Protein AF-A0A7G3FFK9-F1 (afdb_monomer)

Secondary structure (DSSP, 8-state):
-------HHHHHHHHHHHHHHHHTT-HHHHHHHHHHHHHHTTTHHHHHHHHHHHHHHTT-HHHHHHHHHHHTTSTTTHHHHHHHHHHHHHHTT-HHHHHHHHTTSPP-STHHHHHHHHHHHHHHHHTT-HHHHHHHHHHHHHH-TT-HHHHHHHHHHHHHHHHSS-HHHHHHHHHHTT----S------S-PPPPSS-EEEEEEE-S-HHHHHHHHHHHHHT--TTEEEEEEEEES--HHHHHHHHHHHHH-TTEEEEEESS---HHHHHHHHHHH--SSEEEEE-TTEE--TTHHHHHHHHHHHSTTEEEEEEEBSSSGGGBSS-TT--TTS-TTT---HHHHHHHHHHH--S---EES---TTEEEEEHHHHHHTT---TTT-TT-SSHHHHHHHHHHHTT-EEEEEEEEE-EE-----S-HHHHHHHHHHHHHHHHHHH-HHHHHHHHHHHHH-HHHHHHHHHHHHHHHHHHHHHHTTSEEEEEPPPTTS--EEEEE-S----TT-EEEEEEEE-TTSPPPHHHHHHHHHHHHTT-EEEEEEEES-TT----HHHHTT-SEEEEEES-SHHHHHHHHHHHH-GGGGG-SEEEEEETTEEE-S-THHHHHHHHH---SEEEEEEE-TTSSEE-TTEEEEEGGGTT-HHHHHHHHT----SSHHHHIIIIIHHHHHHGGGSS---EEEEE-HHHHH-GGGGG-TT--HHHHSHHHHHHTT--EEEHHHHTS-HHHHHHHHTT-SS-HHHHHHHHHHHHHHT-

Solvent-accessible surface area (backbone atoms only — not comparable to full-atom values): 40108 Å² total; per-residue (Å²): 140,78,78,66,83,69,49,70,67,58,50,51,54,46,48,52,50,23,49,55,27,43,79,70,68,38,46,54,65,12,44,62,41,33,62,56,39,54,73,59,54,59,64,41,33,61,40,23,33,54,48,11,57,44,27,49,76,71,67,38,49,70,61,14,45,56,24,17,62,54,6,48,79,33,80,91,39,31,56,66,16,40,54,52,44,28,56,44,28,50,77,71,69,38,56,69,61,21,50,61,41,50,72,70,48,75,93,54,83,65,76,60,38,59,52,48,54,49,50,53,32,54,51,32,42,75,72,66,43,34,71,65,23,40,43,56,32,26,46,52,26,54,79,34,74,84,41,56,66,38,50,52,49,39,53,50,36,53,52,52,39,50,71,37,101,52,42,66,57,40,48,53,54,43,42,74,56,52,63,67,74,74,67,74,79,81,77,68,91,65,89,67,74,49,81,90,64,53,31,28,39,28,28,42,34,69,51,58,53,71,40,35,54,47,20,54,51,24,50,66,75,48,62,52,92,44,59,46,45,39,29,38,21,33,37,46,41,53,70,72,44,47,53,50,51,56,54,47,60,77,76,41,92,59,56,48,80,46,74,41,92,53,76,60,35,53,36,46,33,41,51,56,31,53,72,75,49,85,50,67,29,37,29,39,35,45,36,35,27,38,59,27,82,66,34,67,57,36,32,44,24,39,29,68,70,39,92,49,40,39,29,16,25,47,31,22,66,64,31,81,56,33,26,48,48,63,91,86,62,70,80,86,77,51,84,84,72,65,72,44,64,60,52,50,25,50,50,35,42,71,70,29,80,73,71,37,53,74,26,58,50,61,46,67,58,43,29,38,36,35,43,66,57,37,59,73,51,64,43,67,49,44,85,87,18,27,67,33,53,55,30,53,45,53,37,31,51,42,29,29,76,71,66,23,39,29,25,36,15,49,42,22,33,38,36,44,57,87,69,89,70,100,47,67,69,58,55,53,47,38,48,51,53,32,48,40,52,49,23,73,74,66,36,35,41,40,53,51,50,34,52,48,52,29,52,68,30,66,70,51,49,51,50,27,51,50,51,51,53,51,53,57,48,52,41,37,56,61,40,60,84,34,51,76,49,83,49,82,61,55,96,94,56,62,52,36,33,32,43,38,68,58,91,81,79,39,63,80,31,41,36,32,45,32,27,39,79,21,47,72,31,52,74,53,69,66,57,42,51,46,42,42,54,48,34,79,72,65,35,47,31,37,35,28,36,25,15,76,46,58,85,50,49,43,51,54,85,52,49,80,42,37,42,33,33,40,32,22,36,76,57,22,56,60,66,34,40,52,32,51,51,50,68,78,40,60,58,57,52,47,22,45,24,48,35,36,34,38,64,63,41,38,71,46,37,83,52,64,68,58,52,51,52,63,68,67,56,83,39,22,24,37,25,48,31,45,32,27,49,94,49,75,26,43,44,73,53,34,30,35,36,22,54,68,30,48,63,29,67,67,56,50,50,53,47,73,66,65,66,72,40,94,45,70,66,51,42,40,68,69,42,35,50,42,55,62,58,46,30,72,78,36,89,37,56,45,72,42,53,79,50,31,52,37,77,76,69,33,74,72,44,76,72,45,76,66,35,39,43,70,77,78,38,41,67,62,42,43,76,74,66,47,31,67,43,39,46,65,53,52,64,72,42,72,66,56,47,55,59,47,49,79,69,32,88,60,56,68,64,59,53,50,51,46,29,48,48,58,52,57,60,77,88

Foldseek 3Di:
DDQPCQDLVNLVVLQVQLVVCLVVVLLVSNLVSLVVSCSNCRVNLVSLLSNLVSCVVVVVLVSSLVSLVSNCVDPVCVLSSLLSVLSSCLVVLNLVVSVVSLVVRDDDDDPSVLSNQLSVLSSCLSVVVLLVSLQSLLVSCLVPVPPVSSLVSNLVSLVSNCPDPDNVVSVVSLVVLLQNQPPPLPDDPDQDFFDDEAAEEEEEDAEPQVLLVQAVVLCVVQPDPRYAAYEYQYQCHDPVNVVVVVVVVVVDPRYHYHYDNHRQADQVSRVVSVVVDDDQKYKYAYSRKRFEHCAPRLQSSLQVVDPQAFKEDEAECDWQLSHLEDPPDPPPVDPQQPPDQHVLLVLQQVLFPQSFRFALDTGRNIMMGRVVLCVVLVHFDCVQQRNDALRRNSSSVSSSNVSHTYTYSSNGYMYGRCDDDPDVPVVVVSNSSSLNVSCVVSNSSSSSVSSSCNNPPPSSVVSSVSVVVSSQVSLQVLLVVWDKAADDDDPQAWGKIKTALADDQQAAAAEEEEEEEDAQQEDAPQVLVVLQLCVVLRYAYEYEYAYCDNPHRHGNPSSVSHRMYMYTHPWLPQLSSVLVCCVVCVSNLNHQKYKYAYPQKGFQDRCNVVSVVVVPDPAQKEAAEWWQAVHTFGDRRIIIGGDQQSNDPLNVVLSPPRHTDPDPVCCCVPPRRCPLVVLVVGPGNGYYHPQYPCVQVNVCCVVDHNDDCLPPVVVSCLVVPNRIHRLVLLLVDPVSLVVSVVRGPDDSVSSVVSNVVVSVSVD

Radius of gyration: 30.86 Å; Cα contacts (8 Å, |Δi|>4): 1346; chains: 1; bounding box: 81×66×81 Å

Mean predicted aligned error: 15.68 Å

pLDDT: mean 82.19, std 14.62, range [29.58, 98.62]

Sequence (763 aa):
MVKMNVTREEAENSLAQARASFFSGQLESSYRILKRLEHSGYEACFVALLLSQIFLKKGGLQNAKIYAEKALTDKRFEGDALATLVEILLRQGNIADAKDVFKKYGASEGAVEKLRALLEERINLAEGQYESAIVNISELVVMDRNFLLAREACRMGHEMFRTHENPARYCEFIDALGLNITREDHRSSQIIEPPQGVIDIIIPIYNGLSDLKACLKSLEAWREPCQGKIILVDDCSNEETKEFLHDYSKSQTNSIIIRNTVNLGFTRSVEKGIEASSEPYFLLLNSDTIVTPGWLSGLWRALAFDTDAALAGPFSNNAFCQSLLPPEYDWSANELDDLTPQRLACLVRAHGKRCYPRIPFLSGFCLLVEREAYKASGGLDSANYPFGYWEVQDLSLKLLDMGRYGVLADDVYVHHRSGGSSDNSRRERLISDGLRKLASSYGAVRVLAAEEISQSNVVVQEMISTVRSFLDERRREATKHFTVENTSSLNGQASRTWLKIGNIEFSGNNVCIFAAYAPDGALSELTQDYLKALRSNGLRLIVSLACRNIDVVVDPKWLEYADDVLIRENSGFDFGSWADVLRDRPALWQADRLLFANDSVVPIKKINNVLQTVRLTSAGFFAMTDCFLDGYHAQSYFFGWTGANIKSSVLKAFWEGIDYCSTKAEVISQYEKKIIHLSKLLPDATTHIFFATTDILGPSAAFLEEFSITHTGWRALLENGCPFVKSRLLSAGSDVISDLSEYTETSLGALLTHAETVRFDRL

Structure (mmCIF, N/CA/C/O backbone):
data_AF-A0A7G3FFK9-F1
#
_entry.id   AF-A0A7G3FFK9-F1
#
loop_
_atom_site.group_PDB
_atom_site.id
_atom_site.type_symbol
_atom_site.label_atom_id
_atom_site.label_alt_id
_atom_site.label_comp_id
_atom_site.label_asym_id
_atom_site.label_entity_id
_atom_site.label_seq_id
_atom_site.pdbx_PDB_ins_code
_atom_site.Cartn_x
_atom_site.Cartn_y
_atom_site.Cartn_z
_atom_site.occupancy
_atom_site.B_iso_or_equiv
_atom_site.auth_seq_id
_atom_site.auth_comp_id
_atom_site.auth_asym_id
_atom_site.auth_atom_id
_atom_site.pdbx_PDB_model_num
ATOM 1 N N . MET A 1 1 ? 27.261 -17.022 -34.051 1.00 32.47 1 MET A N 1
ATOM 2 C CA . MET A 1 1 ? 26.899 -17.855 -32.885 1.00 32.47 1 MET A CA 1
ATOM 3 C C . MET A 1 1 ? 28.181 -18.254 -32.172 1.00 32.47 1 MET A C 1
ATOM 5 O O . MET A 1 1 ? 28.748 -19.293 -32.480 1.00 32.47 1 MET A O 1
ATOM 9 N N . VAL A 1 2 ? 28.693 -17.390 -31.298 1.00 29.58 2 VAL A N 1
ATOM 10 C CA . VAL A 1 2 ? 29.856 -17.696 -30.456 1.00 29.58 2 VAL A CA 1
ATOM 11 C C . VAL A 1 2 ? 29.286 -18.085 -29.097 1.00 29.58 2 VAL A C 1
ATOM 13 O O . VAL A 1 2 ? 28.557 -17.297 -28.500 1.00 29.58 2 VAL A O 1
ATOM 16 N N . LYS A 1 3 ? 29.524 -19.321 -28.648 1.00 32.50 3 LYS A N 1
ATOM 17 C CA . LYS A 1 3 ? 29.248 -19.711 -27.261 1.00 32.50 3 LYS A CA 1
ATOM 18 C C . LYS A 1 3 ? 30.176 -18.864 -26.390 1.00 32.50 3 LYS A C 1
ATOM 20 O O . LYS A 1 3 ? 31.380 -19.096 -26.416 1.00 32.50 3 LYS A O 1
ATOM 25 N N . MET A 1 4 ? 29.645 -17.859 -25.690 1.00 40.31 4 MET A N 1
ATOM 26 C CA . MET A 1 4 ? 30.407 -17.167 -24.650 1.00 40.31 4 MET A CA 1
ATOM 27 C C . MET A 1 4 ? 30.804 -18.218 -23.613 1.00 40.31 4 MET A C 1
ATOM 29 O O . MET A 1 4 ? 29.939 -18.805 -22.961 1.00 40.31 4 MET A O 1
ATOM 33 N N . ASN A 1 5 ? 32.104 -18.482 -23.497 1.00 45.88 5 ASN A N 1
ATOM 34 C CA . ASN A 1 5 ? 32.664 -19.303 -22.432 1.00 45.88 5 ASN A CA 1
ATOM 35 C C . ASN A 1 5 ? 32.639 -18.477 -21.142 1.00 45.88 5 ASN A C 1
ATOM 37 O O . ASN A 1 5 ? 33.660 -17.946 -20.722 1.00 45.88 5 ASN A O 1
ATOM 41 N N . VAL A 1 6 ? 31.454 -18.339 -20.543 1.00 55.91 6 VAL A N 1
ATOM 42 C CA . VAL A 1 6 ? 31.321 -17.840 -19.171 1.00 55.91 6 VAL A CA 1
ATOM 43 C C . VAL A 1 6 ? 32.061 -18.828 -18.279 1.00 55.91 6 VAL A C 1
ATOM 45 O O . VAL A 1 6 ? 31.807 -20.036 -18.352 1.00 55.91 6 VAL A O 1
ATOM 48 N N . THR A 1 7 ? 33.003 -18.343 -17.476 1.00 71.31 7 THR A N 1
ATOM 49 C CA . THR A 1 7 ? 33.704 -19.222 -16.540 1.00 71.31 7 THR A CA 1
ATOM 50 C C . THR A 1 7 ? 32.703 -19.781 -15.526 1.00 71.31 7 THR A C 1
ATOM 52 O O . THR A 1 7 ? 31.679 -19.166 -15.220 1.00 71.31 7 THR A O 1
ATOM 55 N N . ARG A 1 8 ? 32.961 -20.984 -15.004 1.00 71.44 8 ARG A N 1
ATOM 56 C CA . ARG A 1 8 ? 32.049 -21.626 -14.044 1.00 71.44 8 ARG A CA 1
ATOM 57 C C . ARG A 1 8 ? 31.786 -20.737 -12.818 1.00 71.44 8 ARG A C 1
ATOM 59 O O . ARG A 1 8 ? 30.652 -20.659 -12.366 1.00 71.44 8 ARG A O 1
ATOM 66 N N . GLU A 1 9 ? 32.806 -20.021 -12.353 1.00 74.25 9 GLU A N 1
ATOM 67 C CA . GLU A 1 9 ? 32.741 -19.099 -11.213 1.00 74.25 9 GLU A CA 1
ATOM 68 C C . GLU A 1 9 ? 31.864 -17.862 -11.497 1.00 74.25 9 GLU A C 1
ATOM 70 O O . GLU A 1 9 ? 31.022 -17.481 -10.684 1.00 74.25 9 GLU A O 1
ATOM 75 N N . GLU A 1 10 ? 31.964 -17.272 -12.692 1.00 72.19 10 GLU A N 1
ATOM 76 C CA . GLU A 1 10 ? 31.086 -16.169 -13.114 1.00 72.19 10 GLU A CA 1
ATOM 77 C C . GLU A 1 10 ? 29.627 -16.613 -13.278 1.00 72.19 10 GLU A C 1
ATOM 79 O O . GLU A 1 10 ? 28.700 -15.856 -12.961 1.00 72.19 10 GLU A O 1
ATOM 84 N N . ALA A 1 11 ? 29.408 -17.839 -13.765 1.00 72.31 11 ALA A N 1
ATOM 85 C CA . ALA A 1 11 ? 28.077 -18.414 -13.907 1.00 72.31 11 ALA A CA 1
ATOM 86 C C . ALA A 1 11 ? 27.442 -18.724 -12.538 1.00 72.31 11 ALA A C 1
ATOM 88 O O . ALA A 1 11 ? 26.258 -18.446 -12.341 1.00 72.31 11 ALA A O 1
ATOM 89 N N . GLU A 1 12 ? 28.232 -19.217 -11.579 1.00 78.31 12 GLU A N 1
ATOM 90 C CA . GLU A 1 12 ? 27.831 -19.432 -10.182 1.00 78.31 12 GLU A CA 1
ATOM 91 C C . GLU A 1 12 ? 27.426 -18.116 -9.498 1.00 78.31 12 GLU A C 1
ATOM 93 O O . GLU A 1 12 ? 26.319 -18.020 -8.958 1.00 78.31 12 GLU A O 1
ATOM 98 N N . ASN A 1 13 ? 28.251 -17.070 -9.607 1.00 75.88 13 ASN A N 1
ATOM 99 C CA . ASN A 1 13 ? 27.957 -15.748 -9.042 1.00 75.88 13 ASN A CA 1
ATOM 100 C C . ASN A 1 13 ? 26.713 -15.104 -9.676 1.00 75.88 13 ASN A C 1
ATOM 102 O O . ASN A 1 13 ? 25.847 -14.569 -8.978 1.00 75.88 13 ASN A O 1
ATOM 106 N N . SER A 1 14 ? 26.579 -15.210 -11.001 1.00 71.94 14 SER A N 1
ATOM 107 C CA . SER A 1 14 ? 25.400 -14.722 -11.724 1.00 71.94 14 SER A CA 1
ATOM 108 C C . SER A 1 14 ? 24.131 -15.457 -11.288 1.00 71.94 14 SER A C 1
ATOM 110 O O . SER A 1 14 ? 23.085 -14.836 -11.100 1.00 71.94 14 SER A O 1
ATOM 112 N N . LEU A 1 15 ? 24.200 -16.775 -11.090 1.00 74.88 15 LEU A N 1
ATOM 113 C CA . LEU A 1 15 ? 23.052 -17.558 -10.648 1.00 74.88 15 LEU A CA 1
ATOM 114 C C . LEU A 1 15 ? 22.647 -17.215 -9.207 1.00 74.88 15 LEU A C 1
ATOM 116 O O . LEU A 1 15 ? 21.456 -17.080 -8.924 1.00 74.88 15 LEU A O 1
ATOM 120 N N . ALA A 1 16 ? 23.616 -17.013 -8.310 1.00 71.88 16 ALA A N 1
ATOM 121 C CA . ALA A 1 16 ? 23.361 -16.571 -6.940 1.00 71.88 16 ALA A CA 1
ATOM 122 C C . ALA A 1 16 ? 22.669 -15.197 -6.905 1.00 71.88 16 ALA A C 1
ATOM 124 O O . ALA A 1 16 ? 21.670 -15.020 -6.203 1.00 71.88 16 ALA A O 1
ATOM 125 N N . GLN A 1 17 ? 23.131 -14.253 -7.731 1.00 66.12 17 GLN A N 1
ATOM 126 C CA . GLN A 1 17 ? 22.508 -12.937 -7.880 1.00 66.12 17 GLN A CA 1
ATOM 127 C C . GLN A 1 17 ? 21.082 -13.042 -8.439 1.00 66.12 17 GLN A C 1
ATOM 129 O O . GLN A 1 17 ? 20.157 -12.439 -7.893 1.00 66.12 17 GLN A O 1
ATOM 134 N N . ALA A 1 18 ? 20.875 -13.848 -9.486 1.00 61.25 18 ALA A N 1
ATOM 135 C CA . ALA A 1 18 ? 19.551 -14.083 -10.057 1.00 61.25 18 ALA A CA 1
ATOM 136 C C . ALA A 1 18 ? 18.570 -14.648 -9.023 1.00 61.25 18 ALA A C 1
ATOM 138 O O . ALA A 1 18 ? 17.407 -14.240 -8.979 1.00 61.25 18 ALA A O 1
ATOM 139 N N . ARG A 1 19 ? 19.050 -15.561 -8.174 1.00 64.69 19 ARG A N 1
ATOM 140 C CA . ARG A 1 19 ? 18.278 -16.177 -7.096 1.00 64.69 19 ARG A CA 1
ATOM 141 C C . ARG A 1 19 ? 17.901 -15.153 -6.025 1.00 64.69 19 ARG A C 1
ATOM 143 O O . ARG A 1 19 ? 16.731 -15.065 -5.666 1.00 64.69 19 ARG A O 1
ATOM 150 N N . ALA A 1 20 ? 18.849 -14.339 -5.566 1.00 53.34 20 ALA A N 1
ATOM 151 C CA . ALA A 1 20 ? 18.577 -13.269 -4.607 1.00 53.34 20 ALA A CA 1
ATOM 152 C C . ALA A 1 20 ? 17.545 -12.260 -5.148 1.00 53.34 20 ALA A C 1
ATOM 154 O O . ALA A 1 20 ? 16.604 -11.891 -4.443 1.00 53.34 20 ALA A O 1
ATOM 155 N N . SER A 1 21 ? 17.655 -11.875 -6.425 1.00 48.38 21 SER A N 1
ATOM 156 C CA . SER A 1 21 ? 16.667 -11.012 -7.085 1.00 48.38 21 SER A CA 1
ATOM 157 C C . SER A 1 21 ? 15.291 -11.673 -7.196 1.00 48.38 21 SER A C 1
ATOM 159 O O . SER A 1 21 ? 14.281 -11.014 -6.980 1.00 48.38 21 SER A O 1
ATOM 161 N N . PHE A 1 22 ? 15.226 -12.975 -7.487 1.00 51.44 22 PHE A N 1
ATOM 162 C CA . PHE A 1 22 ? 13.956 -13.701 -7.560 1.00 51.44 22 PHE A CA 1
ATOM 163 C C . PHE A 1 22 ? 13.229 -13.714 -6.206 1.00 51.44 22 PHE A C 1
ATOM 165 O O . PHE A 1 22 ? 12.063 -13.329 -6.129 1.00 51.44 22 PHE A O 1
ATOM 172 N N . PHE A 1 23 ? 13.924 -14.101 -5.130 1.00 48.53 23 PHE A N 1
ATOM 173 C CA . PHE A 1 23 ? 13.323 -14.224 -3.794 1.00 48.53 23 PHE A CA 1
ATOM 174 C C . PHE A 1 23 ? 12.996 -12.882 -3.127 1.00 48.53 23 PHE A C 1
ATOM 176 O O . PHE A 1 23 ? 12.120 -12.835 -2.271 1.00 48.53 23 PHE A O 1
ATOM 183 N N . SER A 1 24 ? 13.640 -11.790 -3.542 1.00 44.03 24 SER A N 1
ATOM 184 C CA . SER A 1 24 ? 13.305 -10.422 -3.108 1.00 44.03 24 SER A CA 1
ATOM 185 C C . SER A 1 24 ? 12.191 -9.767 -3.937 1.00 44.03 24 SER A C 1
ATOM 187 O O . SER A 1 24 ? 11.929 -8.579 -3.779 1.00 44.03 24 SER A O 1
ATOM 189 N N . GLY A 1 25 ? 11.543 -10.510 -4.845 1.00 41.84 25 GLY A N 1
ATOM 190 C CA . GLY A 1 25 ? 10.458 -9.994 -5.687 1.00 41.84 25 GLY A CA 1
ATOM 191 C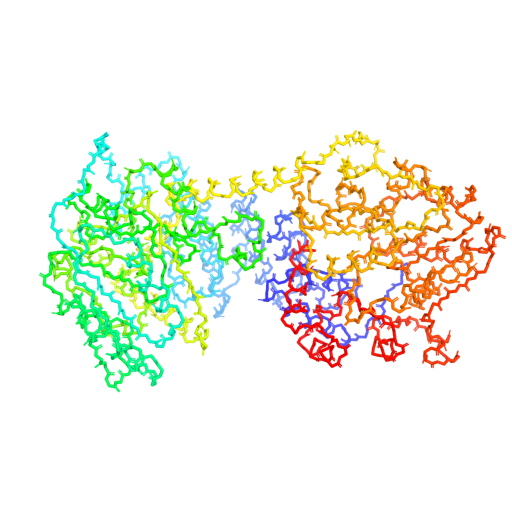 C . GLY A 1 25 ? 10.919 -9.160 -6.891 1.00 41.84 25 GLY A C 1
ATOM 192 O O . GLY A 1 25 ? 10.089 -8.686 -7.664 1.00 41.84 25 GLY A O 1
ATOM 193 N N . GLN A 1 26 ? 12.228 -9.029 -7.127 1.00 49.09 26 GLN A N 1
ATOM 194 C CA . GLN A 1 26 ? 12.821 -8.317 -8.267 1.00 49.09 26 GLN A CA 1
ATOM 195 C C . GLN A 1 26 ? 12.861 -9.208 -9.524 1.00 49.09 26 GLN A C 1
ATOM 197 O O . GLN A 1 26 ? 13.926 -9.532 -10.065 1.00 49.09 26 GLN A O 1
ATOM 202 N N . LEU A 1 27 ? 11.681 -9.629 -9.987 1.00 47.78 27 LEU A N 1
ATOM 203 C CA . LEU A 1 27 ? 11.508 -10.655 -11.027 1.00 47.78 27 LEU A CA 1
ATOM 204 C C . LEU A 1 27 ? 12.191 -10.304 -12.359 1.00 47.78 27 LEU A C 1
ATOM 206 O O . LEU A 1 27 ? 12.756 -11.180 -13.003 1.00 47.78 27 LEU A O 1
ATOM 210 N N . GLU A 1 28 ? 12.205 -9.031 -12.750 1.00 47.75 28 GLU A N 1
ATOM 211 C CA . GLU A 1 28 ? 12.821 -8.570 -14.003 1.00 47.75 28 GLU A CA 1
ATOM 212 C C . GLU A 1 28 ? 14.356 -8.560 -13.945 1.00 47.75 28 GLU A C 1
ATOM 214 O O . GLU A 1 28 ? 15.035 -8.943 -14.902 1.00 47.75 28 GLU A O 1
ATOM 219 N N . SER A 1 29 ? 14.930 -8.177 -12.800 1.00 50.25 29 SER A N 1
ATOM 220 C CA . SER A 1 29 ? 16.375 -8.287 -12.558 1.00 50.25 29 SER A CA 1
ATOM 221 C C . SER A 1 29 ? 16.819 -9.745 -12.640 1.00 50.25 29 SER A C 1
ATOM 223 O O . SER A 1 29 ? 17.804 -10.058 -13.313 1.00 50.25 29 SER A O 1
ATOM 225 N N . SER A 1 30 ? 16.045 -10.643 -12.022 1.00 52.75 30 SER A N 1
ATOM 226 C CA . SER A 1 30 ? 16.267 -12.084 -12.108 1.00 52.75 30 SER A CA 1
ATOM 227 C C . SER A 1 30 ? 16.160 -12.582 -13.556 1.00 52.75 30 SER A C 1
ATOM 229 O O . SER A 1 30 ? 17.098 -13.199 -14.061 1.00 52.75 30 SER A O 1
ATOM 231 N N . TYR A 1 31 ? 15.098 -12.209 -14.279 1.00 64.31 31 TYR A N 1
ATOM 232 C CA . TYR A 1 31 ? 14.864 -12.580 -15.679 1.00 64.31 31 TYR A CA 1
ATOM 233 C C . TYR A 1 31 ? 16.062 -12.269 -16.585 1.00 64.31 31 TYR A C 1
ATOM 235 O O . TYR A 1 31 ? 16.544 -13.141 -17.310 1.00 64.31 31 TYR A O 1
ATOM 243 N N . ARG A 1 32 ? 16.605 -11.047 -16.513 1.00 63.16 32 ARG A N 1
ATOM 244 C CA . ARG A 1 32 ? 17.735 -10.616 -17.361 1.00 63.16 32 ARG A CA 1
ATOM 245 C C . ARG A 1 32 ? 19.028 -11.375 -17.078 1.00 63.16 32 ARG A C 1
ATOM 247 O O . ARG A 1 32 ? 19.861 -11.534 -17.975 1.00 63.16 32 ARG A O 1
ATOM 254 N N . ILE A 1 33 ? 19.248 -11.804 -15.837 1.00 65.19 33 ILE A N 1
ATOM 255 C CA . ILE A 1 33 ? 20.420 -12.608 -15.479 1.00 65.19 33 ILE A CA 1
ATOM 256 C C . ILE A 1 33 ? 20.218 -14.051 -15.956 1.00 65.19 33 ILE A C 1
ATOM 258 O O . ILE A 1 33 ? 21.088 -14.601 -16.630 1.00 65.19 33 ILE A O 1
ATOM 262 N N . LEU A 1 34 ? 19.032 -14.614 -15.724 1.00 67.69 34 LEU A N 1
ATOM 263 C CA . LEU A 1 34 ? 18.670 -15.973 -16.126 1.00 67.69 34 LEU A CA 1
ATOM 264 C C . LEU A 1 34 ? 18.674 -16.166 -17.646 1.00 67.69 34 LEU A C 1
ATOM 266 O O . LEU A 1 34 ? 19.213 -17.155 -18.127 1.00 67.69 34 LEU A O 1
ATOM 270 N N . LYS A 1 35 ? 18.175 -15.204 -18.433 1.00 76.12 35 LYS A N 1
ATOM 271 C CA . LYS A 1 35 ? 18.235 -15.273 -19.906 1.00 76.12 35 LYS A CA 1
ATOM 272 C C . LYS A 1 35 ? 19.662 -15.274 -20.455 1.00 76.12 35 LYS A C 1
ATOM 274 O O . LYS A 1 35 ? 19.898 -15.857 -21.511 1.00 76.12 35 LYS A O 1
ATOM 279 N N . ARG A 1 36 ? 20.624 -14.654 -19.760 1.00 70.06 36 ARG A N 1
ATOM 280 C CA . ARG A 1 36 ? 22.049 -14.725 -20.136 1.00 70.06 36 ARG A CA 1
ATOM 281 C C . ARG A 1 36 ? 22.651 -16.083 -19.778 1.00 70.06 36 ARG A C 1
ATOM 283 O O . ARG A 1 36 ? 23.319 -16.677 -20.618 1.00 70.06 36 ARG A O 1
ATOM 290 N N . LEU A 1 37 ? 22.340 -16.602 -18.591 1.00 71.25 37 LEU A N 1
ATOM 291 C CA . LEU A 1 37 ? 22.743 -17.947 -18.161 1.00 71.25 37 LEU A CA 1
ATOM 292 C C . LEU A 1 37 ? 22.129 -19.060 -19.020 1.00 71.25 37 LEU A C 1
ATOM 294 O O . LEU A 1 37 ? 22.752 -20.095 -19.233 1.00 71.25 37 LEU A O 1
ATOM 298 N N . GLU A 1 38 ? 20.945 -18.841 -19.593 1.00 72.94 38 GLU A N 1
ATOM 299 C CA . GLU A 1 38 ? 20.321 -19.817 -20.486 1.00 72.94 38 GLU A CA 1
ATOM 300 C C . GLU A 1 38 ? 21.213 -20.154 -21.695 1.00 72.94 38 GLU A C 1
ATOM 302 O O . GLU A 1 38 ? 21.275 -21.309 -22.115 1.00 72.94 38 GLU A O 1
ATOM 307 N N . HIS A 1 39 ? 21.937 -19.165 -22.230 1.00 71.19 39 HIS A N 1
ATOM 308 C CA . HIS A 1 39 ? 22.805 -19.345 -23.394 1.00 71.19 39 HIS A CA 1
ATOM 309 C C . HIS A 1 39 ? 24.130 -20.047 -23.056 1.00 71.19 39 HIS A C 1
ATOM 311 O O . HIS A 1 39 ? 24.738 -20.639 -23.948 1.00 71.19 39 HIS A O 1
ATOM 317 N N . SER A 1 40 ? 24.577 -20.007 -21.792 1.00 72.88 40 SER A N 1
ATOM 318 C CA . SER A 1 40 ? 25.795 -20.703 -21.348 1.00 72.88 40 SER A CA 1
ATOM 319 C C . SER A 1 40 ? 25.551 -22.185 -21.049 1.00 72.88 40 SER A C 1
ATOM 321 O O . SER A 1 40 ? 26.493 -22.974 -21.042 1.00 72.88 40 SER A O 1
ATOM 323 N N . GLY A 1 41 ? 24.293 -22.580 -20.819 1.00 71.62 41 GLY A N 1
ATOM 324 C CA . GLY A 1 41 ? 23.918 -23.945 -20.441 1.00 71.62 41 GLY A CA 1
ATOM 325 C C . GLY A 1 41 ? 24.258 -24.310 -18.991 1.00 71.62 41 GLY A C 1
ATOM 326 O O . GLY A 1 41 ? 24.029 -25.449 -18.584 1.00 71.62 41 GLY A O 1
ATOM 327 N N . TYR A 1 42 ? 24.779 -23.363 -18.206 1.00 77.00 42 TYR A N 1
ATOM 328 C CA . TYR A 1 42 ? 25.091 -23.560 -16.793 1.00 77.00 42 TYR A CA 1
ATOM 329 C C . TYR A 1 42 ? 23.804 -23.680 -15.965 1.00 77.00 42 TYR A C 1
ATOM 331 O O . TYR A 1 42 ? 22.952 -22.796 -16.039 1.00 77.00 42 TYR A O 1
ATOM 339 N N . GLU A 1 43 ? 23.654 -24.769 -15.197 1.00 83.19 43 GLU A N 1
ATOM 340 C CA . GLU A 1 43 ? 22.444 -25.055 -14.399 1.00 83.19 43 GLU A CA 1
ATOM 341 C C . GLU A 1 43 ? 21.140 -24.855 -15.210 1.00 83.19 43 GLU A C 1
ATOM 343 O O . GLU A 1 43 ? 20.149 -24.304 -14.727 1.00 83.19 43 GLU A O 1
ATOM 348 N N . ALA A 1 44 ? 21.143 -25.284 -16.483 1.00 85.12 44 ALA A N 1
ATOM 349 C CA . ALA A 1 44 ? 20.110 -24.949 -17.470 1.00 85.12 44 ALA A CA 1
ATOM 350 C C . ALA A 1 44 ? 18.672 -25.259 -17.014 1.00 85.12 44 ALA A C 1
ATOM 352 O O . ALA A 1 44 ? 17.753 -24.508 -17.343 1.00 85.12 44 ALA A O 1
ATOM 353 N N . CYS A 1 45 ? 18.472 -26.338 -16.253 1.00 86.25 45 CYS A N 1
ATOM 354 C CA . CYS A 1 45 ? 17.157 -26.726 -15.742 1.00 86.25 45 CYS A CA 1
ATOM 355 C C . CYS A 1 45 ? 16.703 -25.848 -14.569 1.00 86.25 45 CYS A C 1
ATOM 357 O O . CYS A 1 45 ? 15.534 -25.479 -14.512 1.00 86.25 45 CYS A O 1
ATOM 359 N N . PHE A 1 46 ? 17.617 -25.431 -13.688 1.00 83.38 46 PHE A N 1
ATOM 360 C CA . PHE A 1 46 ? 17.306 -24.482 -12.616 1.00 83.38 46 PHE A CA 1
ATOM 361 C C . PHE A 1 46 ? 17.003 -23.086 -13.168 1.00 83.38 46 PHE A C 1
ATOM 363 O O . PHE A 1 46 ? 16.059 -22.419 -12.745 1.00 83.38 46 PHE A O 1
ATOM 370 N N . VAL A 1 47 ? 17.779 -22.658 -14.168 1.00 83.12 47 VAL A N 1
ATOM 371 C CA . VAL A 1 47 ? 17.542 -21.405 -14.890 1.00 83.12 47 VAL A CA 1
ATOM 372 C C . VAL A 1 47 ? 16.173 -21.432 -15.571 1.00 83.12 47 VAL A C 1
ATOM 374 O O . VAL A 1 47 ? 15.415 -20.469 -15.461 1.00 83.12 47 VAL A O 1
ATOM 377 N N . ALA A 1 48 ? 15.827 -22.545 -16.226 1.00 82.56 48 ALA A N 1
ATOM 378 C CA . ALA A 1 48 ? 14.509 -22.738 -16.820 1.00 82.56 48 ALA A CA 1
ATOM 379 C C . ALA A 1 48 ? 13.392 -22.707 -15.762 1.00 82.56 48 ALA A C 1
ATOM 381 O O . ALA A 1 48 ? 12.386 -22.033 -15.972 1.00 82.56 48 ALA A O 1
ATOM 382 N N . LEU A 1 49 ? 13.585 -23.335 -14.598 1.00 79.88 49 LEU A N 1
ATOM 383 C CA . LEU A 1 49 ? 12.613 -23.284 -13.507 1.00 79.88 49 LEU A CA 1
ATOM 384 C C . LEU A 1 49 ? 12.319 -21.837 -13.081 1.00 79.88 49 LEU A C 1
ATOM 386 O O . LEU A 1 49 ? 11.162 -21.419 -13.077 1.00 79.88 49 LEU A O 1
ATOM 390 N N . LEU A 1 50 ? 13.348 -21.042 -12.785 1.00 75.75 50 LEU A N 1
ATOM 391 C CA . LEU A 1 50 ? 13.155 -19.653 -12.359 1.00 75.75 50 LEU A CA 1
ATOM 392 C C . LEU A 1 50 ? 12.509 -18.795 -13.462 1.00 75.75 50 LEU A C 1
ATOM 394 O O . LEU A 1 50 ? 11.616 -17.995 -13.178 1.00 75.75 50 LEU A O 1
ATOM 398 N N . LEU A 1 51 ? 12.889 -18.997 -14.731 1.00 74.62 51 LEU A N 1
ATOM 399 C CA . LEU A 1 51 ? 12.241 -18.333 -15.869 1.00 74.62 51 LEU A CA 1
ATOM 400 C C . LEU A 1 51 ? 10.754 -18.694 -15.968 1.00 74.62 51 LEU A C 1
ATOM 402 O O . LEU A 1 51 ? 9.931 -17.807 -16.197 1.00 74.62 51 LEU A O 1
ATOM 406 N N . SER A 1 52 ? 10.392 -19.962 -15.755 1.00 75.56 52 SER A N 1
ATOM 407 C CA . SER A 1 52 ? 8.995 -20.404 -15.796 1.00 75.56 52 SER A CA 1
ATOM 408 C C . SER A 1 52 ? 8.130 -19.698 -14.748 1.00 75.56 52 SER A C 1
ATOM 410 O O . SER A 1 52 ? 7.057 -19.187 -15.073 1.00 75.56 52 SER A O 1
ATOM 412 N N . GLN A 1 53 ? 8.638 -19.564 -13.520 1.00 75.69 53 GLN A N 1
ATOM 413 C CA . GLN A 1 53 ? 7.946 -18.899 -12.415 1.00 75.69 53 GLN A CA 1
ATOM 414 C C . GLN A 1 53 ? 7.814 -17.386 -12.640 1.00 75.69 53 GLN A C 1
ATOM 416 O O . GLN A 1 53 ? 6.788 -16.796 -12.296 1.00 75.69 53 GLN A O 1
ATOM 421 N N . ILE A 1 54 ? 8.814 -16.750 -13.261 1.00 67.00 54 ILE A N 1
ATOM 422 C CA . ILE A 1 54 ? 8.738 -15.336 -13.657 1.00 67.00 54 ILE A CA 1
ATOM 423 C C . ILE A 1 54 ? 7.647 -15.128 -14.713 1.00 67.00 54 ILE A C 1
ATOM 425 O O . ILE A 1 54 ? 6.788 -14.263 -14.538 1.00 67.00 54 ILE A O 1
ATOM 429 N N . PHE A 1 55 ? 7.648 -15.924 -15.789 1.00 68.38 55 PHE A N 1
ATOM 430 C CA . PHE A 1 55 ? 6.637 -15.807 -16.843 1.00 68.38 55 PHE A CA 1
ATOM 431 C C . PHE A 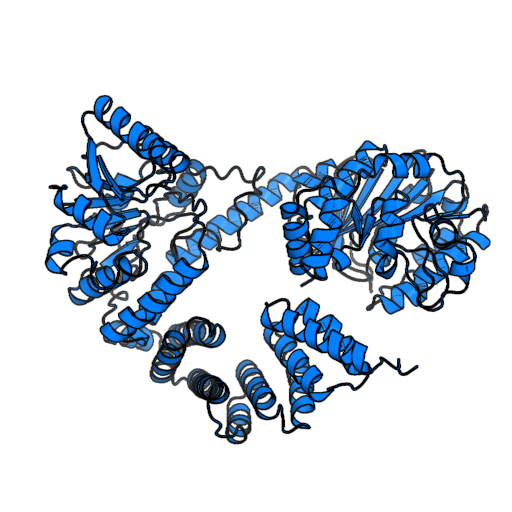1 55 ? 5.227 -16.049 -16.311 1.00 68.38 55 PHE A C 1
ATOM 433 O O . PHE A 1 55 ? 4.309 -15.319 -16.677 1.00 68.38 55 PHE A O 1
ATOM 440 N N . LEU A 1 56 ? 5.059 -17.016 -15.408 1.00 62.19 56 LEU A N 1
ATOM 441 C CA . LEU A 1 56 ? 3.783 -17.287 -14.757 1.00 62.19 56 LEU A CA 1
ATOM 442 C C . LEU A 1 56 ? 3.271 -16.072 -13.966 1.00 62.19 56 LEU A C 1
ATOM 444 O O . LEU A 1 56 ? 2.126 -15.661 -14.149 1.00 62.19 56 LEU A O 1
ATOM 448 N N . LYS A 1 57 ? 4.132 -15.447 -13.150 1.00 62.31 57 LYS A N 1
ATOM 449 C CA . LYS A 1 57 ? 3.798 -14.229 -12.388 1.00 62.31 57 LYS A CA 1
ATOM 450 C C . LYS A 1 57 ? 3.468 -13.029 -13.286 1.00 62.31 57 LYS A C 1
ATOM 452 O O . LYS A 1 57 ? 2.674 -12.186 -12.892 1.00 62.31 57 LYS A O 1
ATOM 457 N N . LYS A 1 58 ? 4.041 -12.962 -14.492 1.00 63.09 58 LYS A N 1
ATOM 458 C CA . LYS A 1 58 ? 3.785 -11.911 -15.496 1.00 63.09 58 LYS A CA 1
ATOM 459 C C . LYS A 1 58 ? 2.633 -12.241 -16.464 1.00 63.09 58 LYS A C 1
ATOM 461 O O . LYS A 1 58 ? 2.407 -11.491 -17.406 1.00 63.09 58 LYS A O 1
ATOM 466 N N . GLY A 1 59 ? 1.927 -13.360 -16.278 1.00 57.06 59 GLY A N 1
ATOM 467 C CA . GLY A 1 59 ? 0.813 -13.775 -17.145 1.00 57.06 59 GLY A CA 1
ATOM 468 C C . GLY A 1 59 ? 1.226 -14.387 -18.494 1.00 57.06 59 GLY A C 1
ATOM 469 O O . GLY A 1 59 ? 0.373 -14.704 -19.319 1.00 57.06 59 GLY A O 1
ATOM 470 N N . GLY A 1 60 ? 2.520 -14.617 -18.728 1.00 66.12 60 GLY A N 1
ATOM 471 C CA . GLY A 1 60 ? 3.063 -15.234 -19.941 1.00 66.12 60 GLY A CA 1
ATOM 472 C C . GLY A 1 60 ? 2.936 -16.759 -19.949 1.00 66.12 60 GLY A C 1
ATOM 473 O O . GLY A 1 60 ? 3.949 -17.456 -19.997 1.00 66.12 60 GLY A O 1
ATOM 474 N N . LEU A 1 61 ? 1.707 -17.284 -19.907 1.00 64.75 61 LEU A N 1
ATOM 475 C CA . LEU A 1 61 ? 1.419 -18.712 -19.685 1.00 64.75 61 LEU A CA 1
ATOM 476 C C . LEU A 1 61 ? 2.121 -19.654 -20.679 1.00 64.75 61 LEU A C 1
ATOM 478 O O . LEU A 1 61 ? 2.638 -20.696 -20.280 1.00 64.75 61 LEU A O 1
ATOM 482 N N . GLN A 1 62 ? 2.199 -19.275 -21.959 1.00 71.00 62 GLN A N 1
ATOM 483 C CA . GLN A 1 62 ? 2.828 -20.107 -22.991 1.00 71.00 62 GLN A CA 1
ATOM 484 C C . GLN A 1 62 ? 4.337 -20.272 -22.766 1.00 71.00 62 GLN A C 1
ATOM 486 O O . GLN A 1 62 ? 4.858 -21.385 -22.812 1.00 71.00 62 GLN A O 1
ATOM 491 N N . ASN A 1 63 ? 5.039 -19.172 -22.484 1.00 66.00 63 ASN A N 1
ATOM 492 C CA . ASN A 1 63 ? 6.469 -19.216 -22.187 1.00 66.00 63 ASN A CA 1
ATOM 493 C C . ASN A 1 63 ? 6.717 -19.928 -20.858 1.00 66.00 63 ASN A C 1
ATOM 495 O O . ASN A 1 63 ? 7.609 -20.769 -20.781 1.00 66.00 63 ASN A O 1
ATOM 499 N N . ALA A 1 64 ? 5.896 -19.649 -19.841 1.00 67.44 64 ALA A N 1
ATOM 500 C CA . ALA A 1 64 ? 5.977 -20.323 -18.550 1.00 67.44 64 ALA A CA 1
ATOM 501 C C . ALA A 1 64 ? 5.943 -21.852 -18.714 1.00 67.44 64 ALA A C 1
ATOM 503 O O . ALA A 1 64 ? 6.789 -22.545 -18.152 1.00 67.44 64 ALA A O 1
ATOM 504 N N . LYS A 1 65 ? 5.040 -22.363 -19.563 1.00 77.44 65 LYS A N 1
ATOM 505 C CA . LYS A 1 65 ? 4.918 -23.796 -19.858 1.00 77.44 65 LYS A CA 1
ATOM 506 C C . LYS A 1 65 ? 6.181 -24.373 -20.492 1.00 77.44 65 LYS A C 1
ATOM 508 O O . LYS A 1 65 ? 6.709 -25.357 -19.984 1.00 77.44 65 LYS A O 1
ATOM 513 N N . ILE A 1 66 ? 6.701 -23.729 -21.540 1.00 80.69 66 ILE A N 1
ATOM 514 C CA . ILE A 1 66 ? 7.912 -24.174 -22.255 1.00 80.69 66 ILE A CA 1
ATOM 515 C C . ILE A 1 66 ? 9.099 -24.316 -21.292 1.00 80.69 66 ILE A C 1
ATOM 517 O O . ILE A 1 66 ? 9.823 -25.313 -21.318 1.00 80.69 66 ILE A O 1
ATOM 521 N N . TYR A 1 67 ? 9.307 -23.324 -20.423 1.00 81.06 67 TYR A N 1
ATOM 522 C CA . TYR A 1 67 ? 10.416 -23.353 -19.471 1.00 81.06 67 TYR A CA 1
ATOM 523 C C . TYR A 1 67 ? 10.204 -24.367 -18.341 1.00 81.06 67 TYR A C 1
ATOM 525 O O . TYR A 1 67 ? 11.168 -25.010 -17.928 1.00 81.06 67 TYR A O 1
ATOM 533 N N . ALA A 1 68 ? 8.970 -24.557 -17.870 1.00 80.44 68 ALA A N 1
ATOM 534 C CA . ALA A 1 68 ? 8.683 -25.558 -16.849 1.00 80.44 68 ALA A CA 1
ATOM 535 C C . ALA A 1 68 ? 8.883 -26.987 -17.391 1.00 80.44 68 ALA A C 1
ATOM 537 O O . ALA A 1 68 ? 9.531 -27.802 -16.740 1.00 80.44 68 ALA A O 1
ATOM 538 N N . GLU A 1 69 ? 8.446 -27.274 -18.623 1.00 88.38 69 GLU A N 1
ATOM 539 C CA . GLU A 1 69 ? 8.706 -28.556 -19.299 1.00 88.38 69 GLU A CA 1
ATOM 540 C C . GLU A 1 69 ? 10.209 -28.814 -19.496 1.00 88.38 69 GLU A C 1
ATOM 542 O O . GLU A 1 69 ? 10.680 -29.935 -19.311 1.00 88.38 69 GLU A O 1
ATOM 547 N N . LYS A 1 70 ? 10.994 -27.771 -19.802 1.00 87.94 70 LYS A N 1
ATOM 548 C CA . LYS A 1 70 ? 12.461 -27.863 -19.887 1.00 87.94 70 LYS A CA 1
ATOM 549 C C . LYS A 1 70 ? 13.091 -28.201 -18.530 1.00 87.94 70 LYS A C 1
ATOM 551 O O . LYS A 1 70 ? 14.022 -29.006 -18.474 1.00 87.94 70 LYS A O 1
ATOM 556 N N . ALA A 1 71 ? 12.578 -27.628 -17.442 1.00 86.56 71 ALA A N 1
ATOM 557 C CA . ALA A 1 71 ? 13.069 -27.882 -16.090 1.00 86.56 71 ALA A CA 1
ATOM 558 C C . ALA A 1 71 ? 12.810 -29.325 -15.611 1.00 86.56 71 ALA A C 1
ATOM 560 O O . ALA A 1 71 ? 13.638 -29.862 -14.878 1.00 86.56 71 ALA A O 1
ATOM 561 N N . LEU A 1 72 ? 11.744 -29.989 -16.092 1.00 85.00 72 LEU A N 1
ATOM 562 C CA . LEU A 1 72 ? 11.426 -31.396 -15.769 1.00 85.00 72 LEU A CA 1
ATOM 563 C C . LEU A 1 72 ? 12.517 -32.397 -16.171 1.00 85.00 72 LEU A C 1
ATOM 565 O O . LEU A 1 72 ? 12.518 -33.533 -15.703 1.00 85.00 72 LEU A O 1
ATOM 569 N N . THR A 1 73 ? 13.438 -32.006 -17.053 1.00 86.50 73 THR A N 1
ATOM 570 C CA . THR A 1 73 ? 14.535 -32.886 -17.479 1.00 86.50 73 THR A CA 1
ATOM 571 C C . THR A 1 73 ? 15.566 -33.146 -16.372 1.00 86.50 73 THR A C 1
ATOM 573 O O . THR A 1 73 ? 16.365 -34.073 -16.495 1.00 86.50 73 THR A O 1
ATOM 576 N N . ASP A 1 74 ? 15.531 -32.375 -15.277 1.00 83.00 74 ASP A N 1
ATOM 577 C CA . ASP A 1 74 ? 16.381 -32.547 -14.098 1.00 83.00 74 ASP A CA 1
ATOM 578 C C . ASP A 1 74 ? 15.556 -32.911 -12.854 1.00 83.00 74 ASP A C 1
ATOM 580 O O . ASP A 1 74 ? 14.740 -32.127 -12.366 1.00 83.00 74 ASP A O 1
ATOM 584 N N . LYS A 1 75 ? 15.833 -34.093 -12.289 1.00 79.81 75 LYS A N 1
ATOM 585 C CA . LYS A 1 75 ? 15.145 -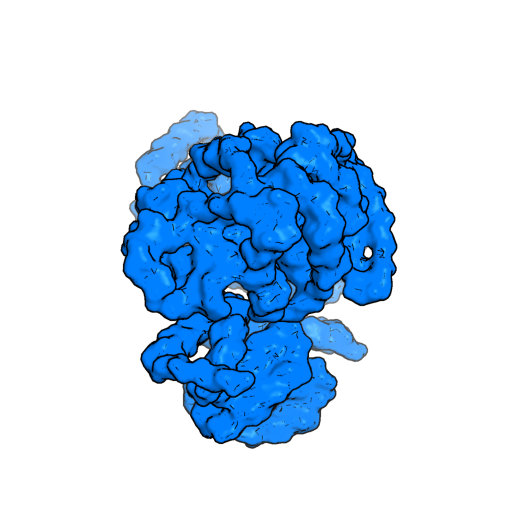34.618 -11.099 1.00 79.81 75 LYS A CA 1
ATOM 586 C C . LYS A 1 75 ? 15.267 -33.731 -9.859 1.00 79.81 75 LYS A C 1
ATOM 588 O O . LYS A 1 75 ? 14.443 -33.847 -8.959 1.00 79.81 75 LYS A O 1
ATOM 593 N N . ARG A 1 76 ? 16.266 -32.843 -9.791 1.00 78.31 76 ARG A N 1
ATOM 594 C CA . ARG A 1 76 ? 16.424 -31.890 -8.677 1.00 78.31 76 ARG A CA 1
ATOM 595 C C . ARG A 1 76 ? 15.290 -30.861 -8.616 1.00 78.31 76 ARG A C 1
ATOM 597 O O . ARG A 1 76 ? 14.990 -30.379 -7.532 1.00 78.31 76 ARG A O 1
ATOM 604 N N . PHE A 1 77 ? 14.677 -30.538 -9.757 1.00 79.31 77 PHE A N 1
ATOM 605 C CA . PHE A 1 77 ? 13.670 -29.475 -9.906 1.00 79.31 77 PHE A CA 1
ATOM 606 C C . PHE A 1 77 ? 12.304 -29.997 -10.354 1.00 79.31 77 PHE A C 1
ATOM 608 O O . PHE A 1 77 ? 11.384 -29.213 -10.578 1.00 79.31 77 PHE A O 1
ATOM 615 N N . GLU A 1 78 ? 12.175 -31.318 -10.491 1.00 79.50 78 GLU A N 1
ATOM 616 C CA . GLU A 1 78 ? 10.968 -31.998 -10.957 1.00 79.50 78 GLU A CA 1
ATOM 617 C C . GLU A 1 78 ? 9.730 -31.563 -10.161 1.00 79.50 78 GLU A C 1
ATOM 619 O O . GLU A 1 78 ? 8.714 -31.232 -10.763 1.00 79.50 78 GLU A O 1
ATOM 624 N N . GLY A 1 79 ? 9.839 -31.453 -8.831 1.00 73.12 79 GLY A N 1
ATOM 625 C CA . GLY A 1 79 ? 8.778 -30.917 -7.974 1.00 73.12 79 GLY A CA 1
ATOM 626 C C . GLY A 1 79 ? 8.355 -29.504 -8.387 1.00 73.12 79 GLY A C 1
ATOM 627 O O . GLY A 1 79 ? 7.269 -29.318 -8.927 1.00 73.12 79 GLY A O 1
ATOM 628 N N . ASP A 1 80 ? 9.211 -28.500 -8.196 1.00 76.50 80 ASP A N 1
ATOM 629 C CA . ASP A 1 80 ? 8.877 -27.094 -8.480 1.00 76.50 80 ASP A CA 1
ATOM 630 C C . ASP A 1 80 ? 8.396 -26.849 -9.927 1.00 76.50 80 ASP A C 1
ATOM 632 O O . ASP A 1 80 ? 7.536 -25.995 -10.177 1.00 76.50 80 ASP A O 1
ATOM 636 N N . ALA A 1 81 ? 8.922 -27.608 -10.892 1.00 81.88 81 ALA A N 1
ATOM 637 C CA . ALA A 1 81 ? 8.502 -27.553 -12.288 1.00 81.88 81 ALA A CA 1
ATOM 638 C C . ALA A 1 81 ? 7.085 -28.119 -12.486 1.00 81.88 81 ALA A C 1
ATOM 640 O O . ALA A 1 81 ? 6.254 -27.471 -13.125 1.00 81.88 81 ALA A O 1
ATOM 641 N N . LEU A 1 82 ? 6.773 -29.280 -11.895 1.00 83.50 82 LEU A N 1
ATOM 642 C CA . LEU A 1 82 ? 5.418 -29.842 -11.888 1.00 83.50 82 LEU A CA 1
ATOM 643 C C . LEU A 1 82 ? 4.429 -28.900 -11.181 1.00 83.50 82 LEU A C 1
ATOM 645 O O . LEU A 1 82 ? 3.339 -28.677 -11.701 1.00 83.50 82 LEU A O 1
ATOM 649 N N . ALA A 1 83 ? 4.819 -28.286 -10.058 1.00 80.38 83 ALA A N 1
ATOM 650 C CA . ALA A 1 83 ? 4.016 -27.275 -9.362 1.00 80.38 83 ALA A CA 1
ATOM 651 C C . ALA A 1 83 ? 3.661 -26.086 -10.264 1.00 80.38 83 ALA A C 1
ATOM 653 O O . ALA A 1 83 ? 2.504 -25.671 -10.353 1.00 80.38 83 ALA A O 1
ATOM 654 N N . THR A 1 84 ? 4.663 -25.561 -10.970 1.00 82.19 84 THR A N 1
ATOM 655 C CA . THR A 1 84 ? 4.489 -24.444 -11.904 1.00 82.19 84 THR A CA 1
ATOM 656 C C . THR A 1 84 ? 3.562 -24.833 -13.062 1.00 82.19 84 THR A C 1
ATOM 658 O O . THR A 1 84 ? 2.706 -24.042 -13.455 1.00 82.19 84 THR A O 1
ATOM 661 N N . LEU A 1 85 ? 3.676 -26.062 -13.581 1.00 86.88 85 LEU A N 1
ATOM 662 C CA . LEU A 1 85 ? 2.800 -26.581 -14.637 1.00 86.88 85 LEU A CA 1
ATOM 663 C C . LEU A 1 85 ? 1.343 -26.724 -14.195 1.00 86.88 85 LEU A C 1
ATOM 665 O O . LEU A 1 85 ? 0.459 -26.357 -14.966 1.00 86.88 85 LEU A O 1
ATOM 669 N N . VAL A 1 86 ? 1.088 -27.210 -12.975 1.00 85.94 86 VAL A N 1
ATOM 670 C CA . VAL A 1 86 ? -0.273 -27.269 -12.414 1.00 85.94 86 VAL A CA 1
ATOM 671 C C . VAL A 1 86 ? -0.898 -25.874 -12.423 1.00 85.94 86 VAL A C 1
ATOM 673 O O . VAL A 1 86 ? -1.973 -25.689 -12.984 1.00 85.94 86 VAL A O 1
ATOM 676 N N . GLU A 1 87 ? -0.197 -24.869 -11.895 1.00 83.44 87 GLU A N 1
ATOM 677 C CA . GLU A 1 87 ? -0.699 -23.492 -11.830 1.00 83.44 87 GLU A CA 1
ATOM 678 C C . GLU A 1 87 ? -0.973 -22.888 -13.221 1.00 83.44 87 GLU A C 1
ATOM 680 O O . GLU A 1 87 ? -1.979 -22.204 -13.418 1.00 83.44 87 GLU A O 1
ATOM 685 N N . ILE A 1 88 ? -0.118 -23.171 -14.212 1.00 82.75 88 ILE A N 1
ATOM 686 C CA . ILE A 1 88 ? -0.336 -22.749 -15.605 1.00 82.75 88 ILE A CA 1
ATOM 687 C C . ILE A 1 88 ? -1.617 -23.371 -16.169 1.00 82.75 88 ILE A C 1
ATOM 689 O O . ILE A 1 88 ? -2.438 -22.660 -16.748 1.00 82.75 88 ILE A O 1
ATOM 693 N N . LEU A 1 89 ? -1.787 -24.685 -16.008 1.00 87.56 89 LEU A N 1
ATOM 694 C CA . LEU A 1 89 ? -2.931 -25.427 -16.540 1.00 87.56 89 LEU A CA 1
ATOM 695 C C . LEU A 1 89 ? -4.247 -24.978 -15.898 1.00 87.56 89 LEU A C 1
ATOM 697 O O . LEU A 1 89 ? -5.239 -24.794 -16.604 1.00 87.56 89 LEU A O 1
ATOM 701 N N . LEU A 1 90 ? -4.237 -24.705 -14.591 1.00 84.31 90 LEU A N 1
ATOM 702 C CA . LEU A 1 90 ? -5.389 -24.143 -13.886 1.00 84.31 90 LEU A CA 1
ATOM 703 C C . LEU A 1 90 ? -5.778 -22.763 -14.431 1.00 84.31 90 LEU A C 1
ATOM 705 O O . LEU A 1 90 ? -6.951 -22.530 -14.706 1.00 84.31 90 LEU A O 1
ATOM 709 N N . ARG A 1 91 ? -4.809 -21.868 -14.678 1.00 82.19 91 ARG A N 1
ATOM 710 C CA . ARG A 1 91 ? -5.072 -20.547 -15.291 1.00 82.19 91 ARG A CA 1
ATOM 711 C C . ARG A 1 91 ? -5.578 -20.634 -16.735 1.00 82.19 91 ARG A C 1
ATOM 713 O O . ARG A 1 91 ? -6.218 -19.702 -17.209 1.00 82.19 91 ARG A O 1
ATOM 720 N N . GLN A 1 92 ? -5.299 -21.735 -17.431 1.00 83.25 92 GLN A N 1
ATOM 721 C CA . GLN A 1 92 ? -5.838 -22.031 -18.764 1.00 83.25 92 GLN A CA 1
ATOM 722 C C . GLN A 1 92 ? -7.225 -22.697 -18.724 1.00 83.25 92 GLN A C 1
ATOM 724 O O . GLN A 1 92 ? -7.800 -22.947 -19.780 1.00 83.25 92 GLN A O 1
ATOM 729 N N . GLY A 1 93 ? -7.756 -23.012 -17.537 1.00 84.44 93 GLY A N 1
ATOM 730 C CA . GLY A 1 93 ? -9.014 -23.746 -17.370 1.00 84.44 93 GLY A CA 1
ATOM 731 C C . GLY A 1 93 ? -8.915 -25.247 -17.674 1.00 84.44 93 GLY A C 1
ATOM 732 O O . GLY A 1 93 ? -9.938 -25.917 -17.794 1.00 84.44 93 GLY A O 1
ATOM 733 N N . ASN A 1 94 ? -7.706 -25.803 -17.804 1.00 90.50 94 ASN A N 1
ATOM 734 C CA . ASN A 1 94 ? -7.492 -27.211 -18.140 1.00 90.50 94 ASN A CA 1
ATOM 735 C C . ASN A 1 94 ? -7.238 -28.057 -16.881 1.00 90.50 94 ASN A C 1
ATOM 737 O O . ASN A 1 94 ? -6.111 -28.428 -16.550 1.00 90.50 94 ASN A O 1
ATOM 741 N N . ILE A 1 95 ? -8.321 -28.338 -16.160 1.00 91.06 95 ILE A N 1
ATOM 742 C CA . ILE A 1 95 ? -8.287 -29.002 -14.851 1.00 91.06 95 ILE A CA 1
ATOM 743 C C . ILE A 1 95 ? -7.851 -30.473 -14.960 1.00 91.06 95 ILE A C 1
ATOM 745 O O . ILE A 1 95 ? -7.105 -30.961 -14.110 1.00 91.06 95 ILE A O 1
ATOM 749 N N . ALA A 1 96 ? -8.283 -31.187 -16.006 1.00 91.56 96 ALA A N 1
ATOM 750 C CA . ALA A 1 96 ? -7.958 -32.603 -16.195 1.00 91.56 96 ALA A CA 1
ATOM 751 C C . ALA A 1 96 ? -6.444 -32.820 -16.342 1.00 91.56 96 ALA A C 1
ATOM 753 O O . ALA A 1 96 ? -5.861 -33.633 -15.620 1.00 91.56 96 ALA A O 1
ATOM 754 N N . ASP A 1 97 ? -5.794 -32.019 -17.191 1.00 90.19 97 ASP A N 1
ATOM 755 C CA . ASP A 1 97 ? -4.343 -32.082 -17.359 1.00 90.19 97 ASP A CA 1
ATOM 756 C C . ASP A 1 97 ? -3.618 -31.629 -16.084 1.00 90.19 97 ASP A C 1
ATOM 758 O O . ASP A 1 97 ? -2.603 -32.220 -15.711 1.00 90.19 97 ASP A O 1
ATOM 762 N N . ALA A 1 98 ? -4.145 -30.621 -15.372 1.00 90.06 98 ALA A N 1
ATOM 763 C CA . ALA A 1 98 ? -3.578 -30.177 -14.098 1.00 90.06 98 ALA A CA 1
ATOM 764 C C . ALA A 1 98 ? -3.547 -31.320 -13.070 1.00 90.06 98 ALA A C 1
ATOM 766 O O . ALA A 1 98 ? -2.528 -31.531 -12.411 1.00 90.06 98 ALA A O 1
ATOM 767 N N . LYS A 1 99 ? -4.617 -32.122 -12.985 1.00 90.81 99 LYS A N 1
ATOM 768 C CA . LYS A 1 99 ? -4.674 -33.315 -12.128 1.00 90.81 99 LYS A CA 1
ATOM 769 C C . LYS A 1 99 ? -3.672 -34.385 -12.534 1.00 90.81 99 LYS A C 1
ATOM 771 O O . LYS A 1 99 ? -3.040 -34.993 -11.670 1.00 90.81 99 LYS A O 1
ATOM 776 N N . ASP A 1 100 ? -3.509 -34.630 -13.827 1.00 90.06 100 ASP A N 1
ATOM 777 C CA . ASP A 1 100 ? -2.562 -35.635 -14.308 1.00 90.06 100 ASP A CA 1
ATOM 778 C C . ASP A 1 100 ? -1.103 -35.223 -14.085 1.00 90.06 100 ASP A C 1
ATOM 780 O O . ASP A 1 100 ? -0.258 -36.078 -13.807 1.00 90.06 100 ASP A O 1
ATOM 784 N N . VAL A 1 101 ? -0.803 -33.923 -14.133 1.00 87.44 101 VAL A N 1
ATOM 785 C CA . VAL A 1 101 ? 0.494 -33.376 -13.711 1.00 87.44 101 VAL A CA 1
ATOM 786 C C . VAL A 1 101 ? 0.652 -33.470 -12.191 1.00 87.44 101 VAL A C 1
ATOM 788 O O . VAL A 1 101 ? 1.686 -33.942 -11.720 1.00 87.44 101 VAL A O 1
ATOM 791 N N . PHE A 1 102 ? -0.373 -33.112 -11.414 1.00 87.38 102 PHE A N 1
ATOM 792 C CA . PHE A 1 102 ? -0.348 -33.191 -9.951 1.00 87.38 102 PHE A CA 1
ATOM 793 C C . PHE A 1 102 ? -0.110 -34.617 -9.432 1.00 87.38 102 PHE A C 1
ATOM 795 O O . PHE A 1 102 ? 0.681 -34.804 -8.513 1.00 87.38 102 PHE A O 1
ATOM 802 N N . LYS A 1 103 ? -0.690 -35.652 -10.060 1.00 86.62 103 LYS A N 1
ATOM 803 C CA . LYS A 1 103 ? -0.425 -37.067 -9.710 1.00 86.62 103 LYS A CA 1
ATOM 804 C C . LYS A 1 103 ? 1.054 -37.454 -9.820 1.00 86.62 103 LYS A C 1
ATOM 806 O O . LYS A 1 103 ? 1.488 -38.378 -9.139 1.00 86.62 103 LYS A O 1
ATOM 811 N N . LYS A 1 104 ? 1.814 -36.781 -10.691 1.00 82.75 104 LYS A N 1
ATOM 812 C CA . LYS A 1 104 ? 3.258 -37.005 -10.867 1.00 82.75 104 LYS A CA 1
ATOM 813 C C . LYS A 1 104 ? 4.087 -36.279 -9.810 1.00 82.75 104 LYS A C 1
ATOM 815 O O . LYS A 1 104 ? 5.247 -36.624 -9.614 1.00 82.75 104 LYS A O 1
ATOM 820 N N . TYR A 1 105 ? 3.506 -35.295 -9.125 1.00 75.88 105 TYR A N 1
ATOM 821 C CA . TYR A 1 105 ? 4.155 -34.597 -8.026 1.00 75.88 105 TYR A CA 1
ATOM 822 C C . TYR A 1 105 ? 4.335 -35.583 -6.862 1.00 75.88 105 TYR A C 1
ATOM 824 O O . TYR A 1 105 ? 3.363 -36.162 -6.375 1.00 75.88 105 TYR A O 1
ATOM 832 N N . GLY A 1 106 ? 5.579 -35.840 -6.448 1.00 65.25 106 GLY A N 1
ATOM 833 C CA . GLY A 1 106 ? 5.919 -36.829 -5.417 1.00 65.25 106 GLY A CA 1
ATOM 834 C C . GLY A 1 106 ? 5.580 -36.378 -3.991 1.00 65.25 106 GLY A C 1
ATOM 835 O O . GLY A 1 106 ? 5.409 -35.188 -3.726 1.00 65.25 106 GLY A O 1
ATOM 836 N N . ALA A 1 107 ? 5.430 -37.334 -3.069 1.00 54.00 107 ALA A N 1
ATOM 837 C CA . ALA A 1 107 ? 5.327 -37.052 -1.637 1.00 54.00 107 ALA A CA 1
ATOM 838 C C . ALA A 1 107 ? 6.741 -36.814 -1.086 1.00 54.00 107 ALA A C 1
ATOM 840 O O . ALA A 1 107 ? 7.589 -37.701 -1.169 1.00 54.00 107 ALA A O 1
ATOM 841 N N . SER A 1 108 ? 7.014 -35.619 -0.573 1.00 55.91 108 SER A N 1
ATOM 842 C CA . SER A 1 108 ? 8.292 -35.277 0.053 1.00 55.91 108 SER A CA 1
ATOM 843 C C . SER A 1 108 ? 8.075 -34.333 1.236 1.00 55.91 108 SER A C 1
ATOM 845 O O . SER A 1 108 ? 7.092 -33.597 1.278 1.00 55.91 108 SER A O 1
ATOM 847 N N . GLU A 1 109 ? 8.980 -34.402 2.213 1.00 52.81 109 GLU A N 1
ATOM 848 C CA . GLU A 1 109 ? 8.878 -33.721 3.511 1.00 52.81 109 GLU A CA 1
ATOM 849 C C . GLU A 1 109 ? 9.187 -32.209 3.421 1.00 52.81 109 GLU A C 1
ATOM 851 O O . GLU A 1 109 ? 10.032 -31.767 2.635 1.00 52.81 109 GLU A O 1
ATOM 856 N N . GLY A 1 110 ? 8.553 -31.397 4.276 1.00 59.16 110 GLY A N 1
ATOM 857 C CA . GLY A 1 110 ? 8.949 -30.002 4.523 1.00 59.16 110 GLY A CA 1
ATOM 858 C C . GLY A 1 110 ? 8.283 -28.960 3.609 1.00 59.16 110 GLY A C 1
ATOM 859 O O . GLY A 1 110 ? 7.068 -28.935 3.452 1.00 59.16 110 GLY A O 1
ATOM 860 N N . ALA A 1 111 ? 9.052 -28.027 3.027 1.00 54.47 111 ALA A N 1
ATOM 861 C CA . ALA A 1 111 ? 8.501 -26.917 2.222 1.00 54.47 111 ALA A CA 1
ATOM 862 C C . ALA A 1 111 ? 7.740 -27.386 0.963 1.00 54.47 111 ALA A C 1
ATOM 864 O O . ALA A 1 111 ? 6.802 -26.725 0.514 1.00 54.47 111 ALA A O 1
ATOM 865 N N . VAL A 1 112 ? 8.121 -28.547 0.427 1.00 67.00 112 VAL A N 1
ATOM 866 C CA . VAL A 1 112 ? 7.496 -29.167 -0.749 1.00 67.00 112 VAL A CA 1
ATOM 867 C C . VAL A 1 112 ? 6.087 -29.684 -0.428 1.00 67.00 112 VAL A C 1
ATOM 869 O O . VAL A 1 112 ? 5.211 -29.646 -1.292 1.00 67.00 112 VAL A O 1
ATOM 872 N N . GLU A 1 113 ? 5.841 -30.076 0.825 1.00 73.81 113 GLU A N 1
ATOM 873 C CA . GLU A 1 113 ? 4.544 -30.530 1.334 1.00 73.81 113 GLU A CA 1
ATOM 874 C C . GLU A 1 113 ? 3.525 -29.384 1.401 1.00 73.81 113 GLU A C 1
ATOM 876 O O . GLU A 1 113 ? 2.408 -29.525 0.908 1.00 73.81 113 GLU A O 1
ATOM 881 N N . LYS A 1 114 ? 3.926 -28.208 1.909 1.00 76.12 114 LYS A N 1
ATOM 882 C CA . LYS A 1 114 ? 3.055 -27.015 1.958 1.00 76.12 114 LYS A CA 1
ATOM 883 C C . LYS A 1 114 ? 2.624 -26.559 0.566 1.00 76.12 114 LYS A C 1
ATOM 885 O O . LYS A 1 114 ? 1.467 -26.202 0.359 1.00 76.12 114 LYS A O 1
ATOM 890 N N . LEU A 1 115 ? 3.557 -26.558 -0.388 1.00 76.94 115 LEU A N 1
ATOM 891 C CA . LEU A 1 115 ? 3.260 -26.194 -1.771 1.00 76.94 115 LEU A CA 1
ATOM 892 C C . LEU A 1 115 ? 2.357 -27.237 -2.440 1.00 76.94 115 LEU A C 1
ATOM 894 O O . LEU A 1 115 ? 1.424 -26.859 -3.141 1.00 76.94 115 LEU A O 1
ATOM 898 N N . ARG A 1 116 ? 2.588 -28.533 -2.189 1.00 83.12 116 ARG A N 1
ATOM 899 C CA . ARG A 1 116 ? 1.707 -29.611 -2.658 1.00 83.12 116 ARG A CA 1
ATOM 900 C C . ARG A 1 116 ? 0.280 -29.426 -2.153 1.00 83.12 116 ARG A C 1
ATOM 902 O O . ARG A 1 116 ? -0.637 -29.462 -2.964 1.00 83.12 116 ARG A O 1
ATOM 909 N N . ALA A 1 117 ? 0.120 -29.203 -0.848 1.00 87.06 117 ALA A N 1
ATOM 910 C CA . ALA A 1 117 ? -1.177 -28.970 -0.225 1.00 87.06 117 ALA A CA 1
ATOM 911 C C . ALA A 1 117 ? -1.869 -27.751 -0.849 1.00 87.06 117 ALA A C 1
ATOM 913 O O . ALA A 1 117 ? -3.025 -27.833 -1.243 1.00 87.06 117 ALA A O 1
ATOM 914 N N . LEU A 1 118 ? -1.141 -26.645 -1.050 1.00 87.62 118 LEU A N 1
ATOM 915 C CA . LEU A 1 118 ? -1.696 -25.472 -1.724 1.00 87.62 118 LEU A CA 1
ATOM 916 C C . LEU A 1 118 ? -2.179 -25.798 -3.146 1.00 87.62 118 LEU A C 1
ATOM 918 O O . LEU A 1 118 ? -3.258 -25.364 -3.534 1.00 87.62 118 LEU A O 1
ATOM 922 N N . LEU A 1 119 ? -1.396 -26.538 -3.934 1.00 88.25 119 LEU A N 1
ATOM 923 C CA . LEU A 1 119 ? -1.759 -26.895 -5.310 1.00 88.25 119 LEU A CA 1
ATOM 924 C C . LEU A 1 119 ? -2.971 -27.820 -5.382 1.00 88.25 119 LEU A C 1
ATOM 926 O O . LEU A 1 119 ? -3.797 -27.659 -6.277 1.00 88.25 119 LEU A O 1
ATOM 930 N N . GLU A 1 120 ? -3.081 -28.764 -4.450 1.00 92.00 120 GLU A N 1
ATOM 931 C CA . GLU A 1 120 ? -4.263 -29.612 -4.306 1.00 92.00 120 GLU A CA 1
ATOM 932 C C . GLU A 1 120 ? -5.512 -28.753 -4.101 1.00 92.00 120 GLU A C 1
ATOM 934 O O . GLU A 1 120 ? -6.486 -28.882 -4.844 1.00 92.00 120 GLU A O 1
ATOM 939 N N . GLU A 1 121 ? -5.439 -27.769 -3.203 1.00 94.44 121 GLU A N 1
ATOM 940 C CA . GLU A 1 121 ? -6.563 -26.863 -2.978 1.00 94.44 121 GLU A CA 1
ATOM 941 C C . GLU A 1 121 ? -6.815 -25.900 -4.140 1.00 94.44 121 GLU A C 1
ATOM 943 O O . GLU A 1 121 ? -7.962 -25.568 -4.431 1.00 94.44 121 GLU A O 1
ATOM 948 N N . ARG A 1 122 ? -5.782 -25.491 -4.884 1.00 92.56 122 ARG A N 1
ATOM 949 C CA . ARG A 1 122 ? -5.959 -24.724 -6.129 1.00 92.56 122 ARG A CA 1
ATOM 950 C C . ARG A 1 122 ? -6.720 -25.524 -7.189 1.00 92.56 122 ARG A C 1
ATOM 952 O O . ARG A 1 122 ? -7.521 -24.933 -7.913 1.00 92.56 122 ARG A O 1
ATOM 959 N N . ILE A 1 123 ? -6.496 -26.838 -7.278 1.00 92.12 123 ILE A N 1
ATOM 960 C CA . ILE A 1 123 ? -7.279 -27.731 -8.143 1.00 92.12 123 ILE A CA 1
ATOM 961 C C . ILE A 1 123 ? -8.724 -27.804 -7.636 1.00 92.12 123 ILE A C 1
ATOM 963 O O . ILE A 1 123 ? -9.641 -27.613 -8.430 1.00 92.12 123 ILE A O 1
ATOM 967 N N . ASN A 1 124 ? -8.930 -27.998 -6.331 1.00 94.12 124 ASN A N 1
ATOM 968 C CA . ASN A 1 124 ? -10.265 -28.051 -5.725 1.00 94.12 124 ASN A CA 1
ATOM 969 C C . ASN A 1 124 ? -11.068 -26.760 -5.981 1.00 94.12 124 ASN A C 1
ATOM 971 O O . ASN A 1 124 ? -12.230 -26.831 -6.381 1.00 94.12 124 ASN A O 1
ATOM 975 N N . LEU A 1 125 ? -10.440 -25.581 -5.856 1.00 92.56 125 LEU A N 1
ATOM 976 C CA . LEU A 1 125 ? -11.054 -24.294 -6.215 1.00 92.56 125 LEU A CA 1
ATOM 977 C C . LEU A 1 125 ? -11.488 -24.246 -7.685 1.00 92.56 125 LEU A C 1
ATOM 979 O O . LEU A 1 125 ? -12.581 -23.770 -7.989 1.00 92.56 125 LEU A O 1
ATOM 983 N N . ALA A 1 126 ? -10.656 -24.741 -8.604 1.00 90.06 126 ALA A N 1
ATOM 984 C CA . ALA A 1 126 ? -10.996 -24.779 -10.026 1.00 90.06 126 ALA A CA 1
ATOM 985 C C . ALA A 1 126 ? -12.154 -25.748 -10.330 1.00 90.06 126 ALA A C 1
ATOM 987 O O . ALA A 1 126 ? -12.908 -25.520 -11.271 1.00 90.06 126 ALA A O 1
ATOM 988 N N . GLU A 1 127 ? -12.328 -26.795 -9.520 1.00 91.81 127 GLU A N 1
ATOM 989 C CA . GLU A 1 127 ? -13.443 -27.747 -9.612 1.00 91.81 127 GLU A CA 1
ATOM 990 C C . GLU A 1 127 ? -14.732 -27.288 -8.927 1.00 91.81 127 GLU A C 1
ATOM 992 O O . GLU A 1 127 ? -15.721 -28.021 -8.925 1.00 91.81 127 GLU A O 1
ATOM 997 N N . GLY A 1 128 ? -14.736 -26.097 -8.332 1.00 91.06 128 GLY A N 1
ATOM 998 C CA . GLY A 1 128 ? -15.891 -25.576 -7.608 1.00 91.06 128 GLY A CA 1
ATOM 999 C C . GLY A 1 128 ? -16.034 -26.102 -6.177 1.00 91.06 128 GLY A C 1
ATOM 1000 O O . GLY A 1 128 ? -17.052 -25.855 -5.534 1.00 91.06 128 GLY A O 1
ATOM 1001 N N . GLN A 1 129 ? -15.026 -26.794 -5.636 1.00 94.12 129 GLN A N 1
ATOM 1002 C CA . GLN A 1 129 ? -14.994 -27.238 -4.237 1.00 94.12 129 GLN A CA 1
ATOM 1003 C C . GLN A 1 129 ? -14.503 -26.111 -3.314 1.00 94.12 129 GLN A C 1
ATOM 1005 O O . GLN A 1 129 ? -13.474 -26.218 -2.648 1.00 94.12 129 GLN A O 1
ATOM 1010 N N . TYR A 1 130 ? -15.226 -24.992 -3.308 1.00 94.69 130 TYR A N 1
ATOM 1011 C CA . TYR A 1 130 ? -14.764 -23.761 -2.668 1.00 94.69 130 TYR A CA 1
ATOM 1012 C C . TYR A 1 130 ? -14.663 -23.847 -1.142 1.00 94.69 130 TYR A C 1
ATOM 1014 O O . TYR A 1 130 ? -13.657 -23.427 -0.580 1.00 94.69 130 TYR A O 1
ATOM 1022 N N . GLU A 1 131 ? -15.680 -24.395 -0.470 1.00 94.81 131 GLU A N 1
ATOM 1023 C CA . GLU A 1 131 ? -15.763 -24.409 1.000 1.00 94.81 131 GLU A CA 1
ATOM 1024 C C . GLU A 1 131 ? -14.571 -25.133 1.636 1.00 94.81 131 GLU A C 1
ATOM 1026 O O . GLU A 1 131 ? -13.852 -24.553 2.449 1.00 94.81 131 GLU A O 1
ATOM 1031 N N . SER A 1 132 ? -14.320 -26.383 1.231 1.00 95.62 132 SER A N 1
ATOM 1032 C CA . SER A 1 132 ? -13.204 -27.182 1.748 1.00 95.62 132 SER A CA 1
ATOM 1033 C C . SER A 1 132 ? -11.850 -26.580 1.382 1.00 95.62 132 SER A C 1
ATOM 1035 O O . SER A 1 132 ? -10.957 -26.532 2.227 1.00 95.62 132 SER A O 1
ATOM 1037 N N . ALA A 1 133 ? -11.709 -26.062 0.160 1.00 96.12 133 ALA A N 1
ATOM 1038 C CA . ALA A 1 133 ? -10.450 -25.485 -0.285 1.00 96.12 133 ALA A CA 1
ATOM 1039 C C . ALA A 1 133 ? -10.092 -24.205 0.471 1.00 96.12 133 ALA A C 1
ATOM 1041 O O . ALA A 1 133 ? -8.955 -24.048 0.908 1.00 96.12 133 ALA A O 1
ATOM 1042 N N . ILE A 1 134 ? -11.057 -23.310 0.700 1.00 96.12 134 ILE A N 1
ATOM 1043 C CA . ILE A 1 134 ? -10.843 -22.097 1.498 1.00 96.12 134 ILE A CA 1
ATOM 1044 C C . ILE A 1 134 ? -10.455 -22.461 2.938 1.00 96.12 134 ILE A C 1
ATOM 1046 O O . ILE A 1 134 ? -9.536 -21.848 3.486 1.00 96.12 134 ILE A O 1
ATOM 1050 N N . VAL A 1 135 ? -11.095 -23.473 3.539 1.00 96.69 135 VAL A N 1
ATOM 1051 C CA . VAL A 1 135 ? -10.738 -23.966 4.882 1.00 96.69 135 VAL A CA 1
ATOM 1052 C C . VAL A 1 135 ? -9.279 -24.426 4.924 1.00 96.69 135 VAL A C 1
ATOM 1054 O O . VAL A 1 135 ? -8.506 -23.951 5.754 1.00 96.69 135 VAL A O 1
ATOM 1057 N N . ASN A 1 136 ? -8.877 -25.287 3.992 1.00 95.62 136 ASN A N 1
ATOM 1058 C CA . ASN A 1 136 ? -7.533 -25.861 3.971 1.00 95.62 136 ASN A CA 1
ATOM 1059 C C . ASN A 1 136 ? -6.454 -24.817 3.630 1.00 95.62 136 ASN A C 1
ATOM 1061 O O . ASN A 1 136 ? -5.396 -24.781 4.261 1.00 95.62 136 ASN A O 1
ATOM 1065 N N . ILE A 1 137 ? -6.725 -23.908 2.686 1.00 93.31 137 ILE A N 1
ATOM 1066 C CA . ILE A 1 137 ? -5.817 -22.798 2.351 1.00 93.31 137 ILE A CA 1
ATOM 1067 C C . ILE A 1 137 ? -5.638 -21.862 3.551 1.00 93.31 137 ILE A C 1
ATOM 1069 O O . ILE A 1 137 ? -4.532 -21.370 3.789 1.00 93.31 137 ILE A O 1
ATOM 1073 N N . SER A 1 138 ? -6.697 -21.635 4.331 1.00 94.56 138 SER A N 1
ATOM 1074 C CA . SER A 1 138 ? -6.638 -20.770 5.509 1.00 94.56 138 SER A CA 1
ATOM 1075 C C . SER A 1 138 ? -5.646 -21.281 6.555 1.00 94.56 138 SER A C 1
ATOM 1077 O O . SER A 1 138 ? -4.862 -20.501 7.100 1.00 94.56 138 SER A O 1
ATOM 1079 N N . GLU A 1 139 ? -5.613 -22.595 6.783 1.00 94.38 139 GLU A N 1
ATOM 1080 C CA . GLU A 1 139 ? -4.630 -23.228 7.670 1.00 94.38 139 GLU A CA 1
ATOM 1081 C C . GLU A 1 139 ? -3.193 -23.004 7.175 1.00 94.38 139 GLU A C 1
ATOM 1083 O O . GLU A 1 139 ? -2.309 -22.641 7.954 1.00 94.38 139 GLU A O 1
ATOM 1088 N N . LEU A 1 140 ? -2.955 -23.108 5.861 1.00 88.31 140 LEU A N 1
ATOM 1089 C CA . LEU A 1 140 ? -1.636 -22.846 5.272 1.00 88.31 140 LEU A CA 1
ATOM 1090 C C . LEU A 1 140 ? -1.169 -21.400 5.502 1.00 88.31 140 LEU A C 1
ATOM 1092 O O . LEU A 1 140 ? 0.006 -21.175 5.807 1.00 88.31 140 LEU A O 1
ATOM 1096 N N . VAL A 1 141 ? -2.078 -20.424 5.397 1.00 85.19 141 VAL A N 1
ATOM 1097 C CA . VAL A 1 141 ? -1.783 -19.002 5.648 1.00 85.19 141 VAL A CA 1
ATOM 1098 C C . VAL A 1 141 ? -1.414 -18.747 7.112 1.00 85.19 141 VAL A C 1
ATOM 1100 O O . VAL A 1 141 ? -0.521 -17.947 7.394 1.00 85.19 141 VAL A O 1
ATOM 1103 N N . VAL A 1 142 ? -2.086 -19.407 8.057 1.00 87.81 142 VAL A N 1
ATOM 1104 C CA . VAL A 1 142 ? -1.813 -19.254 9.496 1.00 87.81 142 VAL A CA 1
ATOM 1105 C C . VAL A 1 142 ? -0.499 -19.930 9.893 1.00 87.81 142 VAL A C 1
ATOM 1107 O O . VAL A 1 142 ? 0.277 -19.375 10.681 1.00 87.81 142 VAL A O 1
ATOM 1110 N N . MET A 1 143 ? -0.211 -21.105 9.324 1.00 84.12 143 MET A N 1
ATOM 1111 C CA . MET A 1 143 ? 1.056 -21.808 9.541 1.00 84.12 143 MET A CA 1
ATOM 1112 C C . MET A 1 143 ? 2.255 -20.956 9.102 1.00 84.12 143 MET A C 1
ATOM 1114 O O . MET A 1 143 ? 3.283 -20.924 9.788 1.00 84.12 143 MET A O 1
ATOM 1118 N N . ASP A 1 144 ? 2.123 -20.245 7.981 1.00 74.00 144 ASP A N 1
ATOM 1119 C CA . ASP A 1 144 ? 3.169 -19.395 7.424 1.00 74.00 144 ASP A CA 1
ATOM 1120 C C . ASP A 1 144 ? 2.602 -18.107 6.812 1.00 74.00 144 ASP A C 1
ATOM 1122 O O . ASP A 1 144 ? 2.227 -18.055 5.641 1.00 74.00 144 ASP A O 1
ATOM 1126 N N . ARG A 1 145 ? 2.598 -17.025 7.602 1.00 69.62 145 ARG A N 1
ATOM 1127 C CA . ARG A 1 145 ? 2.100 -15.711 7.165 1.00 69.62 145 ARG A CA 1
ATOM 1128 C C . ARG A 1 145 ? 2.844 -15.171 5.937 1.00 69.62 145 ARG A C 1
ATOM 1130 O O . ARG A 1 145 ? 2.254 -14.411 5.169 1.00 69.62 145 ARG A O 1
ATOM 1137 N N . ASN A 1 146 ? 4.110 -15.551 5.757 1.00 63.28 146 ASN A N 1
ATOM 1138 C CA . ASN A 1 146 ? 4.936 -15.115 4.633 1.00 63.28 146 ASN A CA 1
ATOM 1139 C C . ASN A 1 146 ? 4.710 -15.973 3.382 1.00 63.28 146 ASN A C 1
ATOM 1141 O O . ASN A 1 146 ? 5.290 -15.689 2.331 1.00 63.28 146 ASN A O 1
ATOM 1145 N N . PHE A 1 147 ? 3.839 -16.987 3.448 1.00 68.62 147 PHE A N 1
ATOM 1146 C CA . PHE A 1 147 ? 3.431 -17.763 2.289 1.00 68.62 147 PHE A CA 1
ATOM 1147 C C . PHE A 1 147 ? 2.424 -16.978 1.439 1.00 68.62 147 PHE A C 1
ATOM 1149 O O . PHE A 1 147 ? 1.228 -17.266 1.392 1.00 68.62 147 PHE A O 1
ATOM 1156 N N . LEU A 1 148 ? 2.929 -15.955 0.746 1.00 65.56 148 LEU A N 1
ATOM 1157 C CA . LEU A 1 148 ? 2.139 -15.018 -0.059 1.00 65.56 148 LEU A CA 1
ATOM 1158 C C . LEU A 1 148 ? 1.210 -15.724 -1.059 1.00 65.56 148 LEU A C 1
ATOM 1160 O O . LEU A 1 148 ? 0.085 -15.277 -1.258 1.00 65.56 148 LEU A O 1
ATOM 1164 N N . LEU A 1 149 ? 1.649 -16.852 -1.631 1.00 70.38 149 LEU A N 1
ATOM 1165 C CA . LEU A 1 149 ? 0.849 -17.646 -2.569 1.00 70.38 149 LEU A CA 1
ATOM 1166 C C . LEU A 1 149 ? -0.414 -18.229 -1.925 1.00 70.38 149 LEU A C 1
ATOM 1168 O O . LEU A 1 149 ? -1.456 -18.264 -2.572 1.00 70.38 149 LEU A O 1
ATOM 1172 N N . ALA A 1 150 ? -0.350 -18.659 -0.662 1.00 77.88 150 ALA A N 1
ATOM 1173 C CA . ALA A 1 150 ? -1.532 -19.141 0.047 1.00 77.88 150 ALA A CA 1
ATOM 1174 C C . ALA A 1 150 ? -2.510 -17.993 0.340 1.00 77.88 150 ALA A C 1
ATOM 1176 O O . ALA A 1 150 ? -3.716 -18.168 0.197 1.00 77.88 150 ALA A O 1
ATOM 1177 N N . ARG A 1 151 ? -2.009 -16.791 0.665 1.00 80.38 151 ARG A N 1
ATOM 1178 C CA . ARG A 1 151 ? -2.862 -15.601 0.846 1.00 80.38 151 ARG A CA 1
ATOM 1179 C C . ARG A 1 151 ? -3.556 -15.185 -0.448 1.00 80.38 151 ARG A C 1
ATOM 1181 O O . ARG A 1 151 ? -4.753 -14.913 -0.432 1.00 80.38 151 ARG A O 1
ATOM 1188 N N . GLU A 1 152 ? -2.822 -15.166 -1.557 1.00 80.19 152 GLU A N 1
ATOM 1189 C CA . GLU A 1 152 ? -3.379 -14.900 -2.888 1.00 80.19 152 GLU A CA 1
ATOM 1190 C C . GLU A 1 152 ? -4.448 -15.941 -3.250 1.00 80.19 152 GLU A C 1
ATOM 1192 O O . GLU A 1 152 ? -5.560 -15.573 -3.623 1.00 80.19 152 GLU A O 1
ATOM 1197 N N . ALA A 1 153 ? -4.157 -17.230 -3.044 1.00 84.00 153 ALA A N 1
ATOM 1198 C CA . ALA A 1 153 ? -5.103 -18.316 -3.282 1.00 84.00 153 ALA A CA 1
ATOM 1199 C C . ALA A 1 153 ? -6.364 -18.215 -2.411 1.00 84.00 153 ALA A C 1
ATOM 1201 O O . ALA A 1 153 ? -7.456 -18.481 -2.902 1.00 84.00 153 ALA A O 1
ATOM 1202 N N . CYS A 1 154 ? -6.228 -17.805 -1.146 1.00 89.88 154 CYS A N 1
ATOM 1203 C CA . CYS A 1 154 ? -7.355 -17.595 -0.239 1.00 89.88 154 CYS A CA 1
ATOM 1204 C C . CYS A 1 154 ? -8.295 -16.516 -0.791 1.00 89.88 154 CYS A C 1
ATOM 1206 O O . CYS A 1 154 ? -9.488 -16.765 -0.960 1.00 89.88 154 CYS A O 1
ATOM 1208 N N . ARG A 1 155 ? -7.747 -15.347 -1.152 1.00 87.31 155 ARG A N 1
ATOM 1209 C CA . ARG A 1 155 ? -8.504 -14.242 -1.760 1.00 87.31 155 ARG A CA 1
ATOM 1210 C C . ARG A 1 155 ? -9.203 -14.678 -3.046 1.00 87.31 155 ARG A C 1
ATOM 1212 O O . ARG A 1 155 ? -10.409 -14.487 -3.185 1.00 87.31 155 ARG A O 1
ATOM 1219 N N . MET A 1 156 ? -8.459 -15.310 -3.958 1.00 86.06 156 MET A N 1
ATOM 1220 C CA . MET A 1 156 ? -9.012 -15.834 -5.210 1.00 86.06 156 MET A CA 1
ATOM 1221 C C . MET A 1 156 ? -10.138 -16.837 -4.950 1.00 86.06 156 MET A C 1
ATOM 1223 O O . MET A 1 156 ? -11.162 -16.785 -5.619 1.00 86.06 156 MET A O 1
ATOM 1227 N N . GLY A 1 157 ? -9.978 -17.727 -3.968 1.00 91.81 157 GLY A N 1
ATOM 1228 C CA . GLY A 1 157 ? -10.999 -18.703 -3.602 1.00 91.81 157 GLY A CA 1
ATOM 1229 C C . GLY A 1 157 ? -12.299 -18.044 -3.145 1.00 91.81 157 GLY A C 1
ATOM 1230 O O . GLY A 1 157 ? -13.366 -18.405 -3.638 1.00 91.81 157 GLY A O 1
ATOM 1231 N N . HIS A 1 158 ? -12.217 -17.031 -2.277 1.00 92.81 158 HIS A N 1
ATOM 1232 C CA . HIS A 1 158 ? -13.381 -16.239 -1.869 1.00 92.81 158 HIS A CA 1
ATOM 1233 C C . HIS A 1 158 ? -14.034 -15.504 -3.047 1.00 92.81 158 HIS A C 1
ATOM 1235 O O . HIS A 1 158 ? -15.258 -15.497 -3.156 1.00 92.81 158 HIS A O 1
ATOM 1241 N N . GLU A 1 159 ? -13.246 -14.900 -3.939 1.00 90.44 159 GLU A N 1
ATOM 1242 C CA . GLU A 1 159 ? -13.756 -14.203 -5.124 1.00 90.44 159 GLU A CA 1
ATOM 1243 C C . GLU A 1 159 ? -14.467 -15.153 -6.096 1.00 90.44 159 GLU A C 1
ATOM 1245 O O . GLU A 1 159 ? -15.602 -14.886 -6.501 1.00 90.44 159 GLU A O 1
ATOM 1250 N N . MET A 1 160 ? -13.837 -16.285 -6.419 1.00 90.31 160 MET A N 1
ATOM 1251 C CA . MET A 1 160 ? -14.415 -17.318 -7.276 1.00 90.31 160 MET A CA 1
ATOM 1252 C C . MET A 1 160 ? -15.709 -17.869 -6.676 1.00 90.31 160 MET A C 1
ATOM 1254 O O . MET A 1 160 ? -16.699 -17.984 -7.388 1.00 90.31 160 MET A O 1
ATOM 1258 N N . PHE A 1 161 ? -15.736 -18.150 -5.370 1.00 92.62 161 PHE A N 1
ATOM 1259 C CA . PHE A 1 161 ? -16.930 -18.675 -4.706 1.00 92.62 161 PHE A CA 1
ATOM 1260 C C . PHE A 1 161 ? -18.078 -17.655 -4.708 1.00 92.62 161 PHE A C 1
ATOM 1262 O O . PHE A 1 161 ? -19.216 -17.989 -5.032 1.00 92.62 161 PHE A O 1
ATOM 1269 N N . ARG A 1 162 ? -17.776 -16.387 -4.410 1.00 88.50 162 ARG A N 1
ATOM 1270 C CA . ARG A 1 162 ? -18.757 -15.292 -4.383 1.00 88.50 162 ARG A CA 1
ATOM 1271 C C . ARG A 1 162 ? -19.379 -15.014 -5.753 1.00 88.50 162 ARG A C 1
ATOM 1273 O O . ARG A 1 162 ? -20.546 -14.641 -5.824 1.00 88.50 162 ARG A O 1
ATOM 1280 N N . THR A 1 163 ? -18.598 -15.159 -6.822 1.00 86.19 163 THR A N 1
ATOM 1281 C CA . THR A 1 163 ? -19.017 -14.878 -8.209 1.00 86.19 163 THR A CA 1
ATOM 1282 C C . THR A 1 163 ? -19.497 -16.116 -8.969 1.00 86.19 163 THR A C 1
ATOM 1284 O O . THR A 1 163 ? -19.858 -16.013 -10.142 1.00 86.19 163 THR A O 1
ATOM 1287 N N . HIS A 1 164 ? -19.523 -17.281 -8.316 1.00 87.06 164 HIS A N 1
ATOM 1288 C CA . HIS A 1 164 ? -19.994 -18.524 -8.912 1.00 87.06 164 HIS A CA 1
ATOM 1289 C C . HIS A 1 164 ? -21.510 -18.508 -9.185 1.00 87.06 164 HIS A C 1
ATOM 1291 O O . HIS A 1 164 ? -22.233 -17.619 -8.739 1.00 87.06 164 HIS A O 1
ATOM 1297 N N . GLU A 1 165 ? -22.012 -19.528 -9.893 1.00 79.81 165 GLU A N 1
ATOM 1298 C CA . GLU A 1 165 ? -23.410 -19.633 -10.341 1.00 79.81 165 GLU A CA 1
ATOM 1299 C C . GLU A 1 165 ? -24.442 -19.550 -9.200 1.00 79.81 165 GLU A C 1
ATOM 1301 O O . GLU A 1 165 ? -25.589 -19.174 -9.442 1.00 79.81 165 GLU A O 1
ATOM 1306 N N . ASN A 1 166 ? -24.046 -19.849 -7.955 1.00 81.19 166 ASN A N 1
ATOM 1307 C CA . ASN A 1 166 ? -24.899 -19.747 -6.770 1.00 81.19 166 ASN A CA 1
ATOM 1308 C C . ASN A 1 166 ? -24.288 -18.858 -5.660 1.00 81.19 166 ASN A C 1
ATOM 1310 O O . ASN A 1 166 ? -23.749 -19.381 -4.679 1.00 81.19 166 ASN A O 1
ATOM 1314 N N . PRO A 1 167 ? -24.419 -17.520 -5.750 1.00 80.75 167 PRO A N 1
ATOM 1315 C CA . PRO A 1 167 ? -23.904 -16.592 -4.738 1.00 80.75 167 PRO A CA 1
ATOM 1316 C C . PRO A 1 167 ? -24.533 -16.767 -3.347 1.00 80.75 167 PRO A C 1
ATOM 1318 O O . PRO A 1 167 ? -23.899 -16.450 -2.342 1.00 80.75 167 PRO A O 1
ATOM 1321 N N . ALA A 1 168 ? -25.757 -17.304 -3.258 1.00 86.56 168 ALA A N 1
ATOM 1322 C CA . ALA A 1 168 ? -26.419 -17.548 -1.974 1.00 86.56 168 ALA A CA 1
ATOM 1323 C C . ALA A 1 168 ? -25.648 -18.566 -1.121 1.00 86.56 168 ALA A C 1
ATOM 1325 O O . ALA A 1 168 ? -25.589 -18.434 0.100 1.00 86.56 168 ALA A O 1
ATOM 1326 N N . ARG A 1 169 ? -24.979 -19.533 -1.765 1.00 90.88 169 ARG A N 1
ATOM 1327 C CA . ARG A 1 169 ? -24.171 -20.534 -1.066 1.00 90.88 169 ARG A CA 1
ATOM 1328 C C . ARG A 1 169 ? -22.948 -19.926 -0.377 1.00 90.88 169 ARG A C 1
ATOM 1330 O O . ARG A 1 169 ? -22.588 -20.358 0.713 1.00 90.88 169 ARG A O 1
ATOM 1337 N N . TYR A 1 170 ? -22.345 -18.897 -0.975 1.00 90.75 170 TYR A N 1
ATOM 1338 C CA . TYR A 1 170 ? -21.273 -18.139 -0.328 1.00 90.75 170 TYR A CA 1
ATOM 1339 C C . TYR A 1 170 ? -21.783 -17.441 0.939 1.00 90.75 170 TYR A C 1
ATOM 1341 O O . TYR A 1 170 ? -21.125 -17.497 1.974 1.00 90.75 170 TYR A O 1
ATOM 1349 N N . CYS A 1 171 ? -22.973 -16.834 0.890 1.00 88.69 171 CYS A N 1
ATOM 1350 C CA . CYS A 1 171 ? -23.585 -16.217 2.067 1.00 88.69 171 CYS A CA 1
ATOM 1351 C C . CYS A 1 171 ? -23.842 -17.239 3.182 1.00 88.69 171 CYS A C 1
ATOM 1353 O O . CYS A 1 171 ? -23.437 -16.994 4.312 1.00 88.69 171 CYS A O 1
ATOM 1355 N N . GLU A 1 172 ? -24.409 -18.409 2.862 1.00 91.44 172 GLU A N 1
ATOM 1356 C CA . GLU A 1 172 ? -24.599 -19.501 3.832 1.00 91.44 172 GLU A CA 1
ATOM 1357 C C . GLU A 1 172 ? -23.279 -19.944 4.476 1.00 91.44 172 GLU A C 1
ATOM 1359 O O . GLU A 1 172 ? -23.227 -20.181 5.682 1.00 91.44 172 GLU A O 1
ATOM 1364 N N . PHE A 1 173 ? -22.202 -20.038 3.689 1.00 93.06 173 PHE A N 1
ATOM 1365 C CA . PHE A 1 173 ? -20.870 -20.362 4.194 1.00 93.06 173 PHE A CA 1
ATOM 1366 C C . PHE A 1 173 ? -20.357 -19.290 5.168 1.00 93.06 173 PHE A C 1
ATOM 1368 O O . PHE A 1 173 ? -19.904 -19.620 6.261 1.00 93.06 173 PHE A O 1
ATOM 1375 N N . ILE A 1 174 ? -20.479 -18.007 4.820 1.00 92.06 174 ILE A N 1
ATOM 1376 C CA . ILE A 1 174 ? -20.088 -16.889 5.694 1.00 92.06 174 ILE A CA 1
ATOM 1377 C C . ILE A 1 174 ? -20.938 -16.827 6.974 1.00 92.06 174 ILE A C 1
ATOM 1379 O O . ILE A 1 174 ? -20.407 -16.552 8.054 1.00 92.06 174 ILE A O 1
ATOM 1383 N N . ASP A 1 175 ? -22.231 -17.120 6.882 1.00 90.00 175 ASP A N 1
ATOM 1384 C CA . ASP A 1 175 ? -23.134 -17.164 8.033 1.00 90.00 175 ASP A CA 1
ATOM 1385 C C . ASP A 1 175 ? -22.816 -18.360 8.943 1.00 90.00 175 ASP A C 1
ATOM 1387 O O . ASP A 1 175 ? -22.805 -18.221 10.166 1.00 90.00 175 ASP A O 1
ATOM 1391 N N . ALA A 1 176 ? -22.447 -19.513 8.371 1.00 92.88 176 ALA A N 1
ATOM 1392 C CA . ALA A 1 176 ? -21.971 -20.673 9.126 1.00 92.88 176 ALA A CA 1
ATOM 1393 C C . ALA A 1 176 ? -20.650 -20.401 9.871 1.00 92.88 176 ALA A C 1
ATOM 1395 O O . ALA A 1 176 ? -20.407 -20.988 10.925 1.00 92.88 176 ALA A O 1
ATOM 1396 N N . LEU A 1 177 ? -19.823 -19.475 9.370 1.00 94.31 177 LEU A N 1
ATOM 1397 C CA . LEU A 1 177 ? -18.643 -18.962 10.075 1.00 94.31 177 LEU A CA 1
ATOM 1398 C C . LEU A 1 177 ? -18.991 -17.932 11.166 1.00 94.31 177 LEU A C 1
ATOM 1400 O O . LEU A 1 177 ? -18.088 -17.397 11.809 1.00 94.31 177 LEU A O 1
ATOM 1404 N N . GLY A 1 178 ? -20.272 -17.618 11.382 1.00 91.62 178 GLY A N 1
ATOM 1405 C CA . GLY A 1 178 ? -20.715 -16.670 12.402 1.00 91.62 178 GLY A CA 1
ATOM 1406 C C . GLY A 1 178 ? -20.254 -15.240 12.129 1.00 91.62 178 GLY A C 1
ATOM 1407 O O . GLY A 1 178 ? -19.950 -14.508 13.070 1.00 91.62 178 GLY A O 1
ATOM 1408 N N . LEU A 1 179 ? -20.126 -14.858 10.854 1.00 90.25 179 LEU A N 1
ATOM 1409 C CA . LEU A 1 179 ? -19.763 -13.494 10.466 1.00 90.25 179 LEU A CA 1
ATOM 1410 C C . LEU A 1 179 ? -21.005 -12.627 10.181 1.00 90.25 179 LEU A C 1
ATOM 1412 O O . LEU A 1 179 ? -20.946 -11.426 10.415 1.00 90.25 179 LEU A O 1
ATOM 1416 N N . ASN A 1 180 ? -22.134 -13.217 9.752 1.00 72.75 180 ASN A N 1
ATOM 1417 C CA . ASN A 1 180 ? -23.478 -12.600 9.700 1.00 72.75 180 ASN A CA 1
ATOM 1418 C C . ASN A 1 180 ? -23.547 -11.185 9.072 1.00 72.75 180 ASN A C 1
ATOM 1420 O O . ASN A 1 180 ? -24.303 -10.315 9.514 1.00 72.75 180 ASN A O 1
ATOM 1424 N N . ILE A 1 181 ? -22.750 -10.947 8.028 1.00 68.19 181 ILE A N 1
ATOM 1425 C CA . ILE A 1 181 ? -22.569 -9.634 7.373 1.00 68.19 181 ILE A CA 1
ATOM 1426 C C . ILE A 1 181 ? -23.547 -9.454 6.196 1.00 68.19 181 ILE A C 1
ATOM 1428 O O . ILE A 1 181 ? -23.615 -8.398 5.582 1.00 68.19 181 ILE A O 1
ATOM 1432 N N . THR A 1 182 ? -24.285 -10.508 5.851 1.00 57.91 182 THR A N 1
ATOM 1433 C CA . THR A 1 182 ? -25.111 -10.637 4.639 1.00 57.91 182 THR A CA 1
ATOM 1434 C C . THR A 1 182 ? -26.568 -10.228 4.846 1.00 57.91 182 THR A C 1
ATOM 1436 O O . THR A 1 182 ? -27.316 -10.162 3.869 1.00 57.91 182 THR A O 1
ATOM 1439 N N . ARG A 1 183 ? -26.996 -9.957 6.091 1.00 56.00 183 ARG A N 1
ATOM 1440 C CA . ARG A 1 183 ? -28.349 -9.453 6.365 1.00 56.00 183 ARG A CA 1
ATOM 1441 C C . ARG A 1 183 ? -28.527 -8.147 5.606 1.00 56.00 183 ARG A C 1
ATOM 1443 O O . ARG A 1 183 ? -27.763 -7.217 5.838 1.00 56.00 183 ARG A O 1
ATOM 1450 N N . GLU A 1 184 ? -29.500 -8.136 4.692 1.00 51.41 184 GLU A N 1
ATOM 1451 C CA . GLU A 1 184 ? -29.824 -6.992 3.843 1.00 51.41 184 GLU A CA 1
ATOM 1452 C C . GLU A 1 184 ? -29.744 -5.702 4.656 1.00 51.41 184 GLU A C 1
ATOM 1454 O O . GLU A 1 184 ? -30.447 -5.563 5.659 1.00 51.41 184 GLU A O 1
ATOM 1459 N N . ASP A 1 185 ? -28.880 -4.778 4.219 1.00 50.41 185 ASP A N 1
ATOM 1460 C CA . ASP A 1 185 ? -28.852 -3.411 4.720 1.00 50.41 185 ASP A CA 1
ATOM 1461 C C . ASP A 1 185 ? -30.286 -2.885 4.644 1.00 50.41 185 ASP A C 1
ATOM 1463 O O . ASP A 1 185 ? -30.789 -2.548 3.564 1.00 50.41 185 ASP A O 1
ATOM 1467 N N . HIS A 1 186 ? -30.982 -2.833 5.778 1.00 45.97 186 HIS A N 1
ATOM 1468 C CA . HIS A 1 186 ? -32.238 -2.118 5.873 1.00 45.97 186 HIS A CA 1
ATOM 1469 C C . HIS A 1 186 ? -31.898 -0.637 5.726 1.00 45.97 186 HIS A C 1
ATOM 1471 O O . HIS A 1 186 ? -31.618 0.079 6.683 1.00 45.97 186 HIS A O 1
ATOM 1477 N N . ARG A 1 187 ? -31.862 -0.198 4.465 1.00 51.31 187 ARG A N 1
ATOM 1478 C CA . ARG A 1 187 ? -31.561 1.164 4.043 1.00 51.31 187 ARG A CA 1
ATOM 1479 C C . ARG A 1 187 ? -32.667 2.082 4.537 1.00 51.31 187 ARG A C 1
ATOM 1481 O O . ARG A 1 187 ? -33.653 2.322 3.841 1.00 51.31 187 ARG A O 1
ATOM 1488 N N . SER A 1 188 ? -32.492 2.629 5.730 1.00 49.78 188 SER A N 1
ATOM 1489 C CA . SER A 1 188 ? -33.175 3.861 6.084 1.00 49.78 188 SER A CA 1
ATOM 1490 C C . SER A 1 188 ? -32.540 4.986 5.271 1.00 49.78 188 SER A C 1
ATOM 1492 O O . SER A 1 188 ? -31.385 5.343 5.471 1.00 49.78 188 SER A O 1
ATOM 1494 N N . SER A 1 189 ? -33.295 5.565 4.340 1.00 50.59 189 SER A N 1
ATOM 1495 C CA . SER A 1 189 ? -32.908 6.782 3.617 1.00 50.59 189 SER A CA 1
ATOM 1496 C C . SER A 1 189 ? -32.993 8.044 4.490 1.00 50.59 189 SER A C 1
ATOM 1498 O O . SER A 1 189 ? -33.051 9.156 3.964 1.00 50.59 189 SER A O 1
ATOM 1500 N N . GLN A 1 190 ? -33.083 7.897 5.815 1.00 57.97 190 GLN A N 1
ATOM 1501 C CA . GLN A 1 190 ? -33.188 9.018 6.736 1.00 57.97 190 GLN A CA 1
ATOM 1502 C C . GLN A 1 190 ? -31.795 9.443 7.186 1.00 57.97 190 GLN A C 1
ATOM 1504 O O . GLN A 1 190 ? -30.994 8.639 7.655 1.00 57.97 190 GLN A O 1
ATOM 1509 N N . ILE A 1 191 ? -31.520 10.738 7.053 1.00 60.22 191 ILE A N 1
ATOM 1510 C CA . ILE A 1 191 ? -30.372 11.365 7.698 1.00 60.22 191 ILE A CA 1
ATOM 1511 C C . ILE A 1 191 ? -30.617 11.268 9.204 1.00 60.22 191 ILE A C 1
ATOM 1513 O O . ILE A 1 191 ? -31.535 11.898 9.726 1.00 60.22 191 ILE A O 1
ATOM 1517 N N . ILE A 1 192 ? -29.825 10.444 9.881 1.00 70.00 192 ILE A N 1
ATOM 1518 C CA . ILE A 1 192 ? -29.853 10.323 11.336 1.00 70.00 192 ILE A CA 1
ATOM 1519 C C . ILE A 1 192 ? -28.927 11.402 11.889 1.00 70.00 192 ILE A C 1
ATOM 1521 O O . ILE A 1 192 ? -27.737 11.420 11.582 1.00 70.00 192 ILE A O 1
ATOM 1525 N N . GLU A 1 193 ? -29.466 12.333 12.668 1.00 76.88 193 GLU A N 1
ATOM 1526 C CA . GLU A 1 193 ? -28.628 13.239 13.456 1.00 76.88 193 GLU A CA 1
ATOM 1527 C C . GLU A 1 193 ? -27.892 12.432 14.535 1.00 76.88 193 GLU A C 1
ATOM 1529 O O . GLU A 1 193 ? -28.469 11.483 15.078 1.00 76.88 193 GLU A O 1
ATOM 1534 N N . PRO A 1 194 ? -26.628 12.767 14.860 1.00 76.69 194 PRO A N 1
ATOM 1535 C CA . PRO A 1 194 ? -25.916 12.072 15.919 1.00 76.69 194 PRO A CA 1
ATOM 1536 C C . PRO A 1 194 ? -26.707 12.187 17.235 1.00 76.69 194 PRO A C 1
ATOM 1538 O O . PRO A 1 194 ? -27.298 13.241 17.507 1.00 76.69 194 PRO A O 1
ATOM 1541 N N . PRO A 1 195 ? -26.727 11.134 18.068 1.00 82.31 195 PRO A N 1
ATOM 1542 C CA . PRO A 1 195 ? -27.373 11.196 19.371 1.00 82.31 195 PRO A CA 1
ATOM 1543 C C . PRO A 1 195 ? -26.824 12.329 20.251 1.00 82.31 195 PRO A C 1
ATOM 1545 O O . PRO A 1 195 ? -25.714 12.826 20.056 1.00 82.31 195 PRO A O 1
ATOM 1548 N N . GLN A 1 196 ? -27.603 12.729 21.259 1.00 84.12 196 GLN A N 1
ATOM 1549 C CA . GLN A 1 196 ? -27.134 13.667 22.280 1.00 84.12 196 GLN A CA 1
ATOM 1550 C C . GLN A 1 196 ? -26.334 12.944 23.368 1.00 84.12 196 GLN A C 1
ATOM 1552 O O . GLN A 1 196 ? -26.697 11.850 23.797 1.00 84.12 196 GLN A O 1
ATOM 1557 N N . GLY A 1 197 ? -25.283 13.601 23.862 1.00 89.69 197 GLY A N 1
ATOM 1558 C CA . GLY A 1 197 ? -24.449 13.142 24.974 1.00 89.69 197 GLY A CA 1
ATOM 1559 C C . GLY A 1 197 ? -22.976 13.476 24.740 1.00 89.69 197 GLY A C 1
ATOM 1560 O O . GLY A 1 197 ? -22.657 14.339 23.919 1.00 89.69 197 GLY A O 1
ATOM 1561 N N . VAL A 1 198 ? -22.090 12.790 25.457 1.00 94.06 198 VAL A N 1
ATOM 1562 C CA . VAL A 1 198 ? -20.642 13.010 25.398 1.00 94.06 198 VAL A CA 1
ATOM 1563 C C . VAL A 1 198 ? -19.889 11.698 25.183 1.00 94.06 198 VAL A C 1
ATOM 1565 O O . VAL A 1 198 ? -20.333 10.635 25.614 1.00 94.06 198 VAL A O 1
ATOM 1568 N N . ILE A 1 199 ? -18.748 11.791 24.507 1.00 97.06 199 ILE A N 1
ATOM 1569 C CA . ILE A 1 199 ? -17.832 10.689 24.217 1.00 97.06 199 ILE A CA 1
ATOM 1570 C C . ILE A 1 199 ? -16.464 11.062 24.779 1.00 97.06 199 ILE A C 1
ATOM 1572 O O . ILE A 1 199 ? -15.870 12.060 24.361 1.00 97.06 199 ILE A O 1
ATOM 1576 N N . ASP A 1 200 ? -15.949 10.259 25.705 1.00 97.75 200 ASP A N 1
ATOM 1577 C CA . ASP A 1 200 ? -14.569 10.407 26.172 1.00 97.75 200 ASP A CA 1
ATOM 1578 C C . ASP A 1 200 ? -13.585 9.886 25.118 1.00 97.75 200 ASP A C 1
ATOM 1580 O O . ASP A 1 200 ? -13.818 8.858 24.480 1.00 97.75 200 ASP A O 1
ATOM 1584 N N . ILE A 1 201 ? -12.461 10.581 24.958 1.00 98.19 201 ILE A N 1
ATOM 1585 C CA . ILE A 1 201 ? -11.401 10.242 24.005 1.00 98.19 201 ILE A CA 1
ATOM 1586 C C . ILE A 1 201 ? -10.207 9.697 24.780 1.00 98.19 201 ILE A C 1
ATOM 1588 O O . ILE A 1 201 ? -9.663 10.387 25.637 1.00 98.19 201 ILE A O 1
ATOM 1592 N N . ILE A 1 202 ? -9.773 8.484 24.459 1.00 98.62 202 ILE A N 1
ATOM 1593 C CA . ILE A 1 202 ? -8.656 7.791 25.101 1.00 98.62 202 ILE A CA 1
ATOM 1594 C C . ILE A 1 202 ? -7.482 7.741 24.125 1.00 98.62 202 ILE A C 1
ATOM 1596 O O . ILE A 1 202 ? -7.606 7.188 23.033 1.00 98.62 202 ILE A O 1
ATOM 1600 N N . ILE A 1 203 ? -6.341 8.298 24.537 1.00 98.12 203 ILE A N 1
ATOM 1601 C CA . ILE A 1 203 ? -5.131 8.408 23.714 1.00 98.12 203 ILE A CA 1
ATOM 1602 C C . ILE A 1 203 ? -3.965 7.720 24.433 1.00 98.12 203 ILE A C 1
ATOM 1604 O O . ILE A 1 203 ? -3.418 8.296 25.381 1.00 98.12 203 ILE A O 1
ATOM 1608 N N . PRO A 1 204 ? -3.566 6.500 24.024 1.00 97.19 204 PRO A N 1
ATOM 1609 C CA . PRO A 1 204 ? -2.335 5.877 24.496 1.00 97.19 204 PRO A CA 1
ATOM 1610 C C . PRO A 1 204 ? -1.121 6.554 23.846 1.00 97.19 204 PRO A C 1
ATOM 1612 O O . PRO A 1 204 ? -1.134 6.874 22.658 1.00 97.19 204 PRO A O 1
ATOM 1615 N N . ILE A 1 205 ? -0.066 6.778 24.627 1.00 96.12 205 ILE A N 1
ATOM 1616 C CA . ILE A 1 205 ? 1.107 7.560 24.227 1.00 96.12 205 ILE A CA 1
ATOM 1617 C C . ILE A 1 205 ? 2.368 6.780 24.581 1.00 96.12 205 ILE A C 1
ATOM 1619 O O . ILE A 1 205 ? 2.573 6.417 25.737 1.00 96.12 205 ILE A O 1
ATOM 1623 N N . TYR A 1 206 ? 3.243 6.577 23.598 1.00 92.25 206 TYR A N 1
ATOM 1624 C CA . TYR A 1 206 ? 4.590 6.056 23.816 1.00 92.25 206 TYR A CA 1
ATOM 1625 C C . TYR A 1 206 ? 5.596 6.821 22.953 1.00 92.25 206 TYR A C 1
ATOM 1627 O O . TYR A 1 206 ? 5.828 6.480 21.793 1.00 92.25 206 TYR A O 1
ATOM 1635 N N . ASN A 1 207 ? 6.211 7.856 23.531 1.00 89.50 207 ASN A N 1
ATOM 1636 C CA . ASN A 1 207 ? 7.044 8.830 22.812 1.00 89.50 207 ASN A CA 1
ATOM 1637 C C . ASN A 1 207 ? 6.273 9.496 21.645 1.00 89.50 207 ASN A C 1
ATOM 1639 O O . ASN A 1 207 ? 5.062 9.676 21.731 1.00 89.50 207 ASN A O 1
ATOM 1643 N N . GLY A 1 208 ? 6.964 9.930 20.582 1.00 88.50 208 GLY A N 1
ATOM 1644 C CA . GLY A 1 208 ? 6.311 10.535 19.412 1.00 88.50 208 GLY A CA 1
ATOM 1645 C C . GLY A 1 208 ? 5.770 11.948 19.661 1.00 88.50 208 GLY A C 1
ATOM 1646 O O . GLY A 1 208 ? 4.689 12.292 19.193 1.00 88.50 208 GLY A O 1
ATOM 1647 N N . LEU A 1 209 ? 6.510 12.787 20.399 1.00 93.12 209 LEU A N 1
ATOM 1648 C CA . LEU A 1 209 ? 6.032 14.103 20.843 1.00 93.12 209 LEU A CA 1
ATOM 1649 C C . LEU A 1 209 ? 5.531 15.014 19.707 1.00 93.12 209 LEU A C 1
ATOM 1651 O O . LEU A 1 209 ? 4.557 15.744 19.889 1.00 93.12 209 LEU A O 1
ATOM 1655 N N . SER A 1 210 ? 6.198 15.001 18.551 1.00 92.44 210 SER A N 1
ATOM 1656 C CA . SER A 1 210 ? 5.789 15.806 17.391 1.00 92.44 210 SER A CA 1
ATOM 1657 C C . SER A 1 210 ? 4.391 15.419 16.900 1.00 92.44 210 SER A C 1
ATOM 1659 O O . SER A 1 210 ? 3.534 16.286 16.709 1.00 92.44 210 SER A O 1
ATOM 1661 N N . ASP A 1 211 ? 4.138 14.116 16.768 1.00 92.81 211 ASP A N 1
ATOM 1662 C CA . ASP A 1 211 ? 2.852 13.596 16.315 1.00 92.81 211 ASP A CA 1
ATOM 1663 C C . ASP A 1 211 ? 1.768 13.786 17.385 1.00 92.81 211 ASP A C 1
ATOM 1665 O O . ASP A 1 211 ? 0.686 14.274 17.061 1.00 92.81 211 ASP A O 1
ATOM 1669 N N . LEU A 1 212 ? 2.089 13.577 18.669 1.00 95.62 212 LEU A N 1
ATOM 1670 C CA . LEU A 1 212 ? 1.180 13.876 19.783 1.00 95.62 212 LEU A CA 1
ATOM 1671 C C . LEU A 1 212 ? 0.729 15.345 19.782 1.00 95.62 212 LEU A C 1
ATOM 1673 O O . LEU A 1 212 ? -0.460 15.635 19.920 1.00 95.62 212 LEU A O 1
ATOM 1677 N N . LYS A 1 213 ? 1.661 16.290 19.599 1.00 95.19 213 LYS A N 1
ATOM 1678 C CA . LYS A 1 213 ? 1.337 17.724 19.502 1.00 95.19 213 LYS A CA 1
ATOM 1679 C C . LYS A 1 213 ? 0.403 18.009 18.326 1.00 95.19 213 LYS A C 1
ATOM 1681 O O . LYS A 1 213 ? -0.516 18.817 18.463 1.00 95.19 213 LYS A O 1
ATOM 1686 N N . ALA A 1 214 ? 0.623 17.362 17.181 1.00 94.62 214 ALA A N 1
ATOM 1687 C CA . ALA A 1 214 ? -0.246 17.500 16.015 1.00 94.62 214 ALA A CA 1
ATOM 1688 C C . ALA A 1 214 ? -1.651 16.926 16.272 1.00 94.62 214 ALA A C 1
ATOM 1690 O O . ALA A 1 214 ? -2.639 17.583 15.934 1.00 94.62 214 ALA A O 1
ATOM 1691 N N . CYS A 1 215 ? -1.740 15.764 16.928 1.00 96.50 215 CYS A N 1
ATOM 1692 C CA . CYS A 1 215 ? -2.996 15.130 17.322 1.00 96.50 215 CYS A CA 1
ATOM 1693 C C . CYS A 1 215 ? -3.817 16.038 18.246 1.00 96.50 215 CYS A C 1
ATOM 1695 O O . CYS A 1 215 ? -4.937 16.420 17.893 1.00 96.50 215 CYS A O 1
ATOM 1697 N N . LEU A 1 216 ? -3.236 16.501 19.358 1.00 95.94 216 LEU A N 1
ATOM 1698 C CA . LEU A 1 216 ? -3.919 17.386 20.312 1.00 95.94 216 LEU A CA 1
ATOM 1699 C C . LEU A 1 216 ? -4.368 18.704 19.666 1.00 95.94 216 LEU A C 1
ATOM 1701 O O . LEU A 1 216 ? -5.504 19.133 19.858 1.00 95.94 216 LEU 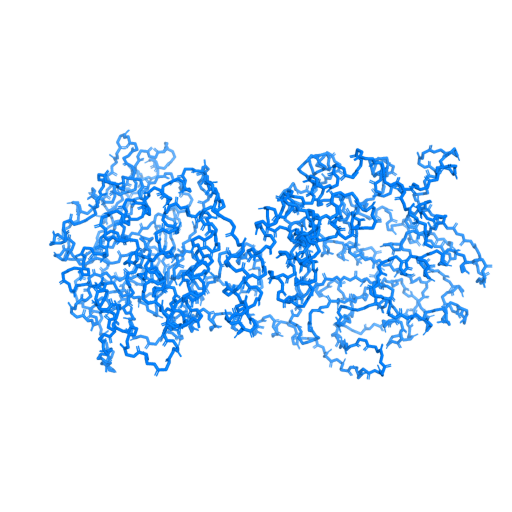A O 1
ATOM 1705 N N . LYS A 1 217 ? -3.523 19.308 18.821 1.00 95.56 217 LYS A N 1
ATOM 1706 C CA . LYS A 1 217 ? -3.889 20.517 18.070 1.00 95.56 217 LYS A CA 1
ATOM 1707 C C . LYS A 1 217 ? -5.074 20.275 17.129 1.00 95.56 217 LYS A C 1
ATOM 1709 O O . LYS A 1 217 ? -5.910 21.159 16.959 1.00 95.56 217 LYS A O 1
ATOM 1714 N N . SER A 1 218 ? -5.157 19.098 16.506 1.00 96.75 218 SER A N 1
ATOM 1715 C CA . SER A 1 218 ? -6.282 18.753 15.630 1.00 96.75 218 SER A CA 1
ATOM 1716 C C . SER A 1 218 ? -7.590 18.553 16.405 1.00 96.75 218 SER A C 1
ATOM 1718 O O . SER A 1 218 ? -8.632 19.013 15.942 1.00 96.75 218 SER A O 1
ATOM 1720 N N . LEU A 1 219 ? -7.527 17.971 17.609 1.00 96.00 219 LEU A N 1
ATOM 1721 C CA . LEU A 1 219 ? -8.673 17.828 18.516 1.00 96.00 219 LEU A CA 1
ATOM 1722 C C . LEU A 1 219 ? -9.206 19.180 19.003 1.00 96.00 219 LEU A C 1
ATOM 1724 O O . LEU A 1 219 ? -10.411 19.341 19.172 1.00 96.00 219 LEU A O 1
ATOM 1728 N N . GLU A 1 220 ? -8.325 20.157 19.223 1.00 94.06 220 GLU A N 1
ATOM 1729 C CA . GLU A 1 220 ? -8.721 21.529 19.558 1.00 94.06 220 GLU A CA 1
ATOM 1730 C C . GLU A 1 220 ? -9.341 22.251 18.354 1.00 94.06 220 GLU A C 1
ATOM 1732 O O . GLU A 1 220 ? -10.368 22.916 18.493 1.00 94.06 220 GLU A O 1
ATOM 1737 N N . ALA A 1 221 ? -8.746 22.099 17.166 1.00 95.25 221 ALA A N 1
ATOM 1738 C CA . ALA A 1 221 ? -9.213 22.747 15.941 1.00 95.25 221 ALA A CA 1
ATOM 1739 C C . ALA A 1 221 ? -10.584 22.233 15.468 1.00 95.25 221 ALA A C 1
ATOM 1741 O O . ALA A 1 221 ? -11.379 23.012 14.946 1.00 95.25 221 ALA A O 1
ATOM 1742 N N . TRP A 1 222 ? -10.862 20.940 15.659 1.00 95.44 222 TRP A N 1
ATOM 1743 C CA . TRP A 1 222 ? -12.098 20.272 15.232 1.00 95.44 222 TRP A CA 1
ATOM 1744 C C . TRP A 1 222 ? -12.909 19.747 16.415 1.00 95.44 222 TRP A C 1
ATOM 1746 O O . TRP A 1 222 ? -13.478 18.656 16.357 1.00 95.44 222 TRP A O 1
ATOM 1756 N N . ARG A 1 223 ? -12.946 20.524 17.502 1.00 93.69 223 ARG A N 1
ATOM 1757 C CA . ARG A 1 223 ? -13.730 20.194 18.690 1.00 93.69 223 ARG A CA 1
ATOM 1758 C C . ARG A 1 223 ? -15.223 20.184 18.370 1.00 93.69 223 ARG A C 1
ATOM 1760 O O . ARG A 1 223 ? -15.750 21.145 17.811 1.00 93.69 223 ARG A O 1
ATOM 1767 N N . GLU A 1 224 ? -15.914 19.134 18.799 1.00 91.94 224 GLU A N 1
ATOM 1768 C CA . GLU A 1 224 ? -17.355 18.966 18.582 1.00 91.94 224 GLU A CA 1
ATOM 1769 C C . GLU A 1 224 ? -18.152 18.988 19.897 1.00 91.94 224 GLU A C 1
ATOM 1771 O O . GLU A 1 224 ? -17.589 18.711 20.957 1.00 91.94 224 GLU A O 1
ATOM 1776 N N . PRO A 1 225 ? -19.466 19.296 19.870 1.00 90.88 225 PRO A N 1
ATOM 1777 C CA . PRO A 1 225 ? -20.294 19.332 21.081 1.00 90.88 225 PRO A CA 1
ATOM 1778 C C . PRO A 1 225 ? -20.350 18.003 21.846 1.00 90.88 225 PRO A C 1
ATOM 1780 O O . PRO A 1 225 ? -20.497 18.003 23.063 1.00 90.88 225 PRO A O 1
ATOM 1783 N N . CYS A 1 226 ? -20.214 16.883 21.133 1.00 92.50 226 CYS A N 1
ATOM 1784 C CA . CYS A 1 226 ? -20.184 15.536 21.697 1.00 92.50 226 CYS A CA 1
ATOM 1785 C C . CYS A 1 226 ? -18.829 15.148 22.312 1.00 92.50 226 CYS A C 1
ATOM 1787 O O . CYS A 1 226 ? -18.701 14.058 22.862 1.00 92.50 226 CYS A O 1
ATOM 1789 N N . GLN A 1 227 ? -17.808 16.005 22.231 1.00 94.56 227 GLN A N 1
ATOM 1790 C CA . GLN A 1 227 ? -16.475 15.706 22.745 1.00 94.56 227 GLN A CA 1
ATOM 1791 C C . GLN A 1 227 ? -16.411 15.886 24.269 1.00 94.56 227 GLN A C 1
ATOM 1793 O O . GLN A 1 227 ? -16.468 17.008 24.781 1.00 94.56 227 GLN A O 1
ATOM 1798 N N . GLY A 1 228 ? -16.262 14.763 24.973 1.00 93.69 228 GLY A N 1
ATOM 1799 C CA . GLY A 1 228 ? -16.110 14.662 26.422 1.00 93.69 228 GLY A CA 1
ATOM 1800 C C . GLY A 1 228 ? -14.680 14.926 26.895 1.00 93.69 228 GLY A C 1
ATOM 1801 O O . GLY A 1 228 ? -14.005 15.845 26.417 1.00 93.69 228 GLY A O 1
ATOM 1802 N N . LYS A 1 229 ? -14.217 14.156 27.884 1.00 95.12 229 LYS A N 1
ATOM 1803 C CA . LYS A 1 229 ? -12.868 14.303 28.453 1.00 95.12 229 LYS A CA 1
ATOM 1804 C C . LYS A 1 229 ? -11.827 13.683 27.529 1.00 95.12 229 LYS A C 1
ATOM 1806 O O . LYS A 1 229 ? -12.082 12.672 26.880 1.00 95.12 229 LYS A O 1
ATOM 1811 N N . ILE A 1 230 ? -10.627 14.258 27.524 1.00 96.69 230 ILE A N 1
ATOM 1812 C CA . ILE A 1 230 ? -9.461 13.655 26.867 1.00 96.69 230 ILE A CA 1
ATOM 1813 C C . ILE A 1 230 ? -8.629 12.928 27.927 1.00 96.69 230 ILE A C 1
ATOM 1815 O O . ILE A 1 230 ? -8.104 13.551 28.846 1.00 96.69 230 ILE A O 1
ATOM 1819 N N . ILE A 1 231 ? -8.508 11.612 27.808 1.00 98.00 231 ILE A N 1
ATOM 1820 C CA . ILE A 1 231 ? -7.769 10.740 28.718 1.00 98.00 231 ILE A CA 1
ATOM 1821 C C . ILE A 1 231 ? -6.465 10.334 28.033 1.00 98.00 231 ILE A C 1
ATOM 1823 O O . ILE A 1 231 ? -6.449 9.511 27.121 1.00 98.00 231 ILE A O 1
ATOM 1827 N N . LEU A 1 232 ? -5.365 10.934 28.472 1.00 98.00 232 LEU A N 1
ATOM 1828 C CA . LEU A 1 232 ? -4.018 10.700 27.964 1.00 98.00 232 LEU A CA 1
ATOM 1829 C C . LEU A 1 232 ? -3.343 9.627 28.820 1.00 98.00 232 LEU A C 1
ATOM 1831 O O . LEU A 1 232 ? -3.162 9.826 30.023 1.00 98.00 232 LEU A O 1
ATOM 1835 N N . VAL A 1 233 ? -2.958 8.504 28.215 1.00 98.00 233 VAL A N 1
ATOM 1836 C CA . VAL A 1 233 ? -2.273 7.407 28.913 1.00 98.00 233 VAL A CA 1
ATOM 1837 C C . VAL A 1 233 ? -0.834 7.302 28.428 1.00 98.00 233 VAL A C 1
ATOM 1839 O O . VAL A 1 233 ? -0.556 6.742 27.375 1.00 98.00 233 VAL A O 1
ATOM 1842 N N . ASP A 1 234 ? 0.086 7.848 29.211 1.00 97.56 234 ASP A N 1
ATOM 1843 C CA . ASP A 1 234 ? 1.519 7.861 28.944 1.00 97.56 234 ASP A CA 1
ATOM 1844 C C . ASP A 1 234 ? 2.196 6.566 29.407 1.00 97.56 234 ASP A C 1
ATOM 1846 O O . ASP A 1 234 ? 2.375 6.327 30.605 1.00 97.56 234 ASP A O 1
ATOM 1850 N N . ASP A 1 235 ? 2.601 5.732 28.454 1.00 96.06 235 ASP A N 1
ATOM 1851 C CA . ASP A 1 235 ? 3.184 4.415 28.690 1.00 96.06 235 ASP A CA 1
ATOM 1852 C C . ASP A 1 235 ? 4.706 4.468 28.884 1.00 96.06 235 ASP A C 1
ATOM 1854 O O . ASP A 1 235 ? 5.472 3.889 28.123 1.00 96.06 235 ASP A O 1
ATOM 1858 N N . CYS A 1 236 ? 5.152 5.192 29.911 1.00 95.19 236 CYS A N 1
ATOM 1859 C CA . CYS A 1 236 ? 6.562 5.395 30.260 1.00 95.19 236 CYS A CA 1
ATOM 1860 C C . CYS A 1 236 ? 7.401 6.157 29.207 1.00 95.19 236 CYS A C 1
ATOM 1862 O O . CYS A 1 236 ? 8.577 5.850 28.992 1.00 95.19 236 CYS A O 1
ATOM 1864 N N . SER A 1 237 ? 6.836 7.191 28.574 1.00 94.62 237 SER A N 1
ATOM 1865 C CA . SER A 1 237 ? 7.574 8.012 27.600 1.00 94.62 237 SER A CA 1
ATOM 1866 C C . SER A 1 237 ? 8.787 8.730 28.211 1.00 94.62 237 SER A C 1
ATOM 1868 O O . SER A 1 237 ? 8.869 8.944 29.431 1.00 94.62 237 SER A O 1
ATOM 1870 N N . ASN A 1 238 ? 9.715 9.128 27.334 1.00 94.06 238 ASN A N 1
ATOM 1871 C CA . ASN A 1 238 ? 10.921 9.895 27.656 1.00 94.06 238 ASN A CA 1
ATOM 1872 C C . ASN A 1 238 ? 10.623 11.242 28.357 1.00 94.06 238 ASN A C 1
ATOM 1874 O O . ASN A 1 238 ? 9.479 11.701 28.405 1.00 94.06 238 ASN A O 1
ATOM 1878 N N . GLU A 1 239 ? 11.662 11.882 28.911 1.00 94.00 239 GLU A N 1
ATOM 1879 C CA . GLU A 1 239 ? 11.504 13.134 29.674 1.00 94.00 239 GLU A CA 1
ATOM 1880 C C . GLU A 1 239 ? 10.879 14.265 28.840 1.00 94.00 239 GLU A C 1
ATOM 1882 O O . GLU A 1 239 ? 10.027 14.982 29.348 1.00 94.00 239 GLU A O 1
ATOM 1887 N N . GLU A 1 240 ? 11.189 14.361 27.545 1.00 94.88 240 GLU A N 1
ATOM 1888 C CA . GLU A 1 240 ? 10.614 15.386 26.660 1.00 94.88 240 GLU A CA 1
ATOM 1889 C C . GLU A 1 240 ? 9.077 15.283 26.570 1.00 94.88 240 GLU A C 1
ATOM 1891 O O . GLU A 1 240 ? 8.353 16.270 26.715 1.00 94.88 240 GLU A O 1
ATOM 1896 N N . THR A 1 241 ? 8.559 14.067 26.373 1.00 94.44 241 THR A N 1
ATOM 1897 C CA . THR A 1 241 ? 7.111 13.817 26.281 1.00 94.44 241 THR A CA 1
ATOM 1898 C C . THR A 1 241 ? 6.432 13.998 27.639 1.00 94.44 241 THR A C 1
ATOM 1900 O O . THR A 1 241 ? 5.334 14.548 27.728 1.00 94.44 241 THR A O 1
ATOM 1903 N N . LYS A 1 242 ? 7.108 13.579 28.712 1.00 93.69 242 LYS A N 1
ATOM 1904 C CA . LYS A 1 242 ? 6.646 13.720 30.096 1.00 93.69 242 LYS A CA 1
ATOM 1905 C C . LYS A 1 242 ? 6.466 15.180 30.505 1.00 93.69 242 LYS A C 1
ATOM 1907 O O . LYS A 1 242 ? 5.431 15.528 31.069 1.00 93.69 242 LYS A O 1
ATOM 1912 N N . GLU A 1 243 ? 7.468 16.020 30.247 1.00 94.75 243 GLU A N 1
ATOM 1913 C CA . GLU A 1 243 ? 7.429 17.450 30.570 1.00 94.75 243 GLU A CA 1
ATOM 1914 C C . GLU A 1 243 ? 6.292 18.141 29.820 1.00 94.75 243 GLU A C 1
ATOM 1916 O O . GLU A 1 243 ? 5.495 18.861 30.425 1.00 94.75 243 GLU A O 1
ATOM 1921 N N . PHE A 1 244 ? 6.140 17.830 28.529 1.00 95.69 244 PHE A N 1
ATOM 1922 C CA . PHE A 1 244 ? 5.034 18.343 27.730 1.00 95.69 244 PHE A CA 1
ATOM 1923 C C . PHE A 1 244 ? 3.663 17.963 28.306 1.00 95.69 244 PHE A C 1
ATOM 1925 O O . PHE A 1 244 ? 2.805 18.831 28.448 1.00 95.69 244 PHE A O 1
ATOM 1932 N N . LEU A 1 245 ? 3.448 16.694 28.670 1.00 94.38 245 LEU A N 1
ATOM 1933 C CA . LEU A 1 245 ? 2.183 16.246 29.263 1.00 94.38 245 LEU A CA 1
ATOM 1934 C C . LEU A 1 245 ? 1.917 16.906 30.621 1.00 94.38 245 LEU A C 1
ATOM 1936 O O . LEU A 1 245 ? 0.786 17.295 30.912 1.00 94.38 245 LEU A O 1
ATOM 1940 N N . HIS A 1 246 ? 2.952 17.088 31.440 1.00 90.94 246 HIS A N 1
ATOM 1941 C CA . HIS A 1 246 ? 2.831 17.797 32.709 1.00 90.94 246 HIS A CA 1
ATOM 1942 C C . HIS A 1 246 ? 2.386 19.252 32.509 1.00 90.94 246 HIS A C 1
ATOM 1944 O O . HIS A 1 246 ? 1.485 19.719 33.206 1.00 90.94 246 HIS A O 1
ATOM 1950 N N . ASP A 1 247 ? 2.941 19.963 31.532 1.00 91.75 247 ASP A N 1
ATOM 1951 C CA . ASP A 1 247 ? 2.520 21.334 31.239 1.00 91.75 247 ASP A CA 1
ATOM 1952 C C . ASP A 1 247 ? 1.148 21.397 30.548 1.00 91.75 247 ASP A C 1
ATOM 1954 O O . ASP A 1 247 ? 0.338 22.277 30.859 1.00 91.75 247 ASP A O 1
ATOM 1958 N N . TYR A 1 248 ? 0.818 20.413 29.706 1.00 89.81 248 TYR A N 1
ATOM 1959 C CA . TYR A 1 248 ? -0.523 20.254 29.139 1.00 89.81 248 TYR A CA 1
ATOM 1960 C C . TYR A 1 248 ? -1.579 20.114 30.249 1.00 89.81 248 TYR A C 1
ATOM 1962 O O . TYR A 1 248 ? -2.577 20.833 30.239 1.00 89.81 248 TYR A O 1
ATOM 1970 N N . SER A 1 249 ? -1.309 19.308 31.286 1.00 87.44 249 SER A N 1
ATOM 1971 C CA . SER A 1 249 ? -2.225 19.121 32.426 1.00 87.44 249 SER A CA 1
ATOM 1972 C C . SER A 1 249 ? -2.549 20.407 33.195 1.00 87.44 249 SER A C 1
ATOM 1974 O O . SER A 1 249 ? -3.631 20.535 33.760 1.00 87.44 249 SER A O 1
ATOM 1976 N N . LYS A 1 250 ? -1.629 21.381 33.211 1.00 86.88 250 LYS A N 1
ATOM 1977 C CA . LYS A 1 250 ? -1.834 22.671 33.891 1.00 86.88 250 LYS A CA 1
ATOM 1978 C C . LYS A 1 250 ? -2.685 23.636 33.073 1.00 86.88 250 LYS A C 1
ATOM 1980 O O . LYS A 1 250 ? -3.315 24.524 33.642 1.00 86.88 250 LYS A O 1
ATOM 1985 N N . SER A 1 251 ? -2.641 23.508 31.749 1.00 84.12 251 SER A N 1
ATOM 1986 C CA . SER A 1 251 ? -3.308 24.419 30.812 1.00 84.12 251 SER A CA 1
ATOM 1987 C C . SER A 1 251 ? -4.711 23.960 30.416 1.00 84.12 251 SER A C 1
ATOM 1989 O O . SER A 1 251 ? -5.517 24.793 30.005 1.00 84.12 251 SER A O 1
ATOM 1991 N N . GLN A 1 252 ? -5.030 22.672 30.578 1.00 82.56 252 GLN A N 1
ATOM 1992 C CA . GLN A 1 252 ? -6.299 22.086 30.151 1.00 82.56 252 GLN A CA 1
ATOM 1993 C C . GLN A 1 252 ? -7.107 21.543 31.331 1.00 82.56 252 GLN A C 1
ATOM 1995 O O . GLN A 1 252 ? -6.675 20.655 32.059 1.00 82.56 252 GLN A O 1
ATOM 2000 N N . THR A 1 253 ? -8.330 22.048 31.501 1.00 75.19 253 THR A N 1
ATOM 2001 C CA . THR A 1 253 ? -9.230 21.648 32.599 1.00 75.19 253 THR A CA 1
ATOM 2002 C C . THR A 1 253 ? -10.076 20.412 32.287 1.00 75.19 253 THR A C 1
ATOM 2004 O O . THR A 1 253 ? -10.681 19.847 33.194 1.00 75.19 253 THR A O 1
ATOM 2007 N N . ASN A 1 254 ? -10.121 19.976 31.023 1.00 86.06 254 ASN A N 1
ATOM 2008 C CA . ASN A 1 254 ? -10.948 18.859 30.550 1.00 86.06 254 ASN A CA 1
ATOM 2009 C C . ASN A 1 254 ? -10.106 17.665 30.055 1.00 86.06 254 ASN A C 1
ATOM 2011 O O . ASN A 1 254 ? -10.449 17.013 29.066 1.00 86.06 254 ASN A O 1
ATOM 2015 N N . SER A 1 255 ? -8.982 17.401 30.726 1.00 91.19 255 SER A N 1
ATOM 2016 C CA . SER A 1 255 ? -8.104 16.266 30.431 1.00 91.19 255 SER A CA 1
ATOM 2017 C C . SER A 1 255 ? -7.701 15.500 31.687 1.00 91.19 255 SER A C 1
ATOM 2019 O O . SER A 1 255 ? -7.470 16.100 32.735 1.00 91.19 255 SER A O 1
ATOM 2021 N N . ILE A 1 256 ? -7.569 14.183 31.562 1.00 94.44 256 ILE A N 1
ATOM 2022 C CA . ILE A 1 256 ? -7.016 13.285 32.580 1.00 94.44 256 ILE A CA 1
ATOM 2023 C C . ILE A 1 256 ? -5.700 12.743 32.034 1.00 94.44 256 ILE A C 1
ATOM 2025 O O . ILE A 1 256 ? -5.656 12.300 30.891 1.00 94.44 256 ILE A O 1
ATOM 2029 N N . ILE A 1 257 ? -4.635 12.759 32.838 1.00 95.62 257 ILE A N 1
ATOM 2030 C CA . ILE A 1 257 ? -3.346 12.174 32.453 1.00 95.62 257 ILE A CA 1
ATOM 2031 C C . ILE A 1 257 ? -3.004 11.037 33.407 1.00 95.62 257 ILE A C 1
ATOM 2033 O O . ILE A 1 257 ? -2.939 11.227 34.621 1.00 95.62 257 ILE A O 1
ATOM 2037 N N . ILE A 1 258 ? -2.772 9.857 32.842 1.00 96.38 258 ILE A N 1
ATOM 2038 C CA . ILE A 1 258 ? -2.369 8.641 33.544 1.00 96.38 258 ILE A CA 1
ATOM 2039 C C . ILE A 1 258 ? -0.982 8.277 33.037 1.00 96.38 258 ILE A C 1
ATOM 2041 O O . ILE A 1 258 ? -0.787 8.154 31.835 1.00 96.38 258 ILE A O 1
ATOM 2045 N N . ARG A 1 259 ? -0.013 8.086 33.936 1.00 95.88 259 ARG A N 1
ATOM 2046 C CA . ARG A 1 259 ? 1.346 7.681 33.555 1.00 95.88 259 ARG A CA 1
ATOM 2047 C C . ARG A 1 259 ? 1.685 6.302 34.105 1.00 95.88 259 ARG A C 1
ATOM 2049 O O . ARG A 1 259 ? 1.605 6.072 35.312 1.00 95.88 259 ARG A O 1
ATOM 2056 N N . ASN A 1 260 ? 2.129 5.409 33.228 1.00 95.69 260 ASN A N 1
ATOM 2057 C CA . ASN A 1 260 ? 2.740 4.140 33.598 1.00 95.69 260 ASN A CA 1
ATOM 2058 C C . ASN A 1 260 ? 4.225 4.342 33.912 1.00 95.69 260 ASN A C 1
ATOM 2060 O O . ASN A 1 260 ? 4.941 5.087 33.242 1.00 95.69 260 ASN A O 1
ATOM 2064 N N . THR A 1 261 ? 4.706 3.657 34.946 1.00 93.06 261 THR A N 1
ATOM 2065 C CA . THR A 1 261 ? 6.122 3.685 35.344 1.00 93.06 261 THR A CA 1
ATOM 2066 C C . THR A 1 261 ? 6.996 2.749 34.510 1.00 93.06 261 THR A C 1
ATOM 2068 O O . THR A 1 261 ? 8.212 2.910 34.492 1.00 93.06 261 THR A O 1
ATOM 2071 N N . VAL A 1 262 ? 6.385 1.789 33.814 1.00 93.62 262 VAL A N 1
ATOM 2072 C CA . VAL A 1 262 ? 7.023 0.805 32.930 1.00 93.62 262 VAL A CA 1
ATOM 2073 C C . VAL A 1 262 ? 6.185 0.657 31.662 1.00 93.62 262 VAL A C 1
ATOM 2075 O O . VAL A 1 262 ? 4.985 0.907 31.717 1.00 93.62 262 VAL A O 1
ATOM 2078 N N . ASN A 1 263 ? 6.798 0.227 30.556 1.00 92.62 263 ASN A N 1
ATOM 2079 C CA . ASN A 1 263 ? 6.095 -0.004 29.291 1.00 92.62 263 ASN A CA 1
ATOM 2080 C C . ASN A 1 263 ? 5.171 -1.220 29.447 1.00 92.62 263 ASN A C 1
ATOM 2082 O O . ASN A 1 263 ? 5.647 -2.356 29.539 1.00 92.62 263 ASN A O 1
ATOM 2086 N N . LEU A 1 264 ? 3.865 -0.974 29.532 1.00 92.25 264 LEU A N 1
ATOM 2087 C CA . LEU A 1 264 ? 2.841 -2.012 29.637 1.00 92.25 264 LEU A CA 1
ATOM 2088 C C . LEU A 1 264 ? 2.364 -2.494 28.266 1.00 92.25 264 LEU A C 1
ATOM 2090 O O . LEU A 1 264 ? 1.772 -3.572 28.183 1.00 92.25 264 LEU A O 1
ATOM 2094 N N . GLY A 1 265 ? 2.645 -1.729 27.215 1.00 90.44 265 GLY A N 1
ATOM 2095 C CA . GLY A 1 265 ? 2.176 -1.971 25.867 1.00 90.44 265 GLY A CA 1
ATOM 2096 C C . GLY A 1 265 ? 0.850 -1.275 25.575 1.00 90.44 265 GLY A C 1
ATOM 2097 O O . GLY A 1 265 ? 0.142 -0.799 26.470 1.00 90.44 265 GLY A O 1
ATOM 2098 N N . PHE A 1 266 ? 0.528 -1.216 24.281 1.00 92.75 266 PHE A N 1
ATOM 2099 C CA . PHE A 1 266 ? -0.629 -0.502 23.744 1.00 92.75 266 PHE A CA 1
ATOM 2100 C C . PHE A 1 266 ? -1.939 -0.905 24.433 1.00 92.75 266 PHE A C 1
ATOM 2102 O O . PHE A 1 266 ? -2.607 -0.061 25.025 1.00 92.75 266 PHE A O 1
ATOM 2109 N N . THR A 1 267 ? -2.269 -2.196 24.433 1.00 95.50 267 THR A N 1
ATOM 2110 C CA . THR A 1 267 ? -3.573 -2.703 24.889 1.00 95.50 267 THR A CA 1
ATOM 2111 C C . THR A 1 267 ? -3.807 -2.440 26.373 1.00 95.50 267 THR A C 1
ATOM 2113 O O . THR A 1 267 ? -4.872 -1.971 26.757 1.00 95.50 267 THR A O 1
ATOM 2116 N N . ARG A 1 268 ? -2.789 -2.650 27.218 1.00 96.00 268 ARG A N 1
ATOM 2117 C CA . ARG A 1 268 ? -2.886 -2.373 28.665 1.00 96.00 268 ARG A CA 1
ATOM 2118 C C . ARG A 1 268 ? -3.003 -0.884 28.970 1.00 96.00 268 ARG A C 1
ATOM 2120 O O . ARG A 1 268 ? -3.655 -0.495 29.935 1.00 96.00 268 ARG A O 1
ATOM 2127 N N . SER A 1 269 ? -2.356 -0.046 28.165 1.00 96.62 269 SER A N 1
ATOM 2128 C CA . SER A 1 269 ? -2.473 1.409 28.287 1.00 96.62 269 SER A CA 1
ATOM 2129 C C . SER A 1 269 ? -3.871 1.879 27.887 1.00 96.62 269 SER A C 1
ATOM 2131 O O . SER A 1 269 ? -4.471 2.686 28.591 1.00 96.62 269 SER A O 1
ATOM 2133 N N . VAL A 1 270 ? -4.431 1.309 26.819 1.00 96.81 270 VAL A N 1
ATOM 2134 C CA . VAL A 1 270 ? -5.821 1.544 26.419 1.00 96.81 270 VAL A CA 1
ATOM 2135 C C . VAL A 1 270 ? -6.798 1.126 27.522 1.00 96.81 270 VAL A C 1
ATOM 2137 O O . VAL A 1 270 ? -7.637 1.935 27.907 1.00 96.81 270 VAL A O 1
ATOM 2140 N N . GLU A 1 271 ? -6.664 -0.077 28.089 1.00 97.19 271 GLU A N 1
ATOM 2141 C CA . GLU A 1 271 ? -7.532 -0.565 29.176 1.00 97.19 271 GLU A CA 1
ATOM 2142 C C . GLU A 1 271 ? -7.555 0.386 30.381 1.00 97.19 271 GLU A C 1
ATOM 2144 O O . GLU A 1 271 ? -8.633 0.747 30.850 1.00 97.19 271 GLU A O 1
ATOM 2149 N N . LYS A 1 272 ? -6.393 0.891 30.818 1.00 97.31 272 LYS A N 1
ATOM 2150 C CA . LYS A 1 272 ? -6.321 1.904 31.889 1.00 97.31 272 LYS A CA 1
ATOM 2151 C C . LYS A 1 272 ? -7.058 3.197 31.545 1.00 97.31 272 LYS A C 1
ATOM 2153 O O . LYS A 1 272 ? -7.640 3.834 32.420 1.00 97.31 272 LYS A O 1
ATOM 2158 N N . GLY A 1 273 ? -7.019 3.606 30.279 1.00 97.50 273 GLY A N 1
ATOM 2159 C CA . GLY A 1 273 ? -7.791 4.749 29.802 1.00 97.50 273 GLY A CA 1
ATOM 2160 C C . GLY A 1 273 ? -9.298 4.485 29.837 1.00 97.50 273 GLY A C 1
ATOM 2161 O O . GLY A 1 273 ? -10.060 5.348 30.270 1.00 97.50 273 GLY A O 1
ATOM 2162 N N . ILE A 1 274 ? -9.725 3.278 29.454 1.00 97.62 274 ILE A N 1
ATOM 2163 C CA . ILE A 1 274 ? -11.134 2.849 29.488 1.00 97.62 274 ILE A CA 1
ATOM 2164 C C . ILE A 1 274 ? -11.666 2.823 30.926 1.00 97.62 274 ILE A C 1
ATOM 2166 O O . ILE A 1 274 ? -12.796 3.262 31.157 1.00 97.62 274 ILE A O 1
ATOM 2170 N N . GLU A 1 275 ? -10.860 2.355 31.884 1.00 97.06 275 GLU A N 1
ATOM 2171 C CA . GLU A 1 275 ? -11.179 2.350 33.321 1.00 97.06 275 GLU A CA 1
ATOM 2172 C C . GLU A 1 275 ? -11.398 3.762 33.886 1.00 97.06 275 GLU A C 1
ATOM 2174 O O . GLU A 1 275 ? -12.227 3.952 34.776 1.00 97.06 275 GLU A O 1
ATOM 2179 N N . ALA A 1 276 ? -10.681 4.760 33.364 1.00 96.88 276 ALA A N 1
ATOM 2180 C CA . ALA A 1 276 ? -10.818 6.157 33.772 1.00 96.88 276 ALA A CA 1
ATOM 2181 C C . ALA A 1 276 ? -11.979 6.896 33.085 1.00 96.88 276 ALA A C 1
ATOM 2183 O O . ALA A 1 276 ? -12.344 7.997 33.509 1.00 96.88 276 ALA A O 1
ATOM 2184 N N . SER A 1 277 ? -12.562 6.309 32.039 1.00 96.31 277 SER A N 1
ATOM 2185 C CA . SER A 1 277 ? -13.715 6.857 31.333 1.00 96.31 277 SER A CA 1
ATOM 2186 C C . SER A 1 277 ? -15.028 6.358 31.939 1.00 96.31 277 SER A C 1
ATOM 2188 O O . SER A 1 277 ? -15.190 5.167 32.206 1.00 96.31 277 SER A O 1
ATOM 2190 N N . SER A 1 278 ? -16.001 7.259 32.100 1.00 93.31 278 SER A N 1
ATOM 2191 C CA . SER A 1 278 ? -17.330 6.946 32.652 1.00 93.31 278 SER A CA 1
ATOM 2192 C C . SER A 1 278 ? -18.451 6.911 31.615 1.00 93.31 278 SER A C 1
ATOM 2194 O O . SER A 1 278 ? -19.540 6.425 31.918 1.00 93.31 278 SER A O 1
ATOM 2196 N N . GLU A 1 279 ? -18.206 7.420 30.409 1.00 95.69 279 GLU A N 1
ATOM 2197 C CA . GLU A 1 279 ? -19.277 7.674 29.442 1.00 95.69 279 GLU A CA 1
ATOM 2198 C C . GLU A 1 279 ? -19.781 6.396 28.757 1.00 95.69 279 GLU A C 1
ATOM 2200 O O . GLU A 1 279 ? -18.991 5.466 28.563 1.00 95.69 279 GLU A O 1
ATOM 2205 N N . PRO A 1 280 ? -21.068 6.316 28.358 1.00 95.44 280 PRO A N 1
ATOM 2206 C CA . PRO A 1 280 ? -21.632 5.139 27.681 1.00 95.44 280 PRO A CA 1
ATOM 2207 C C . PRO A 1 280 ? -20.925 4.774 26.370 1.00 95.44 280 PRO A C 1
ATOM 2209 O O . PRO A 1 280 ? -20.961 3.620 25.949 1.00 95.44 280 PRO A O 1
ATOM 2212 N N . TYR A 1 281 ? -20.255 5.748 25.757 1.00 96.69 281 TYR A N 1
ATOM 2213 C CA . TYR A 1 281 ? -19.439 5.587 24.565 1.00 96.69 281 TYR A CA 1
ATOM 2214 C C . TYR A 1 281 ? -18.061 6.191 24.818 1.00 96.69 281 TYR A C 1
ATOM 2216 O O . TYR A 1 281 ? -17.940 7.245 25.447 1.00 96.69 281 TYR A O 1
ATOM 2224 N N . PHE A 1 282 ? -17.024 5.538 24.312 1.00 98.19 282 PHE A N 1
ATOM 2225 C CA . PHE A 1 282 ? -15.660 6.052 24.355 1.00 98.19 282 PHE A CA 1
ATOM 2226 C C . PHE A 1 282 ? -14.977 5.820 23.014 1.00 98.19 282 PHE A C 1
ATOM 2228 O O . PHE A 1 282 ? -15.315 4.894 22.277 1.00 98.19 282 PHE A O 1
ATOM 2235 N N . LEU A 1 283 ? -14.009 6.666 22.696 1.00 98.50 283 LEU A N 1
ATOM 2236 C CA . LEU A 1 283 ? -13.236 6.579 21.472 1.00 98.50 283 LEU A CA 1
ATOM 2237 C C . LEU A 1 283 ? -11.782 6.242 21.794 1.00 98.50 283 LEU A C 1
ATOM 2239 O O . LEU A 1 283 ? -11.133 6.946 22.563 1.00 98.50 283 LEU A O 1
ATOM 2243 N N . LEU A 1 284 ? -11.262 5.205 21.149 1.00 98.38 284 LEU A N 1
ATOM 2244 C CA . LEU A 1 284 ? -9.836 4.913 21.097 1.00 98.38 284 LEU A CA 1
ATOM 2245 C C . LEU A 1 284 ? -9.216 5.709 19.949 1.00 98.38 284 LEU A C 1
ATOM 2247 O O . LEU A 1 284 ? -9.680 5.599 18.814 1.00 98.38 284 LEU A O 1
ATOM 2251 N N . LEU A 1 285 ? -8.195 6.516 20.231 1.00 98.12 285 LEU A N 1
ATOM 2252 C CA . LEU A 1 285 ? -7.526 7.344 19.231 1.00 98.12 285 LEU A CA 1
ATOM 2253 C C . LEU A 1 285 ? -6.012 7.275 19.412 1.00 98.12 285 LEU A C 1
ATOM 2255 O O . LEU A 1 285 ? -5.491 7.664 20.453 1.00 98.12 285 LEU A O 1
ATOM 2259 N N . ASN A 1 286 ? -5.290 6.827 18.390 1.00 96.69 286 ASN A N 1
ATOM 2260 C CA . ASN A 1 286 ? -3.833 6.809 18.440 1.00 96.69 286 ASN A CA 1
ATOM 2261 C C . ASN A 1 286 ? -3.250 8.230 18.526 1.00 96.69 286 ASN A C 1
ATOM 2263 O O . ASN A 1 286 ? -3.778 9.188 17.947 1.00 96.69 286 ASN A O 1
ATOM 2267 N N . SER A 1 287 ? -2.112 8.359 19.214 1.00 96.12 287 SER A N 1
ATOM 2268 C CA . SER A 1 287 ? -1.418 9.637 19.416 1.00 96.12 287 SER A CA 1
ATOM 2269 C C . SER A 1 287 ? -0.837 10.252 18.140 1.00 96.12 287 SER A C 1
ATOM 2271 O O . SER A 1 287 ? -0.460 11.418 18.153 1.00 96.12 287 SER A O 1
ATOM 2273 N N . ASP A 1 288 ? -0.764 9.497 17.048 1.00 93.56 288 ASP A N 1
ATOM 2274 C CA . ASP A 1 288 ? -0.205 9.888 15.753 1.00 93.56 288 ASP A CA 1
ATOM 2275 C C . ASP A 1 288 ? -1.283 10.136 14.682 1.00 93.56 288 ASP A C 1
ATOM 2277 O O . ASP A 1 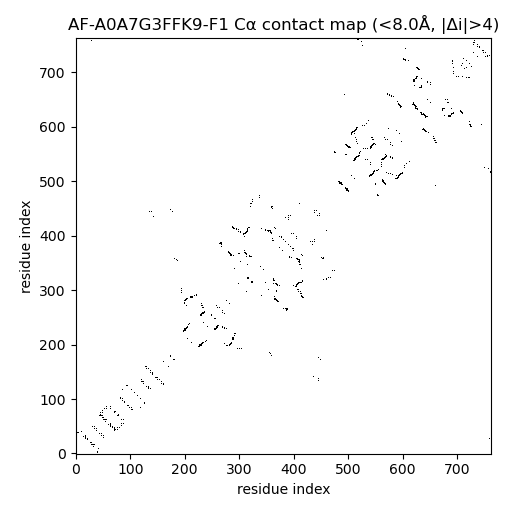288 ? -1.069 9.987 13.478 1.00 93.56 288 ASP A O 1
ATOM 2281 N N . THR A 1 289 ? -2.468 10.562 15.113 1.00 96.25 289 THR A N 1
ATOM 2282 C CA . THR A 1 289 ? -3.595 10.877 14.229 1.00 96.25 289 THR A CA 1
ATOM 2283 C C . THR A 1 289 ? -3.790 12.382 14.030 1.00 96.25 289 THR A C 1
ATOM 2285 O O . THR A 1 289 ? -3.362 13.205 14.834 1.00 96.25 289 THR A O 1
ATOM 2288 N N . ILE A 1 290 ? -4.444 12.765 12.932 1.00 96.44 290 ILE A N 1
ATOM 2289 C CA . ILE A 1 290 ? -4.994 14.106 12.711 1.00 96.44 290 ILE A CA 1
ATOM 2290 C C . ILE A 1 290 ? -6.485 13.931 12.425 1.00 96.44 290 ILE A C 1
ATOM 2292 O O . ILE A 1 290 ? -6.866 13.420 11.363 1.00 96.44 290 ILE A O 1
ATOM 2296 N N . VAL A 1 291 ? -7.328 14.374 13.358 1.00 98.00 291 VAL A N 1
ATOM 2297 C CA . VAL A 1 291 ? -8.781 14.402 13.148 1.00 98.00 291 VAL A CA 1
ATOM 2298 C C . VAL A 1 291 ? -9.171 15.535 12.196 1.00 98.00 291 VAL A C 1
ATOM 2300 O O . VAL A 1 291 ? -8.426 16.501 12.004 1.00 98.00 291 VAL A O 1
ATOM 2303 N N . THR A 1 292 ? -10.334 15.413 11.559 1.00 96.94 292 THR A N 1
ATOM 2304 C CA . THR A 1 292 ? -10.802 16.332 10.508 1.00 96.94 292 THR A CA 1
ATOM 2305 C C . THR A 1 292 ? -12.227 16.826 10.806 1.00 96.94 292 THR A C 1
ATOM 2307 O O . THR A 1 292 ? -12.840 16.344 11.752 1.00 96.94 292 THR A O 1
ATOM 2310 N N . PRO A 1 293 ? -12.786 17.813 10.080 1.00 94.06 293 PRO A N 1
ATOM 2311 C CA . PRO A 1 293 ? -14.110 18.348 10.405 1.00 94.06 293 PRO A CA 1
ATOM 2312 C C . PRO A 1 293 ? -15.212 17.276 10.370 1.00 94.06 293 PRO A C 1
ATOM 2314 O O . PRO A 1 293 ? -15.320 16.533 9.390 1.00 94.06 293 PRO A O 1
ATOM 2317 N N . GLY A 1 294 ? -16.086 17.254 11.385 1.00 92.00 294 GLY A N 1
ATOM 2318 C CA . GLY A 1 294 ? -17.264 16.380 11.438 1.00 92.00 294 GLY A CA 1
ATOM 2319 C C . GLY A 1 294 ? -16.931 14.908 11.707 1.00 92.00 294 GLY A C 1
ATOM 2320 O O . GLY A 1 294 ? -17.645 14.038 11.202 1.00 92.00 294 GLY A O 1
ATOM 2321 N N . TRP A 1 295 ? -15.806 14.636 12.371 1.00 96.69 295 TRP A N 1
ATOM 2322 C CA . TRP A 1 295 ? -15.247 13.297 12.542 1.00 96.69 295 TRP A CA 1
ATOM 2323 C C . TRP A 1 295 ? -15.953 12.502 13.644 1.00 96.69 295 TRP A C 1
ATOM 2325 O O . TRP A 1 295 ? -16.349 11.362 13.414 1.00 96.69 295 TRP A O 1
ATOM 2335 N N . LEU A 1 296 ? -16.160 13.106 14.819 1.00 96.81 296 LEU A N 1
ATOM 2336 C CA . LEU A 1 296 ? -16.698 12.408 15.987 1.00 96.81 296 LEU A CA 1
ATOM 2337 C C . LEU A 1 296 ? -18.207 12.186 15.847 1.00 96.81 296 LEU A C 1
ATOM 2339 O O . LEU A 1 296 ? -18.694 11.073 16.011 1.00 96.81 296 LEU A O 1
ATOM 2343 N N . SER A 1 297 ? -18.938 13.224 15.449 1.00 94.56 297 SER A N 1
ATOM 2344 C CA . SER A 1 297 ? -20.362 13.174 15.109 1.00 94.56 297 SER A CA 1
ATOM 2345 C C . SER A 1 297 ? -20.654 12.226 13.949 1.00 94.56 297 SER A C 1
ATOM 2347 O O . SER A 1 297 ? -21.676 11.546 13.974 1.00 94.56 297 SER A O 1
ATOM 2349 N N . GLY A 1 298 ? -19.770 12.143 12.951 1.00 95.00 298 GLY A N 1
ATOM 2350 C CA . GLY A 1 298 ? -19.903 11.185 11.853 1.00 95.00 298 GLY A CA 1
ATOM 2351 C C . GLY A 1 298 ? -19.743 9.736 12.319 1.00 95.00 298 GLY A C 1
ATOM 2352 O O . GLY A 1 298 ? -20.586 8.901 11.998 1.00 95.00 298 GLY A O 1
ATOM 2353 N N . LEU A 1 299 ? -18.727 9.452 13.143 1.00 96.75 299 LEU A N 1
ATOM 2354 C CA . LEU A 1 299 ? -18.554 8.134 13.768 1.00 96.75 299 LEU A CA 1
ATOM 2355 C C . LEU A 1 299 ? -19.744 7.773 14.658 1.00 96.75 299 LEU A C 1
ATOM 2357 O O . LEU A 1 299 ? -20.237 6.649 14.601 1.00 96.75 299 LEU A O 1
ATOM 2361 N N . TRP A 1 300 ? -20.236 8.729 15.448 1.00 95.81 300 TRP A N 1
ATOM 2362 C CA . TRP A 1 300 ? -21.377 8.495 16.323 1.00 95.81 300 TRP A CA 1
ATOM 2363 C C . TRP A 1 300 ? -22.660 8.240 15.533 1.00 95.81 300 TRP A C 1
ATOM 2365 O O . TRP A 1 300 ? -23.409 7.321 15.851 1.00 95.81 300 TRP A O 1
ATOM 2375 N N . ARG A 1 301 ? -22.888 8.995 14.456 1.00 93.62 301 ARG A N 1
ATOM 2376 C CA . ARG A 1 301 ? -23.998 8.753 13.533 1.00 93.62 301 ARG A CA 1
ATOM 2377 C C . ARG A 1 301 ? -23.920 7.363 12.907 1.00 93.62 301 ARG A C 1
ATOM 2379 O O . ARG A 1 301 ? -24.943 6.694 12.855 1.00 93.62 301 ARG A O 1
ATOM 2386 N N . ALA A 1 302 ? -22.739 6.933 12.461 1.00 93.81 302 ALA A N 1
ATOM 2387 C CA . ALA A 1 302 ? -22.548 5.598 11.898 1.00 93.81 302 ALA A CA 1
ATOM 2388 C C . ALA A 1 302 ? -22.865 4.504 12.927 1.00 93.81 302 ALA A C 1
ATOM 2390 O O . ALA A 1 302 ? -23.625 3.589 12.631 1.00 93.81 302 ALA A O 1
ATOM 2391 N N . LEU A 1 303 ? -22.350 4.636 14.156 1.00 94.00 303 LEU A N 1
ATOM 2392 C CA . LEU A 1 303 ? -22.631 3.696 15.244 1.00 94.00 303 LEU A CA 1
ATOM 2393 C C . LEU A 1 303 ? -24.125 3.655 15.603 1.00 94.00 303 LEU A C 1
ATOM 2395 O O . LEU A 1 303 ? -24.672 2.591 15.844 1.00 94.00 303 LEU A O 1
ATOM 2399 N N . ALA A 1 304 ? -24.794 4.807 15.635 1.00 92.00 304 ALA A N 1
ATOM 2400 C CA . ALA A 1 304 ? -26.209 4.907 15.988 1.00 92.00 304 ALA A CA 1
ATOM 2401 C C . ALA A 1 304 ? -27.162 4.518 14.846 1.00 92.00 304 ALA A C 1
ATOM 2403 O O . ALA A 1 304 ? -28.372 4.446 15.068 1.00 92.00 304 ALA A O 1
ATOM 2404 N N . PHE A 1 305 ? -26.646 4.315 13.629 1.00 88.19 305 PHE A N 1
ATOM 2405 C CA . PHE A 1 305 ? -27.467 4.013 12.459 1.00 88.19 305 PHE A CA 1
ATOM 2406 C C . PHE A 1 305 ? -28.133 2.643 12.549 1.00 88.19 305 PHE A C 1
ATOM 2408 O O . PHE A 1 305 ? -29.255 2.471 12.074 1.00 88.19 305 PHE A O 1
ATOM 2415 N N . ASP A 1 306 ? -27.464 1.690 13.189 1.00 86.25 306 ASP A N 1
ATOM 2416 C CA . ASP A 1 306 ? -27.979 0.347 13.383 1.00 86.25 306 ASP A CA 1
ATOM 2417 C C . ASP A 1 306 ? -27.768 -0.074 14.839 1.00 86.25 306 ASP A C 1
ATOM 2419 O O . ASP A 1 306 ? -26.671 0.019 15.384 1.00 86.25 306 ASP A O 1
ATOM 2423 N N . THR A 1 307 ? -28.844 -0.525 15.483 1.00 86.44 307 THR A N 1
ATOM 2424 C CA . THR A 1 307 ? -28.856 -0.874 16.910 1.00 86.44 307 THR A CA 1
ATOM 2425 C C . THR A 1 307 ? -27.949 -2.047 17.253 1.00 86.44 307 THR A C 1
ATOM 2427 O O . THR A 1 307 ? -27.592 -2.211 18.416 1.00 86.44 307 THR A O 1
ATOM 2430 N N . ASP A 1 308 ? -27.579 -2.857 16.262 1.00 90.69 308 ASP A N 1
ATOM 2431 C CA . ASP A 1 308 ? -26.664 -3.976 16.444 1.00 90.69 308 ASP A CA 1
ATOM 2432 C C . ASP A 1 308 ? -25.185 -3.542 16.306 1.00 90.69 308 ASP A C 1
ATOM 2434 O O . ASP A 1 308 ? -24.286 -4.279 16.724 1.00 90.69 308 ASP A O 1
ATOM 2438 N N . ALA A 1 309 ? -24.891 -2.333 15.815 1.00 93.38 309 ALA A N 1
ATOM 2439 C CA . ALA A 1 309 ? -23.525 -1.821 15.734 1.00 93.38 309 ALA A CA 1
ATOM 2440 C C . ALA A 1 309 ? -22.951 -1.521 17.132 1.00 93.38 309 ALA A C 1
ATOM 2442 O O . ALA A 1 309 ? -23.607 -0.925 17.984 1.00 93.38 309 ALA A O 1
ATOM 2443 N N . ALA A 1 310 ? -21.708 -1.942 17.367 1.00 96.81 310 ALA A N 1
ATOM 2444 C CA . ALA A 1 310 ? -20.989 -1.751 18.632 1.00 96.81 310 ALA A CA 1
ATOM 2445 C C . ALA A 1 310 ? -19.631 -1.053 18.459 1.00 96.81 310 ALA A C 1
ATOM 2447 O O . ALA A 1 310 ? -19.097 -0.507 19.428 1.00 96.81 310 ALA A O 1
ATOM 2448 N N . LEU A 1 311 ? -19.089 -1.052 17.235 1.00 97.94 311 LEU A N 1
ATOM 2449 C CA . LEU A 1 311 ? -17.850 -0.368 16.872 1.00 97.94 311 LEU A CA 1
ATOM 2450 C C . LEU A 1 311 ? -18.069 0.511 15.637 1.00 97.94 311 LEU A C 1
ATOM 2452 O O . LEU A 1 311 ? -18.765 0.094 14.715 1.00 97.94 311 LEU A O 1
ATOM 2456 N N . ALA A 1 312 ? -17.426 1.676 15.568 1.00 97.88 312 ALA A N 1
ATOM 2457 C CA . ALA A 1 312 ? -17.375 2.484 14.348 1.00 97.88 312 ALA A CA 1
ATOM 2458 C C . ALA A 1 312 ? -15.960 3.009 14.077 1.00 97.88 312 ALA A C 1
ATOM 2460 O O . ALA A 1 312 ? -15.300 3.515 14.985 1.00 97.88 312 ALA A O 1
ATOM 2461 N N . GLY A 1 313 ? -15.500 2.908 12.827 1.00 97.88 313 GLY A N 1
ATOM 2462 C CA . GLY A 1 313 ? -14.176 3.373 12.396 1.00 97.88 313 GLY A CA 1
ATOM 2463 C C . GLY A 1 313 ? -14.234 4.199 11.101 1.00 97.88 313 GLY A C 1
ATOM 2464 O O . GLY A 1 313 ? -15.122 3.962 10.285 1.00 97.88 313 GLY A O 1
ATOM 2465 N N . PRO A 1 314 ? -13.317 5.160 10.874 1.00 97.94 314 PRO A N 1
ATOM 2466 C CA . PRO A 1 314 ? -13.332 6.029 9.692 1.00 97.94 314 PRO A CA 1
ATOM 2467 C C . PRO A 1 314 ? -12.395 5.534 8.578 1.00 97.94 314 PRO A C 1
ATOM 2469 O O . PRO A 1 314 ? -11.542 4.682 8.816 1.00 97.94 314 PRO A O 1
ATOM 2472 N N . PHE A 1 315 ? -12.476 6.110 7.377 1.00 97.25 315 PHE A N 1
ATOM 2473 C CA . PHE A 1 315 ? -11.402 5.972 6.385 1.00 97.25 315 PHE A CA 1
ATOM 2474 C C . PHE A 1 315 ? -10.107 6.668 6.849 1.00 97.25 315 PHE A C 1
ATOM 2476 O O . PHE A 1 315 ? -10.130 7.594 7.664 1.00 97.25 315 PHE A O 1
ATOM 2483 N N . SER A 1 316 ? -8.965 6.249 6.300 1.00 94.06 316 SER A N 1
ATOM 2484 C CA . SER A 1 316 ? -7.636 6.798 6.589 1.00 94.06 316 SER A CA 1
ATOM 2485 C C . SER A 1 316 ? -6.679 6.685 5.399 1.00 94.06 316 SER A C 1
ATOM 2487 O O . SER A 1 316 ? -6.999 6.101 4.369 1.00 94.06 316 SER A O 1
ATOM 2489 N N . ASN A 1 317 ? -5.475 7.237 5.531 1.00 87.56 317 ASN A N 1
ATOM 2490 C CA . ASN A 1 317 ? -4.351 6.982 4.627 1.00 87.56 317 ASN A CA 1
ATOM 2491 C C . ASN A 1 317 ? -3.612 5.675 4.952 1.00 87.56 317 ASN A C 1
ATOM 2493 O O . ASN A 1 317 ? -2.952 5.130 4.074 1.00 87.56 317 ASN A O 1
ATOM 2497 N N . ASN A 1 318 ? -3.688 5.195 6.199 1.00 85.06 318 ASN A N 1
ATOM 2498 C CA . ASN A 1 318 ? -2.986 3.990 6.640 1.00 85.06 318 ASN A CA 1
ATOM 2499 C C . ASN A 1 318 ? -3.742 3.257 7.764 1.00 85.06 318 ASN A C 1
ATOM 2501 O O . ASN A 1 318 ? -3.447 3.432 8.947 1.00 85.06 318 ASN A O 1
ATOM 2505 N N . ALA A 1 319 ? -4.733 2.442 7.406 1.00 86.25 319 ALA A N 1
ATOM 2506 C CA . ALA A 1 319 ? -5.589 1.734 8.352 1.00 86.25 319 ALA A CA 1
ATOM 2507 C C . ALA A 1 319 ? -6.202 0.437 7.777 1.00 86.25 319 ALA A C 1
ATOM 2509 O O . ALA A 1 319 ? -7.418 0.316 7.682 1.00 86.25 319 ALA A O 1
ATOM 2510 N N . PHE A 1 320 ? -5.388 -0.570 7.436 1.00 86.50 320 PHE A N 1
ATOM 2511 C CA . PHE A 1 320 ? -5.886 -1.868 6.934 1.00 86.50 320 PHE A CA 1
ATOM 2512 C C . PHE A 1 320 ? -6.853 -1.691 5.733 1.00 86.50 320 PHE A C 1
ATOM 2514 O O . PHE A 1 320 ? -6.470 -1.061 4.750 1.00 86.50 320 PHE A O 1
ATOM 2521 N N . CYS A 1 321 ? -8.085 -2.212 5.791 1.00 87.25 321 CYS A N 1
ATOM 2522 C CA . CYS A 1 321 ? -9.110 -2.058 4.755 1.00 87.25 321 CYS A CA 1
ATOM 2523 C C . CYS A 1 321 ? -9.657 -0.622 4.662 1.00 87.25 321 CYS A C 1
ATOM 2525 O O . CYS A 1 321 ? -10.218 -0.248 3.643 1.00 87.25 321 CYS A O 1
ATOM 2527 N N . GLN A 1 322 ? -9.456 0.204 5.692 1.00 94.00 322 GLN A N 1
ATOM 2528 C CA . GLN A 1 322 ? -9.892 1.601 5.733 1.00 94.00 322 GLN A CA 1
ATOM 2529 C C . GLN A 1 322 ? -8.886 2.550 5.056 1.00 94.00 322 GLN A C 1
ATOM 2531 O O . GLN A 1 322 ? -9.100 3.761 5.058 1.00 94.00 322 GLN A O 1
ATOM 2536 N N . SER A 1 323 ? -7.786 2.044 4.486 1.00 90.56 323 SER A N 1
ATOM 2537 C CA . SER A 1 323 ? -6.837 2.853 3.710 1.00 90.56 323 SER A CA 1
ATOM 2538 C C . SER A 1 323 ? -7.408 3.241 2.341 1.00 90.56 323 SER A C 1
ATOM 2540 O O . SER A 1 323 ? -7.702 2.374 1.523 1.00 90.56 323 SER A O 1
ATOM 2542 N N . LEU A 1 324 ? -7.495 4.543 2.050 1.00 87.25 324 LEU A N 1
ATOM 2543 C CA . LEU A 1 324 ? -7.969 5.071 0.759 1.00 87.25 324 LEU A CA 1
ATOM 2544 C C . LEU A 1 324 ? -7.012 4.798 -0.406 1.00 87.25 324 LEU A C 1
ATOM 2546 O O . LEU A 1 324 ? -7.432 4.747 -1.560 1.00 87.25 324 LEU A O 1
ATOM 2550 N N . LEU A 1 325 ? -5.721 4.668 -0.109 1.00 73.44 325 LEU A N 1
ATOM 2551 C CA . LEU A 1 325 ? -4.670 4.416 -1.085 1.00 73.44 325 LEU A CA 1
ATOM 2552 C C . LEU A 1 325 ? -3.879 3.177 -0.666 1.00 73.44 325 LEU A C 1
ATOM 2554 O O . LEU A 1 325 ? -3.808 2.863 0.525 1.00 73.44 325 LEU A O 1
ATOM 2558 N N . PRO A 1 326 ? -3.326 2.440 -1.640 1.00 57.53 326 PRO A N 1
ATOM 2559 C CA . PRO A 1 326 ? -2.576 1.236 -1.340 1.00 57.53 326 PRO A CA 1
ATOM 2560 C C . PRO A 1 326 ? -1.296 1.585 -0.550 1.00 57.53 326 PRO A C 1
ATOM 2562 O O . PRO A 1 326 ? -0.809 2.714 -0.662 1.00 57.53 326 PRO A O 1
ATOM 2565 N N . PRO A 1 327 ? -0.753 0.658 0.263 1.00 49.06 327 PRO A N 1
ATOM 2566 C CA . PRO A 1 327 ? 0.408 0.918 1.121 1.00 49.06 327 PRO A CA 1
ATOM 2567 C C . PRO A 1 327 ? 1.650 1.426 0.376 1.00 49.06 327 PRO A C 1
ATOM 2569 O O . PRO A 1 327 ? 2.488 2.089 0.978 1.00 49.06 327 PRO A O 1
ATOM 2572 N N . GLU A 1 328 ? 1.766 1.120 -0.918 1.00 44.50 328 GLU A N 1
ATOM 2573 C CA . GLU A 1 328 ? 2.866 1.525 -1.797 1.00 44.50 328 GLU A CA 1
ATOM 2574 C C . GLU A 1 328 ? 2.736 2.970 -2.308 1.00 44.50 328 GLU A C 1
ATOM 2576 O O . GLU A 1 328 ? 3.630 3.462 -2.994 1.00 44.50 328 GLU A O 1
ATOM 2581 N N . TYR A 1 329 ? 1.629 3.660 -2.014 1.00 52.81 329 TYR A N 1
ATOM 2582 C CA . TYR A 1 329 ? 1.458 5.056 -2.400 1.00 52.81 329 TYR A CA 1
ATOM 2583 C C . TYR A 1 329 ? 2.380 5.958 -1.572 1.00 52.81 329 TYR A C 1
ATOM 2585 O O . TYR A 1 329 ? 2.237 6.068 -0.351 1.00 52.81 329 TYR A O 1
ATOM 2593 N N . ASP A 1 330 ? 3.310 6.630 -2.249 1.00 52.81 330 ASP A N 1
ATOM 2594 C CA . ASP A 1 330 ? 4.236 7.561 -1.614 1.00 52.81 330 ASP A CA 1
ATOM 2595 C C . ASP A 1 330 ? 3.540 8.882 -1.257 1.00 52.81 330 ASP A C 1
ATOM 2597 O O . ASP A 1 330 ? 3.388 9.796 -2.068 1.00 52.81 330 ASP A O 1
ATOM 2601 N N . TRP A 1 331 ? 3.133 8.988 0.006 1.00 57.50 331 TRP A N 1
ATOM 2602 C CA . TRP A 1 331 ? 2.544 10.200 0.571 1.00 57.50 331 TRP A CA 1
ATOM 2603 C C . TRP A 1 331 ? 3.542 11.365 0.704 1.00 57.50 331 TRP A C 1
ATOM 2605 O O . TRP A 1 331 ? 3.107 12.501 0.896 1.00 57.50 331 TRP A O 1
ATOM 2615 N N . SER A 1 332 ? 4.854 11.111 0.620 1.00 42.28 332 SER A N 1
ATOM 2616 C CA . SER A 1 332 ? 5.912 12.114 0.806 1.00 42.28 332 SER A CA 1
ATOM 2617 C C . SER A 1 332 ? 6.263 12.888 -0.469 1.00 42.28 332 SER A C 1
ATOM 2619 O O . SER A 1 332 ? 6.756 14.011 -0.383 1.00 42.28 332 SER A O 1
ATOM 2621 N N . ALA A 1 333 ? 5.918 12.357 -1.644 1.00 44.22 333 ALA A N 1
ATOM 2622 C CA . ALA A 1 333 ? 6.236 12.953 -2.939 1.00 44.22 333 ALA A CA 1
ATOM 2623 C C . ALA A 1 333 ? 5.222 14.009 -3.444 1.00 44.22 333 ALA A C 1
ATOM 2625 O O . ALA A 1 333 ? 5.305 14.419 -4.597 1.00 44.22 333 ALA A O 1
ATOM 2626 N N . ASN A 1 334 ? 4.251 14.485 -2.655 1.00 49.53 334 ASN A N 1
ATOM 2627 C CA . ASN A 1 334 ? 3.030 15.123 -3.189 1.00 49.53 334 ASN A CA 1
ATOM 2628 C C . ASN A 1 334 ? 2.878 16.646 -2.996 1.00 49.53 334 ASN A C 1
ATOM 2630 O O . ASN A 1 334 ? 1.939 17.106 -2.349 1.00 49.53 334 ASN A O 1
ATOM 2634 N N . GLU A 1 335 ? 3.708 17.459 -3.655 1.00 45.19 335 GLU A N 1
ATOM 2635 C CA . GLU A 1 335 ? 3.424 18.906 -3.781 1.00 45.19 335 GLU A CA 1
ATOM 2636 C C . GLU A 1 335 ? 2.278 19.224 -4.768 1.00 45.19 335 GLU A C 1
ATOM 2638 O O . GLU A 1 335 ? 1.633 20.263 -4.648 1.00 45.19 335 GLU A O 1
ATOM 2643 N N . LEU A 1 336 ? 1.973 18.328 -5.718 1.00 45.47 336 LEU A N 1
ATOM 2644 C CA . LEU A 1 336 ? 0.952 18.553 -6.758 1.00 45.47 336 LEU A CA 1
ATOM 2645 C C . LEU A 1 336 ? -0.482 18.239 -6.325 1.00 45.47 336 LEU A C 1
ATOM 2647 O O . LEU A 1 336 ? -1.423 18.903 -6.766 1.00 45.47 336 LEU A O 1
ATOM 2651 N N . ASP A 1 337 ? -0.658 17.212 -5.492 1.00 55.56 337 ASP A N 1
ATOM 2652 C CA . ASP A 1 337 ? -1.993 16.689 -5.198 1.00 55.56 337 ASP A CA 1
ATOM 2653 C C . ASP A 1 337 ? -2.694 17.518 -4.094 1.00 55.56 337 ASP A C 1
ATOM 2655 O O . ASP A 1 337 ? -3.924 17.495 -3.995 1.00 55.56 337 ASP A O 1
ATOM 2659 N N . ASP A 1 338 ? -1.929 18.298 -3.303 1.00 63.09 338 ASP A N 1
ATOM 2660 C CA . ASP A 1 338 ? -2.398 19.137 -2.181 1.00 63.09 338 ASP A CA 1
ATOM 2661 C C . ASP A 1 338 ? -3.487 18.396 -1.374 1.00 63.09 338 ASP A C 1
ATOM 2663 O O . ASP A 1 338 ? -4.593 18.886 -1.138 1.00 63.09 338 ASP A O 1
ATOM 2667 N N . LEU A 1 339 ? -3.192 17.133 -1.032 1.00 74.12 339 LEU A N 1
ATOM 2668 C CA . LEU A 1 339 ? -4.065 16.211 -0.297 1.00 74.12 339 LEU A CA 1
ATOM 2669 C C . LEU A 1 339 ? -3.895 16.409 1.202 1.00 74.12 339 LEU A C 1
ATOM 2671 O O . LEU A 1 339 ? -3.507 15.507 1.946 1.00 74.12 339 LEU A O 1
ATOM 2675 N N . THR A 1 340 ? -4.193 17.617 1.662 1.00 84.75 340 THR A N 1
ATOM 2676 C CA . THR A 1 340 ? -4.293 17.861 3.099 1.00 84.75 340 THR A CA 1
ATOM 2677 C C . THR A 1 340 ? -5.346 16.931 3.721 1.00 84.75 340 THR A C 1
ATOM 2679 O O . THR A 1 340 ? -6.323 16.569 3.050 1.00 84.75 340 THR A O 1
ATOM 2682 N N . PRO A 1 341 ? -5.216 16.566 5.013 1.00 88.75 341 PRO A N 1
ATOM 2683 C CA . PRO A 1 341 ? -6.229 15.773 5.708 1.00 88.75 341 PRO A CA 1
ATOM 2684 C C . PRO A 1 341 ? -7.656 16.314 5.526 1.00 88.75 341 PRO A C 1
ATOM 2686 O O . PRO A 1 341 ? -8.597 15.545 5.360 1.00 88.75 341 PRO A O 1
ATOM 2689 N N . GLN A 1 342 ? -7.815 17.639 5.479 1.00 89.31 342 GLN A N 1
ATOM 2690 C CA . GLN A 1 342 ? -9.095 18.313 5.270 1.00 89.31 342 GLN A CA 1
ATOM 2691 C C . GLN A 1 342 ? -9.676 18.055 3.876 1.00 89.31 342 GLN A C 1
ATOM 2693 O O . GLN A 1 342 ? -10.882 17.868 3.746 1.00 89.31 342 GLN A O 1
ATOM 2698 N N . ARG A 1 343 ? -8.848 18.019 2.828 1.00 87.69 343 ARG A N 1
ATOM 2699 C CA . ARG A 1 343 ? -9.318 17.738 1.464 1.00 87.69 343 ARG A CA 1
ATOM 2700 C C . ARG A 1 343 ? -9.704 16.286 1.269 1.00 87.69 343 ARG A C 1
ATOM 2702 O O . ARG A 1 343 ? -10.731 16.028 0.649 1.00 87.69 343 ARG A O 1
ATOM 2709 N N . LEU A 1 344 ? -8.943 15.358 1.843 1.00 89.75 344 LEU A N 1
ATOM 2710 C CA . LEU A 1 344 ? -9.331 13.947 1.873 1.00 89.75 344 LEU A CA 1
ATOM 2711 C C . LEU A 1 344 ? -10.643 13.759 2.636 1.00 89.75 344 LEU A C 1
ATOM 2713 O O . LEU A 1 344 ? -11.526 13.058 2.155 1.00 89.75 344 LEU A O 1
ATOM 2717 N N . ALA A 1 345 ? -10.832 14.469 3.752 1.00 93.00 345 ALA A N 1
ATOM 2718 C CA . ALA A 1 345 ? -12.108 14.477 4.458 1.00 93.00 345 ALA A CA 1
ATOM 2719 C C . ALA A 1 345 ? -13.259 15.030 3.608 1.00 93.00 345 ALA A C 1
ATOM 2721 O O . ALA A 1 345 ? -14.346 14.456 3.621 1.00 93.00 345 ALA A O 1
ATOM 2722 N N . CYS A 1 346 ? -13.039 16.096 2.832 1.00 91.81 346 CYS A N 1
ATOM 2723 C CA . CYS A 1 346 ? -14.038 16.596 1.887 1.00 91.81 346 CYS A CA 1
ATOM 2724 C C . CYS A 1 346 ? -14.372 15.566 0.800 1.00 91.81 346 CYS A C 1
ATOM 2726 O O . CYS A 1 346 ? -15.549 15.365 0.520 1.00 91.81 346 CYS A O 1
ATOM 2728 N N . LEU A 1 347 ? -13.368 14.901 0.218 1.00 90.56 347 LEU A N 1
ATOM 2729 C CA . LEU A 1 347 ? -13.564 13.862 -0.800 1.00 90.56 347 LEU A CA 1
ATOM 2730 C C . LEU A 1 347 ? -14.368 12.686 -0.243 1.00 90.56 347 LEU A C 1
ATOM 2732 O O . LEU A 1 347 ? -15.402 12.332 -0.805 1.00 90.56 347 LEU A O 1
ATOM 2736 N N . VAL A 1 348 ? -13.948 12.142 0.901 1.00 93.94 348 VAL A N 1
ATOM 2737 C CA . VAL A 1 348 ? -14.654 11.045 1.574 1.00 93.94 348 VAL A CA 1
ATOM 2738 C C . VAL A 1 348 ? -16.086 11.452 1.917 1.00 93.94 348 VAL A C 1
ATOM 2740 O O . VAL A 1 348 ? -17.020 10.717 1.627 1.00 93.94 348 VAL A O 1
ATOM 2743 N N . ARG A 1 349 ? -16.307 12.656 2.450 1.00 93.06 349 ARG A N 1
ATOM 2744 C CA . ARG A 1 349 ? -17.653 13.140 2.794 1.00 93.06 349 ARG A CA 1
ATOM 2745 C C . ARG A 1 349 ? -18.543 13.394 1.571 1.00 93.06 349 ARG A C 1
ATOM 2747 O O . ARG A 1 349 ? -19.763 13.246 1.671 1.00 93.06 349 ARG A O 1
ATOM 2754 N N . ALA A 1 350 ? -17.963 13.824 0.452 1.00 91.12 350 ALA A N 1
ATOM 2755 C CA . ALA A 1 350 ? -18.688 14.111 -0.785 1.00 91.12 350 ALA A CA 1
ATOM 2756 C C . ALA A 1 350 ? -19.098 12.833 -1.529 1.00 91.12 350 ALA A C 1
ATOM 2758 O O . ALA A 1 350 ? -20.186 12.789 -2.098 1.00 91.12 350 ALA A O 1
ATOM 2759 N N . HIS A 1 351 ? -18.247 11.804 -1.497 1.00 90.56 351 HIS A N 1
ATOM 2760 C CA . HIS A 1 351 ? -18.464 10.541 -2.206 1.00 90.56 351 HIS A CA 1
ATOM 2761 C C . HIS A 1 351 ? -18.965 9.398 -1.311 1.00 90.56 351 HIS A C 1
ATOM 2763 O O . HIS A 1 351 ? -19.385 8.362 -1.823 1.00 90.56 351 HIS A O 1
ATOM 2769 N N . GLY A 1 352 ? -18.957 9.585 0.010 1.00 90.06 352 GLY A N 1
ATOM 2770 C CA . GLY A 1 352 ? -19.494 8.638 0.980 1.00 90.06 352 GLY A CA 1
ATOM 2771 C C . GLY A 1 352 ? -20.994 8.443 0.793 1.00 90.06 352 GLY A C 1
ATOM 2772 O O . GLY A 1 352 ? -21.756 9.410 0.685 1.00 90.06 352 GLY A O 1
ATOM 2773 N N . LYS A 1 353 ? -21.430 7.182 0.766 1.00 89.50 353 LYS A N 1
ATOM 2774 C CA . LYS A 1 353 ? -22.832 6.808 0.544 1.00 89.50 353 LYS A CA 1
ATOM 2775 C C . LYS A 1 353 ? -23.680 6.962 1.807 1.00 89.50 353 LYS A C 1
ATOM 2777 O O . LYS A 1 353 ? -24.904 6.989 1.692 1.00 89.50 353 LYS A O 1
ATOM 2782 N N . ARG A 1 354 ? -23.048 7.099 2.982 1.00 90.25 354 ARG A N 1
ATOM 2783 C CA . ARG A 1 354 ? -23.695 7.132 4.309 1.00 90.25 354 ARG A CA 1
ATOM 2784 C C . ARG A 1 354 ? -24.531 5.882 4.549 1.00 90.25 354 ARG A C 1
ATOM 2786 O O . ARG A 1 354 ? -25.629 5.948 5.093 1.00 90.25 354 ARG A O 1
ATOM 2793 N N . CYS A 1 355 ? -24.018 4.763 4.052 1.00 88.69 355 CYS A N 1
ATOM 2794 C CA . CYS A 1 355 ? -24.638 3.451 4.190 1.00 88.69 355 CYS A CA 1
ATOM 2795 C C . CYS A 1 355 ? -24.016 2.633 5.323 1.00 88.69 355 CYS A C 1
ATOM 2797 O O . CYS A 1 355 ? -24.566 1.597 5.669 1.00 88.69 355 CYS A O 1
ATOM 2799 N N . TYR A 1 356 ? -22.905 3.118 5.892 1.00 91.62 356 TYR A N 1
ATOM 2800 C CA . TYR A 1 356 ? -22.236 2.571 7.070 1.00 91.62 356 TYR A CA 1
ATOM 2801 C C . TYR A 1 356 ? -22.077 1.045 7.039 1.00 91.62 356 TYR A C 1
ATOM 2803 O O . TYR A 1 356 ? -22.609 0.350 7.907 1.00 91.62 356 TYR A O 1
ATOM 2811 N N . PRO A 1 357 ? -21.376 0.499 6.027 1.00 91.62 357 PRO A N 1
ATOM 2812 C CA . PRO A 1 357 ? -21.353 -0.936 5.796 1.00 91.62 357 PRO A CA 1
ATOM 2813 C C . PRO A 1 357 ? -20.784 -1.669 7.010 1.00 91.62 357 PRO A C 1
ATOM 2815 O O . PRO A 1 357 ? -19.813 -1.223 7.633 1.00 91.62 357 PRO A O 1
ATOM 2818 N N . ARG A 1 358 ? -21.371 -2.829 7.313 1.00 92.69 358 ARG A N 1
ATOM 2819 C CA . ARG A 1 358 ? -20.862 -3.742 8.339 1.00 92.69 358 ARG A CA 1
ATOM 2820 C C . ARG A 1 358 ? -19.497 -4.280 7.902 1.00 92.69 358 ARG A C 1
ATOM 2822 O O . ARG A 1 358 ? -19.367 -4.856 6.821 1.00 92.69 358 ARG A O 1
ATOM 2829 N N . ILE A 1 359 ? -18.482 -4.094 8.739 1.00 92.00 359 ILE A N 1
ATOM 2830 C CA . ILE A 1 359 ? -17.103 -4.531 8.508 1.00 92.00 359 ILE A CA 1
ATOM 2831 C C . ILE A 1 359 ? -16.659 -5.386 9.702 1.00 92.00 359 ILE A C 1
ATOM 2833 O O . ILE A 1 359 ? -16.605 -4.872 10.820 1.00 92.00 359 ILE A O 1
ATOM 2837 N N . PRO A 1 360 ? -16.304 -6.670 9.492 1.00 93.69 360 PRO A N 1
ATOM 2838 C CA . PRO A 1 360 ? -15.827 -7.535 10.569 1.00 93.69 360 PRO A CA 1
ATOM 2839 C C . PRO A 1 360 ? -14.594 -6.992 11.274 1.00 93.69 360 PRO A C 1
ATOM 2841 O O . PRO A 1 360 ? -14.550 -6.984 12.497 1.00 93.69 360 PRO A O 1
ATOM 2844 N N . PHE A 1 361 ? -13.595 -6.542 10.511 1.00 95.25 361 PHE A N 1
ATOM 2845 C CA . PHE A 1 361 ? -12.322 -6.076 11.045 1.00 95.25 361 PHE A CA 1
ATOM 2846 C C . PHE A 1 361 ? -12.078 -4.613 10.704 1.00 95.25 361 PHE A C 1
ATOM 2848 O O . PHE A 1 361 ? -11.678 -4.266 9.591 1.00 95.25 361 PHE A O 1
ATOM 2855 N N . LEU A 1 362 ? -12.258 -3.772 11.720 1.00 95.25 362 LEU A N 1
ATOM 2856 C CA . LEU A 1 362 ? -11.811 -2.385 11.737 1.00 95.25 362 LEU A CA 1
ATOM 2857 C C . LEU A 1 362 ? -10.394 -2.286 12.324 1.00 95.25 362 LEU A C 1
ATOM 2859 O O . LEU A 1 362 ? -9.955 -3.114 13.124 1.00 95.25 362 LEU A O 1
ATOM 2863 N N . SER A 1 363 ? -9.670 -1.252 11.923 1.00 92.75 363 SER A N 1
ATOM 2864 C CA . SER A 1 363 ? -8.387 -0.850 12.485 1.00 92.75 363 SER A CA 1
ATOM 2865 C C . SER A 1 363 ? -8.590 -0.090 13.799 1.00 92.75 363 SER A C 1
ATOM 2867 O O . SER A 1 363 ? -9.473 0.757 13.910 1.00 92.75 363 SER A O 1
ATOM 2869 N N . GLY A 1 364 ? -7.730 -0.352 14.785 1.00 92.75 364 GLY A N 1
ATOM 2870 C CA . GLY A 1 364 ? -7.804 0.250 16.122 1.00 92.75 364 GLY A CA 1
ATOM 2871 C C . GLY A 1 364 ? -7.297 1.689 16.244 1.00 92.75 364 GLY A C 1
ATOM 2872 O O . GLY A 1 364 ? -7.349 2.245 17.334 1.00 92.75 364 GLY A O 1
ATOM 2873 N N . PHE A 1 365 ? -6.798 2.299 15.162 1.00 95.00 365 PHE A N 1
ATOM 2874 C CA . PHE A 1 365 ? -6.180 3.635 15.209 1.00 95.00 365 PHE A CA 1
ATOM 2875 C C . PHE A 1 365 ? -7.155 4.764 15.588 1.00 95.00 365 PHE A C 1
ATOM 2877 O O . PHE A 1 365 ? -6.748 5.783 16.145 1.00 95.00 365 PHE A O 1
ATOM 2884 N N . CYS A 1 366 ? -8.432 4.598 15.237 1.00 97.81 366 CYS A N 1
ATOM 2885 C CA . CYS A 1 366 ? -9.534 5.491 15.559 1.00 97.81 366 CYS A CA 1
ATOM 2886 C C . CYS A 1 366 ? -10.817 4.652 15.589 1.00 97.81 366 CYS A C 1
ATOM 2888 O O . CYS A 1 366 ? -11.321 4.257 14.535 1.00 97.81 366 CYS A O 1
ATOM 2890 N N . LEU A 1 367 ? -11.305 4.332 16.788 1.00 98.19 367 LEU A N 1
ATOM 2891 C CA . LEU A 1 367 ? -12.400 3.385 16.986 1.00 98.19 367 LEU A CA 1
ATOM 2892 C C . LEU A 1 367 ? -13.361 3.894 18.062 1.00 98.19 367 LEU A C 1
ATOM 2894 O O . LEU A 1 367 ? -12.987 4.009 19.229 1.00 98.19 367 LEU A O 1
ATOM 2898 N N . LEU A 1 368 ? -14.599 4.193 17.675 1.00 98.50 368 LEU A N 1
ATOM 2899 C CA . LEU A 1 368 ? -15.682 4.500 18.607 1.00 98.50 368 LEU A CA 1
ATOM 2900 C C . LEU A 1 368 ? -16.293 3.194 19.106 1.00 98.50 368 LEU A C 1
ATOM 2902 O O . LEU A 1 368 ? -16.577 2.309 18.301 1.00 98.50 368 LEU A O 1
ATOM 2906 N N . VAL A 1 369 ? -16.501 3.086 20.417 1.00 98.44 369 VAL A N 1
ATOM 2907 C CA . VAL A 1 369 ? -16.913 1.850 21.084 1.00 98.44 369 VAL A CA 1
ATOM 2908 C C . VAL A 1 369 ? -18.093 2.113 22.016 1.00 98.44 369 VAL A C 1
ATOM 2910 O O . VAL A 1 369 ? -18.065 3.039 22.832 1.00 98.44 369 VAL A O 1
ATOM 2913 N N . GLU A 1 370 ? -19.118 1.266 21.934 1.00 97.56 370 GLU A N 1
ATOM 2914 C CA . GLU A 1 370 ? -20.189 1.211 22.931 1.00 97.56 370 GLU A CA 1
ATOM 2915 C C . GLU A 1 370 ? -19.731 0.439 24.178 1.00 97.56 370 GLU A C 1
ATOM 2917 O O . GLU A 1 370 ? -19.358 -0.736 24.110 1.00 97.56 370 GLU A O 1
ATOM 2922 N N . ARG A 1 371 ? -19.793 1.080 25.351 1.00 97.44 371 ARG A N 1
ATOM 2923 C CA . ARG A 1 371 ? -19.266 0.513 26.600 1.00 97.44 371 ARG A CA 1
ATOM 2924 C C . ARG A 1 371 ? -19.974 -0.761 27.032 1.00 97.44 371 ARG A C 1
ATOM 2926 O O . ARG A 1 371 ? -19.315 -1.672 27.527 1.00 97.44 371 ARG A O 1
ATOM 2933 N N . GLU A 1 372 ? -21.294 -0.821 26.913 1.00 97.00 372 GLU A N 1
ATOM 2934 C CA . GLU A 1 372 ? -22.042 -1.990 27.378 1.00 97.00 372 GLU A CA 1
ATOM 2935 C C . GLU A 1 372 ? -21.745 -3.212 26.503 1.00 97.00 372 GLU A C 1
ATOM 2937 O O . GLU A 1 372 ? -21.483 -4.285 27.043 1.00 97.00 372 GLU A O 1
ATOM 2942 N N . ALA A 1 373 ? -21.635 -3.037 25.182 1.00 97.50 373 ALA A N 1
ATOM 2943 C CA . ALA A 1 373 ? -21.164 -4.086 24.278 1.00 97.50 373 ALA A CA 1
ATOM 2944 C C . ALA A 1 373 ? -19.716 -4.512 24.591 1.00 97.50 373 ALA A C 1
ATOM 2946 O O . ALA A 1 373 ? -19.435 -5.707 24.674 1.00 97.50 373 ALA A O 1
ATOM 2947 N N . TYR A 1 374 ? -18.818 -3.551 24.847 1.00 98.12 374 TYR A N 1
ATOM 2948 C CA . TYR A 1 374 ? -17.433 -3.817 25.256 1.00 98.12 374 TYR A CA 1
ATOM 2949 C C . TYR A 1 374 ? -17.340 -4.642 26.546 1.00 98.12 374 TYR A C 1
ATOM 2951 O O . TYR A 1 374 ? -16.581 -5.603 26.623 1.00 98.12 374 TYR A O 1
ATOM 2959 N N . LYS A 1 375 ? -18.109 -4.285 27.579 1.00 97.81 375 LYS A N 1
ATOM 2960 C CA . LYS A 1 375 ? -18.126 -5.034 28.844 1.00 97.81 375 LYS A CA 1
ATOM 2961 C C . LYS A 1 375 ? -18.720 -6.424 28.658 1.00 97.81 375 LYS A C 1
ATOM 2963 O O . LYS A 1 375 ? -18.192 -7.385 29.208 1.00 97.81 375 LYS A O 1
ATOM 2968 N N . ALA A 1 376 ? -19.814 -6.522 27.906 1.00 97.75 376 ALA A N 1
ATOM 2969 C CA . ALA A 1 376 ? -20.530 -7.772 27.708 1.00 97.75 376 ALA A CA 1
ATOM 2970 C C . ALA A 1 376 ? -19.716 -8.797 26.898 1.00 97.75 376 ALA A C 1
ATOM 2972 O O . ALA A 1 376 ? -19.838 -9.992 27.158 1.00 97.75 376 ALA A O 1
ATOM 2973 N N . SER A 1 377 ? -18.841 -8.346 25.991 1.00 97.06 377 SER A N 1
ATOM 2974 C CA . SER A 1 377 ? -17.905 -9.211 25.257 1.00 97.06 377 SER A CA 1
ATOM 2975 C C . SER A 1 377 ? -16.667 -9.624 26.066 1.00 97.06 377 SER A C 1
ATOM 2977 O O . SER A 1 377 ? -15.899 -10.478 25.625 1.00 97.06 377 SER A O 1
ATOM 2979 N N . GLY A 1 378 ? -16.451 -9.028 27.244 1.00 96.75 378 GLY A N 1
ATOM 2980 C CA . GLY A 1 378 ? -15.244 -9.214 28.052 1.00 96.75 378 GLY A CA 1
ATOM 2981 C C . GLY A 1 378 ? -14.075 -8.297 27.671 1.00 96.75 378 GLY A C 1
ATOM 2982 O O . GLY A 1 378 ? -13.005 -8.428 28.257 1.00 96.75 378 GLY A O 1
ATOM 2983 N N . GLY A 1 379 ? -14.274 -7.357 26.741 1.00 96.75 379 GLY A N 1
ATOM 2984 C CA . GLY A 1 379 ? -13.299 -6.329 26.381 1.00 96.75 379 GLY A CA 1
ATOM 2985 C C . GLY A 1 379 ? -12.083 -6.832 25.595 1.00 96.75 379 GLY A C 1
ATOM 2986 O O . GLY A 1 379 ? -12.088 -7.923 25.012 1.00 96.75 379 GLY A O 1
ATOM 2987 N N . LEU A 1 380 ? -11.042 -5.993 25.553 1.00 97.25 380 LEU A N 1
ATOM 2988 C CA . LEU A 1 380 ? -9.749 -6.343 24.960 1.00 97.25 380 LEU A CA 1
ATOM 2989 C C . LEU A 1 380 ? -9.066 -7.457 25.765 1.00 97.25 380 LEU A C 1
ATOM 2991 O O . LEU A 1 380 ? -9.226 -7.567 26.975 1.00 97.25 380 LEU A O 1
ATOM 2995 N N . ASP A 1 381 ? -8.280 -8.285 25.078 1.00 95.81 381 ASP A N 1
ATOM 2996 C CA . ASP A 1 381 ? -7.490 -9.344 25.707 1.00 95.81 381 ASP A CA 1
ATOM 2997 C C . ASP A 1 381 ? -6.020 -8.924 25.833 1.00 95.81 381 ASP A C 1
ATOM 2999 O O . ASP A 1 381 ? -5.149 -9.296 25.037 1.00 95.81 381 ASP A O 1
ATOM 3003 N N . SER A 1 382 ? -5.718 -8.126 26.858 1.00 94.38 382 SER A N 1
ATOM 3004 C CA . SER A 1 382 ? -4.345 -7.695 27.136 1.00 94.38 382 SER A CA 1
ATOM 3005 C C . SER A 1 382 ? -3.427 -8.792 27.689 1.00 94.38 382 SER A C 1
ATOM 3007 O O . SER A 1 382 ? -2.216 -8.567 27.830 1.00 94.38 382 SER A O 1
ATOM 3009 N N . ALA A 1 383 ? -3.958 -9.982 27.990 1.00 93.19 383 ALA A N 1
ATOM 3010 C CA . ALA A 1 383 ? -3.149 -11.145 28.332 1.00 93.19 383 ALA A CA 1
ATOM 3011 C C . ALA A 1 383 ? -2.523 -11.751 27.068 1.00 93.19 383 ALA A C 1
ATOM 3013 O O . ALA A 1 383 ? -1.318 -12.018 27.047 1.00 93.19 383 ALA A O 1
ATOM 3014 N N . ASN A 1 384 ? -3.310 -11.904 26.000 1.00 92.81 384 ASN A N 1
ATOM 3015 C CA . ASN A 1 384 ? -2.838 -12.459 24.734 1.00 92.81 384 ASN A CA 1
ATOM 3016 C C . ASN A 1 384 ? -2.192 -11.423 23.803 1.00 92.81 384 ASN A C 1
ATOM 3018 O O . ASN A 1 384 ? -1.239 -11.777 23.093 1.00 92.81 384 ASN A O 1
ATOM 3022 N N . TYR A 1 385 ? -2.633 -10.162 23.855 1.00 94.06 385 TYR A N 1
ATOM 3023 C CA . TYR A 1 385 ? -2.188 -9.081 22.966 1.00 94.06 385 TYR A CA 1
ATOM 3024 C C . TYR A 1 385 ? -1.691 -7.840 23.736 1.00 94.06 385 TYR A C 1
ATOM 3026 O O . TYR A 1 385 ? -2.174 -6.740 23.492 1.00 94.06 385 TYR A O 1
ATOM 3034 N N . PRO A 1 386 ? -0.722 -7.939 24.669 1.00 90.81 386 PRO A N 1
ATOM 3035 C CA . PRO A 1 386 ? -0.346 -6.813 25.538 1.00 90.81 386 PRO A CA 1
ATOM 3036 C C . PRO A 1 386 ? 0.205 -5.585 24.791 1.00 90.81 386 PRO A C 1
ATOM 3038 O O . PRO A 1 386 ? -0.008 -4.454 25.220 1.00 90.81 386 PRO A O 1
ATOM 3041 N N . PHE A 1 387 ? 0.898 -5.793 23.666 1.00 88.69 387 PHE A N 1
ATOM 3042 C CA . PHE A 1 387 ? 1.560 -4.737 22.884 1.00 88.69 387 PHE A CA 1
ATOM 3043 C C . PHE A 1 387 ? 0.783 -4.320 21.624 1.00 88.69 387 PHE A C 1
ATOM 3045 O O . PHE A 1 387 ? 1.360 -3.678 20.748 1.00 88.69 387 PHE A O 1
ATOM 3052 N N . GLY A 1 388 ? -0.500 -4.677 21.541 1.00 88.56 388 GLY A N 1
ATOM 3053 C CA . GLY A 1 388 ? -1.332 -4.478 20.356 1.00 88.56 388 GLY A CA 1
ATOM 3054 C C . GLY A 1 388 ? -1.052 -5.489 19.239 1.00 88.56 388 GLY A C 1
ATOM 3055 O O . GLY A 1 388 ? -0.285 -6.440 19.425 1.00 88.56 388 GLY A O 1
ATOM 3056 N N . TYR A 1 389 ? -1.652 -5.222 18.079 1.00 86.44 389 TYR A N 1
ATOM 3057 C CA . TYR A 1 389 ? -1.853 -6.131 16.949 1.00 86.44 389 TYR A CA 1
ATOM 3058 C C . TYR A 1 389 ? -2.761 -7.329 17.291 1.00 86.44 389 TYR A C 1
ATOM 3060 O O . TYR A 1 389 ? -2.348 -8.241 18.006 1.00 86.44 389 TYR A O 1
ATOM 3068 N N . TRP A 1 390 ? -3.949 -7.362 16.668 1.00 93.25 390 TRP A N 1
ATOM 3069 C CA . TRP A 1 390 ? -5.029 -8.363 16.797 1.00 93.25 390 TRP A CA 1
ATOM 3070 C C . TRP A 1 390 ? -5.974 -8.226 18.000 1.00 93.25 390 TRP A C 1
ATOM 3072 O O . TRP A 1 390 ? -6.985 -8.920 18.047 1.00 93.25 390 TRP A O 1
ATOM 3082 N N . GLU A 1 391 ? -5.736 -7.288 18.913 1.00 95.31 391 GLU A N 1
ATOM 3083 C CA . GLU A 1 391 ? -6.604 -6.996 20.061 1.00 95.31 391 GLU A CA 1
ATOM 3084 C C . GLU A 1 391 ? -7.999 -6.506 19.643 1.00 95.31 391 GLU A C 1
ATOM 3086 O O . GLU A 1 391 ? -9.003 -6.905 20.231 1.00 95.31 391 GLU A O 1
ATOM 3091 N N . VAL A 1 392 ? -8.077 -5.681 18.592 1.00 96.31 392 VAL A N 1
ATOM 3092 C CA . VAL A 1 392 ? -9.355 -5.178 18.063 1.00 96.31 392 VAL A CA 1
ATOM 3093 C C . VAL A 1 392 ? -10.070 -6.248 17.243 1.00 96.31 392 VAL A C 1
ATOM 3095 O O . VAL A 1 392 ? -11.294 -6.346 17.300 1.00 96.31 392 VAL A O 1
ATOM 3098 N N . GLN A 1 393 ? -9.330 -7.079 16.506 1.00 96.81 393 GLN A N 1
ATOM 3099 C CA . GLN A 1 393 ? -9.899 -8.196 15.746 1.00 96.81 393 GLN A CA 1
ATOM 3100 C C . GLN A 1 393 ? -10.476 -9.266 16.682 1.00 96.81 393 GLN A C 1
ATOM 3102 O O . GLN A 1 393 ? -11.574 -9.754 16.430 1.00 96.81 393 GLN A O 1
ATOM 3107 N N . ASP A 1 394 ? -9.794 -9.569 17.789 1.00 97.75 394 ASP A N 1
ATOM 3108 C CA . ASP A 1 394 ? -10.312 -10.433 18.855 1.00 97.75 394 ASP A CA 1
ATOM 3109 C C . ASP A 1 394 ? -11.605 -9.876 19.467 1.00 97.75 394 ASP A C 1
ATOM 3111 O O . ASP A 1 394 ? -12.618 -10.575 19.498 1.00 97.75 394 ASP A O 1
ATOM 3115 N N . LEU A 1 395 ? -11.617 -8.595 19.859 1.00 97.75 395 LEU A N 1
ATOM 3116 C CA . LEU A 1 395 ? -12.832 -7.922 20.331 1.00 97.75 395 LEU A CA 1
ATOM 3117 C C . LEU A 1 395 ? -13.966 -7.991 19.296 1.00 97.75 395 LEU A C 1
ATOM 3119 O O . LEU A 1 395 ? -15.117 -8.229 19.656 1.00 97.75 395 LEU A O 1
ATOM 3123 N N . SER A 1 396 ? -13.646 -7.807 18.015 1.00 96.62 396 SER A N 1
ATOM 3124 C CA . SER A 1 396 ? -14.634 -7.837 16.934 1.00 96.62 396 SER A CA 1
ATOM 3125 C C . SER A 1 396 ? -15.267 -9.221 16.775 1.00 96.62 396 SER A C 1
ATOM 3127 O O . SER A 1 396 ? -16.482 -9.308 16.627 1.00 96.62 396 SER A O 1
ATOM 3129 N N . LEU A 1 397 ? -14.489 -10.308 16.869 1.00 97.25 397 LEU A N 1
ATOM 3130 C CA . LEU A 1 397 ? -15.033 -11.673 16.819 1.00 97.25 397 LEU A CA 1
ATOM 3131 C C . LEU A 1 397 ? -15.913 -11.986 18.036 1.00 97.25 397 LEU A C 1
ATOM 3133 O O . LEU A 1 397 ? -16.998 -12.537 17.861 1.00 97.25 397 LEU A O 1
ATOM 3137 N N . LYS A 1 398 ? -15.510 -11.561 19.242 1.00 97.31 398 LYS A N 1
ATOM 3138 C CA . LYS A 1 398 ? -16.343 -11.691 20.452 1.00 97.31 398 LYS A CA 1
ATOM 3139 C C . LYS A 1 398 ? -17.678 -10.960 20.310 1.00 97.31 398 LYS A C 1
ATOM 3141 O O . LYS A 1 398 ? -18.712 -11.471 20.725 1.00 97.31 398 LYS A O 1
ATOM 3146 N N . LEU A 1 399 ? -17.667 -9.763 19.721 1.00 96.56 399 LEU A N 1
ATOM 3147 C CA . LEU A 1 399 ? -18.887 -9.001 19.450 1.00 96.56 399 LEU A CA 1
ATOM 3148 C C . LEU A 1 399 ? -19.765 -9.700 18.404 1.00 96.56 399 LEU A C 1
ATOM 3150 O O . LEU A 1 399 ? -20.974 -9.805 18.614 1.00 96.56 399 LEU A O 1
ATOM 3154 N N . LEU A 1 400 ? -19.169 -10.241 17.336 1.00 95.12 400 LEU A N 1
ATOM 3155 C CA . LEU A 1 400 ? -19.892 -10.995 16.305 1.00 95.12 400 LEU A CA 1
ATOM 3156 C C . LEU A 1 400 ? -20.591 -12.233 16.879 1.00 95.12 400 LEU A C 1
ATOM 3158 O O . LEU A 1 400 ? -21.745 -12.489 16.536 1.00 95.12 400 LEU A O 1
ATOM 3162 N N . ASP A 1 401 ? -19.950 -12.940 17.815 1.00 94.69 401 ASP A N 1
ATOM 3163 C CA . ASP A 1 401 ? -20.552 -14.068 18.545 1.00 94.69 401 ASP A CA 1
ATOM 3164 C C . ASP A 1 401 ? -21.785 -13.661 19.374 1.00 94.69 401 ASP A C 1
ATOM 3166 O O . ASP A 1 401 ? -22.648 -14.488 19.669 1.00 94.69 401 ASP A O 1
ATOM 3170 N N . MET A 1 402 ? -21.907 -12.375 19.712 1.00 94.00 402 MET A N 1
ATOM 3171 C CA . MET A 1 402 ? -23.052 -11.788 20.412 1.00 94.00 402 MET A CA 1
ATOM 3172 C C . MET A 1 402 ? -24.072 -11.131 19.467 1.00 94.00 402 MET A C 1
ATOM 3174 O O . MET A 1 402 ? -25.022 -10.503 19.935 1.00 94.00 402 MET A O 1
ATOM 3178 N N . GLY A 1 403 ? -23.881 -11.234 18.148 1.00 92.25 403 GLY A N 1
ATOM 3179 C CA . GLY A 1 403 ? -24.717 -10.566 17.146 1.00 92.25 403 GLY A CA 1
ATOM 3180 C C . GLY A 1 403 ? -24.463 -9.061 17.011 1.00 92.25 403 GLY A C 1
ATOM 3181 O O . GLY A 1 403 ? -25.272 -8.369 16.400 1.00 92.25 403 GLY A O 1
ATOM 3182 N N . ARG A 1 404 ? -23.357 -8.552 17.565 1.00 94.38 404 ARG A N 1
ATOM 3183 C CA . ARG A 1 404 ? -22.918 -7.153 17.458 1.00 94.38 404 ARG A CA 1
ATOM 3184 C C . ARG A 1 404 ? -21.777 -7.038 16.446 1.00 94.38 404 ARG A C 1
ATOM 3186 O O . ARG A 1 404 ? -21.028 -7.988 16.257 1.00 94.38 404 ARG A O 1
ATOM 3193 N N . TYR A 1 405 ? -21.595 -5.893 15.795 1.00 92.69 405 TYR A N 1
ATOM 3194 C CA . TYR A 1 405 ? -20.551 -5.764 14.761 1.00 92.69 405 TYR A CA 1
ATOM 3195 C C . TYR A 1 405 ? -19.952 -4.359 14.663 1.00 92.69 405 TYR A C 1
ATOM 3197 O O . TYR A 1 405 ? -20.416 -3.408 15.296 1.00 92.69 405 TYR A O 1
ATOM 3205 N N . GLY A 1 406 ? -18.890 -4.243 13.863 1.00 95.19 406 GLY A N 1
ATOM 3206 C CA . GLY A 1 406 ? -18.294 -2.967 13.489 1.00 95.19 406 GLY A CA 1
ATOM 3207 C C . GLY A 1 406 ? -18.876 -2.395 12.201 1.00 95.19 406 GLY A C 1
ATOM 3208 O O . GLY A 1 406 ? -19.225 -3.137 11.284 1.00 95.19 406 GLY A O 1
ATOM 3209 N N . VAL A 1 407 ? -18.951 -1.069 12.117 1.00 95.25 407 VAL A N 1
ATOM 3210 C CA . VAL A 1 407 ? -19.340 -0.333 10.909 1.00 95.25 407 VAL A CA 1
ATOM 3211 C C . VAL A 1 407 ? -18.238 0.612 10.455 1.00 95.25 407 VAL A C 1
ATOM 3213 O O . VAL A 1 407 ? -17.527 1.219 11.260 1.00 95.25 407 VAL A O 1
ATOM 3216 N N . LEU A 1 408 ? -18.104 0.765 9.144 1.00 96.06 408 LEU A N 1
ATOM 3217 C CA . LEU A 1 408 ? -17.269 1.810 8.565 1.00 96.06 408 LEU A CA 1
ATOM 3218 C C . LEU A 1 408 ? -18.086 3.090 8.412 1.00 96.06 408 LEU A C 1
ATOM 3220 O O . LEU A 1 408 ? -19.075 3.107 7.691 1.00 96.06 408 LEU A O 1
ATOM 3224 N N . ALA A 1 409 ? -17.647 4.180 9.032 1.00 96.31 409 ALA A N 1
ATOM 3225 C CA . ALA A 1 409 ? -18.183 5.507 8.764 1.00 96.31 409 ALA A CA 1
ATOM 3226 C C . ALA A 1 409 ? -17.700 5.984 7.383 1.00 96.31 409 ALA A C 1
ATOM 3228 O O . ALA A 1 409 ? -16.669 6.647 7.264 1.00 96.31 409 ALA A O 1
ATOM 3229 N N . ASP A 1 410 ? -18.433 5.611 6.329 1.00 94.75 410 ASP A N 1
ATOM 3230 C CA . ASP A 1 410 ? -18.045 5.789 4.925 1.00 94.75 410 ASP A CA 1
ATOM 3231 C C . ASP A 1 410 ? -18.048 7.251 4.441 1.00 94.75 410 ASP A C 1
ATOM 3233 O O . ASP A 1 410 ? -17.691 7.525 3.298 1.00 94.75 410 ASP A O 1
ATOM 3237 N N . ASP A 1 411 ? -18.401 8.197 5.315 1.00 94.75 411 ASP A N 1
ATOM 3238 C CA . ASP A 1 411 ? -18.327 9.642 5.101 1.00 94.75 411 ASP A CA 1
ATOM 3239 C C . ASP A 1 411 ? -17.385 10.372 6.084 1.00 94.75 411 ASP A C 1
ATOM 3241 O O . ASP A 1 411 ? -17.386 11.608 6.141 1.00 94.75 411 ASP A O 1
ATOM 3245 N N . VAL A 1 412 ? -16.556 9.628 6.831 1.00 97.38 412 VAL A N 1
ATOM 3246 C CA . VAL A 1 412 ? -15.584 10.162 7.798 1.00 97.38 412 VAL A CA 1
ATOM 3247 C C . VAL A 1 412 ? -14.157 9.776 7.429 1.00 97.38 412 VAL A C 1
ATOM 3249 O O . VAL A 1 412 ? -13.872 8.637 7.068 1.00 97.38 412 VAL A O 1
ATOM 3252 N N . TYR A 1 413 ? -13.236 10.726 7.596 1.00 97.38 413 TYR A N 1
ATOM 3253 C CA . TYR A 1 413 ? -11.808 10.520 7.391 1.00 97.38 413 TYR A CA 1
ATOM 3254 C C . TYR A 1 413 ? -10.994 10.992 8.599 1.00 97.38 413 TYR A C 1
ATOM 3256 O O . TYR A 1 413 ? -11.171 12.114 9.080 1.00 97.38 413 TYR A O 1
ATOM 3264 N N . VAL A 1 414 ? -10.057 10.164 9.054 1.00 97.25 414 VAL A N 1
ATOM 3265 C CA . VAL A 1 414 ? -9.047 10.524 10.057 1.00 97.25 414 VAL A CA 1
ATOM 3266 C C . VAL A 1 414 ? -7.683 10.127 9.517 1.00 97.25 414 VAL A C 1
ATOM 3268 O O . VAL A 1 414 ? -7.460 8.986 9.114 1.00 97.25 414 VAL A O 1
ATOM 3271 N N . HIS A 1 415 ? -6.752 11.074 9.496 1.00 94.25 415 HIS A N 1
ATOM 3272 C CA . HIS A 1 415 ? -5.413 10.825 8.982 1.00 94.25 415 HIS A CA 1
ATOM 3273 C C . HIS A 1 415 ? -4.546 10.173 10.063 1.00 94.25 415 HIS A C 1
ATOM 3275 O O . HIS A 1 415 ? -4.583 10.592 11.214 1.00 94.25 415 HIS A O 1
ATOM 3281 N N . HIS A 1 416 ? -3.752 9.177 9.693 1.00 91.75 416 HIS A N 1
ATOM 3282 C CA . HIS A 1 416 ? -2.855 8.425 10.562 1.00 91.75 416 HIS A CA 1
ATOM 3283 C C . HIS A 1 416 ? -1.420 8.641 10.071 1.00 91.75 416 HIS A C 1
ATOM 3285 O O . HIS A 1 416 ? -0.988 8.088 9.053 1.00 91.75 416 HIS A O 1
ATOM 3291 N N . ARG A 1 417 ? -0.687 9.515 10.765 1.00 81.88 417 ARG A N 1
ATOM 3292 C CA . ARG A 1 417 ? 0.726 9.786 10.509 1.00 81.88 417 ARG A CA 1
ATOM 3293 C C . ARG A 1 417 ? 1.509 8.625 11.099 1.00 81.88 417 ARG A C 1
ATOM 3295 O O . ARG A 1 417 ? 2.009 8.722 12.204 1.00 81.88 417 ARG A O 1
ATOM 3302 N N . SER A 1 418 ? 1.621 7.519 10.382 1.00 64.12 418 SER A N 1
ATOM 3303 C CA . SER A 1 418 ? 2.493 6.423 10.802 1.00 64.12 418 SER A CA 1
ATOM 3304 C C . SER A 1 418 ? 3.962 6.859 10.702 1.00 64.12 418 SER A C 1
ATOM 3306 O O . SER A 1 418 ? 4.650 6.556 9.728 1.00 64.12 418 SER A O 1
ATOM 3308 N N . GLY A 1 419 ? 4.405 7.648 11.682 1.00 46.09 419 GLY A N 1
ATOM 3309 C CA . GLY A 1 419 ? 5.771 8.086 11.917 1.00 46.09 419 GLY A CA 1
ATOM 3310 C C . GLY A 1 419 ? 6.558 6.964 12.584 1.00 46.09 419 GLY A C 1
ATOM 3311 O O . GLY A 1 419 ? 6.038 6.222 13.413 1.00 46.09 419 GLY A O 1
ATOM 3312 N N . GLY A 1 420 ? 7.804 6.787 12.147 1.00 45.59 420 GLY A N 1
ATOM 3313 C CA . GLY A 1 420 ? 8.621 5.609 12.416 1.00 45.59 420 GLY A CA 1
ATOM 3314 C C . GLY A 1 420 ? 8.657 5.144 13.874 1.00 45.59 420 GLY A C 1
ATOM 3315 O O . GLY A 1 420 ? 8.883 5.920 14.798 1.00 45.59 420 GLY A O 1
ATOM 3316 N N . SER A 1 421 ? 8.558 3.827 14.057 1.00 37.91 421 SER A N 1
ATOM 3317 C CA . SER A 1 421 ? 9.140 3.168 15.221 1.00 37.91 421 SER A CA 1
ATOM 3318 C C . SER A 1 421 ? 10.103 2.072 14.770 1.00 37.91 421 SER A C 1
ATOM 3320 O O . SER A 1 421 ? 9.823 1.211 13.935 1.00 37.91 421 SER A O 1
ATOM 3322 N N . SER A 1 422 ? 11.301 2.205 15.307 1.00 39.91 422 SER A N 1
ATOM 3323 C CA . SER A 1 422 ? 12.556 1.529 15.037 1.00 39.91 422 SER A CA 1
ATOM 3324 C C . SER A 1 422 ? 12.600 0.098 15.582 1.00 39.91 422 SER A C 1
ATOM 3326 O O . SER A 1 422 ? 13.434 -0.207 16.426 1.00 39.91 422 SER A O 1
ATOM 3328 N N . ASP A 1 423 ? 11.716 -0.784 15.100 1.00 57.22 423 ASP A N 1
ATOM 3329 C CA . ASP A 1 423 ? 11.936 -2.243 15.082 1.00 57.22 423 ASP A CA 1
ATOM 3330 C C . ASP A 1 423 ? 10.884 -2.941 14.195 1.00 57.22 423 ASP A C 1
ATOM 3332 O O . ASP A 1 423 ? 9.921 -3.544 14.685 1.00 57.22 423 ASP A O 1
ATOM 3336 N N . ASN A 1 424 ? 11.055 -2.866 12.869 1.00 63.56 424 ASN A N 1
ATOM 3337 C CA . ASN A 1 424 ? 10.155 -3.532 11.919 1.00 63.56 424 ASN A CA 1
ATOM 3338 C C . ASN A 1 424 ? 10.024 -5.044 12.221 1.00 63.56 424 ASN A C 1
ATOM 3340 O O . ASN A 1 424 ? 8.944 -5.617 12.091 1.00 63.56 424 ASN A O 1
ATOM 3344 N N . SER A 1 425 ? 11.086 -5.665 12.758 1.00 69.25 425 SER A N 1
ATOM 3345 C CA . SER A 1 425 ? 11.096 -7.084 13.129 1.00 69.25 425 SER A CA 1
ATOM 3346 C C . SER A 1 425 ? 10.161 -7.405 14.301 1.00 69.25 425 SER A C 1
ATOM 3348 O O . SER A 1 425 ? 9.485 -8.434 14.299 1.00 69.25 425 SER A O 1
ATOM 3350 N N . ARG A 1 426 ? 10.070 -6.528 15.312 1.00 77.88 426 ARG A N 1
ATOM 3351 C CA . ARG A 1 426 ? 9.133 -6.712 16.434 1.00 77.88 426 ARG A CA 1
ATOM 3352 C C . ARG A 1 426 ? 7.692 -6.566 15.979 1.00 77.88 426 ARG A C 1
ATOM 3354 O O . ARG A 1 426 ? 6.863 -7.376 16.389 1.00 77.88 426 ARG A O 1
ATOM 3361 N N . ARG A 1 427 ? 7.400 -5.573 15.137 1.00 79.44 427 ARG A N 1
ATOM 3362 C CA . ARG A 1 427 ? 6.067 -5.396 14.548 1.00 79.44 427 ARG A CA 1
ATOM 3363 C C . ARG A 1 427 ? 5.642 -6.640 13.770 1.00 79.44 427 ARG A C 1
ATOM 3365 O O . ARG A 1 427 ? 4.555 -7.160 13.998 1.00 79.44 427 ARG A O 1
ATOM 3372 N N . GLU A 1 428 ? 6.509 -7.149 12.900 1.00 76.88 428 GLU A N 1
ATOM 3373 C CA . GLU A 1 428 ? 6.236 -8.361 12.121 1.00 76.88 428 GLU A CA 1
ATOM 3374 C C . GLU A 1 428 ? 5.978 -9.586 13.007 1.00 76.88 428 GLU A C 1
ATOM 3376 O O . GLU A 1 428 ? 5.033 -10.334 12.740 1.00 76.88 428 GLU A O 1
ATOM 3381 N N . ARG A 1 429 ? 6.752 -9.756 14.091 1.00 81.62 429 ARG A N 1
ATOM 3382 C CA . ARG A 1 429 ? 6.524 -10.817 15.087 1.00 81.62 429 ARG A CA 1
ATOM 3383 C C . ARG A 1 429 ? 5.154 -10.699 15.753 1.00 81.62 429 ARG A C 1
ATOM 3385 O O . ARG A 1 429 ? 4.417 -11.678 15.758 1.00 81.62 429 ARG A O 1
ATOM 3392 N N . LEU A 1 430 ? 4.784 -9.515 16.254 1.00 87.06 430 LEU A N 1
ATOM 3393 C CA . LEU A 1 430 ? 3.482 -9.296 16.902 1.00 87.06 430 LEU A CA 1
ATOM 3394 C C . LEU A 1 430 ? 2.316 -9.615 15.958 1.00 87.06 430 LEU A C 1
ATOM 3396 O O . LEU A 1 430 ? 1.373 -10.297 16.353 1.00 87.06 430 LEU A O 1
ATOM 3400 N N . ILE A 1 431 ? 2.411 -9.202 14.689 1.00 85.50 431 ILE A N 1
ATOM 3401 C CA . ILE A 1 431 ? 1.380 -9.514 13.696 1.00 85.50 431 ILE A CA 1
ATOM 3402 C C . ILE A 1 431 ? 1.332 -11.021 13.403 1.00 85.50 431 ILE A C 1
ATOM 3404 O O . ILE A 1 431 ? 0.246 -11.587 13.299 1.00 85.50 431 ILE A O 1
ATOM 3408 N N . SER A 1 432 ? 2.478 -11.690 13.251 1.00 84.00 432 SER A N 1
ATOM 3409 C CA . SER A 1 432 ? 2.500 -13.127 12.950 1.00 84.00 432 SER A CA 1
ATOM 3410 C C . SER A 1 432 ? 1.985 -13.974 14.114 1.00 84.00 432 SER A C 1
ATOM 3412 O O . SER A 1 432 ? 1.201 -14.897 13.898 1.00 84.00 432 SER A O 1
ATOM 3414 N N . ASP A 1 433 ? 2.423 -13.685 15.336 1.00 88.75 433 ASP A N 1
ATOM 3415 C CA . ASP A 1 433 ? 2.028 -14.451 16.517 1.00 88.75 433 ASP A CA 1
ATOM 3416 C C . ASP A 1 433 ? 0.568 -14.188 16.883 1.00 88.75 433 ASP A C 1
ATOM 3418 O O . ASP A 1 433 ? -0.150 -15.123 17.235 1.00 88.75 433 ASP A O 1
ATOM 3422 N N . GLY A 1 434 ? 0.099 -12.944 16.743 1.00 92.12 434 GLY A N 1
ATOM 3423 C CA . GLY A 1 434 ? -1.300 -12.607 16.986 1.00 92.12 434 GLY A CA 1
ATOM 3424 C C . GLY A 1 434 ? -2.258 -13.308 16.018 1.00 92.12 434 GLY A C 1
ATOM 3425 O O . GLY A 1 434 ? -3.263 -13.848 16.470 1.00 92.12 434 GLY A O 1
ATOM 3426 N N . LEU A 1 435 ? -1.902 -13.431 14.729 1.00 91.31 435 LEU A N 1
ATOM 3427 C CA . LEU A 1 435 ? -2.698 -14.196 13.758 1.00 91.31 435 LEU A CA 1
ATOM 3428 C C . LEU A 1 435 ? -2.839 -15.664 14.177 1.00 91.31 435 LEU A C 1
ATOM 3430 O O . LEU A 1 435 ? -3.938 -16.210 14.139 1.00 91.31 435 LEU A O 1
ATOM 3434 N N . ARG A 1 436 ? -1.740 -16.305 14.597 1.00 91.88 436 ARG A N 1
ATOM 3435 C CA . ARG A 1 436 ? -1.764 -17.707 15.048 1.00 91.88 436 ARG A CA 1
ATOM 3436 C C . ARG A 1 436 ? -2.623 -17.896 16.290 1.00 91.88 436 ARG A C 1
ATOM 3438 O O . ARG A 1 436 ? -3.387 -18.854 16.350 1.00 91.88 436 ARG A O 1
ATOM 3445 N N . LYS A 1 437 ? -2.516 -16.989 17.265 1.00 94.62 437 LYS A N 1
ATOM 3446 C CA . LYS A 1 437 ? -3.351 -17.019 18.474 1.00 94.62 437 LYS A CA 1
ATOM 3447 C C . LYS A 1 437 ? -4.827 -16.872 18.122 1.00 94.62 437 LYS A C 1
ATOM 3449 O O . LYS A 1 437 ? -5.629 -17.695 18.546 1.00 94.62 437 LYS A O 1
ATOM 3454 N N . LEU A 1 438 ? -5.165 -15.879 17.301 1.00 95.50 438 LEU A N 1
ATOM 3455 C CA . LEU A 1 438 ? -6.544 -15.623 16.905 1.00 95.50 438 LEU A CA 1
ATOM 3456 C C . LEU A 1 438 ? -7.132 -16.808 16.127 1.00 95.50 438 LEU A C 1
ATOM 3458 O O . LEU A 1 438 ? -8.213 -17.290 16.452 1.00 95.50 438 LEU A O 1
ATOM 3462 N N . ALA A 1 439 ? -6.392 -17.341 15.154 1.00 95.50 439 ALA A N 1
ATOM 3463 C CA . ALA A 1 439 ? -6.803 -18.518 14.397 1.00 95.50 439 ALA A CA 1
ATOM 3464 C C . ALA A 1 439 ? -6.950 -19.769 15.278 1.00 95.50 439 ALA A C 1
ATOM 3466 O O . ALA A 1 439 ? -7.876 -20.545 15.071 1.00 95.50 439 ALA A O 1
ATOM 3467 N N . SER A 1 440 ? -6.096 -19.948 16.290 1.00 95.19 440 SER A N 1
ATOM 3468 C CA . SER A 1 440 ? -6.237 -21.048 17.250 1.00 95.19 440 SER A CA 1
ATOM 3469 C C . SER A 1 440 ? -7.496 -20.927 18.113 1.00 95.19 440 SER A C 1
ATOM 3471 O O . SER A 1 440 ? -8.025 -21.954 18.531 1.00 95.19 440 SER A O 1
ATOM 3473 N N . SER A 1 441 ? -7.953 -19.707 18.406 1.00 95.38 441 SER A N 1
ATOM 3474 C CA . SER A 1 441 ? -9.142 -19.466 19.232 1.00 95.38 441 SER A CA 1
ATOM 3475 C C . SER A 1 441 ? -10.448 -19.541 18.438 1.00 95.38 441 SER A C 1
ATOM 3477 O O . SER A 1 441 ? -11.435 -20.060 18.950 1.00 95.38 441 SER A O 1
ATOM 3479 N N . TYR A 1 442 ? -10.462 -19.040 17.197 1.00 96.31 442 TYR A N 1
ATOM 3480 C CA . TYR A 1 442 ? -11.696 -18.857 16.412 1.00 96.31 442 TYR A CA 1
ATOM 3481 C C . TYR A 1 442 ? -11.747 -19.657 15.099 1.00 96.31 442 TYR A C 1
ATOM 3483 O O . TYR A 1 442 ? -12.767 -19.633 14.411 1.00 96.31 442 TYR A O 1
ATOM 3491 N N . GLY A 1 443 ? -10.673 -20.367 14.744 1.00 96.88 443 GLY A N 1
ATOM 3492 C CA . GLY A 1 443 ? -10.508 -21.080 13.476 1.00 96.88 443 GLY A CA 1
ATOM 3493 C C . GLY A 1 443 ? -9.886 -20.208 12.380 1.00 96.88 443 GLY A C 1
ATOM 3494 O O . GLY A 1 443 ? -10.288 -19.060 12.173 1.00 96.88 443 GLY A O 1
ATOM 3495 N N . ALA A 1 444 ? -8.920 -20.760 11.636 1.00 96.06 444 ALA A N 1
ATOM 3496 C CA . ALA A 1 444 ? -8.195 -20.036 10.588 1.00 96.06 444 ALA A CA 1
ATOM 3497 C C . ALA A 1 444 ? -9.129 -19.481 9.502 1.00 96.06 444 ALA A C 1
ATOM 3499 O O . ALA A 1 444 ? -9.028 -18.311 9.128 1.00 96.06 444 ALA A O 1
ATOM 3500 N N . VAL A 1 445 ? -10.073 -20.310 9.045 1.00 97.25 445 VAL A N 1
ATOM 3501 C CA . VAL A 1 445 ? -11.042 -19.945 8.003 1.00 97.25 445 VAL A CA 1
ATOM 3502 C C . VAL A 1 445 ? -11.922 -18.767 8.406 1.00 97.25 445 VAL A C 1
ATOM 3504 O O . VAL A 1 445 ? -12.147 -17.868 7.604 1.00 97.25 445 VAL A O 1
ATOM 3507 N N . ARG A 1 446 ? -12.367 -18.717 9.665 1.00 97.00 446 ARG A N 1
ATOM 3508 C CA . ARG A 1 446 ? -13.214 -17.634 10.172 1.00 97.00 446 ARG A CA 1
ATOM 3509 C C . ARG A 1 446 ? -12.456 -16.310 10.188 1.00 97.00 446 ARG A C 1
ATOM 3511 O O . ARG A 1 446 ? -12.972 -15.299 9.718 1.00 97.00 446 ARG A O 1
ATOM 3518 N N . VAL A 1 447 ? -11.223 -16.328 10.696 1.00 96.44 447 VAL A N 1
ATOM 3519 C CA . VAL A 1 447 ? -10.363 -15.140 10.788 1.00 96.44 447 VAL A CA 1
ATOM 3520 C C . VAL A 1 447 ? -10.029 -14.591 9.402 1.00 96.44 447 VAL A C 1
ATOM 3522 O O . VAL A 1 447 ? -10.160 -13.391 9.167 1.00 96.44 447 VAL A O 1
ATOM 3525 N N . LEU A 1 448 ? -9.620 -15.450 8.466 1.00 94.75 448 LEU A N 1
ATOM 3526 C CA . LEU A 1 448 ? -9.238 -15.000 7.127 1.00 94.75 448 LEU A CA 1
ATOM 3527 C C . LEU A 1 448 ? -10.442 -14.607 6.271 1.00 94.75 448 LEU A C 1
ATOM 3529 O O . LEU A 1 448 ? -10.341 -13.640 5.520 1.00 94.75 448 LEU A O 1
ATOM 3533 N N . ALA A 1 449 ? -11.596 -15.257 6.444 1.00 95.31 449 ALA A N 1
ATOM 3534 C CA . ALA A 1 449 ? -12.840 -14.807 5.829 1.00 95.31 449 ALA A CA 1
ATOM 3535 C C . ALA A 1 449 ? -13.239 -13.408 6.327 1.00 95.31 449 ALA A C 1
ATOM 3537 O O . ALA A 1 449 ? -13.600 -12.553 5.521 1.00 95.31 449 ALA A O 1
ATOM 3538 N N . ALA A 1 450 ? -13.125 -13.131 7.632 1.00 95.25 450 ALA A N 1
ATOM 3539 C CA . ALA A 1 450 ? -13.377 -11.800 8.187 1.00 95.25 450 ALA A CA 1
ATOM 3540 C C . ALA A 1 450 ? -12.420 -10.738 7.610 1.00 95.25 450 ALA A C 1
ATOM 3542 O O . ALA A 1 450 ? -12.855 -9.640 7.247 1.00 95.25 450 ALA A O 1
ATOM 3543 N N . GLU A 1 451 ? -11.132 -11.073 7.472 1.00 92.69 451 GLU A N 1
ATOM 3544 C CA . GLU A 1 451 ? -10.120 -10.215 6.844 1.00 92.69 451 GLU A CA 1
ATOM 3545 C C . GLU A 1 451 ? -10.466 -9.916 5.372 1.00 92.69 451 GLU A C 1
ATOM 3547 O O . GLU A 1 451 ? -10.471 -8.753 4.958 1.00 92.69 451 GLU A O 1
ATOM 3552 N N . GLU A 1 452 ? -10.813 -10.948 4.601 1.00 91.44 452 GLU A N 1
ATOM 3553 C CA . GLU A 1 452 ? -11.133 -10.850 3.174 1.00 91.44 452 GLU A CA 1
ATOM 3554 C C . GLU A 1 452 ? -12.431 -10.080 2.921 1.00 91.44 452 GLU A C 1
ATOM 3556 O O . GLU A 1 452 ? -12.475 -9.231 2.034 1.00 91.44 452 GLU A O 1
ATOM 3561 N N . ILE A 1 453 ? -13.484 -10.303 3.710 1.00 90.62 453 ILE A N 1
ATOM 3562 C CA . ILE A 1 453 ? -14.746 -9.562 3.554 1.00 90.62 453 ILE A CA 1
ATOM 3563 C C . ILE A 1 453 ? -14.555 -8.083 3.890 1.00 90.62 453 ILE A C 1
ATOM 3565 O O . ILE A 1 453 ? -15.118 -7.218 3.222 1.00 90.62 453 ILE A O 1
ATOM 3569 N N . SER A 1 454 ? -13.721 -7.781 4.887 1.00 92.19 454 SER A N 1
ATOM 3570 C CA . SER A 1 454 ? -13.385 -6.398 5.229 1.00 92.19 454 SER A CA 1
ATOM 3571 C C . SER A 1 454 ? -12.655 -5.701 4.073 1.00 92.19 454 SER A C 1
ATOM 3573 O O . SER A 1 454 ? -12.995 -4.574 3.723 1.00 92.19 454 SER A O 1
ATOM 3575 N N . GLN A 1 455 ? -11.682 -6.372 3.443 1.00 87.31 455 GLN A N 1
ATOM 3576 C CA . GLN A 1 455 ? -10.923 -5.825 2.309 1.00 87.31 455 GLN A CA 1
ATOM 3577 C C . GLN A 1 455 ? -11.758 -5.713 1.029 1.00 87.31 455 GLN A C 1
ATOM 3579 O O . GLN A 1 455 ? -11.660 -4.713 0.325 1.00 87.31 455 GLN A O 1
ATOM 3584 N N . SER A 1 456 ? -12.567 -6.724 0.715 1.00 86.69 456 SER A N 1
ATOM 3585 C CA . SER A 1 456 ? -13.344 -6.810 -0.530 1.00 86.69 456 SER A CA 1
ATOM 3586 C C . SER A 1 456 ? -14.708 -6.115 -0.463 1.00 86.69 456 SER A C 1
ATOM 3588 O O . SER A 1 456 ? -15.481 -6.194 -1.419 1.00 86.69 456 SER A O 1
ATOM 3590 N N . ASN A 1 457 ? -15.016 -5.419 0.637 1.00 90.12 457 ASN A N 1
ATOM 3591 C CA . ASN A 1 457 ? -16.270 -4.691 0.781 1.00 90.12 457 ASN A CA 1
ATOM 3592 C C . ASN A 1 457 ? -16.458 -3.677 -0.363 1.00 90.12 457 ASN A C 1
ATOM 3594 O O . ASN A 1 457 ? -15.570 -2.878 -0.666 1.00 90.12 457 ASN A O 1
ATOM 3598 N N . VAL A 1 458 ? -17.639 -3.693 -0.985 1.00 89.12 458 VAL A N 1
ATOM 3599 C CA . VAL A 1 458 ? -17.922 -2.893 -2.185 1.00 89.12 458 VAL A CA 1
ATOM 3600 C C . VAL A 1 458 ? -17.775 -1.388 -1.944 1.00 89.12 458 VAL A C 1
ATOM 3602 O O . VAL A 1 458 ? -17.183 -0.703 -2.770 1.00 89.12 458 VAL A O 1
ATOM 3605 N N . VAL A 1 459 ? -18.223 -0.881 -0.792 1.00 90.62 459 VAL A N 1
ATOM 3606 C CA . VAL A 1 459 ? -18.167 0.552 -0.455 1.00 90.62 459 VAL A CA 1
ATOM 3607 C C . VAL A 1 459 ? -16.721 0.998 -0.248 1.00 90.62 459 VAL A C 1
ATOM 3609 O O . VAL A 1 459 ? -16.329 2.081 -0.682 1.00 90.62 459 VAL A O 1
ATOM 3612 N N . VAL A 1 460 ? -15.907 0.137 0.372 1.00 90.88 460 VAL A N 1
ATOM 3613 C CA . VAL A 1 460 ? -14.463 0.354 0.524 1.00 90.88 460 VAL A CA 1
ATOM 3614 C C . VAL A 1 460 ? -13.796 0.448 -0.848 1.00 90.88 460 VAL A C 1
ATOM 3616 O O . VAL A 1 460 ? -13.108 1.429 -1.134 1.00 90.88 460 VAL A O 1
ATOM 3619 N N . GLN A 1 461 ? -14.032 -0.534 -1.721 1.00 89.62 461 GLN A N 1
ATOM 3620 C CA . GLN A 1 461 ? -13.413 -0.585 -3.049 1.00 89.62 461 GLN A CA 1
ATOM 3621 C C . GLN A 1 461 ? -13.852 0.576 -3.954 1.00 89.62 461 GLN A C 1
ATOM 3623 O O . GLN A 1 461 ? -13.024 1.158 -4.657 1.00 89.62 461 GLN A O 1
ATOM 3628 N N . GLU A 1 462 ? -15.125 0.971 -3.908 1.00 90.81 462 GLU A N 1
ATOM 3629 C CA . GLU A 1 462 ? -15.637 2.127 -4.650 1.00 90.81 462 GLU A CA 1
ATOM 3630 C C . GLU A 1 462 ? -15.003 3.443 -4.184 1.00 90.81 462 GLU A C 1
ATOM 3632 O O . GLU A 1 462 ? -14.629 4.272 -5.019 1.00 90.81 462 GLU A O 1
ATOM 3637 N N . MET A 1 463 ? -14.839 3.640 -2.871 1.00 91.31 463 MET A N 1
ATOM 3638 C CA . MET A 1 463 ? -14.178 4.832 -2.336 1.00 91.31 463 MET A CA 1
ATOM 3639 C C . MET A 1 463 ? -12.704 4.885 -2.764 1.00 91.31 463 MET A C 1
ATOM 3641 O O . MET A 1 463 ? -12.245 5.920 -3.250 1.00 91.31 463 MET A O 1
ATOM 3645 N N . ILE A 1 464 ? -11.978 3.765 -2.666 1.00 87.56 464 ILE A N 1
ATOM 3646 C CA . ILE A 1 464 ? -10.587 3.656 -3.140 1.00 87.56 464 ILE A CA 1
ATOM 3647 C C . ILE A 1 464 ? -10.498 3.999 -4.633 1.00 87.56 464 ILE A C 1
ATOM 3649 O O . ILE A 1 464 ? -9.648 4.793 -5.042 1.00 87.56 464 ILE A O 1
ATOM 3653 N N . SER A 1 465 ? -11.390 3.440 -5.456 1.00 86.31 465 SER A N 1
ATOM 3654 C CA . SER A 1 465 ? -11.440 3.740 -6.890 1.00 86.31 465 SER A CA 1
ATOM 3655 C C . SER A 1 465 ? -11.713 5.221 -7.152 1.00 86.31 465 SER A C 1
ATOM 3657 O O . SER A 1 465 ? -11.063 5.818 -8.005 1.00 86.31 465 SER A O 1
ATOM 3659 N N . THR A 1 466 ? -12.639 5.824 -6.405 1.00 88.56 466 THR A N 1
ATOM 3660 C CA . THR A 1 466 ? -13.009 7.240 -6.543 1.00 88.56 466 THR A CA 1
ATOM 3661 C C . THR A 1 466 ? -11.828 8.157 -6.245 1.00 88.56 466 THR A C 1
ATOM 3663 O O . THR A 1 466 ? -11.522 9.050 -7.035 1.00 88.56 466 THR A O 1
ATOM 3666 N N . VAL A 1 467 ? -11.122 7.914 -5.136 1.00 84.56 467 VAL A N 1
ATOM 3667 C CA . VAL A 1 467 ? -9.934 8.696 -4.773 1.00 84.56 467 VAL A CA 1
ATOM 3668 C C . VAL A 1 467 ? -8.847 8.538 -5.836 1.00 84.56 467 VAL A C 1
ATOM 3670 O O . VAL A 1 467 ? -8.285 9.542 -6.262 1.00 84.56 467 VAL A O 1
ATOM 3673 N N . ARG A 1 468 ? -8.589 7.319 -6.332 1.00 81.25 468 ARG A N 1
ATOM 3674 C CA . ARG A 1 468 ? -7.620 7.096 -7.422 1.00 81.25 468 ARG A CA 1
ATOM 3675 C C . ARG A 1 468 ? -7.981 7.879 -8.685 1.00 81.25 468 ARG A C 1
ATOM 3677 O O . ARG A 1 468 ? -7.144 8.619 -9.191 1.00 81.25 468 ARG A O 1
ATOM 3684 N N . SER A 1 469 ? -9.230 7.793 -9.142 1.00 82.00 469 SER A N 1
ATOM 3685 C CA . SER A 1 469 ? -9.686 8.530 -10.326 1.00 82.00 469 SER A CA 1
ATOM 3686 C C . SER A 1 469 ? -9.555 10.045 -10.162 1.00 82.00 469 SER A C 1
ATOM 3688 O O . SER A 1 469 ? -9.127 10.715 -11.099 1.00 82.00 469 SER A O 1
ATOM 3690 N N . PHE A 1 470 ? -9.850 10.584 -8.975 1.00 81.25 470 PHE A N 1
ATOM 3691 C CA . PHE A 1 470 ? -9.663 12.005 -8.677 1.00 81.25 470 PHE A CA 1
ATOM 3692 C C . PHE A 1 470 ? -8.194 12.439 -8.806 1.00 81.25 470 PHE A C 1
ATOM 3694 O O . PHE A 1 470 ? -7.905 13.485 -9.390 1.00 81.25 470 PHE A O 1
ATOM 3701 N N . LEU A 1 471 ? -7.254 11.634 -8.302 1.00 75.19 471 LEU A N 1
ATOM 3702 C CA . LEU A 1 471 ? -5.820 11.912 -8.441 1.00 75.19 471 LEU A CA 1
ATOM 3703 C C . LEU A 1 471 ? -5.381 11.874 -9.906 1.00 75.19 471 LEU A C 1
ATOM 3705 O O . LEU A 1 471 ? -4.688 12.783 -10.366 1.00 75.19 471 LEU A O 1
ATOM 3709 N N . ASP A 1 472 ? -5.843 10.879 -10.659 1.00 71.62 472 ASP A N 1
ATOM 3710 C CA . ASP A 1 472 ? -5.541 10.757 -12.086 1.00 71.62 472 ASP A CA 1
ATOM 3711 C C . ASP A 1 472 ? -6.123 11.924 -12.902 1.00 71.62 472 ASP A C 1
ATOM 3713 O O . ASP A 1 472 ? -5.519 12.381 -13.873 1.00 71.62 472 ASP A O 1
ATOM 3717 N N . GLU A 1 473 ? -7.300 12.438 -12.537 1.00 74.56 473 GLU A N 1
ATOM 3718 C CA . GLU A 1 473 ? -7.894 13.632 -13.151 1.00 74.56 473 GLU A CA 1
ATOM 3719 C C . GLU A 1 473 ? -7.115 14.906 -12.838 1.00 74.56 473 GLU A C 1
ATOM 3721 O O . GLU A 1 473 ? -6.822 15.670 -13.757 1.00 74.56 473 GLU A O 1
ATOM 3726 N N . ARG A 1 474 ? -6.722 15.131 -11.581 1.00 71.12 474 ARG A N 1
ATOM 3727 C CA . ARG A 1 474 ? -5.930 16.314 -11.214 1.00 71.12 474 ARG A CA 1
ATOM 3728 C C . ARG A 1 474 ? -4.590 16.349 -11.924 1.00 71.12 474 ARG A C 1
ATOM 3730 O O . ARG A 1 474 ? -4.189 17.402 -12.420 1.00 71.12 474 ARG A O 1
ATOM 3737 N N . ARG A 1 475 ? -3.926 15.196 -12.013 1.00 65.44 475 ARG A N 1
ATOM 3738 C CA . ARG A 1 475 ? -2.694 15.059 -12.790 1.00 65.44 475 ARG A CA 1
ATOM 3739 C C . ARG A 1 475 ? -2.956 15.439 -14.248 1.00 65.44 475 ARG A C 1
ATOM 3741 O O . ARG A 1 475 ? -2.236 16.279 -14.771 1.00 65.44 475 ARG A O 1
ATOM 3748 N N . ARG A 1 476 ? -4.059 14.963 -14.853 1.00 64.62 476 ARG A N 1
ATOM 3749 C CA . ARG A 1 476 ? -4.464 15.338 -16.226 1.00 64.62 476 ARG A CA 1
ATOM 3750 C C . ARG A 1 476 ? -4.734 16.827 -16.385 1.00 64.62 476 ARG A C 1
ATOM 3752 O O . ARG A 1 476 ? -4.332 17.404 -17.388 1.00 64.62 476 ARG A O 1
ATOM 3759 N N . GLU A 1 477 ? -5.427 17.463 -15.447 1.00 65.19 477 GLU A N 1
ATOM 3760 C CA . GLU A 1 477 ? -5.717 18.901 -15.503 1.00 65.19 477 GLU A CA 1
ATOM 3761 C C . GLU A 1 477 ? -4.461 19.760 -15.406 1.00 65.19 477 GLU A C 1
ATOM 3763 O O . GLU A 1 477 ? -4.335 20.753 -16.126 1.00 65.19 477 GLU A O 1
ATOM 3768 N N . ALA A 1 478 ? -3.499 19.353 -14.584 1.00 60.34 478 ALA A N 1
ATOM 3769 C CA . ALA A 1 478 ? -2.201 20.000 -14.568 1.00 60.34 478 ALA A CA 1
ATOM 3770 C C . ALA A 1 478 ? -1.485 19.849 -15.926 1.00 60.34 478 ALA A C 1
ATOM 3772 O O . ALA A 1 478 ? -0.878 20.806 -16.403 1.00 60.34 478 ALA A O 1
ATOM 3773 N N . THR A 1 479 ? -1.658 18.712 -16.612 1.00 55.41 479 THR A N 1
ATOM 3774 C CA . THR A 1 479 ? -1.153 18.488 -17.977 1.00 55.41 479 THR A CA 1
ATOM 3775 C C . THR A 1 479 ? -1.953 19.233 -19.072 1.00 55.41 479 THR A C 1
ATOM 3777 O O . THR A 1 479 ? -1.399 19.526 -20.128 1.00 55.41 479 THR A O 1
ATOM 3780 N N . LYS A 1 480 ? -3.229 19.613 -18.853 1.00 53.41 480 LYS A N 1
ATOM 3781 C CA . LYS A 1 480 ? -4.084 20.325 -19.846 1.00 53.41 480 LYS A CA 1
ATOM 3782 C C . LYS A 1 480 ? -3.601 21.733 -20.216 1.00 53.41 480 LYS A C 1
ATOM 3784 O O . LYS A 1 480 ? -4.064 22.281 -21.213 1.00 53.41 480 LYS A O 1
ATOM 3789 N N . HIS A 1 481 ? -2.695 22.331 -19.443 1.00 53.38 481 HIS A N 1
ATOM 3790 C CA . HIS A 1 481 ? -2.076 23.615 -19.800 1.00 53.38 481 HIS A CA 1
ATOM 3791 C C . HIS A 1 481 ? -1.167 23.511 -21.039 1.00 53.38 481 HIS A C 1
ATOM 3793 O O . HIS A 1 481 ? -0.719 24.530 -21.563 1.00 53.38 481 HIS A O 1
ATOM 3799 N N . PHE A 1 482 ? -0.926 22.294 -21.526 1.00 56.09 482 PHE A N 1
ATOM 3800 C CA . PHE A 1 482 ? -0.077 21.995 -22.667 1.00 56.09 482 PHE A CA 1
ATOM 3801 C C . PHE A 1 482 ? -0.916 21.493 -23.850 1.00 56.09 482 PHE A C 1
ATOM 3803 O O . PHE A 1 482 ? -1.927 20.811 -23.684 1.00 56.09 482 PHE A O 1
ATOM 3810 N N . THR A 1 483 ? -0.527 21.868 -25.072 1.00 60.53 483 THR A N 1
ATOM 3811 C CA . THR A 1 483 ? -1.300 21.522 -26.279 1.00 60.53 483 THR A CA 1
ATOM 3812 C C . THR A 1 483 ? -0.918 20.124 -26.755 1.00 60.53 483 THR A C 1
ATOM 3814 O O . THR A 1 483 ? 0.256 19.877 -27.015 1.00 60.53 483 THR A O 1
ATOM 3817 N N . VAL A 1 484 ? -1.892 19.221 -26.897 1.00 63.31 484 VAL A N 1
ATOM 3818 C CA . VAL A 1 484 ? -1.651 17.871 -27.433 1.00 63.31 484 VAL A CA 1
ATOM 3819 C C . VAL A 1 484 ? -1.727 17.895 -28.962 1.00 63.31 484 VAL A C 1
ATOM 3821 O O . VAL A 1 484 ? -2.764 18.236 -29.531 1.00 63.31 484 VAL A O 1
ATOM 3824 N N . GLU A 1 485 ? -0.635 17.533 -29.633 1.00 67.31 485 GLU A N 1
ATOM 3825 C CA . GLU A 1 485 ? -0.567 17.362 -31.089 1.00 67.31 485 GLU A CA 1
ATOM 3826 C C . GLU A 1 485 ? -0.535 15.855 -31.418 1.00 67.31 485 GLU A C 1
ATOM 3828 O O . GLU A 1 485 ? 0.484 15.178 -31.257 1.00 67.31 485 GLU A O 1
ATOM 3833 N N . ASN A 1 486 ? -1.661 15.312 -31.894 1.00 58.44 486 ASN A N 1
ATOM 3834 C CA . ASN A 1 486 ? -1.753 13.899 -32.273 1.00 58.44 486 ASN A CA 1
ATOM 3835 C C . ASN A 1 486 ? -0.968 13.624 -33.560 1.00 58.44 486 ASN A C 1
ATOM 3837 O O . ASN A 1 486 ? -1.224 14.246 -34.593 1.00 58.44 486 ASN A O 1
ATOM 3841 N N . THR A 1 487 ? -0.065 12.642 -33.520 1.00 58.31 487 THR A N 1
ATOM 3842 C CA . THR A 1 487 ? 0.700 12.200 -34.695 1.00 58.31 487 THR A CA 1
ATOM 3843 C C . THR A 1 487 ? 0.303 10.761 -35.014 1.00 58.31 487 THR A C 1
ATOM 3845 O O . THR A 1 487 ? 0.469 9.867 -34.191 1.00 58.31 487 THR A O 1
ATOM 3848 N N . SER A 1 488 ? -0.292 10.518 -36.184 1.00 51.66 488 SER A N 1
ATOM 3849 C CA . SER A 1 488 ? -0.743 9.175 -36.577 1.00 51.66 488 SER A CA 1
ATOM 3850 C C . SER A 1 488 ? 0.439 8.218 -36.759 1.00 51.66 488 SER A C 1
ATOM 3852 O O . SER A 1 488 ? 1.433 8.591 -37.387 1.00 51.66 488 SER A O 1
ATOM 3854 N N . SER A 1 489 ? 0.302 6.976 -36.287 1.00 51.47 489 SER A N 1
ATOM 3855 C CA . SER A 1 489 ? 1.276 5.910 -36.530 1.00 51.47 489 SER A CA 1
ATOM 3856 C C . SER A 1 489 ? 1.358 5.579 -38.026 1.00 51.47 489 SER A C 1
ATOM 3858 O O . SER A 1 489 ? 0.362 5.296 -38.692 1.00 51.47 489 SER A O 1
ATOM 3860 N N . LEU A 1 490 ? 2.568 5.635 -38.580 1.00 52.31 490 LEU A N 1
ATOM 3861 C CA . LEU A 1 490 ? 2.877 5.056 -39.888 1.00 52.31 490 LEU A CA 1
ATOM 3862 C C . LEU A 1 490 ? 3.160 3.557 -39.693 1.00 52.31 490 LEU A C 1
ATOM 3864 O O . LEU A 1 490 ? 3.722 3.170 -38.669 1.00 52.31 490 LEU A O 1
ATOM 3868 N N . ASN A 1 491 ? 2.783 2.713 -40.662 1.00 42.06 491 ASN A N 1
ATOM 3869 C CA . ASN A 1 491 ? 2.959 1.255 -40.587 1.00 42.06 491 ASN A CA 1
ATOM 3870 C C . ASN A 1 491 ? 4.382 0.872 -40.127 1.00 42.06 491 ASN A C 1
ATOM 3872 O O . ASN A 1 491 ? 5.353 1.159 -40.825 1.00 42.06 491 ASN A O 1
ATOM 3876 N N . GLY A 1 492 ? 4.483 0.208 -38.967 1.00 52.50 492 GLY A N 1
ATOM 3877 C CA . GLY A 1 492 ? 5.746 -0.263 -38.380 1.00 52.50 492 GLY A CA 1
ATOM 3878 C C . GLY A 1 492 ? 6.416 0.668 -37.355 1.00 52.50 492 GLY A C 1
ATOM 3879 O O . GLY A 1 492 ? 7.522 0.357 -36.926 1.00 52.50 492 GLY A O 1
ATOM 3880 N N . GLN A 1 493 ? 5.787 1.783 -36.957 1.00 61.50 493 GLN A N 1
ATOM 3881 C CA . GLN A 1 493 ? 6.302 2.732 -35.949 1.00 61.50 493 GLN A CA 1
ATOM 3882 C C . GLN A 1 493 ? 5.480 2.711 -34.647 1.00 61.50 493 GLN A C 1
ATOM 3884 O O . GLN A 1 493 ? 4.342 2.247 -34.638 1.00 61.50 493 GLN A O 1
ATOM 3889 N N . ALA A 1 494 ? 6.057 3.243 -33.562 1.00 59.31 494 ALA A N 1
ATOM 3890 C CA . ALA A 1 494 ? 5.393 3.387 -32.263 1.00 59.31 494 ALA A CA 1
ATOM 3891 C C . ALA A 1 494 ? 4.227 4.361 -32.375 1.00 59.31 494 ALA A C 1
ATOM 3893 O O . ALA A 1 494 ? 4.370 5.425 -32.991 1.00 59.31 494 ALA A O 1
ATOM 3894 N N . SER A 1 495 ? 3.121 4.062 -31.696 1.00 78.38 495 SER A N 1
ATOM 3895 C CA . SER A 1 495 ? 2.119 5.089 -31.417 1.00 78.38 495 SER A CA 1
ATOM 3896 C C . SER A 1 495 ? 2.770 6.199 -30.585 1.00 78.38 495 SER A C 1
ATOM 3898 O O . SER A 1 495 ? 3.517 5.914 -29.641 1.00 78.38 495 SER A O 1
ATOM 3900 N N . ARG A 1 496 ? 2.517 7.466 -30.939 1.00 84.56 496 ARG A N 1
ATOM 3901 C CA . ARG A 1 496 ? 3.096 8.617 -30.237 1.00 84.56 496 ARG A CA 1
ATOM 3902 C C . ARG A 1 496 ? 2.241 9.875 -30.327 1.00 84.56 496 ARG A C 1
ATOM 3904 O O . ARG A 1 496 ? 1.510 10.074 -31.294 1.00 84.56 496 ARG A O 1
ATOM 3911 N N . THR A 1 497 ? 2.362 10.737 -29.330 1.00 87.31 497 THR A N 1
ATOM 3912 C CA . THR A 1 497 ? 1.694 12.037 -29.272 1.00 87.31 497 THR A CA 1
ATOM 3913 C C . THR A 1 497 ? 2.637 13.092 -28.707 1.00 87.31 497 THR A C 1
ATOM 3915 O O . THR A 1 497 ? 3.529 12.781 -27.918 1.00 87.31 497 THR A O 1
ATOM 3918 N N . TRP A 1 498 ? 2.471 14.338 -29.132 1.00 87.88 498 TRP A N 1
ATOM 3919 C CA . TRP A 1 498 ? 3.285 15.451 -28.656 1.00 87.88 498 TRP A CA 1
ATOM 3920 C C . TRP A 1 498 ? 2.533 16.241 -27.599 1.00 87.88 498 TRP A C 1
ATOM 3922 O O . TRP A 1 498 ? 1.383 16.626 -27.801 1.00 87.88 498 TRP A O 1
ATOM 3932 N N . LEU A 1 499 ? 3.214 16.531 -26.498 1.00 84.75 499 LEU A N 1
ATOM 3933 C CA . LEU A 1 499 ? 2.770 17.453 -25.472 1.00 84.75 499 LEU A CA 1
ATOM 3934 C C . LEU A 1 499 ? 3.577 18.746 -25.593 1.00 84.75 499 LEU A C 1
ATOM 3936 O O . LEU A 1 499 ? 4.712 18.844 -25.125 1.00 84.75 499 LEU A O 1
ATOM 3940 N N . LYS A 1 500 ? 2.968 19.747 -26.225 1.00 82.19 500 LYS A N 1
ATOM 3941 C CA . LYS A 1 500 ? 3.604 21.026 -26.518 1.00 82.19 500 LYS A CA 1
ATOM 3942 C C . LYS A 1 500 ? 3.619 21.927 -25.293 1.00 82.19 500 LYS A C 1
ATOM 3944 O O . LYS A 1 500 ? 2.566 22.389 -24.842 1.00 82.19 500 LYS A O 1
ATOM 3949 N N . ILE A 1 501 ? 4.824 22.213 -24.808 1.00 78.75 501 ILE A N 1
ATOM 3950 C CA . ILE A 1 501 ? 5.059 23.006 -23.594 1.00 78.75 501 ILE A CA 1
ATOM 3951 C C . ILE A 1 501 ? 5.300 24.482 -23.917 1.00 78.75 501 ILE A C 1
ATOM 3953 O O . ILE A 1 501 ? 4.782 25.359 -23.229 1.00 78.75 501 ILE A O 1
ATOM 3957 N N . GLY A 1 502 ? 6.037 24.779 -24.990 1.00 66.44 502 GLY A N 1
ATOM 3958 C CA . GLY A 1 502 ? 6.300 26.150 -25.425 1.00 66.44 502 GLY A CA 1
ATOM 3959 C C . GLY A 1 502 ? 6.499 26.293 -26.934 1.00 66.44 502 GLY A C 1
ATOM 3960 O O . GLY A 1 502 ? 6.470 25.324 -27.690 1.00 66.44 502 GLY A O 1
ATOM 3961 N N . ASN A 1 503 ? 6.721 27.531 -27.385 1.00 65.56 503 ASN A N 1
ATOM 3962 C CA . ASN A 1 503 ? 7.159 27.810 -28.753 1.00 65.56 503 ASN A CA 1
ATOM 3963 C C . ASN A 1 503 ? 8.689 27.750 -28.807 1.00 65.56 503 ASN A C 1
ATOM 3965 O O . ASN A 1 503 ? 9.359 28.484 -28.080 1.00 65.56 503 ASN A O 1
ATOM 3969 N N . ILE A 1 504 ? 9.244 26.883 -29.657 1.00 65.56 504 ILE A N 1
ATOM 3970 C CA . ILE A 1 504 ? 10.695 26.717 -29.786 1.00 65.56 504 ILE A CA 1
ATOM 3971 C C . ILE A 1 504 ? 11.156 27.190 -31.161 1.00 65.56 504 ILE A C 1
ATOM 3973 O O . ILE A 1 504 ? 10.746 26.649 -32.186 1.00 65.56 504 ILE A O 1
ATOM 3977 N N . GLU A 1 505 ? 12.076 28.151 -31.173 1.00 69.12 505 GLU A N 1
ATOM 3978 C CA . GLU A 1 505 ? 12.944 28.387 -32.324 1.00 69.12 505 GLU A CA 1
ATOM 3979 C C . GLU A 1 505 ? 14.176 27.489 -32.198 1.00 69.12 505 GLU A C 1
ATOM 3981 O O . GLU A 1 505 ? 14.896 27.534 -31.204 1.00 69.12 505 GLU A O 1
ATOM 3986 N N . PHE A 1 506 ? 14.419 26.634 -33.187 1.00 69.38 506 PHE A N 1
ATOM 3987 C CA . PHE A 1 506 ? 15.524 25.668 -33.139 1.00 69.38 506 PHE A CA 1
ATOM 3988 C C . PHE A 1 506 ? 16.821 26.199 -33.767 1.00 69.38 506 PHE A C 1
ATOM 3990 O O . PHE A 1 506 ? 17.898 25.677 -33.491 1.00 69.38 506 PHE A O 1
ATOM 3997 N N . SER A 1 507 ? 16.728 27.249 -34.586 1.00 70.31 507 SER A N 1
ATOM 3998 C CA . SER A 1 507 ? 17.877 27.867 -35.252 1.00 70.31 507 SER A CA 1
ATOM 3999 C C . SER A 1 507 ? 18.767 28.597 -34.245 1.00 70.31 507 SER A C 1
ATOM 4001 O O . SER A 1 507 ? 18.271 29.413 -33.475 1.00 70.31 507 SER A O 1
ATOM 4003 N N . GLY A 1 508 ? 20.078 28.341 -34.269 1.00 66.25 508 GLY A N 1
ATOM 4004 C CA . GLY A 1 508 ? 21.044 29.035 -33.403 1.00 66.25 508 GLY A CA 1
ATOM 4005 C C . GLY A 1 508 ? 21.033 28.601 -31.930 1.00 66.25 508 GLY A C 1
ATOM 4006 O O . GLY A 1 508 ? 21.633 29.261 -31.084 1.00 66.25 508 GLY A O 1
ATOM 4007 N N . ASN A 1 509 ? 20.326 27.514 -31.598 1.00 81.19 509 ASN A N 1
ATOM 4008 C CA . ASN A 1 509 ? 20.226 26.992 -30.236 1.00 81.19 509 ASN A CA 1
ATOM 4009 C C . ASN A 1 509 ? 21.044 25.706 -30.050 1.00 81.19 509 ASN A C 1
ATOM 4011 O O . ASN A 1 509 ? 21.260 24.934 -30.986 1.00 81.19 509 ASN A O 1
ATOM 4015 N N . ASN A 1 510 ? 21.470 25.463 -28.806 1.00 89.00 510 ASN A N 1
ATOM 4016 C CA . ASN A 1 510 ? 22.031 24.182 -28.384 1.00 89.00 510 ASN A CA 1
ATOM 4017 C C . ASN A 1 510 ? 20.883 23.312 -27.868 1.00 89.00 510 ASN A C 1
ATOM 4019 O O . ASN A 1 510 ? 20.289 23.628 -26.834 1.00 89.00 510 ASN A O 1
ATOM 4023 N N . VAL A 1 511 ? 20.555 22.243 -28.587 1.00 92.25 511 VAL A N 1
ATOM 4024 C CA . VAL A 1 511 ? 19.400 21.396 -28.278 1.00 92.25 511 VAL A CA 1
ATOM 4025 C C . VAL A 1 511 ? 19.867 20.047 -27.751 1.00 92.25 511 VAL A C 1
ATOM 4027 O O . VAL A 1 511 ? 20.807 19.462 -28.285 1.00 92.25 511 VAL A O 1
ATOM 4030 N N . CYS A 1 512 ? 19.201 19.547 -26.716 1.00 94.12 512 CYS A N 1
ATOM 4031 C CA . CYS A 1 512 ? 19.330 18.183 -26.230 1.00 94.12 512 CYS A CA 1
ATOM 4032 C C . CYS A 1 512 ? 18.032 17.422 -26.498 1.00 94.12 512 CYS A C 1
ATOM 4034 O O . CYS A 1 512 ? 16.959 17.871 -26.091 1.00 94.12 512 CYS A O 1
ATOM 4036 N N . ILE A 1 513 ? 18.138 16.263 -27.145 1.00 96.38 513 ILE A N 1
ATOM 4037 C CA . ILE A 1 513 ? 17.064 15.278 -27.199 1.00 96.38 513 ILE A CA 1
ATOM 4038 C C . ILE A 1 513 ? 17.335 14.245 -26.108 1.00 96.38 513 ILE A C 1
ATOM 4040 O O . ILE A 1 513 ? 18.298 13.475 -26.172 1.00 96.38 513 ILE A O 1
ATOM 4044 N N . PHE A 1 514 ? 16.481 14.243 -25.094 1.00 96.31 514 PHE A N 1
ATOM 4045 C CA . PHE A 1 514 ? 16.600 13.380 -23.934 1.00 96.31 514 PHE A CA 1
ATOM 4046 C C . PHE A 1 514 ? 15.636 12.201 -24.049 1.00 96.31 514 PHE A C 1
ATOM 4048 O O . PHE A 1 514 ? 14.429 12.407 -24.122 1.00 96.31 514 PHE A O 1
ATOM 4055 N N . ALA A 1 515 ? 16.140 10.969 -24.056 1.00 94.94 515 ALA A N 1
ATOM 4056 C CA . ALA A 1 515 ? 15.300 9.776 -23.989 1.00 94.94 515 ALA A CA 1
ATOM 4057 C C . ALA A 1 515 ? 15.120 9.347 -22.528 1.00 94.94 515 ALA A C 1
ATOM 4059 O O . ALA A 1 515 ? 16.098 9.106 -21.816 1.00 94.94 515 ALA A O 1
ATOM 4060 N N . ALA A 1 516 ? 13.872 9.255 -22.085 1.00 91.56 516 ALA A N 1
ATOM 4061 C CA . ALA A 1 516 ? 13.526 8.812 -20.744 1.00 91.56 516 ALA A CA 1
ATOM 4062 C C . ALA A 1 516 ? 12.433 7.751 -20.804 1.00 91.56 516 ALA A C 1
ATOM 4064 O O . ALA A 1 516 ? 11.548 7.793 -21.659 1.00 91.56 516 ALA A O 1
ATOM 4065 N N . TYR A 1 517 ? 12.481 6.810 -19.878 1.00 84.62 517 TYR A N 1
ATOM 4066 C CA . TYR A 1 517 ? 11.479 5.777 -19.734 1.00 84.62 517 TYR A CA 1
ATOM 4067 C C . TYR A 1 517 ? 10.676 6.015 -18.453 1.00 84.62 517 TYR A C 1
ATOM 4069 O O . TYR A 1 517 ? 11.225 6.006 -17.355 1.00 84.62 517 TYR A O 1
ATOM 4077 N N . ALA A 1 518 ? 9.376 6.247 -18.627 1.00 78.56 518 ALA A N 1
ATOM 4078 C CA . ALA A 1 518 ? 8.424 6.583 -17.576 1.00 78.56 518 ALA A CA 1
ATOM 4079 C C . ALA A 1 518 ? 7.098 5.864 -17.871 1.00 78.56 518 ALA A C 1
ATOM 4081 O O . ALA A 1 518 ? 6.222 6.436 -18.529 1.00 78.56 518 ALA A O 1
ATOM 4082 N N . PRO A 1 519 ? 6.939 4.597 -17.449 1.00 64.81 519 PRO A N 1
ATOM 4083 C CA . PRO A 1 519 ? 5.789 3.772 -17.821 1.00 64.81 519 PRO A CA 1
ATOM 4084 C C . PRO A 1 519 ? 4.450 4.423 -17.464 1.00 64.81 519 PRO A C 1
ATOM 4086 O O . PRO A 1 519 ? 3.516 4.337 -18.264 1.00 64.81 519 PRO A O 1
ATOM 4089 N N . ASP A 1 520 ? 4.412 5.113 -16.322 1.00 67.94 520 ASP A N 1
ATOM 4090 C CA . ASP A 1 520 ? 3.225 5.747 -15.745 1.00 67.94 520 ASP A CA 1
ATOM 4091 C C . ASP A 1 520 ? 3.293 7.293 -15.807 1.00 67.94 520 ASP A C 1
ATOM 4093 O O . ASP A 1 520 ? 2.553 7.985 -15.116 1.00 67.94 520 ASP A O 1
ATOM 4097 N N . GLY A 1 521 ? 4.183 7.852 -16.642 1.00 66.38 521 GLY A N 1
ATOM 4098 C CA . GLY A 1 521 ? 4.263 9.296 -16.914 1.00 66.38 521 GLY A CA 1
ATOM 4099 C C . GLY A 1 521 ? 5.043 10.134 -15.888 1.00 66.38 521 GLY A C 1
ATOM 4100 O O . GLY A 1 521 ? 5.234 11.335 -16.098 1.00 66.38 521 GLY A O 1
ATOM 4101 N N . ALA A 1 522 ? 5.541 9.521 -14.811 1.00 73.44 522 ALA A N 1
ATOM 4102 C CA . ALA A 1 522 ? 6.393 10.162 -13.809 1.00 73.44 522 ALA A CA 1
ATOM 4103 C C . ALA A 1 522 ? 7.881 9.838 -14.035 1.00 73.44 522 ALA A C 1
ATOM 4105 O O . ALA A 1 522 ? 8.241 8.695 -14.302 1.00 73.44 522 ALA A O 1
ATOM 4106 N N . LEU A 1 523 ? 8.751 10.846 -13.910 1.00 76.88 523 LEU A N 1
ATOM 4107 C CA . LEU A 1 523 ? 10.206 10.662 -13.916 1.00 76.88 523 LEU A CA 1
ATOM 4108 C C . LEU A 1 523 ? 10.738 10.573 -12.489 1.00 76.88 523 LEU A C 1
ATOM 4110 O O . LEU A 1 523 ? 10.296 11.314 -11.613 1.00 76.88 523 LEU A O 1
ATOM 4114 N N . SER A 1 524 ? 11.751 9.737 -12.273 1.00 73.56 524 SER A N 1
ATOM 4115 C CA . SER A 1 524 ? 12.455 9.687 -10.988 1.00 73.56 524 SER A CA 1
ATOM 4116 C C . SER A 1 524 ? 13.129 11.025 -10.644 1.00 73.56 524 SER A C 1
ATOM 4118 O O . SER A 1 524 ? 13.595 11.726 -11.544 1.00 73.56 524 SER A O 1
ATOM 4120 N N . GLU A 1 525 ? 13.258 11.341 -9.353 1.00 74.69 525 GLU A N 1
ATOM 4121 C CA . GLU A 1 525 ? 13.839 12.603 -8.861 1.00 74.69 525 GLU A CA 1
ATOM 4122 C C . GLU A 1 525 ? 15.223 12.900 -9.468 1.00 74.69 525 GLU A C 1
ATOM 4124 O O . GLU A 1 525 ? 15.438 13.974 -10.024 1.00 74.69 525 GLU A O 1
ATOM 4129 N N . LEU A 1 526 ? 16.130 11.914 -9.507 1.00 78.56 526 LEU A N 1
ATOM 4130 C CA . LEU A 1 526 ? 17.466 12.112 -10.091 1.00 78.56 526 LEU A CA 1
ATOM 4131 C C . LEU A 1 526 ? 17.435 12.358 -11.608 1.00 78.56 526 LEU A C 1
ATOM 4133 O O . LEU A 1 526 ? 18.300 13.052 -12.145 1.00 78.56 526 LEU A O 1
ATOM 4137 N N . THR A 1 527 ? 16.446 11.809 -12.321 1.00 84.88 527 THR A N 1
ATOM 4138 C CA . THR A 1 527 ? 16.241 12.130 -13.740 1.00 84.88 527 THR A CA 1
ATOM 4139 C C . THR A 1 527 ? 15.714 13.556 -13.898 1.00 84.88 527 THR A C 1
ATOM 4141 O O . THR A 1 527 ? 16.145 14.260 -14.811 1.00 84.88 527 THR A O 1
ATOM 4144 N N . GLN A 1 528 ? 14.835 14.018 -13.003 1.00 85.75 528 GLN A N 1
ATOM 4145 C CA . GLN A 1 528 ? 14.357 15.405 -13.002 1.00 85.75 528 GLN A CA 1
ATOM 4146 C C . GLN A 1 528 ? 15.506 16.388 -12.738 1.00 85.75 528 GLN A C 1
ATOM 4148 O O . GLN A 1 528 ? 15.666 17.355 -13.485 1.00 85.75 528 GLN A O 1
ATOM 4153 N N . ASP A 1 529 ? 16.371 16.098 -11.764 1.00 84.44 529 ASP A N 1
ATOM 4154 C CA . ASP A 1 529 ? 17.580 16.884 -11.493 1.00 84.44 529 ASP A CA 1
ATOM 4155 C C . ASP A 1 529 ? 18.529 16.918 -12.692 1.00 84.44 529 ASP A C 1
ATOM 4157 O O . ASP A 1 529 ? 19.130 17.955 -12.999 1.00 84.44 529 ASP A O 1
ATOM 4161 N N . TYR A 1 530 ? 18.634 15.804 -13.419 1.00 89.75 530 TYR A N 1
ATOM 4162 C CA . TYR A 1 530 ? 19.417 15.752 -14.643 1.00 89.75 530 TYR A CA 1
ATOM 4163 C C . TYR A 1 530 ? 18.851 16.701 -15.715 1.00 89.75 530 TYR A C 1
ATOM 4165 O O . TYR A 1 530 ? 19.591 17.520 -16.271 1.00 89.75 530 TYR A O 1
ATOM 4173 N N . LEU A 1 531 ? 17.539 16.655 -15.968 1.00 91.31 531 LEU A N 1
ATOM 4174 C CA . LEU A 1 531 ? 16.875 17.572 -16.903 1.00 91.31 531 LEU A CA 1
ATOM 4175 C C . LEU A 1 531 ? 17.056 19.033 -16.478 1.00 91.31 531 LEU A C 1
ATOM 4177 O O . LEU A 1 531 ? 17.468 19.873 -17.281 1.00 91.31 531 LEU A O 1
ATOM 4181 N N . LYS A 1 532 ? 16.836 19.334 -15.198 1.00 89.94 532 LYS A N 1
ATOM 4182 C CA . LYS A 1 532 ? 17.028 20.669 -14.628 1.00 89.94 532 LYS A CA 1
ATOM 4183 C C . LYS A 1 532 ? 18.444 21.181 -14.864 1.00 89.94 532 LYS A C 1
ATOM 4185 O O . LYS A 1 532 ? 18.624 22.296 -15.353 1.00 89.94 532 LYS A O 1
ATOM 4190 N N . ALA A 1 533 ? 19.454 20.359 -14.592 1.00 87.81 533 ALA A N 1
ATOM 4191 C CA . ALA A 1 533 ? 20.843 20.740 -14.785 1.00 87.81 533 ALA A CA 1
ATOM 4192 C C . ALA A 1 533 ? 21.196 20.958 -16.268 1.00 87.81 533 ALA A C 1
ATOM 4194 O O . ALA A 1 533 ? 21.911 21.912 -16.585 1.00 87.81 533 ALA A O 1
ATOM 4195 N N . LEU A 1 534 ? 20.662 20.156 -17.197 1.00 90.12 534 LEU A N 1
ATOM 4196 C CA . LEU A 1 534 ? 20.824 20.406 -18.634 1.00 90.12 534 LEU A CA 1
ATOM 4197 C C . LEU A 1 534 ? 20.224 21.768 -19.032 1.00 90.12 534 LEU A C 1
ATOM 4199 O O . LEU A 1 534 ? 20.907 22.573 -19.675 1.00 90.12 534 LEU A O 1
ATOM 4203 N N . ARG A 1 535 ? 18.997 22.070 -18.585 1.00 88.19 535 ARG A N 1
ATOM 4204 C CA . ARG A 1 535 ? 18.307 23.338 -18.880 1.00 88.19 535 ARG A CA 1
ATOM 4205 C C . ARG A 1 535 ? 19.033 24.545 -18.293 1.00 88.19 535 ARG A C 1
ATOM 4207 O O . ARG A 1 535 ? 19.283 25.517 -19.004 1.00 88.19 535 ARG A O 1
ATOM 4214 N N . SER A 1 536 ? 19.440 24.487 -17.023 1.00 87.38 536 SER A N 1
ATOM 4215 C CA . SER A 1 536 ? 20.162 25.581 -16.353 1.00 87.38 536 SER A CA 1
ATOM 4216 C C . SER A 1 536 ? 21.514 25.904 -16.998 1.00 87.38 536 SER A C 1
ATOM 4218 O O . SER A 1 536 ? 22.014 27.015 -16.840 1.00 87.38 536 SER A O 1
ATOM 4220 N N . ASN A 1 537 ? 22.096 24.976 -17.765 1.00 85.44 537 ASN A N 1
ATOM 4221 C CA . ASN A 1 537 ? 23.325 25.214 -18.525 1.00 85.44 537 ASN A CA 1
ATOM 4222 C C . ASN A 1 537 ? 23.080 25.753 -19.944 1.00 85.44 537 ASN A C 1
ATOM 4224 O O . ASN A 1 537 ? 24.034 25.889 -20.712 1.00 85.44 537 ASN A O 1
ATOM 4228 N N . GLY A 1 538 ? 21.842 26.128 -20.278 1.00 84.06 538 GLY A N 1
ATOM 4229 C CA . GLY A 1 538 ? 21.492 26.790 -21.535 1.00 84.06 538 GLY A CA 1
ATOM 4230 C C . GLY A 1 538 ? 21.207 25.836 -22.694 1.00 84.06 538 GLY A C 1
ATOM 4231 O O . GLY A 1 538 ? 21.338 26.243 -23.848 1.00 84.06 538 GLY A O 1
ATOM 4232 N N . LEU A 1 539 ? 20.854 24.579 -22.406 1.00 88.44 539 LEU A N 1
ATOM 4233 C CA . LEU A 1 539 ? 20.336 23.648 -23.408 1.00 88.44 539 LEU A CA 1
ATOM 4234 C C . LEU A 1 539 ? 18.814 23.767 -23.497 1.00 88.44 539 LEU A C 1
ATOM 4236 O O . LEU A 1 539 ? 18.128 23.798 -22.477 1.00 88.44 539 LEU A O 1
ATOM 4240 N N . ARG A 1 540 ? 18.296 23.782 -24.725 1.00 90.56 540 ARG A N 1
ATOM 4241 C CA . ARG A 1 540 ? 16.871 23.568 -25.006 1.00 90.56 540 ARG A CA 1
ATOM 4242 C C . ARG A 1 540 ? 16.591 22.071 -24.967 1.00 90.56 540 ARG A C 1
ATOM 4244 O O . ARG A 1 540 ? 17.368 21.314 -25.549 1.00 90.56 540 ARG A O 1
ATOM 4251 N N . LEU A 1 541 ? 15.535 21.634 -24.290 1.00 92.31 541 LEU A N 1
ATOM 4252 C CA . LEU A 1 541 ? 15.293 20.214 -24.020 1.00 92.31 541 LEU A CA 1
ATOM 4253 C C . LEU A 1 541 ? 14.043 19.711 -24.732 1.00 92.31 541 LEU A C 1
ATOM 4255 O O . LEU A 1 541 ? 12.938 20.167 -24.454 1.00 92.31 541 LEU A O 1
ATOM 4259 N N . ILE A 1 542 ? 14.216 18.713 -25.593 1.00 93.75 542 ILE A N 1
ATOM 4260 C CA . ILE A 1 542 ? 13.112 17.874 -26.056 1.00 93.75 542 ILE A CA 1
ATOM 4261 C C . ILE A 1 542 ? 13.205 16.547 -25.324 1.00 93.75 542 ILE A C 1
ATOM 4263 O O . ILE A 1 542 ? 14.217 15.857 -25.443 1.00 93.75 542 ILE A O 1
ATOM 4267 N N . VAL A 1 543 ? 12.162 16.175 -24.589 1.00 94.75 543 VAL A N 1
ATOM 4268 C CA . VAL A 1 543 ? 12.137 14.907 -23.854 1.00 94.75 543 VAL A CA 1
ATOM 4269 C C . VAL A 1 543 ? 11.257 13.910 -24.598 1.00 94.75 543 VAL A C 1
ATOM 4271 O O . VAL A 1 543 ? 10.067 14.133 -24.779 1.00 94.75 543 VAL A O 1
ATOM 4274 N N . SER A 1 544 ? 11.838 12.798 -25.032 1.00 94.81 544 SER A N 1
ATOM 4275 C CA . SER A 1 544 ? 11.100 11.648 -25.543 1.00 94.81 544 SER A CA 1
ATOM 4276 C C . SER A 1 544 ? 10.829 10.679 -24.398 1.00 94.81 544 SER A C 1
ATOM 4278 O O . SER A 1 544 ? 11.740 9.992 -23.936 1.00 94.81 544 SER A O 1
ATOM 4280 N N . LEU A 1 545 ? 9.573 10.619 -23.975 1.00 91.75 545 LEU A N 1
ATOM 4281 C CA . LEU A 1 545 ? 9.061 9.818 -22.878 1.00 91.75 545 LEU A CA 1
ATOM 4282 C C . LEU A 1 545 ? 8.478 8.499 -23.403 1.00 91.75 545 LEU A C 1
ATOM 4284 O O . LEU A 1 545 ? 7.466 8.487 -24.102 1.00 91.75 545 LEU A O 1
ATOM 4288 N N . ALA A 1 546 ? 9.128 7.384 -23.083 1.00 87.69 546 ALA A N 1
ATOM 4289 C CA . ALA A 1 546 ? 8.629 6.049 -23.387 1.00 87.69 546 ALA A CA 1
ATOM 4290 C C . ALA A 1 546 ? 7.696 5.557 -22.266 1.00 87.69 546 ALA A C 1
ATOM 4292 O O . ALA A 1 546 ? 8.123 5.439 -21.116 1.00 87.69 546 ALA A O 1
ATOM 4293 N N . CYS A 1 547 ? 6.444 5.247 -22.610 1.00 78.44 547 CYS A N 1
ATOM 4294 C CA . CYS A 1 547 ? 5.349 4.967 -21.676 1.00 78.44 547 CYS A CA 1
ATOM 4295 C C . CYS A 1 547 ? 4.630 3.646 -22.002 1.00 78.44 547 CYS A C 1
ATOM 4297 O O . CYS A 1 547 ? 4.807 3.080 -23.086 1.00 78.44 547 CYS A O 1
ATOM 4299 N N . ARG A 1 548 ? 3.802 3.145 -21.069 1.00 71.06 548 ARG A N 1
ATOM 4300 C CA . ARG A 1 548 ? 2.948 1.959 -21.306 1.00 71.06 548 ARG A CA 1
ATOM 4301 C C . ARG A 1 548 ? 1.794 2.252 -22.264 1.00 71.06 548 ARG A C 1
ATOM 4303 O O . ARG A 1 548 ? 1.410 1.381 -23.035 1.00 71.06 548 ARG A O 1
ATOM 4310 N N . ASN A 1 549 ? 1.254 3.465 -22.199 1.00 71.56 549 ASN A N 1
ATOM 4311 C CA . ASN A 1 549 ? 0.212 3.973 -23.084 1.00 71.56 549 ASN A CA 1
ATOM 4312 C C . ASN A 1 549 ? 0.552 5.426 -23.457 1.00 71.56 549 ASN A C 1
ATOM 4314 O O . ASN A 1 549 ? 1.128 6.153 -22.651 1.00 71.56 549 ASN A O 1
ATOM 4318 N N . ILE A 1 550 ? 0.198 5.846 -24.668 1.00 76.69 550 ILE A N 1
ATOM 4319 C CA . ILE A 1 550 ? 0.325 7.231 -25.133 1.00 76.69 550 ILE A CA 1
ATOM 4320 C C . ILE A 1 550 ? -0.664 8.190 -24.459 1.00 76.69 550 ILE A C 1
ATOM 4322 O O . ILE A 1 550 ? -0.384 9.381 -24.393 1.00 76.69 550 ILE A O 1
ATOM 4326 N N . ASP A 1 551 ? -1.768 7.677 -23.908 1.00 69.12 551 ASP A N 1
ATOM 4327 C CA . ASP A 1 551 ? -2.740 8.458 -23.126 1.00 69.12 551 ASP A CA 1
ATOM 4328 C C . ASP A 1 551 ? -2.318 8.628 -21.655 1.00 69.12 551 ASP A C 1
ATOM 4330 O O . ASP A 1 551 ? -3.123 9.020 -20.804 1.00 69.12 551 ASP A O 1
ATOM 4334 N N . VAL A 1 552 ? -1.069 8.277 -21.324 1.00 68.06 552 VAL A N 1
ATOM 4335 C CA . VAL A 1 552 ? -0.560 8.377 -19.959 1.00 68.06 552 VAL A CA 1
ATOM 4336 C C . VAL A 1 552 ? -0.575 9.822 -19.478 1.00 68.06 552 VAL A C 1
ATOM 4338 O O . VAL A 1 552 ? -0.287 10.774 -20.207 1.00 68.06 552 VAL A O 1
ATOM 4341 N N . VAL A 1 553 ? -0.891 9.977 -18.202 1.00 67.31 553 VAL A N 1
ATOM 4342 C CA . VAL A 1 553 ? -0.896 11.274 -17.550 1.00 67.31 553 VAL A CA 1
ATOM 4343 C C . VAL A 1 553 ? 0.532 11.632 -17.166 1.00 67.31 553 VAL A C 1
ATOM 4345 O O . VAL A 1 553 ? 1.130 10.969 -16.324 1.00 67.31 553 VAL A O 1
ATOM 4348 N N . VAL A 1 554 ? 1.086 12.669 -17.788 1.00 73.06 554 VAL A N 1
ATOM 4349 C CA . VAL A 1 554 ? 2.461 13.093 -17.510 1.00 73.06 554 VAL A CA 1
ATOM 4350 C C . VAL A 1 554 ? 2.511 13.976 -16.269 1.00 73.06 554 VAL A C 1
ATOM 4352 O O . VAL A 1 554 ? 1.763 14.953 -16.173 1.00 73.06 554 VAL A O 1
ATOM 4355 N N . ASP A 1 555 ? 3.418 13.647 -15.347 1.00 69.69 555 ASP A N 1
ATOM 4356 C CA . ASP A 1 555 ? 3.660 14.431 -14.136 1.00 69.69 555 ASP A CA 1
ATOM 4357 C C . ASP A 1 555 ? 4.124 15.856 -14.509 1.00 69.69 555 ASP A C 1
ATOM 4359 O O . ASP A 1 555 ? 5.186 16.022 -15.115 1.00 69.69 555 ASP A O 1
ATOM 4363 N N . PRO A 1 556 ? 3.364 16.906 -14.150 1.00 72.00 556 PRO A N 1
ATOM 4364 C CA . PRO A 1 556 ? 3.686 18.280 -14.513 1.00 72.00 556 PRO A CA 1
ATOM 4365 C C . PRO A 1 556 ? 4.958 18.831 -13.852 1.00 72.00 556 PRO A C 1
ATOM 4367 O O . PRO A 1 556 ? 5.500 19.811 -14.363 1.00 72.00 556 PRO A O 1
ATOM 4370 N N . LYS A 1 557 ? 5.468 18.232 -12.763 1.00 74.38 557 LYS A N 1
ATOM 4371 C CA . LYS A 1 557 ? 6.645 18.746 -12.029 1.00 74.38 557 LYS A CA 1
ATOM 4372 C C . LYS A 1 557 ? 7.872 18.927 -12.899 1.00 74.38 557 LYS A C 1
ATOM 4374 O O . LYS A 1 557 ? 8.591 19.901 -12.747 1.00 74.38 557 LYS A O 1
ATOM 4379 N N . TRP A 1 558 ? 8.132 17.979 -13.791 1.00 82.62 558 TRP A N 1
ATOM 4380 C CA . TRP A 1 558 ? 9.338 18.010 -14.609 1.00 82.62 558 TRP A CA 1
ATOM 4381 C C . TRP A 1 558 ? 9.103 18.656 -15.975 1.00 82.62 558 TRP A C 1
ATOM 4383 O O . TRP A 1 558 ? 10.070 18.977 -16.670 1.00 82.62 558 TRP A O 1
ATOM 4393 N N . LEU A 1 559 ? 7.840 18.900 -16.351 1.00 84.69 559 LEU A N 1
ATOM 4394 C CA . LEU A 1 559 ? 7.488 19.554 -17.613 1.00 84.69 559 LEU A CA 1
ATOM 4395 C C . LEU A 1 559 ? 8.065 20.971 -17.700 1.00 84.69 559 LEU A C 1
ATOM 4397 O O . LEU A 1 559 ? 8.444 21.396 -18.786 1.00 84.69 559 LEU A O 1
ATOM 4401 N N . GLU A 1 560 ? 8.241 21.677 -16.577 1.00 83.38 560 GLU A N 1
ATOM 4402 C CA . GLU A 1 560 ? 8.907 22.990 -16.574 1.00 83.38 560 GLU A CA 1
ATOM 4403 C C . GLU A 1 560 ? 10.363 22.936 -17.077 1.00 83.38 560 GLU A C 1
ATOM 4405 O O . GLU A 1 560 ? 10.900 23.947 -17.539 1.00 83.38 560 GLU A O 1
ATOM 4410 N N . TYR A 1 561 ? 11.005 21.762 -17.009 1.00 87.38 561 TYR A N 1
ATOM 4411 C CA . TYR A 1 561 ? 12.371 21.555 -17.480 1.00 87.38 561 TYR A CA 1
ATOM 4412 C C . TYR A 1 561 ? 12.430 21.183 -18.964 1.00 87.38 561 TYR A C 1
ATOM 4414 O O . TYR A 1 561 ? 13.468 21.382 -19.594 1.00 87.38 561 TYR A O 1
ATOM 4422 N N . ALA A 1 562 ? 11.329 20.740 -19.564 1.00 89.88 562 ALA A N 1
ATOM 4423 C CA . ALA A 1 562 ? 11.244 20.451 -20.990 1.00 89.88 562 ALA A CA 1
ATOM 4424 C C . ALA A 1 562 ? 10.754 21.673 -21.790 1.00 89.88 562 ALA A C 1
ATOM 4426 O O . ALA A 1 562 ? 10.118 22.586 -21.264 1.00 89.88 562 ALA A O 1
ATOM 4427 N N . ASP A 1 563 ? 11.113 21.743 -23.067 1.00 88.75 563 ASP A N 1
ATOM 4428 C CA . ASP A 1 563 ? 10.569 22.721 -24.014 1.00 88.75 563 ASP A CA 1
ATOM 4429 C C . ASP A 1 563 ? 9.499 22.086 -24.922 1.00 88.75 563 ASP A C 1
ATOM 4431 O O . ASP A 1 563 ? 8.568 22.770 -25.349 1.00 88.75 563 ASP A O 1
ATOM 4435 N N . ASP A 1 564 ? 9.620 20.785 -25.204 1.00 90.56 564 ASP A N 1
ATOM 4436 C CA . ASP A 1 564 ? 8.616 19.957 -25.885 1.00 90.56 564 ASP A CA 1
ATOM 4437 C C . ASP A 1 564 ? 8.763 18.501 -25.411 1.00 90.56 564 ASP A C 1
ATOM 4439 O O . ASP A 1 564 ? 9.865 18.079 -25.032 1.00 90.56 564 ASP A O 1
ATOM 4443 N N . VAL A 1 565 ? 7.673 17.732 -25.418 1.00 92.25 565 VAL A N 1
AT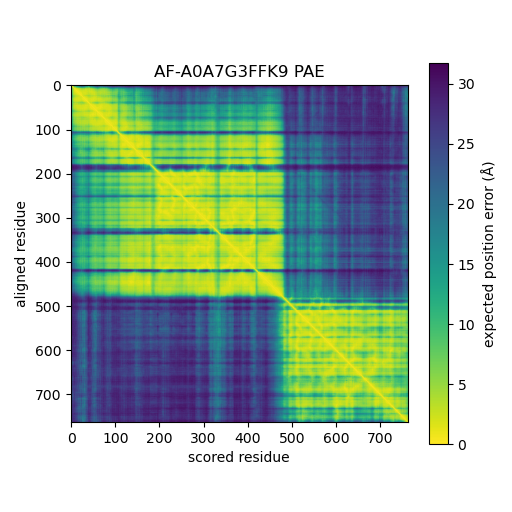OM 4444 C CA . VAL A 1 565 ? 7.676 16.336 -24.957 1.00 92.25 565 VAL A CA 1
ATOM 4445 C C . VAL A 1 565 ? 7.010 15.431 -25.980 1.00 92.25 565 VAL A C 1
ATOM 4447 O O . VAL A 1 565 ? 5.859 15.634 -26.349 1.00 92.25 565 VAL A O 1
ATOM 4450 N N . LEU A 1 566 ? 7.726 14.391 -26.400 1.00 92.25 566 LEU A N 1
ATOM 4451 C CA . LEU A 1 566 ? 7.178 13.309 -27.206 1.00 92.25 566 LEU A CA 1
ATOM 4452 C C . LEU A 1 566 ? 6.796 12.151 -26.285 1.00 92.25 566 LEU A C 1
ATOM 4454 O O . LEU A 1 566 ? 7.677 11.529 -25.703 1.00 92.25 566 LEU A O 1
ATOM 4458 N N . ILE A 1 567 ? 5.513 11.823 -26.183 1.00 89.75 567 ILE A N 1
ATOM 4459 C CA . ILE A 1 567 ? 5.023 10.636 -25.475 1.00 89.75 567 ILE A CA 1
ATOM 4460 C C . ILE A 1 567 ? 4.905 9.508 -26.496 1.00 89.75 567 ILE A C 1
ATOM 4462 O O . ILE A 1 567 ? 4.227 9.663 -27.509 1.00 89.75 567 ILE A O 1
ATOM 4466 N N . ARG A 1 568 ? 5.558 8.370 -26.259 1.00 88.31 568 ARG A N 1
ATOM 4467 C CA . ARG A 1 568 ? 5.565 7.235 -27.194 1.00 88.31 568 ARG A CA 1
ATOM 4468 C C . ARG A 1 568 ? 5.463 5.898 -26.478 1.00 88.31 568 ARG A C 1
ATOM 4470 O O . ARG A 1 568 ? 5.882 5.765 -25.332 1.00 88.31 568 ARG A O 1
ATOM 4477 N N . GLU A 1 569 ? 4.962 4.885 -27.174 1.00 82.81 569 GLU A N 1
ATOM 4478 C CA . GLU A 1 569 ? 5.062 3.500 -26.705 1.00 82.81 569 GLU A CA 1
ATOM 4479 C C . GLU A 1 569 ? 6.531 3.074 -26.561 1.00 82.81 569 GLU A C 1
ATOM 4481 O O . GLU A 1 569 ? 7.396 3.451 -27.360 1.00 82.81 569 GLU A O 1
ATOM 4486 N N . ASN A 1 570 ? 6.819 2.244 -25.558 1.00 80.69 570 ASN A N 1
ATOM 4487 C CA . ASN A 1 570 ? 8.166 1.744 -25.294 1.00 80.69 570 ASN A CA 1
ATOM 4488 C C . ASN A 1 570 ? 8.644 0.720 -26.349 1.00 80.69 570 ASN A C 1
ATOM 4490 O O . ASN A 1 570 ? 8.619 -0.490 -26.124 1.00 80.69 570 ASN A O 1
ATOM 4494 N N . SER A 1 571 ? 9.098 1.203 -27.509 1.00 73.31 571 SER A N 1
ATOM 4495 C CA . SER A 1 571 ? 9.671 0.384 -28.586 1.00 73.31 571 SER A CA 1
ATOM 4496 C C . SER A 1 571 ? 10.874 1.059 -29.265 1.00 73.31 571 SER A C 1
ATOM 4498 O O . SER A 1 571 ? 10.993 2.284 -29.300 1.00 73.31 571 SER A O 1
ATOM 4500 N N . GLY A 1 572 ? 11.818 0.267 -29.785 1.00 66.00 572 GLY A N 1
ATOM 4501 C CA . GLY A 1 572 ? 12.997 0.775 -30.507 1.00 66.00 572 GLY A CA 1
ATOM 4502 C C . GLY A 1 572 ? 14.104 1.414 -29.648 1.00 66.00 572 GLY A C 1
ATOM 4503 O O . GLY A 1 572 ? 15.068 1.931 -30.211 1.00 66.00 572 GLY A O 1
ATOM 4504 N N . PHE A 1 573 ? 14.006 1.355 -28.310 1.00 81.06 573 PHE A N 1
ATOM 4505 C CA . PHE A 1 573 ? 14.975 1.921 -27.349 1.00 81.06 573 PHE A CA 1
ATOM 4506 C C . PHE A 1 573 ? 15.313 3.409 -27.612 1.00 81.06 573 PHE A C 1
ATOM 4508 O O . PHE A 1 573 ? 14.582 4.116 -28.307 1.00 81.06 573 PHE A O 1
ATOM 4515 N N . ASP A 1 574 ? 16.412 3.904 -27.033 1.00 85.25 574 ASP A N 1
ATOM 4516 C CA . ASP A 1 574 ? 16.813 5.317 -27.077 1.00 85.25 574 ASP A CA 1
ATOM 4517 C C . ASP A 1 574 ? 17.001 5.836 -28.515 1.00 85.25 574 ASP A C 1
ATOM 4519 O O . ASP A 1 574 ? 16.579 6.943 -28.839 1.00 85.25 574 ASP A O 1
ATOM 4523 N N . PHE A 1 575 ? 17.556 5.011 -29.411 1.00 87.12 575 PHE A N 1
ATOM 4524 C CA . PHE A 1 575 ? 17.741 5.372 -30.821 1.00 87.12 575 PHE A CA 1
ATOM 4525 C C . PHE A 1 575 ? 16.419 5.560 -31.565 1.00 87.12 575 PHE A C 1
ATOM 4527 O O . PHE A 1 575 ? 16.299 6.514 -32.331 1.00 87.12 575 PHE A O 1
ATOM 4534 N N . GLY A 1 576 ? 15.423 4.704 -31.313 1.00 86.94 576 GLY A N 1
ATOM 4535 C CA . GLY A 1 576 ? 14.072 4.892 -31.839 1.00 86.94 576 GLY A CA 1
ATOM 4536 C C . GLY A 1 576 ? 13.433 6.177 -31.310 1.00 86.94 576 GLY A C 1
ATOM 4537 O O . GLY A 1 576 ? 12.873 6.943 -32.091 1.00 86.94 576 GLY A O 1
ATOM 4538 N N . SER A 1 577 ? 13.597 6.462 -30.012 1.00 89.50 577 SER A N 1
ATOM 4539 C CA . SER A 1 577 ? 13.114 7.698 -29.377 1.00 89.50 577 SER A CA 1
ATOM 4540 C C . SER A 1 577 ? 13.700 8.951 -30.034 1.00 89.50 577 SER A C 1
ATOM 4542 O O . SER A 1 577 ? 12.969 9.859 -30.425 1.00 89.50 577 SER A O 1
ATOM 4544 N N . TRP A 1 578 ? 15.020 8.997 -30.212 1.00 93.81 578 TRP A N 1
ATOM 4545 C CA . TRP A 1 578 ? 15.690 10.126 -30.856 1.00 93.81 578 TRP A CA 1
ATOM 4546 C C . TRP A 1 578 ? 15.330 10.267 -32.340 1.00 93.81 578 TRP A C 1
ATOM 4548 O O . TRP A 1 578 ? 15.128 11.386 -32.816 1.00 93.81 578 TRP A O 1
ATOM 4558 N N . ALA A 1 579 ? 15.215 9.151 -33.066 1.00 90.69 579 ALA A N 1
ATOM 4559 C CA . ALA A 1 579 ? 14.830 9.152 -34.474 1.00 90.69 579 ALA A CA 1
ATOM 4560 C C . ALA A 1 579 ? 13.403 9.681 -34.680 1.00 90.69 579 ALA A C 1
ATOM 4562 O O . ALA A 1 579 ? 13.170 10.471 -35.595 1.00 90.69 579 ALA A O 1
ATOM 4563 N N . ASP A 1 580 ? 12.461 9.291 -33.819 1.00 89.94 580 ASP A N 1
ATOM 4564 C CA . ASP A 1 580 ? 11.081 9.777 -33.871 1.00 89.94 580 ASP A CA 1
ATOM 4565 C C . ASP A 1 580 ? 11.010 11.293 -33.645 1.00 89.94 580 ASP A C 1
ATOM 4567 O O . ASP A 1 580 ? 10.361 11.997 -34.419 1.00 89.94 580 ASP A O 1
ATOM 4571 N N . VAL A 1 581 ? 11.757 11.817 -32.664 1.00 92.00 581 VAL A N 1
ATOM 4572 C CA . VAL A 1 581 ? 11.861 13.267 -32.438 1.00 92.00 581 VAL A CA 1
ATOM 4573 C C . VAL A 1 581 ? 12.397 13.990 -33.677 1.00 92.00 581 VAL A C 1
ATOM 4575 O O . VAL A 1 581 ? 11.813 14.981 -34.112 1.00 92.00 581 VAL A O 1
ATOM 4578 N N . LEU A 1 582 ? 13.488 13.504 -34.276 1.00 91.88 582 LEU A N 1
ATOM 4579 C CA . LEU A 1 582 ? 14.093 14.139 -35.455 1.00 91.88 582 LEU A CA 1
ATOM 4580 C C . LEU A 1 582 ? 13.201 14.084 -36.698 1.00 91.88 582 LEU A C 1
ATOM 4582 O O . LEU A 1 582 ? 13.259 14.991 -37.534 1.00 91.88 582 LEU A O 1
ATOM 4586 N N . ARG A 1 583 ? 12.384 13.033 -36.820 1.00 88.50 583 ARG A N 1
ATOM 4587 C CA . ARG A 1 583 ? 11.407 12.870 -37.900 1.00 88.50 583 ARG A CA 1
ATOM 4588 C C . ARG A 1 583 ? 10.257 13.869 -37.760 1.00 88.50 583 ARG A C 1
ATOM 4590 O O . ARG A 1 583 ? 9.888 14.502 -38.746 1.00 88.50 583 ARG A O 1
ATOM 4597 N N . ASP A 1 584 ? 9.746 14.045 -36.545 1.00 88.19 584 ASP A N 1
ATOM 4598 C CA . ASP A 1 584 ? 8.586 14.900 -36.261 1.00 88.19 584 ASP A CA 1
ATOM 4599 C C . ASP A 1 584 ? 8.944 16.385 -36.101 1.00 88.19 584 ASP A C 1
ATOM 4601 O O . ASP A 1 584 ? 8.093 17.263 -36.270 1.00 88.19 584 ASP A O 1
ATOM 4605 N N . ARG A 1 585 ? 10.208 16.690 -35.780 1.00 88.56 585 ARG A N 1
ATOM 4606 C CA . ARG A 1 585 ? 10.732 18.052 -35.602 1.00 88.56 585 ARG A CA 1
ATOM 4607 C C . ARG A 1 585 ? 11.931 18.302 -36.530 1.00 88.56 585 ARG A C 1
ATOM 4609 O O . ARG A 1 585 ? 13.044 18.535 -36.057 1.00 88.56 585 ARG A O 1
ATOM 4616 N N . PRO A 1 586 ? 11.738 18.348 -37.864 1.00 87.56 586 PRO A N 1
ATOM 4617 C CA . PRO A 1 586 ? 12.833 18.536 -38.823 1.00 87.56 586 PRO A CA 1
ATOM 4618 C C . PRO A 1 586 ? 13.560 19.884 -38.677 1.00 87.56 586 PRO A C 1
ATOM 4620 O O . PRO A 1 586 ? 14.678 20.044 -39.163 1.00 87.56 586 PRO A O 1
ATOM 4623 N N . ALA A 1 587 ? 12.966 20.857 -37.981 1.00 88.00 587 ALA A N 1
ATOM 4624 C CA . ALA A 1 587 ? 13.625 22.115 -37.644 1.00 88.00 587 ALA A CA 1
ATOM 4625 C C . ALA A 1 587 ? 14.874 21.927 -36.753 1.00 88.00 587 ALA A C 1
ATOM 4627 O O . ALA A 1 587 ? 15.758 22.782 -36.768 1.00 88.00 587 ALA A O 1
ATOM 4628 N N . LEU A 1 588 ? 15.001 20.796 -36.047 1.00 90.25 588 LEU A N 1
ATOM 4629 C CA . LEU A 1 588 ? 16.181 20.450 -35.242 1.00 90.25 588 LEU A CA 1
ATOM 4630 C C . LEU A 1 588 ? 17.471 20.340 -36.054 1.00 90.25 588 LEU A C 1
ATOM 4632 O O . LEU A 1 588 ? 18.552 20.584 -35.524 1.00 90.25 588 LEU A O 1
ATOM 4636 N N . TRP A 1 589 ? 17.369 20.060 -37.354 1.00 91.44 589 TRP A N 1
ATOM 4637 C CA . TRP A 1 589 ? 18.518 20.044 -38.260 1.00 91.44 589 TRP A CA 1
ATOM 4638 C C . TRP A 1 589 ? 19.142 21.435 -38.484 1.00 91.44 589 TRP A C 1
ATOM 4640 O O . TRP A 1 589 ? 20.183 21.543 -39.129 1.00 91.44 589 TRP A O 1
ATOM 4650 N N . GLN A 1 590 ? 18.524 22.503 -37.961 1.00 89.06 590 GLN A N 1
ATOM 4651 C CA . GLN A 1 590 ? 19.056 23.871 -37.978 1.00 89.06 590 GLN A CA 1
ATOM 4652 C C . GLN A 1 590 ? 19.729 24.292 -36.660 1.00 89.06 590 GLN A C 1
ATOM 4654 O O . GLN A 1 590 ? 20.171 25.436 -36.557 1.00 89.06 590 GLN A O 1
ATOM 4659 N N . ALA A 1 591 ? 19.816 23.403 -35.666 1.00 90.56 591 ALA A N 1
ATOM 4660 C CA . ALA A 1 591 ? 20.507 23.680 -34.409 1.00 90.56 591 ALA A CA 1
ATOM 4661 C C . ALA A 1 591 ? 22.024 23.855 -34.613 1.00 90.56 591 ALA A C 1
ATOM 4663 O O . ALA A 1 591 ? 22.617 23.241 -35.502 1.00 90.56 591 ALA A O 1
ATOM 4664 N N . ASP A 1 592 ? 22.664 24.649 -33.749 1.00 88.25 592 ASP A N 1
ATOM 4665 C CA . ASP A 1 592 ? 24.131 24.801 -33.746 1.00 88.25 592 ASP A CA 1
ATOM 4666 C C . ASP A 1 592 ? 24.816 23.580 -33.121 1.00 88.25 592 ASP A C 1
ATOM 4668 O O . ASP A 1 592 ? 25.931 23.191 -33.493 1.00 88.25 592 ASP A O 1
ATOM 4672 N N . ARG A 1 593 ? 24.112 22.955 -32.175 1.00 91.06 593 ARG A N 1
ATOM 4673 C CA . ARG A 1 593 ? 24.514 21.734 -31.490 1.00 91.06 593 ARG A CA 1
ATOM 4674 C C . ARG A 1 593 ? 23.306 20.857 -31.249 1.00 91.06 593 ARG A C 1
ATOM 4676 O O . ARG A 1 593 ? 22.290 21.328 -30.739 1.00 91.06 593 ARG A O 1
ATOM 4683 N N . LEU A 1 594 ? 23.476 19.575 -31.539 1.00 93.44 594 LEU A N 1
ATOM 4684 C CA . LEU A 1 594 ? 22.484 18.553 -31.265 1.00 93.44 594 LEU A CA 1
ATOM 4685 C C . LEU A 1 594 ? 23.097 17.498 -30.344 1.00 93.44 594 LEU A C 1
ATOM 4687 O O . LEU A 1 594 ? 23.964 16.725 -30.753 1.00 93.44 594 LEU A O 1
ATOM 4691 N N . LEU A 1 595 ? 22.673 17.529 -29.085 1.00 94.12 595 LEU A N 1
ATOM 4692 C CA . LEU A 1 595 ? 23.048 16.603 -28.026 1.00 94.12 595 LEU A CA 1
ATOM 4693 C C . LEU A 1 595 ? 21.975 15.517 -27.889 1.00 94.12 595 LEU A C 1
ATOM 4695 O O . LEU A 1 595 ? 20.782 15.794 -27.969 1.00 94.12 595 LEU A O 1
ATOM 4699 N N . PHE A 1 596 ? 22.412 14.298 -27.628 1.00 95.75 596 PHE A N 1
ATOM 4700 C CA . PHE A 1 596 ? 21.588 13.141 -27.323 1.00 95.75 596 PHE A CA 1
ATOM 4701 C C . PHE A 1 596 ? 21.996 12.630 -25.948 1.00 95.75 596 PHE A C 1
ATOM 4703 O O . PHE A 1 596 ? 23.181 12.399 -25.693 1.00 95.75 596 PHE A O 1
ATOM 4710 N N . ALA A 1 597 ? 21.021 12.487 -25.059 1.00 94.88 597 ALA A N 1
ATOM 4711 C CA . ALA A 1 597 ? 21.228 11.979 -23.710 1.00 94.88 597 ALA A CA 1
ATOM 4712 C C . ALA A 1 597 ? 20.081 11.049 -23.305 1.00 94.88 597 ALA A C 1
ATOM 4714 O O . ALA A 1 597 ? 19.003 11.093 -23.903 1.00 94.88 597 ALA A O 1
ATOM 4715 N N . ASN A 1 598 ? 20.308 10.190 -22.311 1.00 93.50 598 ASN A N 1
ATOM 4716 C CA . ASN A 1 598 ? 19.262 9.313 -21.789 1.00 93.50 598 ASN A CA 1
ATOM 4717 C C . ASN A 1 598 ? 19.395 9.011 -20.290 1.00 93.50 598 ASN A C 1
ATOM 4719 O O . ASN A 1 598 ? 20.412 9.298 -19.659 1.00 93.50 598 ASN A O 1
ATOM 4723 N N . ASP A 1 599 ? 18.360 8.379 -19.738 1.00 88.38 599 ASP A N 1
ATOM 4724 C CA . ASP A 1 599 ? 18.255 7.987 -18.325 1.00 88.38 599 ASP A CA 1
ATOM 4725 C C . ASP A 1 599 ? 19.021 6.702 -17.942 1.00 88.38 599 ASP A C 1
ATOM 4727 O O . ASP A 1 599 ? 18.863 6.153 -16.845 1.00 88.38 599 ASP A O 1
ATOM 4731 N N . SER A 1 600 ? 19.861 6.169 -18.838 1.00 86.12 600 SER A N 1
ATOM 4732 C CA . SER A 1 600 ? 20.675 4.986 -18.527 1.00 86.12 600 SER A CA 1
ATOM 4733 C C . SER A 1 600 ? 21.824 5.288 -17.562 1.00 86.12 600 SER A C 1
ATOM 4735 O O . SER A 1 600 ? 22.475 4.356 -17.073 1.00 86.12 600 SER A O 1
ATOM 4737 N N . VAL A 1 601 ? 22.067 6.573 -17.301 1.00 87.38 601 VAL A N 1
ATOM 4738 C CA . VAL A 1 601 ? 23.005 7.094 -16.314 1.00 87.38 601 VAL A CA 1
ATOM 4739 C C . VAL A 1 601 ? 22.309 8.039 -15.345 1.00 87.38 601 VAL A C 1
ATOM 4741 O O . VAL A 1 601 ? 21.279 8.630 -15.654 1.00 87.38 601 VAL A O 1
ATOM 4744 N N . VAL A 1 602 ? 22.931 8.205 -14.186 1.00 82.44 602 VAL A N 1
ATOM 4745 C CA . VAL A 1 602 ? 22.517 9.115 -13.128 1.00 82.44 602 VAL A CA 1
ATOM 4746 C C . VAL A 1 602 ? 23.674 10.062 -12.829 1.00 82.44 602 VAL A C 1
ATOM 4748 O O . VAL A 1 602 ? 24.807 9.589 -12.667 1.00 82.44 602 VAL A O 1
ATOM 4751 N N . PRO A 1 603 ? 23.434 11.380 -12.771 1.00 86.00 603 PRO A N 1
ATOM 4752 C CA . PRO A 1 603 ? 24.435 12.321 -12.305 1.00 86.00 603 PRO A CA 1
ATOM 4753 C C . PRO A 1 603 ? 24.560 12.233 -10.780 1.00 86.00 603 PRO A C 1
ATOM 4755 O O . PRO A 1 603 ? 23.627 12.561 -10.060 1.00 86.00 603 PRO A O 1
ATOM 4758 N N . ILE A 1 604 ? 25.717 11.805 -10.281 1.00 80.44 604 ILE A N 1
ATOM 4759 C CA . ILE A 1 604 ? 26.006 11.763 -8.834 1.00 80.44 604 ILE A CA 1
ATOM 4760 C C . ILE A 1 604 ? 26.896 12.925 -8.371 1.00 80.44 604 ILE A C 1
ATOM 4762 O O . ILE A 1 604 ? 27.015 13.200 -7.181 1.00 80.44 604 ILE A O 1
ATOM 4766 N N . LYS A 1 605 ? 27.508 13.640 -9.321 1.00 79.75 605 LYS A N 1
ATOM 4767 C CA . LYS A 1 605 ? 28.196 14.916 -9.096 1.00 79.75 605 LYS A CA 1
ATOM 4768 C C . LYS A 1 605 ? 27.507 16.009 -9.907 1.00 79.75 605 LYS A C 1
ATOM 4770 O O . LYS A 1 605 ? 26.851 15.732 -10.912 1.00 79.75 605 LYS A O 1
ATOM 4775 N N . LYS A 1 606 ? 27.709 17.271 -9.522 1.00 79.31 606 LYS A N 1
ATOM 4776 C CA . LYS A 1 606 ? 27.221 18.429 -10.288 1.00 79.31 606 LYS A CA 1
ATOM 4777 C C . LYS A 1 606 ? 27.756 18.388 -11.723 1.00 79.31 606 LYS A C 1
ATOM 4779 O O . LYS A 1 606 ? 28.959 18.501 -11.946 1.00 79.31 606 LYS A O 1
ATOM 4784 N N . ILE A 1 607 ? 26.858 18.289 -12.704 1.00 83.62 607 ILE A N 1
ATOM 4785 C CA . ILE A 1 607 ? 27.233 18.166 -14.124 1.00 83.62 607 ILE A CA 1
ATOM 4786 C C . ILE A 1 607 ? 27.652 19.492 -14.777 1.00 83.62 607 ILE A C 1
ATOM 4788 O O . ILE A 1 607 ? 28.161 19.477 -15.896 1.00 83.62 607 ILE A O 1
ATOM 4792 N N . ASN A 1 608 ? 27.463 20.633 -14.100 1.00 81.06 608 ASN A N 1
ATOM 4793 C CA . ASN A 1 608 ? 27.685 21.976 -14.657 1.00 81.06 608 ASN A CA 1
ATOM 4794 C C . ASN A 1 608 ? 29.074 22.140 -15.289 1.00 81.06 608 ASN A C 1
ATOM 4796 O O . ASN A 1 608 ? 29.186 22.662 -16.394 1.00 81.06 608 ASN A O 1
ATOM 4800 N N . ASN A 1 609 ? 30.121 21.647 -14.624 1.00 78.31 609 ASN A N 1
ATOM 4801 C CA . ASN A 1 609 ? 31.496 21.777 -15.112 1.00 78.31 609 ASN A CA 1
ATOM 4802 C C . ASN A 1 609 ? 31.692 21.043 -16.444 1.00 78.31 609 ASN A C 1
ATOM 4804 O O . ASN A 1 609 ? 32.275 21.588 -17.374 1.00 78.31 609 ASN A O 1
ATOM 4808 N N . VAL A 1 610 ? 31.136 19.836 -16.567 1.00 83.50 610 VAL A N 1
ATOM 4809 C CA . VAL A 1 610 ? 31.223 19.050 -17.802 1.00 83.50 610 VAL A CA 1
ATOM 4810 C C . VAL A 1 610 ? 30.350 19.647 -18.901 1.00 83.50 610 VAL A C 1
ATOM 4812 O O . VAL A 1 610 ? 30.771 19.710 -20.053 1.00 83.50 610 VAL A O 1
ATOM 4815 N N . LEU A 1 611 ? 29.160 20.153 -18.567 1.00 84.12 611 LEU A N 1
ATOM 4816 C CA . LEU A 1 611 ? 28.304 20.823 -19.547 1.00 84.12 611 LEU A CA 1
ATOM 4817 C C . LEU A 1 611 ? 28.932 22.114 -20.085 1.00 84.12 611 LEU A C 1
ATOM 4819 O O . LEU A 1 611 ? 28.765 22.418 -21.265 1.00 84.12 611 LEU A O 1
ATOM 4823 N N . GLN A 1 612 ? 29.707 22.843 -19.279 1.00 82.31 612 GLN A N 1
ATOM 4824 C CA . GLN A 1 612 ? 30.512 23.961 -19.776 1.00 82.31 612 GLN A CA 1
ATOM 4825 C C . GLN A 1 612 ? 31.543 23.492 -20.810 1.00 82.31 612 GLN A C 1
ATOM 4827 O O . GLN A 1 612 ? 31.635 24.086 -21.883 1.00 82.31 612 GLN A O 1
ATOM 4832 N N . THR A 1 613 ? 32.257 22.392 -20.560 1.00 82.62 613 THR A N 1
ATOM 4833 C CA . THR A 1 613 ? 33.201 21.820 -21.535 1.00 82.62 613 THR A CA 1
ATOM 4834 C C . THR A 1 613 ? 32.494 21.351 -22.813 1.00 82.62 613 THR A C 1
ATOM 4836 O O . THR A 1 613 ? 32.972 21.609 -23.918 1.00 82.62 613 THR A O 1
ATOM 4839 N N . VAL A 1 614 ? 31.309 20.742 -22.685 1.00 84.81 614 VAL A N 1
ATOM 4840 C CA . VAL A 1 614 ? 30.452 20.354 -23.820 1.00 84.81 614 VAL A CA 1
ATOM 4841 C C . VAL A 1 614 ? 30.018 21.568 -24.639 1.00 84.81 614 VAL A C 1
ATOM 4843 O O . VAL A 1 614 ? 29.941 21.485 -25.861 1.00 84.81 614 VAL A O 1
ATOM 4846 N N . ARG A 1 615 ? 29.766 22.718 -24.009 1.00 81.06 615 ARG A N 1
ATOM 4847 C CA . ARG A 1 615 ? 29.440 23.955 -24.734 1.00 81.06 615 ARG A CA 1
ATOM 4848 C C . ARG A 1 615 ? 30.638 24.530 -25.483 1.00 81.06 615 ARG A C 1
ATOM 4850 O O . ARG A 1 615 ? 30.453 25.089 -26.559 1.00 81.06 615 ARG A O 1
ATOM 4857 N N . LEU A 1 616 ? 31.839 24.394 -24.921 1.00 83.62 616 LEU A N 1
ATOM 4858 C CA . LEU A 1 616 ? 33.071 24.955 -25.477 1.00 83.62 616 LEU A CA 1
ATOM 4859 C C . LEU A 1 616 ? 33.710 24.087 -26.569 1.00 83.62 616 LEU A C 1
ATOM 4861 O O . LEU A 1 616 ? 34.496 24.607 -27.357 1.00 83.62 616 LEU A O 1
ATOM 4865 N N . THR A 1 617 ? 33.403 22.786 -26.641 1.00 87.38 617 THR A N 1
ATOM 4866 C CA . THR A 1 617 ? 34.004 21.919 -27.667 1.00 87.38 617 THR A CA 1
ATOM 4867 C C . THR A 1 617 ? 33.568 22.339 -29.069 1.00 87.38 617 THR A C 1
ATOM 4869 O O . THR A 1 617 ? 32.375 22.447 -29.352 1.00 87.38 617 THR A O 1
ATOM 4872 N N . SER A 1 618 ? 34.521 22.530 -29.976 1.00 88.50 618 SER A N 1
ATOM 4873 C CA . SER A 1 618 ? 34.252 22.777 -31.396 1.00 88.50 618 SER A CA 1
ATOM 4874 C C . SER A 1 618 ? 34.275 21.498 -32.234 1.00 88.50 618 SER A C 1
ATOM 4876 O O . SER A 1 618 ? 34.215 21.589 -33.453 1.00 88.50 618 SER A O 1
ATOM 4878 N N . ALA A 1 619 ? 34.419 20.325 -31.606 1.00 92.56 619 ALA A N 1
ATOM 4879 C CA . ALA A 1 619 ? 34.528 19.064 -32.328 1.00 92.56 619 ALA A CA 1
ATOM 4880 C C . ALA A 1 619 ? 33.227 18.727 -33.069 1.00 92.56 619 ALA A C 1
ATOM 4882 O O . ALA A 1 619 ? 32.133 18.835 -32.498 1.00 92.56 619 ALA A O 1
ATOM 4883 N N . GLY A 1 620 ? 33.360 18.271 -34.314 1.00 92.00 620 GLY A N 1
ATOM 4884 C CA . GLY A 1 620 ? 32.250 17.861 -35.168 1.00 92.00 620 GLY A CA 1
ATOM 4885 C C . GLY A 1 620 ? 31.412 16.731 -34.563 1.00 92.00 620 GLY A C 1
ATOM 4886 O O . GLY A 1 620 ? 30.191 16.715 -34.736 1.00 92.00 620 GLY A O 1
ATOM 4887 N N . PHE A 1 621 ? 32.051 15.823 -33.820 1.00 95.31 621 PHE A N 1
ATOM 4888 C CA . PHE A 1 621 ? 31.429 14.805 -32.970 1.00 95.31 621 PHE A CA 1
ATOM 4889 C C . PHE A 1 621 ? 32.006 14.858 -31.558 1.00 95.31 621 PHE A C 1
ATOM 4891 O O . PHE A 1 621 ? 33.217 14.996 -31.370 1.00 95.31 621 PHE A O 1
ATOM 4898 N N . PHE A 1 622 ? 31.159 14.668 -30.552 1.00 94.50 622 PHE A N 1
ATOM 4899 C CA . PHE A 1 622 ? 31.613 14.531 -29.175 1.00 94.50 622 PHE A CA 1
ATOM 4900 C C . PHE A 1 622 ? 30.818 13.471 -28.418 1.00 94.50 622 PHE A C 1
ATOM 4902 O O . PHE A 1 622 ? 29.637 13.261 -28.685 1.00 94.50 622 PHE A O 1
ATOM 4909 N N . ALA A 1 623 ? 31.451 12.827 -27.442 1.00 94.75 623 ALA A N 1
ATOM 4910 C CA . ALA A 1 623 ? 30.789 11.900 -26.531 1.00 94.75 623 ALA A CA 1
ATOM 4911 C C . ALA A 1 623 ? 31.405 11.961 -25.134 1.00 94.75 623 ALA A C 1
ATOM 4913 O O . ALA A 1 623 ? 32.531 12.425 -24.952 1.00 94.75 623 ALA A O 1
ATOM 4914 N N . MET A 1 624 ? 30.651 11.511 -24.134 1.00 94.44 624 MET A N 1
ATOM 4915 C CA . MET A 1 624 ? 31.109 11.553 -22.747 1.00 94.44 624 MET A CA 1
ATOM 4916 C C . MET A 1 624 ? 32.214 10.533 -22.478 1.00 94.44 624 MET A C 1
ATOM 4918 O O . MET A 1 624 ? 33.243 10.890 -21.918 1.00 94.44 624 MET A O 1
ATOM 4922 N N . THR A 1 625 ? 32.008 9.283 -22.889 1.00 93.38 625 THR A N 1
ATOM 4923 C CA . THR A 1 625 ? 32.946 8.171 -22.684 1.00 93.38 625 THR A CA 1
ATOM 4924 C C . THR A 1 625 ? 32.979 7.255 -23.901 1.00 93.38 625 THR A C 1
ATOM 4926 O O . THR A 1 625 ? 32.065 7.250 -24.733 1.00 93.38 625 THR A O 1
ATOM 4929 N N . ASP A 1 626 ? 34.042 6.466 -23.990 1.00 91.12 626 ASP A N 1
ATOM 4930 C CA . ASP A 1 626 ? 34.196 5.376 -24.943 1.00 91.12 626 ASP A CA 1
ATOM 4931 C C . ASP A 1 626 ? 34.036 4.003 -24.268 1.00 91.12 626 ASP A C 1
ATOM 4933 O O . ASP A 1 626 ? 33.816 3.865 -23.061 1.00 91.12 626 ASP A O 1
ATOM 4937 N N . CYS A 1 627 ? 34.055 2.967 -25.095 1.00 86.69 627 CYS A N 1
ATOM 4938 C CA . CYS A 1 627 ? 33.852 1.588 -24.701 1.00 86.69 627 CYS A CA 1
ATOM 4939 C C . CYS A 1 627 ? 34.624 0.668 -25.649 1.00 86.69 627 CYS A C 1
ATOM 4941 O O . CYS A 1 627 ? 34.620 0.885 -26.860 1.00 86.69 627 CYS A O 1
ATOM 4943 N N . PHE A 1 628 ? 35.252 -0.369 -25.098 1.00 83.31 628 PHE A N 1
ATOM 4944 C CA . PHE A 1 628 ? 35.975 -1.412 -25.834 1.00 83.31 628 PHE A CA 1
ATOM 4945 C C . PHE A 1 628 ? 35.238 -2.761 -25.796 1.00 83.31 628 PHE A C 1
ATOM 4947 O O . PHE A 1 628 ? 35.643 -3.713 -26.467 1.00 83.31 628 PHE A O 1
ATOM 4954 N N . LEU A 1 629 ? 34.127 -2.846 -25.053 1.00 76.44 629 LEU A N 1
ATOM 4955 C CA . LEU A 1 629 ? 33.257 -4.017 -25.018 1.00 76.44 629 LEU A CA 1
ATOM 4956 C C . LEU A 1 629 ? 32.626 -4.250 -26.394 1.00 76.44 629 LEU A C 1
ATOM 4958 O O . LEU A 1 629 ? 31.993 -3.356 -26.949 1.00 76.44 629 LEU A O 1
ATOM 4962 N N . ASP A 1 630 ? 32.811 -5.448 -26.947 1.00 71.94 630 ASP A N 1
ATOM 4963 C CA . ASP A 1 630 ? 32.391 -5.802 -28.307 1.00 71.94 630 ASP A CA 1
ATOM 4964 C C . ASP A 1 630 ? 32.984 -4.892 -29.413 1.00 71.94 630 ASP A C 1
ATOM 4966 O O . ASP A 1 630 ? 32.401 -4.747 -30.493 1.00 71.94 630 ASP A O 1
ATOM 4970 N N . GLY A 1 631 ? 34.159 -4.299 -29.172 1.00 77.44 631 GLY A N 1
ATOM 4971 C CA . GLY A 1 631 ? 34.877 -3.421 -30.102 1.00 77.44 631 GLY A CA 1
ATOM 4972 C C . GLY A 1 631 ? 34.719 -1.929 -29.792 1.00 77.44 631 GLY A C 1
ATOM 4973 O O . GLY A 1 631 ? 33.753 -1.508 -29.161 1.00 77.44 631 GLY A O 1
ATOM 4974 N N . TYR A 1 632 ? 35.679 -1.118 -30.248 1.00 86.00 632 TYR A N 1
ATOM 4975 C CA . TYR A 1 632 ? 35.752 0.309 -29.914 1.00 86.00 632 TYR A CA 1
ATOM 4976 C C . TYR A 1 632 ? 34.549 1.117 -30.429 1.00 86.00 632 TYR A C 1
ATOM 4978 O O . TYR A 1 632 ? 34.279 1.147 -31.634 1.00 86.00 632 TYR A O 1
ATOM 4986 N N . HIS A 1 633 ? 33.859 1.812 -29.522 1.00 88.00 633 HIS A N 1
ATOM 4987 C CA . HIS A 1 633 ? 32.761 2.727 -29.839 1.00 88.00 633 HIS A CA 1
ATOM 4988 C C . HIS A 1 633 ? 32.562 3.805 -28.760 1.00 88.00 633 HIS A C 1
ATOM 4990 O O . HIS A 1 633 ? 33.017 3.666 -27.627 1.00 88.00 633 HIS A O 1
ATOM 4996 N N . ALA A 1 634 ? 31.856 4.886 -29.106 1.00 89.62 634 ALA A N 1
ATOM 4997 C CA . ALA A 1 634 ? 31.386 5.878 -28.135 1.00 89.62 634 ALA A CA 1
ATOM 4998 C C . ALA A 1 634 ? 30.108 5.389 -27.438 1.00 89.62 634 ALA A C 1
ATOM 5000 O O . ALA A 1 634 ? 29.239 4.819 -28.098 1.00 89.62 634 ALA A O 1
ATOM 5001 N N . GLN A 1 635 ? 29.954 5.651 -26.137 1.00 88.44 635 GLN A N 1
ATOM 5002 C CA . GLN A 1 635 ? 28.729 5.269 -25.434 1.00 88.44 635 GLN A CA 1
ATOM 5003 C C . GLN A 1 635 ? 27.565 6.218 -25.746 1.00 88.44 635 GLN A C 1
ATOM 5005 O O . GLN A 1 635 ? 27.701 7.440 -25.723 1.00 88.44 635 GLN A O 1
ATOM 5010 N N . SER A 1 636 ? 26.385 5.641 -25.972 1.00 89.25 636 SER A N 1
ATOM 5011 C CA . SER A 1 636 ? 25.187 6.359 -26.427 1.00 89.25 636 SER A CA 1
ATOM 5012 C C . SER A 1 636 ? 24.473 7.190 -25.361 1.00 89.25 636 SER A C 1
ATOM 5014 O O . SER A 1 636 ? 23.607 7.986 -25.700 1.00 89.25 636 SER A O 1
ATOM 5016 N N . TYR A 1 637 ? 24.814 7.054 -24.075 1.00 90.88 637 TYR A N 1
ATOM 5017 C CA . TYR A 1 637 ? 24.082 7.755 -23.010 1.00 90.88 637 TYR A CA 1
ATOM 5018 C C . TYR A 1 637 ? 24.290 9.271 -23.012 1.00 90.88 637 TYR A C 1
ATOM 5020 O O . TYR A 1 637 ? 23.515 9.986 -22.380 1.00 90.88 637 TYR A O 1
ATOM 5028 N N . PHE A 1 638 ? 25.352 9.748 -23.671 1.00 93.88 638 PHE A N 1
ATOM 5029 C CA . PHE A 1 638 ? 25.633 11.167 -23.837 1.00 93.88 638 PHE A CA 1
ATOM 5030 C C . PHE A 1 638 ? 26.613 11.401 -24.994 1.00 93.88 638 PHE A C 1
ATOM 5032 O O . PHE A 1 638 ? 27.820 11.168 -24.860 1.00 93.88 638 PHE A O 1
ATOM 5039 N N . PHE A 1 639 ? 26.112 11.900 -26.121 1.00 95.06 639 PHE A N 1
ATOM 5040 C CA . PHE A 1 639 ? 26.919 12.254 -27.293 1.00 95.06 639 PHE A CA 1
ATOM 5041 C C . PHE A 1 639 ? 26.232 13.329 -28.131 1.00 95.06 639 PHE A C 1
ATOM 5043 O O . PHE A 1 639 ? 25.055 13.615 -27.942 1.00 95.06 639 PHE A O 1
ATOM 5050 N N . GLY A 1 640 ? 26.932 13.926 -29.088 1.00 94.62 640 GLY A N 1
ATOM 5051 C CA . GLY A 1 640 ? 26.307 14.875 -29.993 1.00 94.62 640 GLY A CA 1
ATOM 5052 C C . GLY A 1 640 ? 27.169 15.306 -31.164 1.00 94.62 640 GLY A C 1
ATOM 5053 O O . GLY A 1 640 ? 28.311 14.879 -31.335 1.00 94.62 640 GLY A O 1
ATOM 5054 N N . TRP A 1 641 ? 26.575 16.182 -31.965 1.00 94.44 641 TRP A N 1
ATOM 5055 C CA . TRP A 1 641 ? 27.146 16.732 -33.190 1.00 94.44 641 TRP A CA 1
ATOM 5056 C C . TRP A 1 641 ? 27.114 18.257 -33.150 1.00 94.44 641 TRP A C 1
ATOM 5058 O O . TRP A 1 641 ? 26.281 18.851 -32.457 1.00 94.44 641 TRP A O 1
ATOM 5068 N N . THR A 1 642 ? 28.009 18.890 -33.905 1.00 92.75 642 THR A N 1
ATOM 5069 C CA . THR A 1 642 ? 28.085 20.353 -34.019 1.00 92.75 642 THR A CA 1
ATOM 5070 C C . THR A 1 642 ? 28.164 20.816 -35.469 1.00 92.75 642 T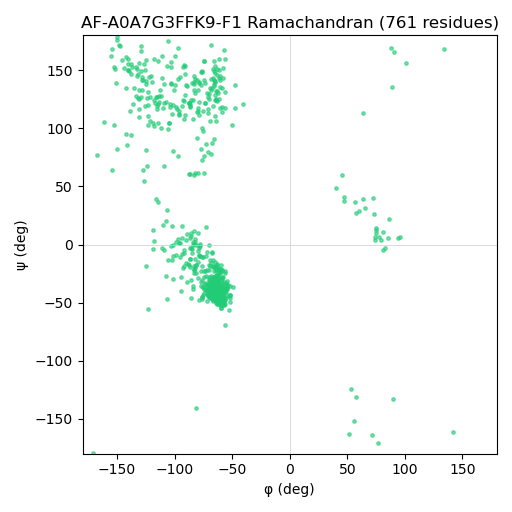HR A C 1
ATOM 5072 O O . THR A 1 642 ? 28.587 20.077 -36.363 1.00 92.75 642 THR A O 1
ATOM 5075 N N . GLY A 1 643 ? 27.754 22.062 -35.706 1.00 87.38 643 GLY A N 1
ATOM 5076 C CA . GLY A 1 643 ? 28.073 22.794 -36.929 1.00 87.38 643 GLY A CA 1
ATOM 5077 C C . GLY A 1 643 ? 27.622 22.101 -38.220 1.00 87.38 643 GLY A C 1
ATOM 5078 O O . GLY A 1 643 ? 26.469 21.691 -38.366 1.00 87.38 643 GLY A O 1
ATOM 5079 N N . ALA A 1 644 ? 28.534 21.998 -39.192 1.00 87.81 644 ALA A N 1
ATOM 5080 C CA . ALA A 1 644 ? 28.234 21.488 -40.533 1.00 87.81 644 ALA A CA 1
ATOM 5081 C C . ALA A 1 644 ? 27.793 20.012 -40.550 1.00 87.81 644 ALA A C 1
ATOM 5083 O O . ALA A 1 644 ? 27.095 19.600 -41.477 1.00 87.81 644 ALA A O 1
ATOM 5084 N N . ASN A 1 645 ? 28.142 19.232 -39.520 1.00 93.12 645 ASN A N 1
ATOM 5085 C CA . ASN A 1 645 ? 27.767 17.822 -39.424 1.00 93.12 645 ASN A CA 1
ATOM 5086 C C . ASN A 1 645 ? 26.258 17.633 -39.264 1.00 93.12 645 ASN A C 1
ATOM 5088 O O . ASN A 1 645 ? 25.693 16.749 -39.903 1.00 93.12 645 ASN A O 1
ATOM 5092 N N . ILE A 1 646 ? 25.597 18.494 -38.481 1.00 91.25 646 ILE A N 1
ATOM 5093 C CA . ILE A 1 646 ? 24.142 18.445 -38.259 1.00 91.25 646 ILE A CA 1
ATOM 5094 C C . ILE A 1 646 ? 23.399 18.630 -39.587 1.00 91.25 646 ILE A C 1
ATOM 5096 O O . ILE A 1 646 ? 22.427 17.942 -39.866 1.00 91.25 646 ILE A O 1
ATOM 5100 N N . LYS A 1 647 ? 23.901 19.510 -40.456 1.00 90.06 647 LYS A N 1
ATOM 5101 C CA . LYS A 1 647 ? 23.275 19.831 -41.748 1.00 90.06 647 LYS A CA 1
ATOM 5102 C C . LYS A 1 647 ? 23.589 18.809 -42.849 1.00 90.06 647 LYS A C 1
ATOM 5104 O O . LYS A 1 647 ? 23.134 18.973 -43.980 1.00 90.06 647 LYS A O 1
ATOM 5109 N N . SER A 1 648 ? 24.369 17.769 -42.548 1.00 92.50 648 SER A N 1
ATOM 5110 C CA . SER A 1 648 ? 24.771 16.754 -43.521 1.00 92.50 648 SER A CA 1
ATOM 5111 C C . SER A 1 648 ? 23.609 15.836 -43.899 1.00 92.50 648 SER A C 1
ATOM 5113 O O . SER A 1 648 ? 22.965 15.230 -43.041 1.00 92.50 648 SER A O 1
ATOM 5115 N N . SER A 1 649 ? 23.402 15.642 -45.204 1.00 89.50 649 SER A N 1
ATOM 5116 C CA . SER A 1 649 ? 22.447 14.656 -45.721 1.00 89.50 649 SER A CA 1
ATOM 5117 C C . SER A 1 649 ? 22.807 13.222 -45.323 1.00 89.50 649 SER A C 1
ATOM 5119 O O . SER A 1 649 ? 21.908 12.404 -45.157 1.00 89.50 649 SER A O 1
ATOM 5121 N N . VAL A 1 650 ? 24.095 12.923 -45.110 1.00 90.12 650 VAL A N 1
ATOM 5122 C CA . VAL A 1 650 ? 24.569 11.603 -44.656 1.00 90.12 650 VAL A CA 1
ATOM 5123 C C . VAL A 1 650 ? 24.102 11.322 -43.230 1.00 90.12 650 VAL A C 1
ATOM 5125 O O . VAL A 1 650 ? 23.585 10.241 -42.952 1.00 90.12 650 VAL A O 1
ATOM 5128 N N . LEU A 1 651 ? 24.243 12.305 -42.332 1.00 91.31 651 LEU A N 1
ATOM 5129 C CA . LEU A 1 651 ? 23.779 12.167 -40.953 1.00 91.31 651 LEU A CA 1
ATOM 5130 C C . LEU A 1 651 ? 22.254 12.048 -40.914 1.00 91.31 651 LEU A C 1
ATOM 5132 O O . LEU A 1 651 ? 21.724 11.183 -40.223 1.00 91.31 651 LEU A O 1
ATOM 5136 N N . LYS A 1 652 ? 21.549 12.863 -41.704 1.00 91.56 652 LYS A N 1
ATOM 5137 C CA . LYS A 1 652 ? 20.090 12.797 -41.803 1.00 91.56 652 LYS A CA 1
ATOM 5138 C C . LYS A 1 652 ? 19.602 11.428 -42.290 1.00 91.56 652 LYS A C 1
ATOM 5140 O O . LYS A 1 652 ? 18.730 10.842 -41.658 1.00 91.56 652 LYS A O 1
ATOM 5145 N N . ALA A 1 653 ? 20.212 10.891 -43.347 1.00 87.94 653 ALA A N 1
ATOM 5146 C CA . ALA A 1 653 ? 19.869 9.579 -43.892 1.00 87.94 653 ALA A CA 1
ATOM 5147 C C . ALA A 1 653 ? 20.106 8.440 -42.886 1.00 87.94 653 ALA A C 1
ATOM 5149 O O . ALA A 1 653 ? 19.318 7.499 -42.833 1.00 87.94 653 ALA A O 1
ATOM 5150 N N . PHE A 1 654 ? 21.155 8.530 -42.058 1.00 90.19 654 PHE A N 1
ATOM 5151 C CA . PHE A 1 654 ? 21.381 7.565 -40.978 1.00 90.19 654 PHE A CA 1
ATOM 5152 C C . PHE A 1 654 ? 20.209 7.532 -39.988 1.00 90.19 654 PHE A C 1
ATOM 5154 O O . PHE A 1 654 ? 19.719 6.453 -39.668 1.00 90.19 654 PHE A O 1
ATOM 5161 N N . TRP A 1 655 ? 19.738 8.698 -39.538 1.00 89.94 655 TRP A N 1
ATOM 5162 C CA . TRP A 1 655 ? 18.622 8.792 -38.590 1.00 89.94 655 TRP A CA 1
ATOM 5163 C C . TRP A 1 655 ? 17.267 8.433 -39.214 1.00 89.94 655 TRP A C 1
ATOM 5165 O O . TRP A 1 655 ? 16.420 7.841 -38.548 1.00 89.94 655 TRP A O 1
ATOM 5175 N N . GLU A 1 656 ? 17.061 8.746 -40.496 1.00 86.00 656 GLU A N 1
ATOM 5176 C CA . GLU A 1 656 ? 15.868 8.332 -41.247 1.00 86.00 656 GLU A CA 1
ATOM 5177 C C . GLU A 1 656 ? 15.798 6.801 -41.422 1.00 86.00 656 GLU A C 1
ATOM 5179 O O . GLU A 1 656 ? 14.698 6.255 -41.478 1.00 86.00 656 GLU A O 1
ATOM 5184 N N . GLY A 1 657 ? 16.948 6.116 -41.447 1.00 82.75 657 GLY A N 1
ATOM 5185 C CA . GLY A 1 657 ? 17.075 4.660 -41.585 1.00 82.75 657 GLY A CA 1
ATOM 5186 C C . GLY A 1 657 ? 17.164 3.866 -40.274 1.00 82.75 657 GLY A C 1
ATOM 5187 O O . GLY A 1 657 ? 17.609 2.720 -40.306 1.00 82.75 657 GLY A O 1
ATOM 5188 N N . ILE A 1 658 ? 16.812 4.452 -39.124 1.00 83.44 658 ILE A N 1
ATOM 5189 C CA . ILE A 1 658 ? 16.751 3.719 -37.849 1.00 83.44 658 ILE A CA 1
ATOM 5190 C C . ILE A 1 658 ? 15.518 2.807 -37.826 1.00 83.44 658 ILE A C 1
ATOM 5192 O O . ILE A 1 658 ? 14.382 3.280 -37.888 1.00 83.44 658 ILE A O 1
ATOM 5196 N N . ASP A 1 659 ? 15.765 1.511 -37.651 1.00 77.12 659 ASP A N 1
ATOM 5197 C CA . ASP A 1 659 ? 14.760 0.475 -37.430 1.00 77.12 659 ASP A CA 1
ATOM 5198 C C . ASP A 1 659 ? 14.535 0.242 -35.932 1.00 77.12 659 ASP A C 1
ATOM 5200 O O . ASP A 1 659 ? 15.413 0.434 -35.082 1.00 77.12 659 ASP A O 1
ATOM 5204 N N . TYR A 1 660 ? 13.335 -0.219 -35.587 1.00 75.12 660 TYR A N 1
ATOM 5205 C CA . TYR A 1 660 ? 12.966 -0.470 -34.201 1.00 75.12 660 TYR A CA 1
ATOM 5206 C C . TYR A 1 660 ? 13.522 -1.815 -33.746 1.00 75.12 660 TYR A C 1
ATOM 5208 O O . TYR A 1 660 ? 12.905 -2.870 -33.893 1.00 75.12 660 TYR A O 1
ATOM 5216 N N . CYS A 1 661 ? 14.722 -1.763 -33.181 1.00 67.19 661 CYS A N 1
ATOM 5217 C CA . CYS A 1 661 ? 15.389 -2.930 -32.625 1.00 67.19 661 CYS A CA 1
ATOM 5218 C C . CYS A 1 661 ? 14.631 -3.488 -31.412 1.00 67.19 661 CYS A C 1
ATOM 5220 O O . CYS A 1 661 ? 14.132 -2.741 -30.566 1.00 67.19 661 CYS A O 1
ATOM 5222 N N . SER A 1 662 ? 14.592 -4.818 -31.308 1.00 59.72 662 SER A N 1
ATOM 5223 C CA . SER A 1 662 ? 13.911 -5.538 -30.223 1.00 59.72 662 SER A CA 1
ATOM 5224 C C . SER A 1 662 ? 14.840 -5.803 -29.037 1.00 59.72 662 SER A C 1
ATOM 5226 O O . SER A 1 662 ? 14.384 -6.095 -27.932 1.00 59.72 662 SER A O 1
ATOM 5228 N N . THR A 1 663 ? 16.158 -5.674 -29.232 1.00 58.19 663 THR A N 1
ATOM 5229 C CA . THR A 1 663 ? 17.164 -5.904 -28.189 1.00 58.19 663 THR A CA 1
ATOM 5230 C C . THR A 1 663 ? 18.231 -4.806 -28.126 1.00 58.19 663 THR A C 1
ATOM 5232 O O . THR A 1 663 ? 18.595 -4.193 -29.127 1.00 58.19 663 THR A O 1
ATOM 5235 N N . LYS A 1 664 ? 18.822 -4.604 -26.939 1.00 61.56 664 LYS A N 1
ATOM 5236 C CA . LYS A 1 664 ? 19.958 -3.678 -26.758 1.00 61.56 664 LYS A CA 1
ATOM 5237 C C . LYS A 1 664 ? 21.204 -4.090 -27.548 1.00 61.56 664 LYS A C 1
ATOM 5239 O O . LYS A 1 664 ? 21.950 -3.229 -27.995 1.00 61.56 664 LYS A O 1
ATOM 5244 N N . ALA A 1 665 ? 21.432 -5.391 -27.730 1.00 62.12 665 ALA A N 1
ATOM 5245 C CA . ALA A 1 665 ? 22.568 -5.889 -28.503 1.00 62.12 665 ALA A CA 1
ATOM 5246 C C . ALA A 1 665 ? 22.455 -5.506 -29.989 1.00 62.12 665 ALA A C 1
ATOM 5248 O O . ALA A 1 665 ? 23.456 -5.155 -30.610 1.00 62.12 665 ALA A O 1
ATOM 5249 N N . GLU A 1 666 ? 21.239 -5.517 -30.544 1.00 68.06 666 GLU A N 1
ATOM 5250 C CA . GLU A 1 666 ? 20.977 -5.015 -31.895 1.00 68.06 666 GLU A CA 1
ATOM 5251 C C . GLU A 1 666 ? 21.245 -3.513 -31.987 1.00 68.06 666 GLU A C 1
ATOM 5253 O O . GLU A 1 666 ? 21.956 -3.102 -32.895 1.00 68.06 666 GLU A O 1
ATOM 5258 N N . VAL A 1 667 ? 20.793 -2.714 -31.014 1.00 69.38 667 VAL A N 1
ATOM 5259 C CA . VAL A 1 667 ? 21.074 -1.265 -30.968 1.00 69.38 667 VAL A CA 1
ATOM 5260 C C . VAL A 1 667 ? 22.580 -0.987 -30.958 1.00 69.38 667 VAL A C 1
ATOM 5262 O O . VAL A 1 667 ? 23.071 -0.178 -31.747 1.00 69.38 667 VAL A O 1
ATOM 5265 N N . ILE A 1 668 ? 23.338 -1.696 -30.115 1.00 64.88 668 ILE A N 1
ATOM 5266 C CA . ILE A 1 668 ? 24.795 -1.533 -30.027 1.00 64.88 668 ILE A CA 1
ATOM 5267 C C . ILE A 1 668 ? 25.460 -1.927 -31.350 1.00 64.88 668 ILE A C 1
ATOM 5269 O O . ILE A 1 668 ? 26.247 -1.168 -31.917 1.00 64.88 668 ILE A O 1
ATOM 5273 N N . SER A 1 669 ? 25.126 -3.113 -31.863 1.00 67.12 669 SER A N 1
ATOM 5274 C CA . SER A 1 669 ? 25.717 -3.669 -33.082 1.00 67.12 669 SER A CA 1
ATOM 5275 C C . SER A 1 669 ? 25.393 -2.840 -34.328 1.00 67.12 669 SER A C 1
ATOM 5277 O O . SER A 1 669 ? 26.258 -2.615 -35.178 1.00 67.12 669 SER A O 1
ATOM 5279 N N . GLN A 1 670 ? 24.152 -2.367 -34.444 1.00 72.88 670 GLN A N 1
ATOM 5280 C CA . GLN A 1 670 ? 23.662 -1.688 -35.637 1.00 72.88 670 GLN A CA 1
ATOM 5281 C C . GLN A 1 670 ? 23.896 -0.180 -35.616 1.00 72.88 670 GLN A C 1
ATOM 5283 O O . GLN A 1 670 ? 24.122 0.376 -36.695 1.00 72.88 670 GLN A O 1
ATOM 5288 N N . TYR A 1 671 ? 23.869 0.463 -34.444 1.00 81.38 671 TYR A N 1
ATOM 5289 C CA . TYR A 1 671 ? 23.877 1.922 -34.326 1.00 81.38 671 TYR A CA 1
ATOM 5290 C C . TYR A 1 671 ? 25.036 2.458 -33.480 1.00 81.38 671 TYR A C 1
ATOM 5292 O O . TYR A 1 671 ? 25.826 3.240 -34.010 1.00 81.38 671 TYR A O 1
ATOM 5300 N N . GLU A 1 672 ? 25.216 2.027 -32.222 1.00 79.12 672 GLU A N 1
ATOM 5301 C CA . GLU A 1 672 ? 26.262 2.605 -31.346 1.00 79.12 672 GLU A CA 1
ATOM 5302 C C . GLU A 1 672 ? 27.669 2.436 -31.927 1.00 79.12 672 GLU A C 1
ATOM 5304 O O . GLU A 1 672 ? 28.438 3.395 -31.995 1.00 79.12 672 GLU A O 1
ATOM 5309 N N . LYS A 1 673 ? 27.990 1.250 -32.463 1.00 78.12 673 LYS A N 1
ATOM 5310 C CA . LYS A 1 673 ? 29.284 1.012 -33.125 1.00 78.12 673 LYS A CA 1
ATOM 5311 C C . LYS A 1 673 ? 29.494 1.893 -34.352 1.00 78.12 673 LYS A C 1
ATOM 5313 O O . LYS A 1 673 ? 30.624 2.268 -34.665 1.00 78.12 673 LYS A O 1
ATOM 5318 N N . LYS A 1 674 ? 28.417 2.244 -35.056 1.00 81.75 674 LYS A N 1
ATOM 5319 C CA . LYS A 1 674 ? 28.493 3.048 -36.279 1.00 81.75 674 LYS A CA 1
ATOM 5320 C C . LYS A 1 674 ? 28.583 4.541 -35.991 1.00 81.75 674 LYS A C 1
ATOM 5322 O O . LYS A 1 674 ? 29.143 5.255 -36.813 1.00 81.75 674 LYS A O 1
ATOM 5327 N N . ILE A 1 675 ? 28.101 5.019 -34.843 1.00 83.38 675 ILE A N 1
ATOM 5328 C CA . ILE A 1 675 ? 27.915 6.456 -34.617 1.00 83.38 675 ILE A CA 1
ATOM 5329 C C . ILE A 1 675 ? 29.226 7.245 -34.612 1.00 83.38 675 ILE A C 1
ATOM 5331 O O . ILE A 1 675 ? 29.329 8.266 -35.281 1.00 83.38 675 ILE A O 1
ATOM 5335 N N . ILE A 1 676 ? 30.268 6.727 -33.957 1.00 81.31 676 ILE A N 1
ATOM 5336 C CA . ILE A 1 676 ? 31.597 7.350 -33.985 1.00 81.31 676 ILE A CA 1
ATOM 5337 C C . ILE A 1 676 ? 32.279 7.168 -35.346 1.00 81.31 676 ILE A C 1
ATOM 5339 O O . ILE A 1 676 ? 33.086 7.991 -35.753 1.00 81.31 676 ILE A O 1
ATOM 5343 N N . HIS A 1 677 ? 31.948 6.109 -36.087 1.00 82.94 677 HIS A N 1
ATOM 5344 C CA . HIS A 1 677 ? 32.488 5.884 -37.428 1.00 82.94 677 HIS A CA 1
ATOM 5345 C C . HIS A 1 677 ? 31.852 6.811 -38.466 1.00 82.94 677 HIS A C 1
ATOM 5347 O O . HIS A 1 677 ? 32.521 7.171 -39.434 1.00 82.94 677 HIS A O 1
ATOM 5353 N N . LEU A 1 678 ? 30.603 7.241 -38.247 1.00 84.88 678 LEU A N 1
ATOM 5354 C CA . LEU A 1 678 ? 29.943 8.232 -39.092 1.00 84.88 678 LEU A CA 1
ATOM 5355 C C . LEU A 1 678 ? 30.712 9.546 -39.117 1.00 84.88 678 LEU A C 1
ATOM 5357 O O . LEU A 1 678 ? 30.779 10.139 -40.184 1.00 84.88 678 LEU A O 1
ATOM 5361 N N . SER A 1 679 ? 31.341 9.974 -38.014 1.00 85.31 679 SER A N 1
ATOM 5362 C CA . SER A 1 679 ? 32.073 11.251 -37.980 1.00 85.31 679 SER A CA 1
ATOM 5363 C C . SER A 1 679 ? 33.143 11.340 -39.072 1.00 85.31 679 SER A C 1
ATOM 5365 O O . SER A 1 679 ? 33.305 12.389 -39.684 1.00 85.31 679 SER A O 1
ATOM 5367 N N . LYS A 1 680 ? 33.786 10.216 -39.416 1.00 86.06 680 LYS A N 1
ATOM 5368 C CA . LYS A 1 680 ? 34.793 10.125 -40.488 1.00 86.06 680 LYS A CA 1
ATOM 5369 C C . LYS A 1 680 ? 34.228 10.379 -41.890 1.00 86.06 680 LYS A C 1
ATOM 5371 O O . LYS A 1 680 ? 34.996 10.626 -42.814 1.00 86.06 680 LYS A O 1
ATOM 5376 N N . LEU A 1 681 ? 32.912 10.263 -42.058 1.00 87.94 681 LEU A N 1
ATOM 5377 C CA . LEU A 1 681 ? 32.185 10.451 -43.316 1.00 87.94 681 LEU A CA 1
ATOM 5378 C C . LEU A 1 681 ? 31.461 11.806 -43.380 1.00 87.94 681 LEU A C 1
ATOM 5380 O O . LEU A 1 681 ? 30.790 12.092 -44.373 1.00 87.94 681 LEU A O 1
ATOM 5384 N N . LEU A 1 682 ? 31.551 12.619 -42.325 1.00 91.38 682 LEU A N 1
ATOM 5385 C CA . LEU A 1 682 ? 30.895 13.920 -42.236 1.00 91.38 682 LEU A CA 1
ATOM 5386 C C . LEU A 1 682 ? 31.871 15.067 -42.555 1.00 91.38 682 LEU A C 1
ATOM 5388 O O . LEU A 1 682 ? 33.085 14.860 -42.542 1.00 91.38 682 LEU A O 1
ATOM 5392 N N . PRO A 1 683 ? 31.357 16.277 -42.865 1.00 91.25 683 PRO A N 1
ATOM 5393 C CA . PRO A 1 683 ? 32.188 17.424 -43.241 1.00 91.25 683 PRO A CA 1
ATOM 5394 C C . PRO A 1 683 ? 33.284 17.785 -42.230 1.00 91.25 683 PRO A C 1
ATOM 5396 O O . PRO A 1 683 ? 34.367 18.202 -42.634 1.00 91.25 683 PRO A O 1
ATOM 5399 N N . ASP A 1 684 ? 33.011 17.624 -40.935 1.00 92.06 684 ASP A N 1
ATOM 5400 C CA . ASP A 1 684 ? 33.979 17.791 -39.857 1.00 92.06 684 ASP A CA 1
ATOM 5401 C C . ASP A 1 684 ? 34.224 16.451 -39.151 1.00 92.06 684 ASP A C 1
ATOM 5403 O O . ASP A 1 684 ? 33.404 15.976 -38.360 1.00 92.06 684 ASP A O 1
ATOM 5407 N N . ALA A 1 685 ? 35.377 15.847 -39.435 1.00 91.50 685 ALA A N 1
ATOM 5408 C CA . ALA A 1 685 ? 35.775 14.560 -38.874 1.00 91.50 685 ALA A CA 1
ATOM 5409 C C . ALA A 1 685 ? 36.392 14.654 -37.467 1.00 91.50 685 ALA A C 1
ATOM 5411 O O . ALA A 1 685 ? 36.830 13.635 -36.929 1.00 91.50 685 ALA A O 1
ATOM 5412 N N . THR A 1 686 ? 36.470 15.846 -36.865 1.00 93.44 686 THR A N 1
ATOM 5413 C CA . THR A 1 686 ? 37.034 15.999 -35.520 1.00 93.44 686 THR A CA 1
ATOM 5414 C C . THR A 1 686 ? 36.148 15.333 -34.467 1.00 93.44 686 THR A C 1
ATOM 5416 O O . THR A 1 686 ? 34.922 15.470 -34.455 1.00 93.44 686 THR A O 1
ATOM 5419 N N . THR A 1 687 ? 36.782 14.589 -33.561 1.00 92.81 687 THR A N 1
ATOM 5420 C CA . THR A 1 687 ? 36.116 13.847 -32.484 1.00 92.81 687 THR A CA 1
ATOM 5421 C C . THR A 1 687 ? 36.690 14.239 -31.131 1.00 92.81 687 THR A C 1
ATOM 5423 O O . THR A 1 687 ? 37.910 14.311 -30.992 1.00 92.81 687 THR A O 1
ATOM 5426 N N . HIS A 1 688 ? 35.837 14.409 -30.122 1.00 93.94 688 HIS A N 1
ATOM 5427 C CA . HIS A 1 688 ? 36.259 14.631 -28.737 1.00 93.94 688 HIS A CA 1
ATOM 5428 C C . HIS A 1 688 ? 35.509 13.686 -27.790 1.00 93.94 688 HIS A C 1
ATOM 5430 O O . HIS A 1 688 ? 34.289 13.775 -27.655 1.00 93.94 688 HIS A O 1
ATOM 5436 N N . ILE A 1 689 ? 36.238 12.791 -27.119 1.00 94.19 689 ILE A N 1
ATOM 5437 C CA . ILE A 1 689 ? 35.715 11.967 -26.021 1.00 94.19 689 ILE A CA 1
ATOM 5438 C C . ILE A 1 689 ? 36.199 12.581 -24.706 1.00 94.19 689 ILE A C 1
ATOM 5440 O O . ILE A 1 689 ? 37.398 12.590 -24.458 1.00 94.19 689 ILE A O 1
ATOM 5444 N N . PHE A 1 690 ? 35.298 13.143 -23.896 1.00 92.75 690 PHE A N 1
ATOM 5445 C CA . PHE A 1 690 ? 35.689 13.947 -22.722 1.00 92.75 690 PHE A CA 1
ATOM 5446 C C . PHE A 1 690 ? 36.398 13.140 -21.632 1.00 92.75 690 PHE A C 1
ATOM 5448 O O . PHE A 1 690 ? 37.280 13.652 -20.952 1.00 92.75 690 PHE A O 1
ATOM 5455 N N . PHE A 1 691 ? 35.989 11.886 -21.464 1.00 93.31 691 PHE A N 1
ATOM 5456 C CA . PHE A 1 691 ? 36.541 10.950 -20.495 1.00 93.31 691 PHE A CA 1
ATOM 5457 C C . PHE A 1 691 ? 36.917 9.662 -21.226 1.00 93.31 691 PHE A C 1
ATOM 5459 O O . PHE A 1 691 ? 36.295 8.616 -21.027 1.00 93.31 691 PHE A O 1
ATOM 5466 N N . ALA A 1 692 ? 37.880 9.760 -22.147 1.00 91.56 692 ALA A N 1
ATOM 5467 C CA . ALA A 1 692 ? 38.363 8.601 -22.885 1.00 91.56 692 ALA A CA 1
ATOM 5468 C C . ALA A 1 692 ? 39.049 7.613 -21.935 1.00 91.56 692 ALA A C 1
ATOM 5470 O O . ALA A 1 692 ? 39.806 8.000 -21.040 1.00 91.56 692 ALA A O 1
ATOM 5471 N N . THR A 1 693 ? 38.826 6.318 -22.149 1.00 88.88 693 THR A N 1
ATOM 5472 C CA . THR A 1 693 ? 39.394 5.264 -21.300 1.00 88.88 693 THR A CA 1
ATOM 5473 C C . THR A 1 693 ? 40.923 5.337 -21.276 1.00 88.88 693 THR A C 1
ATOM 5475 O O . THR A 1 693 ? 41.531 5.139 -20.226 1.00 88.88 693 THR A O 1
ATOM 5478 N N . THR A 1 694 ? 41.552 5.675 -22.404 1.00 87.38 694 THR A N 1
ATOM 5479 C CA . THR A 1 694 ? 43.010 5.837 -22.516 1.00 87.38 694 THR A CA 1
ATOM 5480 C C . THR A 1 694 ? 43.552 7.060 -21.788 1.00 87.38 694 THR A C 1
ATOM 5482 O O . THR A 1 694 ? 44.699 7.037 -21.351 1.00 87.38 694 THR A O 1
ATOM 5485 N N . ASP A 1 695 ? 42.746 8.110 -21.635 1.00 90.12 695 ASP A N 1
ATOM 5486 C CA . ASP A 1 695 ? 43.157 9.321 -20.919 1.00 90.12 695 ASP A CA 1
ATOM 5487 C C . ASP A 1 695 ? 43.115 9.088 -19.404 1.00 90.12 695 ASP A C 1
ATOM 5489 O O . ASP A 1 695 ? 43.944 9.614 -18.668 1.00 90.12 695 ASP A O 1
ATOM 5493 N N . ILE A 1 696 ? 42.183 8.244 -18.947 1.00 89.31 696 ILE A N 1
ATOM 5494 C CA . ILE A 1 696 ? 41.970 7.939 -17.526 1.00 89.31 696 ILE A CA 1
ATOM 5495 C C . ILE A 1 696 ? 42.881 6.812 -17.032 1.00 89.31 696 ILE A C 1
ATOM 5497 O O . ILE A 1 696 ? 43.469 6.911 -15.958 1.00 89.31 696 ILE A O 1
ATOM 5501 N N . LEU A 1 697 ? 42.984 5.719 -17.791 1.00 83.69 697 LEU A N 1
ATOM 5502 C CA . LEU A 1 697 ? 43.716 4.509 -17.390 1.00 83.69 697 LEU A CA 1
ATOM 5503 C C . LEU A 1 697 ? 45.102 4.403 -18.047 1.00 83.69 697 LEU A C 1
ATOM 5505 O O . LEU A 1 697 ? 45.843 3.453 -17.795 1.00 83.69 697 LEU A O 1
ATOM 5509 N N . GLY A 1 698 ? 45.460 5.378 -18.883 1.00 83.62 698 GLY A N 1
ATOM 5510 C CA . GLY A 1 698 ? 46.704 5.413 -19.641 1.00 83.62 698 GLY A CA 1
ATOM 5511 C C . GLY A 1 698 ? 46.620 4.710 -21.006 1.00 83.62 698 GLY A C 1
ATOM 5512 O O . GLY A 1 698 ? 45.673 3.976 -21.302 1.00 83.62 698 GLY A O 1
ATOM 5513 N N . PRO A 1 699 ? 47.643 4.890 -21.863 1.00 77.50 699 PRO A N 1
ATOM 5514 C CA . PRO A 1 699 ? 47.621 4.450 -23.262 1.00 77.50 699 PRO A CA 1
ATOM 5515 C C . PRO A 1 699 ? 47.501 2.929 -23.427 1.00 77.50 699 PRO A C 1
ATOM 5517 O O . PRO A 1 699 ? 46.950 2.458 -24.420 1.00 77.50 699 PRO A O 1
ATOM 5520 N N . SER A 1 700 ? 47.959 2.150 -22.441 1.00 75.56 700 SER A N 1
ATOM 5521 C CA . SER A 1 700 ? 47.832 0.688 -22.439 1.00 75.56 700 SER A CA 1
ATOM 5522 C C . SER A 1 700 ? 46.379 0.208 -22.371 1.00 75.56 700 SER A C 1
ATOM 5524 O O . SER A 1 700 ? 46.096 -0.932 -22.728 1.00 75.56 700 SER A O 1
ATOM 5526 N N . ALA A 1 701 ? 45.445 1.066 -21.950 1.00 74.62 701 ALA A N 1
ATOM 5527 C CA . ALA A 1 701 ? 44.032 0.721 -21.870 1.00 74.62 701 ALA A CA 1
ATOM 5528 C C . ALA A 1 701 ? 43.390 0.481 -23.248 1.00 74.62 701 ALA A C 1
ATOM 5530 O O . ALA A 1 701 ? 42.383 -0.213 -23.334 1.00 74.62 701 ALA A O 1
ATOM 5531 N N . ALA A 1 702 ? 44.009 0.969 -24.331 1.00 70.38 702 ALA A N 1
ATOM 5532 C CA . ALA A 1 702 ? 43.582 0.685 -25.702 1.00 70.38 702 ALA A CA 1
ATOM 5533 C C . ALA A 1 702 ? 43.678 -0.808 -26.079 1.00 70.38 702 ALA A C 1
ATOM 5535 O O . ALA A 1 702 ? 43.068 -1.228 -27.059 1.00 70.38 702 ALA A O 1
ATOM 5536 N N . PHE A 1 703 ? 44.445 -1.599 -25.317 1.00 73.19 703 PHE A N 1
ATOM 5537 C CA . PHE A 1 703 ? 44.615 -3.042 -25.520 1.00 73.19 703 PHE A CA 1
ATOM 5538 C C . PHE A 1 703 ? 43.693 -3.893 -24.635 1.00 73.19 703 PHE A C 1
ATOM 5540 O O . PHE A 1 703 ? 43.779 -5.118 -24.674 1.00 73.19 703 PHE A O 1
ATOM 5547 N N . LEU A 1 704 ? 42.838 -3.272 -23.813 1.00 70.50 704 LEU A N 1
ATOM 5548 C CA . LEU A 1 704 ? 41.875 -3.997 -22.990 1.00 70.50 704 LEU A CA 1
ATOM 5549 C C . LEU A 1 704 ? 40.711 -4.472 -23.867 1.00 70.50 704 LEU A C 1
ATOM 5551 O O . LEU A 1 704 ? 39.806 -3.705 -24.198 1.00 70.50 704 LEU A O 1
ATOM 5555 N N . GLU A 1 705 ? 40.742 -5.747 -24.251 1.00 65.94 705 GLU A N 1
ATOM 5556 C CA . GLU A 1 705 ? 39.614 -6.404 -24.911 1.00 65.94 705 GLU A CA 1
ATOM 5557 C C . GLU A 1 705 ? 38.440 -6.555 -23.928 1.00 65.94 705 GLU A C 1
ATOM 5559 O O . GLU A 1 705 ? 38.631 -6.784 -22.735 1.00 65.94 705 GLU A O 1
ATOM 5564 N N . GLU A 1 706 ? 37.215 -6.385 -24.429 1.00 74.00 706 GLU A N 1
ATOM 5565 C CA . GLU A 1 706 ? 35.975 -6.541 -23.653 1.00 74.00 706 GLU A CA 1
ATOM 5566 C C . GLU A 1 706 ? 35.822 -5.603 -22.432 1.00 74.00 706 GLU A C 1
ATOM 5568 O O . GLU A 1 706 ? 35.133 -5.914 -21.460 1.00 74.00 706 GLU A O 1
ATOM 5573 N N . PHE A 1 707 ? 36.417 -4.406 -22.478 1.00 79.69 707 PHE A N 1
ATOM 5574 C CA . PHE A 1 707 ? 36.392 -3.468 -21.351 1.00 79.69 707 PHE A CA 1
ATOM 5575 C C . PHE A 1 707 ? 35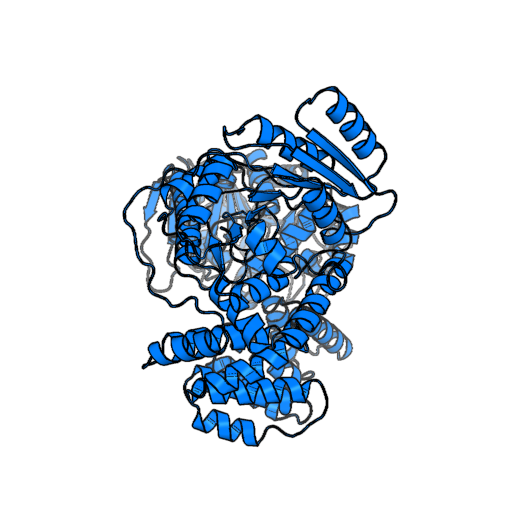.400 -2.306 -21.521 1.00 79.69 707 PHE A C 1
ATOM 5577 O O . PHE A 1 707 ? 35.315 -1.666 -22.569 1.00 79.69 707 PHE A O 1
ATOM 5584 N N . SER A 1 708 ? 34.681 -1.962 -20.448 1.00 83.25 708 SER A N 1
ATOM 5585 C CA . SER A 1 708 ? 33.814 -0.779 -20.390 1.00 83.25 708 SER A CA 1
ATOM 5586 C C . SER A 1 708 ? 34.101 0.022 -19.127 1.00 83.25 708 SER A C 1
ATOM 5588 O O . SER A 1 708 ? 33.670 -0.364 -18.038 1.00 83.25 708 SER A O 1
ATOM 5590 N N . ILE A 1 709 ? 34.714 1.201 -19.273 1.00 83.69 709 ILE A N 1
ATOM 5591 C CA . ILE A 1 709 ? 35.066 2.064 -18.136 1.00 83.69 709 ILE A CA 1
ATOM 5592 C C . ILE A 1 709 ? 33.850 2.444 -17.278 1.00 83.69 709 ILE A C 1
ATOM 5594 O O . ILE A 1 709 ? 33.944 2.505 -16.060 1.00 83.69 709 ILE A O 1
ATOM 5598 N N . THR A 1 710 ? 32.667 2.579 -17.877 1.00 84.88 710 THR A N 1
ATOM 5599 C CA . THR A 1 710 ? 31.418 2.877 -17.156 1.00 84.88 710 THR A CA 1
ATOM 5600 C C . THR A 1 710 ? 30.807 1.699 -16.389 1.00 84.88 710 THR A C 1
ATOM 5602 O O . THR A 1 710 ? 29.889 1.917 -15.602 1.00 84.88 710 THR A O 1
ATOM 5605 N N . HIS A 1 711 ? 31.288 0.466 -16.592 1.00 79.31 711 HIS A N 1
ATOM 5606 C CA . HIS A 1 711 ? 30.836 -0.725 -15.859 1.00 79.31 711 HIS A CA 1
ATOM 5607 C C . HIS A 1 711 ? 31.879 -1.198 -14.844 1.00 79.31 711 HIS A C 1
ATOM 5609 O O . HIS A 1 711 ? 31.532 -1.473 -13.700 1.00 79.31 711 HIS A O 1
ATOM 5615 N N . THR A 1 712 ? 33.146 -1.288 -15.250 1.00 78.00 712 THR A N 1
ATOM 5616 C CA . THR A 1 712 ? 34.228 -1.880 -14.444 1.00 78.00 712 THR A CA 1
ATOM 5617 C C . THR A 1 712 ? 35.197 -0.839 -13.884 1.00 78.00 712 THR A C 1
ATOM 5619 O O . THR A 1 712 ? 35.765 -1.052 -12.818 1.00 78.00 712 THR A O 1
ATOM 5622 N N . GLY A 1 713 ? 35.354 0.308 -14.552 1.00 81.56 713 GLY A N 1
ATOM 5623 C CA . GLY A 1 713 ? 36.275 1.390 -14.174 1.00 81.56 713 GLY A CA 1
ATOM 5624 C C . GLY A 1 713 ? 35.599 2.639 -13.599 1.00 81.56 713 GLY A C 1
ATOM 5625 O O . GLY A 1 713 ? 36.188 3.718 -13.622 1.00 81.56 713 GLY A O 1
ATOM 5626 N N . TRP A 1 714 ? 34.360 2.528 -13.113 1.00 87.25 714 TRP A N 1
ATOM 5627 C CA . TRP A 1 714 ? 33.532 3.692 -12.782 1.00 87.25 714 TRP A CA 1
ATOM 5628 C C . TRP A 1 714 ? 34.132 4.566 -11.668 1.00 87.25 714 TRP A C 1
ATOM 5630 O O . TRP A 1 714 ? 33.973 5.779 -11.721 1.00 87.25 714 TRP A O 1
ATOM 5640 N N . ARG A 1 715 ? 34.881 3.998 -10.708 1.00 86.88 715 ARG A N 1
ATOM 5641 C CA . ARG A 1 715 ? 35.577 4.776 -9.658 1.00 86.88 715 ARG A CA 1
ATOM 5642 C C . ARG A 1 715 ? 36.594 5.746 -10.256 1.00 86.88 715 ARG A C 1
ATOM 5644 O O . ARG A 1 715 ? 36.515 6.946 -10.012 1.00 86.88 715 ARG A O 1
ATOM 5651 N N . ALA A 1 716 ? 37.460 5.240 -11.135 1.00 86.00 716 ALA A N 1
ATOM 5652 C CA . ALA A 1 716 ? 38.442 6.054 -11.845 1.00 86.00 716 ALA A CA 1
ATOM 5653 C C . ALA A 1 716 ? 37.761 7.133 -12.705 1.00 86.00 716 ALA A C 1
ATOM 5655 O O . ALA A 1 716 ? 38.238 8.264 -12.781 1.00 86.00 716 ALA A O 1
ATOM 5656 N N . LEU A 1 717 ? 36.609 6.811 -13.303 1.00 88.75 717 LEU A N 1
ATOM 5657 C CA . LEU A 1 717 ? 35.799 7.767 -14.057 1.00 88.75 717 LEU A CA 1
ATOM 5658 C C . LEU A 1 717 ? 35.343 8.952 -13.182 1.00 88.75 717 LEU A C 1
ATOM 5660 O O . LEU A 1 717 ? 35.468 10.110 -13.583 1.00 88.75 717 LEU A O 1
ATOM 5664 N N . LEU A 1 718 ? 34.847 8.668 -11.973 1.00 88.38 718 LEU A N 1
ATOM 5665 C CA . LEU A 1 718 ? 34.392 9.683 -11.021 1.00 88.38 718 LEU A CA 1
ATOM 5666 C C . LEU A 1 718 ? 35.542 10.514 -10.460 1.00 88.38 718 LEU A C 1
ATOM 5668 O O . LEU A 1 718 ? 35.401 11.730 -10.314 1.00 88.38 718 LEU A O 1
ATOM 5672 N N . GLU A 1 719 ? 36.662 9.879 -10.127 1.00 88.12 719 GLU A N 1
ATOM 5673 C CA . GLU A 1 719 ? 37.871 10.538 -9.617 1.00 88.12 719 GLU A CA 1
ATOM 5674 C C . GLU A 1 719 ? 38.442 11.533 -10.628 1.00 88.12 719 GLU A C 1
ATOM 5676 O O . GLU A 1 719 ? 38.878 12.616 -10.247 1.00 88.12 719 GLU A O 1
ATOM 5681 N N . ASN A 1 720 ? 38.327 11.223 -11.920 1.00 88.56 720 ASN A N 1
ATOM 5682 C CA . ASN A 1 720 ? 38.737 12.111 -13.005 1.00 88.56 720 ASN A CA 1
ATOM 5683 C C . ASN A 1 720 ? 37.685 13.173 -13.367 1.00 88.56 720 ASN A C 1
ATOM 5685 O O . ASN A 1 720 ? 37.888 13.952 -14.292 1.00 88.56 720 ASN A O 1
ATOM 5689 N N . GLY A 1 721 ? 36.578 13.253 -12.622 1.00 87.00 721 GLY A N 1
ATOM 5690 C CA . GLY A 1 721 ? 35.600 14.336 -12.736 1.00 87.00 721 GLY A CA 1
ATOM 5691 C C . GLY A 1 721 ? 34.400 14.045 -13.637 1.00 87.00 721 GLY A C 1
ATOM 5692 O O . GLY A 1 721 ? 33.580 14.943 -13.837 1.00 87.00 721 GLY A O 1
ATOM 5693 N N . CYS A 1 722 ? 34.238 12.817 -14.144 1.00 90.06 722 CYS A N 1
ATOM 5694 C CA . CYS A 1 722 ? 32.994 12.446 -14.811 1.00 90.06 722 CYS A CA 1
ATOM 5695 C C . CYS A 1 722 ? 31.864 12.388 -13.772 1.00 90.06 722 CYS A C 1
ATOM 5697 O O . CYS A 1 722 ? 32.042 11.788 -12.713 1.00 90.06 722 CYS A O 1
ATOM 5699 N N . PRO A 1 723 ? 30.696 12.991 -14.032 1.00 88.75 723 PRO A N 1
ATOM 5700 C CA . PRO A 1 723 ? 29.641 13.062 -13.032 1.00 88.75 723 PRO A CA 1
ATOM 5701 C C . P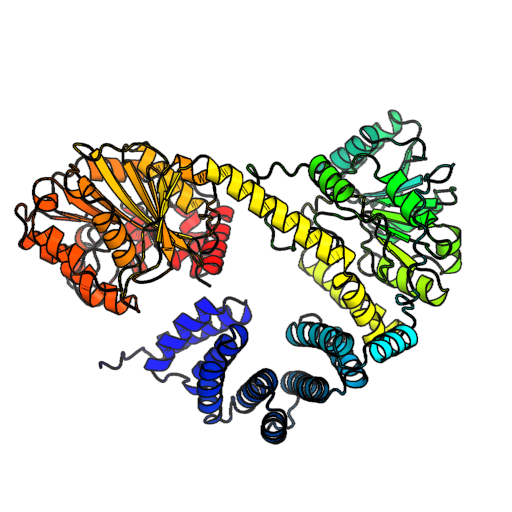RO A 1 723 ? 28.651 11.896 -13.108 1.00 88.75 723 PRO A C 1
ATOM 5703 O O . PRO A 1 723 ? 27.747 11.826 -12.280 1.00 88.75 723 PRO A O 1
ATOM 5706 N N . PHE A 1 724 ? 28.785 11.012 -14.100 1.00 90.06 724 PHE A N 1
ATOM 5707 C CA . PHE A 1 724 ? 27.783 10.005 -14.428 1.00 90.06 724 PHE A CA 1
ATOM 5708 C C . PHE A 1 724 ? 28.157 8.613 -13.933 1.00 90.06 724 PHE A C 1
ATOM 5710 O O . PHE A 1 724 ? 29.282 8.150 -14.110 1.00 90.06 724 PHE A O 1
ATOM 5717 N N . VAL A 1 725 ? 27.156 7.905 -13.418 1.00 88.12 725 VAL A N 1
ATOM 5718 C CA . VAL A 1 725 ? 27.218 6.473 -13.109 1.00 88.12 725 VAL A CA 1
ATOM 5719 C C . VAL A 1 725 ? 26.072 5.779 -13.826 1.00 88.12 725 VAL A C 1
ATOM 5721 O O . VAL A 1 725 ? 24.970 6.313 -13.905 1.00 88.12 725 VAL A O 1
ATOM 5724 N N . LYS A 1 726 ? 26.294 4.579 -14.368 1.00 85.19 726 LYS A N 1
ATOM 5725 C CA . LYS A 1 726 ? 25.210 3.792 -14.973 1.00 85.19 726 LYS A CA 1
ATOM 5726 C C . LYS A 1 726 ? 24.165 3.448 -13.913 1.00 85.19 726 LYS A C 1
ATOM 5728 O O . LYS A 1 726 ? 24.515 2.853 -12.899 1.00 85.19 726 LYS A O 1
ATOM 5733 N N . SER A 1 727 ? 22.878 3.690 -14.176 1.00 77.69 727 SER A N 1
ATOM 5734 C CA . SER A 1 727 ? 21.799 3.407 -13.204 1.00 77.69 727 SER A CA 1
ATOM 5735 C C . SER A 1 727 ? 21.753 1.923 -12.808 1.00 77.69 727 SER A C 1
ATOM 5737 O O . SER A 1 727 ? 21.291 1.560 -11.734 1.00 77.69 727 SER A O 1
ATOM 5739 N N . ARG A 1 728 ? 22.303 1.032 -13.647 1.00 71.50 728 ARG A N 1
ATOM 5740 C CA . ARG A 1 728 ? 22.478 -0.392 -13.329 1.00 71.50 728 ARG A CA 1
ATOM 5741 C C . ARG A 1 728 ? 23.458 -0.645 -12.172 1.00 71.50 728 ARG A C 1
ATOM 5743 O O . ARG A 1 728 ? 23.272 -1.620 -11.451 1.00 71.50 728 ARG A O 1
ATOM 5750 N N . LEU A 1 729 ? 24.466 0.199 -11.969 1.00 74.69 729 LEU A N 1
ATOM 5751 C CA . LEU A 1 729 ? 25.387 0.074 -10.833 1.00 74.69 729 LEU A CA 1
ATOM 5752 C C . LEU A 1 729 ? 24.665 0.325 -9.504 1.00 74.69 729 LEU A C 1
ATOM 5754 O O . LEU A 1 729 ? 24.913 -0.390 -8.541 1.00 74.69 729 LEU A O 1
ATOM 5758 N N . LEU A 1 730 ? 23.672 1.222 -9.491 1.00 67.06 730 LEU A N 1
ATOM 5759 C CA . LEU A 1 730 ? 22.798 1.443 -8.331 1.00 67.06 730 LEU A CA 1
ATOM 5760 C C . LEU A 1 730 ? 21.945 0.207 -7.997 1.00 67.06 730 LEU A C 1
ATOM 5762 O O . LEU A 1 730 ? 21.519 0.018 -6.867 1.00 67.06 730 LEU A O 1
ATOM 5766 N N . SER A 1 731 ? 21.728 -0.685 -8.967 1.00 54.06 731 SER A N 1
ATOM 5767 C CA . SER A 1 731 ? 20.987 -1.931 -8.755 1.00 54.06 731 SER A CA 1
ATOM 5768 C C . SER A 1 731 ? 21.849 -3.105 -8.258 1.00 54.06 731 SER A C 1
ATOM 5770 O O . SER A 1 731 ? 21.287 -4.169 -7.995 1.00 54.06 731 SER A O 1
ATOM 5772 N N . ALA A 1 732 ? 23.172 -2.936 -8.116 1.00 54.59 732 ALA A N 1
ATOM 5773 C CA . ALA A 1 732 ? 24.129 -4.023 -7.881 1.00 54.59 732 ALA A CA 1
ATOM 5774 C C . ALA A 1 732 ? 24.318 -4.458 -6.407 1.00 54.59 732 ALA A C 1
ATOM 5776 O O . ALA A 1 732 ? 24.964 -5.476 -6.184 1.00 54.59 732 ALA A O 1
ATOM 5777 N N . GLY A 1 733 ? 23.736 -3.760 -5.422 1.00 53.09 733 GLY A N 1
ATOM 5778 C CA . GLY A 1 733 ? 23.797 -4.125 -3.993 1.00 53.09 733 GLY A CA 1
ATOM 5779 C C . GLY A 1 733 ? 24.113 -2.935 -3.077 1.00 53.09 733 GLY A C 1
ATOM 5780 O O . GLY A 1 733 ? 24.496 -1.876 -3.568 1.00 53.09 733 GLY A O 1
ATOM 5781 N N . SER A 1 734 ? 23.949 -3.103 -1.758 1.00 54.69 734 SER A N 1
ATOM 5782 C CA . SER A 1 734 ? 24.210 -2.061 -0.744 1.00 54.69 734 SER A CA 1
ATOM 5783 C C . SER A 1 734 ? 25.651 -1.556 -0.756 1.00 54.69 734 SER A C 1
ATOM 5785 O O . SER A 1 734 ? 25.879 -0.378 -0.510 1.00 54.69 734 SER A O 1
ATOM 5787 N N . ASP A 1 735 ? 26.605 -2.421 -1.093 1.00 62.94 735 ASP A N 1
ATOM 5788 C CA . ASP A 1 735 ? 28.036 -2.120 -0.994 1.00 62.94 735 ASP A CA 1
ATOM 5789 C C . ASP A 1 735 ? 28.470 -1.106 -2.060 1.00 62.94 735 ASP A C 1
ATOM 5791 O O . ASP A 1 735 ? 29.163 -0.142 -1.762 1.00 62.94 735 ASP A O 1
ATOM 5795 N N . VAL A 1 736 ? 27.963 -1.236 -3.293 1.00 67.19 736 VAL A N 1
ATOM 5796 C CA . VAL A 1 736 ? 28.220 -0.258 -4.366 1.00 67.19 736 VAL A CA 1
ATOM 5797 C C . VAL A 1 736 ? 27.569 1.089 -4.048 1.00 67.19 736 VAL A C 1
ATOM 5799 O O . VAL A 1 736 ? 28.142 2.132 -4.343 1.00 67.19 736 VAL A O 1
ATOM 5802 N N . ILE A 1 737 ? 26.383 1.084 -3.433 1.00 66.19 737 ILE A N 1
ATOM 5803 C CA . ILE A 1 737 ? 25.691 2.314 -3.022 1.00 66.19 737 ILE A CA 1
ATOM 5804 C C . ILE A 1 737 ? 26.438 2.987 -1.857 1.00 66.19 737 ILE A C 1
ATOM 5806 O O . ILE A 1 737 ? 26.576 4.209 -1.850 1.00 66.19 737 ILE A O 1
ATOM 5810 N N . SER A 1 738 ? 26.964 2.199 -0.915 1.00 68.12 738 SER A N 1
ATOM 5811 C CA . SER A 1 738 ? 27.822 2.677 0.172 1.00 68.12 738 SER A CA 1
ATOM 5812 C C . SER A 1 738 ? 29.092 3.322 -0.374 1.00 68.12 738 SER A C 1
ATOM 5814 O O . SER A 1 738 ? 29.394 4.454 -0.012 1.00 68.12 738 SER A O 1
ATOM 5816 N N . ASP A 1 739 ? 29.782 2.673 -1.311 1.00 74.38 739 ASP A N 1
ATOM 5817 C CA . ASP A 1 739 ? 30.973 3.243 -1.944 1.00 74.38 739 ASP A CA 1
ATOM 5818 C C . ASP A 1 739 ? 30.645 4.536 -2.701 1.00 74.38 739 ASP A C 1
ATOM 5820 O O . ASP A 1 739 ? 31.375 5.517 -2.619 1.00 74.38 739 ASP A O 1
ATOM 5824 N N . LEU A 1 740 ? 29.518 4.579 -3.421 1.00 74.19 740 LEU A N 1
ATOM 5825 C CA . LEU A 1 740 ? 29.078 5.778 -4.142 1.00 74.19 740 LEU A CA 1
ATOM 5826 C C . LEU A 1 740 ? 28.754 6.953 -3.209 1.00 74.19 740 LEU A C 1
ATOM 5828 O O . LEU A 1 740 ? 28.884 8.100 -3.643 1.00 74.19 740 LEU A O 1
ATOM 5832 N N . SER A 1 741 ? 28.375 6.684 -1.953 1.00 69.31 741 SER A N 1
ATOM 5833 C CA . SER A 1 741 ? 28.101 7.715 -0.942 1.00 69.31 741 SER A CA 1
ATOM 5834 C C . SER A 1 741 ? 29.330 8.579 -0.626 1.00 69.31 741 SER A C 1
ATOM 5836 O O . SER A 1 741 ? 29.182 9.746 -0.276 1.00 69.31 741 SER A O 1
ATOM 5838 N N . GLU A 1 742 ? 30.541 8.059 -0.853 1.00 74.19 742 GLU A N 1
ATOM 5839 C CA . GLU A 1 742 ? 31.795 8.799 -0.669 1.00 74.19 742 GLU A CA 1
ATOM 5840 C C . GLU A 1 742 ? 32.071 9.807 -1.800 1.00 74.19 742 GLU A C 1
ATOM 5842 O O . GLU A 1 742 ? 32.861 10.737 -1.637 1.00 74.19 742 GLU A O 1
ATOM 5847 N N . TYR A 1 743 ? 31.411 9.652 -2.954 1.00 71.12 743 TYR A N 1
ATOM 5848 C CA . TYR A 1 743 ? 31.671 10.436 -4.169 1.00 71.12 743 TYR A CA 1
ATOM 5849 C C . TYR A 1 743 ? 30.543 11.412 -4.542 1.00 71.12 743 TYR A C 1
ATOM 5851 O O . TYR A 1 743 ? 30.676 12.133 -5.537 1.00 71.12 743 TYR A O 1
ATOM 5859 N N . THR A 1 744 ? 29.441 11.423 -3.790 1.00 70.81 744 THR A N 1
ATOM 5860 C CA . THR A 1 744 ? 28.182 12.101 -4.135 1.00 70.81 744 THR A CA 1
ATOM 5861 C C . THR A 1 744 ? 27.771 13.126 -3.077 1.00 70.81 744 THR A C 1
ATOM 5863 O O . THR A 1 744 ? 27.951 12.917 -1.883 1.00 70.81 744 THR A O 1
ATOM 5866 N N . GLU A 1 745 ? 27.178 14.238 -3.514 1.00 65.81 745 GLU A N 1
ATOM 5867 C CA . GLU A 1 745 ? 26.474 15.180 -2.621 1.00 65.81 745 GLU A CA 1
ATOM 5868 C C . GLU A 1 745 ? 25.003 14.760 -2.392 1.00 65.81 745 GLU A C 1
ATOM 5870 O O . GLU A 1 745 ? 24.269 15.406 -1.646 1.00 65.81 745 GLU A O 1
ATOM 5875 N N . THR A 1 746 ? 24.561 13.687 -3.055 1.00 65.88 746 THR A N 1
ATOM 5876 C CA . THR A 1 746 ? 23.186 13.167 -3.022 1.00 65.88 746 THR A CA 1
ATOM 5877 C C . THR A 1 746 ? 22.996 12.254 -1.813 1.00 65.88 746 THR A C 1
ATOM 5879 O O . THR A 1 746 ? 23.863 11.437 -1.513 1.00 65.88 746 THR A O 1
ATOM 5882 N N . SER A 1 747 ? 21.857 12.338 -1.120 1.00 66.38 747 SER A N 1
ATOM 5883 C CA . SER A 1 747 ? 21.623 11.481 0.049 1.00 66.38 747 SER A CA 1
ATOM 5884 C C . SER A 1 747 ? 21.579 9.991 -0.327 1.00 66.38 747 SER A C 1
ATOM 5886 O O . SER A 1 747 ? 21.071 9.610 -1.385 1.00 66.38 747 SER A O 1
ATOM 5888 N N . LEU A 1 748 ? 22.069 9.131 0.575 1.00 65.81 748 LEU A N 1
ATOM 5889 C CA . LEU A 1 748 ? 21.989 7.672 0.428 1.00 65.81 748 LEU A CA 1
ATOM 5890 C C . LEU A 1 748 ? 20.540 7.208 0.199 1.00 65.81 748 LEU A C 1
ATOM 5892 O O . LEU A 1 748 ? 20.296 6.321 -0.614 1.00 65.81 748 LEU A O 1
ATOM 5896 N N . GLY A 1 749 ? 19.584 7.853 0.878 1.00 57.75 749 GLY A N 1
ATOM 5897 C CA . GLY A 1 749 ? 18.153 7.605 0.716 1.00 57.75 749 GLY A CA 1
ATOM 5898 C C . GLY A 1 749 ? 17.673 7.858 -0.711 1.00 57.75 749 GLY A C 1
ATOM 5899 O O . GLY A 1 749 ? 17.058 6.979 -1.293 1.00 57.75 749 GLY A O 1
ATOM 5900 N N . ALA A 1 750 ? 18.030 8.991 -1.321 1.00 62.06 750 ALA A N 1
ATOM 5901 C CA . ALA A 1 750 ? 17.629 9.302 -2.696 1.00 62.06 750 ALA A CA 1
ATOM 5902 C C . ALA A 1 750 ? 18.241 8.339 -3.732 1.00 62.06 750 ALA A C 1
ATOM 5904 O O . ALA A 1 750 ? 17.579 7.964 -4.700 1.00 62.06 750 ALA A O 1
ATOM 5905 N N . LEU A 1 751 ? 19.482 7.879 -3.520 1.00 64.56 751 LEU A N 1
ATOM 5906 C CA . LEU A 1 751 ? 20.103 6.854 -4.370 1.00 64.56 751 LEU A CA 1
ATOM 5907 C C . LEU A 1 751 ? 19.406 5.493 -4.243 1.00 64.56 751 LEU A C 1
ATOM 5909 O O . LEU A 1 751 ? 19.237 4.806 -5.252 1.00 64.56 751 LEU A O 1
ATOM 5913 N N . LEU A 1 752 ? 18.988 5.119 -3.029 1.00 61.91 752 LEU A N 1
ATOM 5914 C CA . LEU A 1 752 ? 18.213 3.903 -2.771 1.00 61.91 752 LEU A CA 1
ATOM 5915 C C . LEU A 1 752 ? 16.819 3.993 -3.398 1.00 61.91 752 LEU A C 1
ATOM 5917 O O . LEU A 1 752 ? 16.457 3.103 -4.163 1.00 61.91 752 LEU A O 1
ATOM 5921 N N . THR A 1 753 ? 16.099 5.095 -3.176 1.00 57.53 753 THR A N 1
ATOM 5922 C CA . THR A 1 753 ? 14.789 5.352 -3.787 1.00 57.53 753 THR A CA 1
ATOM 5923 C C . THR A 1 753 ? 14.887 5.306 -5.305 1.00 57.53 753 THR A C 1
ATOM 5925 O O . THR A 1 753 ? 14.133 4.586 -5.941 1.00 57.53 753 THR A O 1
ATOM 5928 N N . HIS A 1 754 ? 15.867 5.976 -5.918 1.00 60.44 754 HIS A N 1
ATOM 5929 C CA . HIS A 1 754 ? 16.047 5.922 -7.369 1.00 60.44 754 HIS A CA 1
ATOM 5930 C C . HIS A 1 754 ? 16.412 4.515 -7.867 1.00 60.44 754 HIS A C 1
ATOM 5932 O O . HIS A 1 754 ? 15.935 4.093 -8.921 1.00 60.44 754 HIS A O 1
ATOM 5938 N N . ALA A 1 755 ? 17.231 3.759 -7.129 1.00 58.31 755 ALA A N 1
ATOM 5939 C CA . ALA A 1 755 ? 17.513 2.365 -7.462 1.00 58.31 755 ALA A CA 1
ATOM 5940 C C . ALA A 1 755 ? 16.239 1.507 -7.420 1.00 58.31 755 ALA A C 1
ATOM 5942 O O . ALA A 1 755 ? 16.074 0.625 -8.263 1.00 58.31 755 ALA A O 1
ATOM 5943 N N . GLU A 1 756 ? 15.336 1.772 -6.478 1.00 53.56 756 GLU A N 1
ATOM 5944 C CA . GLU A 1 756 ? 14.028 1.128 -6.354 1.00 53.56 756 GLU A CA 1
ATOM 5945 C C . GLU A 1 756 ? 13.056 1.569 -7.455 1.00 53.56 756 GLU A C 1
ATOM 5947 O O . GLU A 1 756 ? 12.463 0.707 -8.097 1.00 53.56 756 GLU A O 1
ATOM 5952 N N . THR A 1 757 ? 12.972 2.863 -7.773 1.00 49.69 757 THR A N 1
ATOM 5953 C CA . THR A 1 757 ? 12.153 3.410 -8.867 1.00 49.69 757 THR A CA 1
ATOM 5954 C C . THR A 1 757 ? 12.609 2.879 -10.225 1.00 49.69 757 THR A C 1
ATOM 5956 O O . THR A 1 757 ? 11.805 2.346 -10.976 1.00 49.69 757 THR A O 1
ATOM 5959 N N . VAL A 1 758 ? 13.912 2.893 -10.532 1.00 47.09 758 VAL A N 1
ATOM 5960 C CA . VAL A 1 758 ? 14.441 2.319 -11.786 1.00 47.09 758 VAL A CA 1
ATOM 5961 C C . VAL A 1 758 ? 14.251 0.801 -11.839 1.00 47.09 758 VAL A C 1
ATOM 5963 O O . VAL A 1 758 ? 14.096 0.241 -12.930 1.00 47.09 758 VAL A O 1
ATOM 5966 N N . ARG A 1 759 ? 14.263 0.114 -10.686 1.00 46.44 759 ARG A N 1
ATOM 5967 C CA . ARG A 1 759 ? 13.881 -1.304 -10.595 1.00 46.44 759 ARG A CA 1
ATOM 5968 C C . ARG A 1 759 ? 12.391 -1.486 -10.898 1.00 46.44 759 ARG A C 1
ATOM 5970 O O . ARG A 1 759 ? 12.084 -2.418 -11.629 1.00 46.44 759 ARG A O 1
ATOM 5977 N N . PHE A 1 760 ? 11.521 -0.614 -10.387 1.00 33.50 760 PHE A N 1
ATOM 5978 C CA . PHE A 1 760 ? 10.059 -0.655 -10.508 1.00 33.50 760 PHE A CA 1
ATOM 5979 C C . PHE A 1 760 ? 9.533 -0.251 -11.892 1.00 33.50 760 PHE A C 1
ATOM 5981 O O . PHE A 1 760 ? 8.660 -0.923 -12.427 1.00 33.50 760 PHE A O 1
ATOM 5988 N N . ASP A 1 761 ? 10.096 0.785 -12.512 1.00 33.28 761 ASP A N 1
ATOM 5989 C CA . ASP A 1 761 ? 9.651 1.260 -13.821 1.00 33.28 761 ASP A CA 1
ATOM 5990 C C . ASP A 1 761 ? 10.045 0.276 -14.923 1.00 33.28 761 ASP A C 1
ATOM 5992 O O . ASP A 1 761 ? 9.267 -0.009 -15.836 1.00 33.28 761 ASP A O 1
ATOM 5996 N N . ARG A 1 762 ? 11.279 -0.257 -14.858 1.00 35.94 762 ARG A N 1
ATOM 5997 C CA . ARG A 1 762 ? 11.837 -1.197 -15.854 1.00 35.94 762 ARG A CA 1
ATOM 5998 C C . ARG A 1 762 ? 11.337 -2.637 -15.686 1.00 35.94 762 ARG A C 1
ATOM 6000 O O . ARG A 1 762 ? 11.784 -3.461 -16.490 1.00 35.94 762 ARG A O 1
ATOM 6007 N N . LEU A 1 763 ? 10.498 -2.896 -14.671 1.00 29.69 763 LEU A N 1
ATOM 6008 C CA . LEU A 1 763 ? 9.716 -4.110 -14.358 1.00 29.69 763 LEU A CA 1
ATOM 6009 C C . LEU A 1 763 ? 8.389 -4.115 -15.134 1.00 29.69 763 LEU A C 1
ATOM 6011 O O . LEU A 1 763 ? 7.911 -5.245 -15.405 1.00 29.69 763 LEU A O 1
#

Nearest PDB structures (foldseek):
  2z86-assembly1_B  TM=3.633E-01  e=2.846E-11  Escherichia coli
  8vh7-assembly2_B  TM=3.228E-01  e=4.148E-10  Pasteurella multocida
  8vh8-assembly3_C  TM=3.301E-01  e=1.957E-09  Pasteurella multocida
  8vh8-assembly4_D  TM=2.880E-01  e=2.050E-10  Pasteurella multocida
  8vh8-assembly2_B  TM=3.331E-01  e=2.720E-09  Pasteurella multocida